Protein 2FUL (pdb70)

InterPro domains:
  IPR002735 Translation initiation factor IF2/IF5 domain [PF01873] (8-127)
  IPR002735 Translation initiation factor IF2/IF5 domain [SM00653] (13-127)
  IPR003307 W2 domain [PF02020] (321-402)
  IPR003307 W2 domain [PS51363] (241-402)
  IPR003307 W2 domain [SM00515] (308-398)
  IPR016024 Armadillo-type fold [SSF48371] (263-396)
  IPR016189 Translation initiation factor IF2/IF5, N-terminal [SSF100966] (3-99)
  IPR016190 Translation initiation factor IF2/IF5, zinc-binding [SSF75689] (96-131)
  IPR045196 Translation initiation factor IF2/IF5 [PTHR23001] (3-390)

Sequence (970 aa):
SPEFVNSSELTQLDEEYGEWILEQAGEDKENLPSDVELYKKAAELDVLNNDPKKIGCVLAQCLFDEDIVNEIAEHNAFFTKIILVTPEEYEKNFMGGIERFLGLEHKDDLIPLLPKILVQLYNNDIISEEEEIMRFGTKSSKKFVPKEVSKKVRRAAKPFITWLETAELGSPEFVNSELTQLDEYGEWILEQAGEDKENLPSDVELYKKAAELDVLNDPKIGCVLAQCLFDEDIVNEIAEEHNAFFTTKIILVTPEYEEKNFMGGIERFLGLEHKDLIPLLPKILVQLYNNDIISEEEIMRRFGTKSSKKFVPKEVSKKVRRAAKPFITWLETPEEFVNSELLTQLDEYGEEWILEQAGEDKENLPSDVELYKKAAELDVLNNDPKKIGCVLAQCLFDE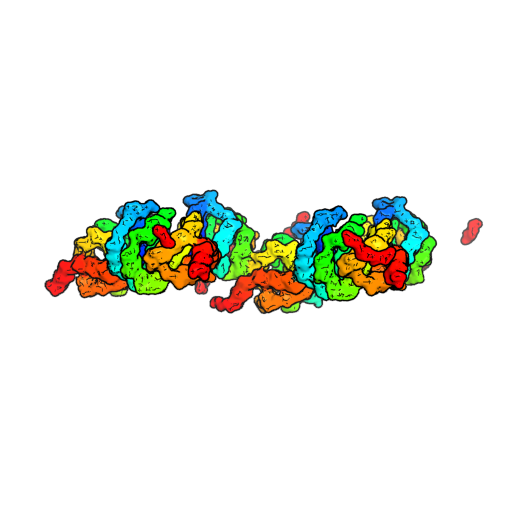EDIVNEIAEHNAFFTTKKILVTPEYEKNFMGGIERFLGLEHKDLIPLLPKILVQLYNNDIISEEEIMRFGTKSSKKFVPKEVSKKVRRAAKPFITWLETADDELPEFVNSELTQLDEYGEWILEQAGEDKENLPSDVELYKKAAELDVLNNDPKIGCVLAQCLFDEDIVNEIAEEHNAFFTTKILVTPEYEEKNNFMGGIERFLGLEHKDLIPLLPKILVQLYNNDIIISEEEIMRRRFGTKSSKKFVPKEVSKKVRRAAKPFITWLETEDDELEPEFVNNSELTQLDEYGEWILEQAGEEDKENLPSDVELYKKAAEELLDVLNNDPKIGCVLAQCLFDEEDIVNEIAEHNAFFTKILVTPEEYEKNNFMGGIIERFLGLEEHKDLIPLLPKILVQLYNNDIIISEEEIMMRRFGTKSSKKKFVPKEVSKKVRRRAAKKPFITWLETAEDDELEPEFVNSELTQQLDEYGEEWILEQAGEDKENLPSDVEELYKKAAELDVLNNDPKIGCVLAQCLFDEDIVNEIAEHNAFFTKILVTPEYEEKNFMGGIERFLGLEHKDLIPLLPKILVQLYNNDIISEEEIMRRFGTKSSKKFVPKEEVSKKVRRRAAKPFITWLETADEL

Solvent-accessible surface area: 45433 Å² total; per-residue (Å²): 128,32,91,6,40,24,50,137,71,8,18,1,20,34,0,0,93,50,0,52,151,88,0,24,158,86,30,112,101,47,9,55,46,94,88,0,76,137,27,0,44,47,6,51,2,48,112,23,44,71,0,0,1,0,0,0,20,0,0,3,8,104,70,0,24,104,34,0,24,125,17,57,65,6,5,106,126,3,15,90,60,90,75,12,27,63,5,0,4,0,0,0,0,0,5,0,2,26,88,60,75,120,15,12,103,53,0,28,116,0,0,45,42,0,67,101,49,123,11,2,47,87,123,10,0,47,89,5,18,63,125,50,32,127,96,12,0,1,80,82,4,0,52,118,0,19,160,26,0,130,85,13,9,67,125,13,106,113,99,163,238,48,10,100,58,12,34,31,49,127,95,14,23,1,27,14,0,0,20,45,0,42,123,88,0,29,166,100,35,109,95,42,9,58,45,102,89,0,59,140,27,0,46,32,0,48,2,46,112,15,41,55,0,0,2,0,0,0,17,0,1,4,11,107,72,0,26,103,22,0,30,116,10,53,75,6,2,84,115,3,15,91,59,87,74,12,27,87,3,0,4,0,0,0,0,6,5,0,2,33,102,58,82,121,19,12,100,57,0,30,111,0,0,46,39,0,65,96,41,117,4,2,38,70,101,13,0,44,118,7,12,68,147,48,30,131,105,10,0,1,83,81,2,0,55,91,0,24,173,26,0,114,86,13,0,62,143,23,103,141,109,64,0,33,20,52,130,84,11,14,3,42,33,0,0,86,48,0,73,137,93,3,28,179,85,43,141,103,44,9,57,44,94,90,0,89,138,31,0,43,48,7,46,1,44,109,12,41,67,0,0,3,2,0,0,25,0,0,4,28,114,71,0,35,74,18,0,29,101,13,55,61,7,1,11,88,3,0,14,4,12,52,10,2,76,5,0,1,0,0,0,0,4,7,0,1,29,85,41,72,119,15,12,101,60,0,31,117,0,0,36,38,0,72,94,32,32,1,4,20,67,50,12,0,44,116,2,1,40,84,2,7,131,109,12,0,4,69,86,3,0,47,100,0,13,104,24,0,112,89,15,0,67,140,22,105,94,146,206,144,178,223,133,91,14,49,15,52,132,84,9,8,2,27,37,0,0,87,50,0,66,130,80,15,24,163,92,36,114,90,34,9,54,44,96,85,0,62,142,30,0,42,46,5,42,0,45,102,18,44,87,0,0,4,0,0,0,31,0,0,5,8,96,73,0,30,94,18,0,29,112,16,54,79,4,1,80,111,3,14,89,58,84,81,13,26,80,11,0,4,0,0,0,0,11,6,0,1,18,112,55,78,121,21,14,101,61,0,31,122,0,0,45,41,0,67,97,42,116,4,2,38,73,100,13,0,43,98,9,14,74,123,38,27,124,102,12,0,4,72,83,4,0,60,106,0,22,173,25,0,116,89,15,0,59,141,21,106,140,137,113,121,103,180,146,119,84,6,11,21,65,117,56,82,51,10,34,14,0,0,94,55,0,55,121,74,0,21,157,103,36,107,97,47,10,57,44,95,92,0,57,138,32,0,52,97,29,104,5,46,108,42,49,73,0,0,0,5,0,0,29,0,1,4,9,100,82,0,8,70,34,0,23,116,17,51,73,5,1,80,108,2,17,88,57,80,82,12,20,67,4,0,2,0,0,0,0,11,10,0,0,36,134,29,69,120,24,10,70,17,0,5,3,0,0,1,15,0,59,17,33,118,8,1,38,80,116,10,0,58,89,9,20,81,95,38,28,114,86,3,0,0,62,84,4,0,63,115,0,18,168,25,0,147,46,0,13,66,57,31,115,72,103,220,123,78,77,37,106,122,65,4,32,31,49,138,38,12,24,4,6,45,0,0,84,38,0,68,130,79,0,25,158,97,36,99,97,43,13,58,45,92,95,0,58,140,28,0,47,49,4,48,1,44,112,19,41,68,0,0,0,0,0,0,27,0,0,4,12,107,82,0,25,102,34,0,23,129,18,52,73,5,1,85,112,2,18,91,58,84,78,12,21,62,6,0,3,1,0,0,0,20,3,0,2,81,120,26,117,119,26,10,99,60,0,31,110,0,0,46,38,0,66,98,42,120,9,2,39,74,128,10,0,44,90,6,18,77,108,40,32,95,99,10,1,47,80,76,41,0,70,114,0,21,163,24,0,141,87,14,8,73,122,13,118,112,99,158,111,232

Foldseek 3Di:
DQDDDDDLVSLLVVLLVVQQVQQDPQRPRGDDLVVSVVSCVVSVNLPPLLNLLSCLQRNDDLCLLVRVLVNLVSLCSRNPDLSSLLNNVLNVLCNCLPDNVVSLLCVQSNVVSCDVSVSHDPVSLLVLQPDFDCPRHHRVSSCSSSPSNVVNNVDSVVDPD/DAPDPDDDLVVLLVVLLVVQQVQQDDQNPRGDDLVVSVVSCVVSVNLPPLLNLLSCLQRRDDLCCLVRVLVNLVSLPVRCPDLSSLLNNVLSVLCCCLPPNVVCLLCVLSNVVSCDVSVSHDPVSLLVLQPDFDCPRHHRVSSCSSSPSNVVNNVVSVD/DDPDDDLVNLLVVLLVVQQVQCPPHNVGGPDLVVSVVSCVVSVNLPPLLNLLSCLQRQDDPCLLVRVLVNLVSLPSRCPDLSSLLNNVLSVLCNCLPPNVVCLLCVQSSVVSCDVSVNHDPVSLLVLQPDFDPPRHHRVSSCSNSPSNVVNNVVSVDDDDDD/DDPDDDLVNLLVVLLVVQQVQADPQLPRGDDLVVSVVSCVVSVNLPPLLNLLSCLQRRDDLVCLVRVLVNLVSLPSRCPDLSSLLNNVLSVLCCCLPPNVVCLLCVQSNVVSCDVSVSHDPVSLLVQQPDFDCPRHHRVSSCSSSPSNVVVNVVSVDVPDDDD/DPPDCVVDDLLNVLLVVQQVQQDPQRPRGDDLVVSVVVCVVSVVLPPLLNLLSCLQRRDDPVCLVCVLVNLVSLPSRNPDLSSLLNNLLSVLLNCLPPNVVCLLCVCSSVVSCDVSVNHDPVSLLVQLPDFDPPRHHRVSRVSSSPSNVVVNVVVVDDDDDDDD/DDDDDDLVVLLVVLLVVQQVQLDPQNPGGDPLVVSVVVCVVSVNLPPLLNLLSCLQRRDDPCCLVRVLVNLVSLPSRNPDLSSLLNNVLNVLCCCLPPNVVCLLCVLSNVVSCDVSVNHDPVSLLVLQPDFDPPRHHRVSRCSSSPSNVVVNVVVVVPDDD

B-factor: mean 18.32, std 8.64, range [8.24, 60.96]

Secondary structure (DSSP, 8-state):
---SS--HHHHHHHHHHHHHHHH-TTSTTPPPHHHHHHHHHHTT-TT-TTHHHHHHHHS-STTHHHHTTS-HHHHHHH--SHHHHHHHHHHHHHIIIII-GGGGGGHHHHHHHHHHTTSS-HHHHHHHHH---SSSS-HHHHHHHHHTTHHHHHHHHH---/----SS--HHHHHHHHHHHHHHHH-TTSTTPPPHHHHHHHHHHTT-TT-TTHHHHHHHHS--TTHHHHTTS-HHHHHHH--SHHHHHHHHHHHHHIIIII-GGGGGGHHHHHHHHHHTTSS-HHHHHHHHH---SSSS-HHHHHHHHHTTHHHHHHHH-/--SS--HHHHHHHHHHHHHHHH-SSGGGPPPHHHHHHHHHHTT-TT-TTHHHHHHHHS-STTHHHHTTS-HHHHHHH--SHHHHHHHHHHHHHIIIII-GGGGGGHHHHHHHHHHTTSS-HHHHHHHHHEE-SSSS-HHHHHHHHHTTHHHHHHHH------/--SS--HHHHHHHHHHHHHHHS-TTSTTPPPHHHHHHHHHHTT-TT-TTHHHHHHHHS-STTHHHHTTS-HHHHHHH--SHHHHHHHHHHHHHIIIII-GGGGGGHHHHHHHHHHTTSS-HHHHHHHHH---SSSS-HHHHHHHHHTTHHHHHHHH-------/--S--TT--HHHHHHHHHHHHH-TTSTTPPPHHHHHHHHHHTT-TT-TTHHHHHHHHS--TTGGGTTTS-HHHHHHH--SHHHHHHHHHHHHHIIIII-GGGGGGHHHHHHHHHHTTSS-HHHHHHHHH---SSSS-HHHHHHHHHTTHHHHHHHHS---EE--/---S--HHHHHHHHHHHHHHHH-TTSTTPPPHHHHHHHHHHTT-TT-TTHHHHHHHHS--TTHHHHTTS-HHHHHHH--SHHHHHHHHHHHHHIIIII-GGGGGGHHHHHHHHHHTTSS-HHHHHHHHH---SSSS-HHHHHHHHHTTHHHHHHHHH----

CATH classification: 1.25.40.180

Radius of gyration: 41.65 Å; Cα contacts (8 Å, |Δi|>4): 1428; chains: 6; bounding box: 44×136×135 Å

GO terms:
  GO:0001732 formation of cytoplasmic translation initiation complex (P, IDA)
  GO:0005092 GDP-dissociation inhibitor activity (F, IDA)
  GO:0005096 GTPase activator activity (F, IDA)
  GO:0003743 translation initiation factor activity (F, IDA)
  GO:0031369 translation initiation factor binding (F, IDA)
  GO:0033290 eukaryotic 48S preinitiation complex (C, IDA)
  GO:0043614 multi-eIF complex (C, IDA)
  GO:0006446 regulation of translational initiation (P, IDA)
  GO:0045947 negative regulation of translational initiation (P, IGI)
  GO:0005092 GDP-dissociation inhibitor activity (F, IMP)
  GO:0005096 GTPase activator activity (F, IMP)
  GO:0042256 cytosolic ribosome assembly (P, IMP)
  GO:0045947 negative regulation of translational initiation (P, IMP)
  GO:0006446 regulation of translational initiation (P, IMP)
  GO:0005515 protein binding (F, IPI)
  GO:0031369 translation initiation factor binding (F, IPI)

Nearest PDB structures (foldseek):
  2ful-assembly2_B  TM=9.949E-01  e=2.254E-22  Saccharomyces cerevisiae
  6knd-assembly1_A  TM=9.426E-01  e=3.515E-13  Candida albicans
  2iu1-assembly1_A  TM=7.962E-01  e=1.316E-07  Homo sapiens
  8rv2-assembly1_F  TM=1.465E-01  e=7.820E+00  Homo sapiens
  2ful-assembly2_B  TM=9.662E-01  e=6.815E-21  Saccharomyces cerevisiae

Structure (mmCIF, N/CA/C/O backbone):
data_2FUL
#
_entry.id   2FUL
#
_cell.length_a   44.849
_cell.length_b   64.536
_cell.length_c   108.916
_cell.angle_alpha   88.60
_cell.angle_beta   86.57
_cell.angle_gamma   74.93
#
_symmetry.space_group_name_H-M   'P 1'
#
loop_
_entity.id
_entity.type
_entity.pdbx_description
1 polymer 'Eukaryotic translation initiation factor 5'
2 non-polymer 'SULFATE ION'
3 water water
#
loop_
_atom_site.group_PDB
_atom_site.id
_atom_site.type_symbol
_atom_site.label_atom_id
_atom_site.label_alt_id
_atom_site.label_comp_id
_atom_site.label_asym_id
_atom_site.label_entity_id
_atom_site.label_seq_id
_atom_site.pdbx_PDB_ins_code
_atom_site.Cartn_x
_atom_site.Cartn_y
_atom_site.Cartn_z
_atom_site.occupancy
_atom_site.B_iso_or_equiv
_atom_site.auth_seq_id
_atom_site.auth_comp_id
_atom_site.auth_asym_id
_atom_site.auth_atom_id
_atom_site.pdbx_PDB_model_num
ATOM 1 N N . SER A 1 2 ? 4.025 52.470 11.353 1.00 26.72 237 SER A N 1
ATOM 2 C CA . SER A 1 2 ? 3.893 53.806 10.697 1.00 26.63 237 SER A CA 1
ATOM 3 C C . SER A 1 2 ? 5.173 54.656 10.776 1.00 26.23 237 SER A C 1
ATOM 4 O O . SER A 1 2 ? 5.718 55.022 9.735 1.00 26.73 237 SER A O 1
ATOM 7 N N . PRO A 1 3 ? 5.664 54.963 12.001 1.00 25.75 238 PRO A N 1
ATOM 8 C CA . PRO A 1 3 ? 6.834 55.841 12.084 1.00 24.70 238 PRO A CA 1
ATOM 9 C C . PRO A 1 3 ? 8.159 55.115 11.838 1.00 23.50 238 PRO A C 1
ATOM 10 O O . PRO A 1 3 ? 8.264 53.904 12.077 1.00 23.32 238 PRO A O 1
ATOM 14 N N . GLU A 1 4 ? 9.156 55.863 11.368 1.00 21.99 239 GLU A N 1
ATOM 15 C CA . GLU A 1 4 ? 10.528 55.379 11.309 1.00 20.49 239 GLU A CA 1
ATOM 16 C C . GLU A 1 4 ? 11.034 55.280 12.733 1.00 18.59 239 GLU A C 1
ATOM 17 O O . GLU A 1 4 ? 10.749 56.166 13.542 1.00 18.39 239 GLU A O 1
ATOM 23 N N . PHE A 1 5 ? 11.782 54.218 13.036 1.00 16.14 240 PHE A N 1
ATOM 24 C CA . PHE A 1 5 ? 12.239 53.983 14.406 1.00 14.61 240 PHE A CA 1
ATOM 25 C C . PHE A 1 5 ? 13.636 54.516 14.709 1.00 14.21 240 PHE A C 1
ATOM 26 O O . PHE A 1 5 ? 13.968 54.749 15.870 1.00 13.74 240 PHE A O 1
ATOM 34 N N . VAL A 1 6 ? 14.455 54.678 13.676 1.00 13.75 241 VAL A N 1
ATOM 35 C CA . VAL A 1 6 ? 15.869 55.042 13.842 1.00 13.98 241 VAL A CA 1
ATOM 36 C C . VAL A 1 6 ? 16.171 56.293 13.004 1.00 13.82 241 VAL A C 1
ATOM 37 O O . VAL A 1 6 ? 15.879 56.316 11.804 1.00 15.10 241 VAL A O 1
ATOM 41 N N . ASN A 1 7 ? 16.754 57.319 13.632 1.00 12.90 242 ASN A N 1
ATOM 42 C CA . ASN A 1 7 ? 16.991 58.617 12.989 1.00 12.46 242 ASN A CA 1
ATOM 43 C C . ASN A 1 7 ? 18.195 58.658 12.044 1.00 11.70 242 ASN A C 1
ATOM 44 O O . ASN A 1 7 ? 19.203 57.990 12.288 1.00 11.25 242 ASN A O 1
ATOM 49 N N . SER A 1 8 ? 18.061 59.464 10.981 1.00 11.44 243 SER A N 1
ATOM 50 C CA A SER A 1 8 ? 19.138 59.706 10.015 0.80 11.40 243 SER A CA 1
ATOM 51 C CA B SER A 1 8 ? 19.126 59.696 10.000 0.20 11.51 243 SER A CA 1
ATOM 52 C C . SER A 1 8 ? 18.867 61.019 9.288 1.00 11.56 243 SER A C 1
ATOM 53 O O . SER A 1 8 ? 17.792 61.604 9.437 1.00 10.78 243 SER A O 1
ATOM 58 N N . GLU A 1 9 ? 19.838 61.501 8.507 1.00 11.82 244 GLU A N 1
ATOM 59 C CA . GLU A 1 9 ? 19.616 62.722 7.714 1.00 12.94 244 GLU A CA 1
ATOM 60 C C . GLU A 1 9 ? 18.438 62.537 6.757 1.00 12.48 244 GLU A C 1
ATOM 61 O O . GLU A 1 9 ? 17.605 63.438 6.606 1.00 13.05 244 GLU A O 1
ATOM 67 N N . LEU A 1 10 ? 18.356 61.343 6.167 1.00 12.60 245 LEU A N 1
ATOM 68 C CA . LEU A 1 10 ? 17.232 60.972 5.308 1.00 12.19 245 LEU A CA 1
ATOM 69 C C . LEU A 1 10 ? 15.906 60.895 6.058 1.00 10.73 245 LEU A C 1
ATOM 70 O O . LEU A 1 10 ? 14.887 61.351 5.534 1.00 10.50 245 LEU A O 1
ATOM 75 N N . THR A 1 11 ? 15.892 60.316 7.274 1.00 9.54 246 THR A N 1
ATOM 76 C CA . THR A 1 11 ? 14.620 60.315 8.012 1.00 9.41 246 THR A CA 1
ATOM 77 C C . THR A 1 11 ? 14.150 61.725 8.385 1.00 9.01 246 THR A C 1
ATOM 78 O O . THR A 1 11 ? 12.959 61.971 8.416 1.00 9.26 246 THR A O 1
ATOM 82 N N . GLN A 1 12 ? 15.081 62.631 8.662 1.00 8.50 247 GLN A N 1
ATOM 83 C CA . GLN A 1 12 ? 14.699 64.026 8.921 1.00 9.40 247 GLN A CA 1
ATOM 84 C C . GLN A 1 12 ? 14.057 64.687 7.697 1.00 9.63 247 GLN A C 1
ATOM 85 O O . GLN A 1 12 ? 13.046 65.395 7.810 1.00 10.29 247 GLN A O 1
ATOM 91 N N . LEU A 1 13 ? 14.635 64.434 6.522 1.00 9.10 248 LEU A N 1
ATOM 92 C CA . LEU A 1 13 ? 14.027 64.898 5.272 1.00 9.50 248 LEU A CA 1
ATOM 93 C C . LEU A 1 13 ? 12.650 64.282 5.082 1.00 9.37 248 LEU A C 1
ATOM 94 O O . LEU A 1 13 ? 11.695 64.976 4.731 1.00 9.49 248 LEU A O 1
ATOM 99 N N . ASP A 1 14 ? 12.547 62.972 5.334 1.00 9.02 249 ASP A N 1
ATOM 100 C CA . ASP A 1 14 ? 11.254 62.304 5.239 1.00 10.84 249 ASP A CA 1
ATOM 101 C C . ASP A 1 14 ? 10.227 62.897 6.188 1.00 10.81 249 ASP A C 1
ATOM 102 O O . ASP A 1 14 ? 9.070 63.081 5.812 1.00 12.25 249 ASP A O 1
ATOM 107 N N . GLU A 1 15 ? 10.647 63.182 7.420 1.00 10.11 250 GLU A N 1
ATOM 108 C CA A GLU A 1 15 ? 9.721 63.736 8.382 0.50 10.69 250 GLU A CA 1
ATOM 109 C CA B GLU A 1 15 ? 9.796 63.791 8.454 0.50 10.58 250 GLU A CA 1
ATOM 110 C C . GLU A 1 15 ? 9.241 65.125 7.976 1.00 10.87 250 GLU A C 1
ATOM 111 O O . GLU A 1 15 ? 8.058 65.431 8.142 1.00 11.77 250 GLU A O 1
ATOM 122 N N . TYR A 1 16 ? 10.130 65.926 7.399 1.00 9.86 251 TYR A N 1
ATOM 123 C CA . TYR A 1 16 ? 9.749 67.243 6.882 1.00 10.60 251 TYR A CA 1
ATOM 124 C C . TYR A 1 16 ? 8.722 67.121 5.764 1.00 10.84 251 TYR A C 1
ATOM 125 O O . TYR A 1 16 ? 7.676 67.782 5.804 1.00 11.38 251 TYR A O 1
ATOM 134 N N . GLY A 1 17 ? 9.009 66.273 4.777 1.00 10.78 252 GLY A N 1
ATOM 135 C CA . GLY A 1 17 ? 8.101 66.067 3.644 1.00 11.71 252 GLY A CA 1
ATOM 136 C C . GLY A 1 17 ? 6.762 65.498 4.079 1.00 11.95 252 GLY A C 1
ATOM 137 O O . GLY A 1 17 ? 5.714 65.972 3.652 1.00 12.79 252 GLY A O 1
ATOM 138 N N . GLU A 1 18 ? 6.780 64.487 4.946 1.00 11.82 253 GLU A N 1
ATOM 139 C CA . GLU A 1 18 ? 5.536 63.885 5.412 1.00 12.83 253 GLU A CA 1
ATOM 140 C C . GLU A 1 18 ? 4.668 64.876 6.199 1.00 12.73 253 GLU A C 1
ATOM 141 O O . GLU A 1 18 ? 3.432 64.846 6.099 1.00 12.97 253 GLU A O 1
ATOM 147 N N . TRP A 1 19 ? 5.319 65.772 6.941 1.00 12.65 254 TRP A N 1
ATOM 148 C CA . TRP A 1 19 ? 4.606 66.823 7.678 1.00 13.02 254 TRP A CA 1
ATOM 149 C C . TRP A 1 19 ? 3.929 67.779 6.701 1.00 13.51 254 TRP A C 1
ATOM 150 O O . TRP A 1 19 ? 2.770 68.144 6.885 1.00 13.67 254 TRP A O 1
ATOM 161 N N . ILE A 1 20 ? 4.646 68.175 5.653 1.00 12.72 255 ILE A N 1
ATOM 162 C CA . ILE A 1 20 ? 4.033 69.029 4.632 1.00 13.16 255 ILE A CA 1
ATOM 163 C C . ILE A 1 20 ? 2.810 68.333 4.028 1.00 14.04 255 ILE A C 1
ATOM 164 O O . ILE A 1 20 ? 1.741 68.921 3.958 1.00 15.02 255 ILE A O 1
ATOM 169 N N . LEU A 1 21 ? 2.974 67.076 3.615 1.00 14.10 256 LEU A N 1
ATOM 170 C CA . LEU A 1 21 ? 1.893 66.343 2.944 1.00 14.06 256 LEU A CA 1
ATOM 171 C C . LEU A 1 21 ? 0.640 66.214 3.802 1.00 14.51 256 LEU A C 1
ATOM 172 O O . LEU A 1 21 ? -0.486 66.428 3.314 1.00 14.79 256 LEU A O 1
ATOM 177 N N . GLU A 1 22 ? 0.841 65.858 5.072 1.00 14.77 257 GLU A N 1
ATOM 178 C CA . GLU A 1 22 ? -0.256 65.670 6.017 1.00 15.96 257 GLU A CA 1
ATOM 179 C C . GLU A 1 22 ? -0.953 66.987 6.323 1.00 15.87 257 GLU A C 1
ATOM 180 O O . GLU A 1 22 ? -2.186 67.035 6.401 1.00 16.66 257 GLU A O 1
ATOM 186 N N . GLN A 1 23 ? -0.173 68.048 6.507 1.00 15.54 258 GLN A N 1
ATOM 187 C CA . GLN A 1 23 ? -0.753 69.356 6.799 1.00 16.04 258 GLN A CA 1
ATOM 188 C C . GLN A 1 23 ? -1.567 69.865 5.606 1.00 15.81 258 GLN A C 1
ATOM 189 O O . GLN A 1 23 ? -2.676 70.380 5.779 1.00 15.27 258 GLN A O 1
ATOM 195 N N . ALA A 1 24 ? -1.033 69.669 4.404 1.00 16.11 259 ALA A N 1
ATOM 196 C CA . ALA A 1 24 ? -1.516 70.378 3.209 1.00 16.52 259 ALA A CA 1
ATOM 197 C C . ALA A 1 24 ? -2.885 69.953 2.677 1.00 16.75 259 ALA A C 1
ATOM 198 O O . ALA A 1 24 ? -3.625 70.778 2.112 1.00 16.99 259 ALA A O 1
ATOM 200 N N . GLY A 1 25 ? -3.211 68.673 2.825 1.00 17.37 260 GLY A N 1
ATOM 201 C CA . GLY A 1 25 ? -4.428 68.118 2.249 1.00 17.80 260 GLY A CA 1
ATOM 202 C C . GLY A 1 25 ? -4.231 67.710 0.801 1.00 18.12 260 GLY A C 1
ATOM 203 O O . GLY A 1 25 ? -3.235 68.077 0.171 1.00 18.44 260 GLY A O 1
ATOM 204 N N . GLU A 1 26 ? -5.204 66.964 0.277 1.00 18.52 261 GLU A N 1
ATOM 205 C CA . GLU A 1 26 ? -5.146 66.413 -1.082 1.00 18.92 261 GLU A CA 1
ATOM 206 C C . GLU A 1 26 ? -5.046 67.493 -2.167 1.00 18.87 261 GLU A C 1
ATOM 207 O O . GLU A 1 26 ? -4.362 67.302 -3.174 1.00 19.32 261 GLU A O 1
ATOM 213 N N . ASP A 1 27 ? -5.707 68.633 -1.951 1.00 17.91 262 ASP A N 1
ATOM 214 C CA . ASP A 1 27 ? -5.694 69.718 -2.935 1.00 17.38 262 ASP A CA 1
ATOM 215 C C . ASP A 1 27 ? -4.772 70.869 -2.536 1.00 16.97 262 ASP A C 1
ATOM 216 O O . ASP A 1 27 ? -4.866 71.975 -3.080 1.00 16.85 262 ASP A O 1
ATOM 221 N N . LYS A 1 28 ? -3.862 70.579 -1.608 1.00 16.54 263 LYS A N 1
ATOM 222 C CA . LYS A 1 28 ? -2.940 71.564 -1.043 1.00 16.43 263 LYS A CA 1
ATOM 223 C C . LYS A 1 28 ? -3.677 72.784 -0.488 1.00 16.31 263 LYS A C 1
ATOM 224 O O . LYS A 1 28 ? -3.148 73.891 -0.518 1.00 16.76 263 LYS A O 1
ATOM 230 N N . GLU A 1 29 ? -4.881 72.556 0.030 1.00 16.25 264 GLU A N 1
ATOM 231 C CA . GLU A 1 29 ? -5.753 73.644 0.477 1.00 16.77 264 GLU A CA 1
ATOM 232 C C . GLU A 1 29 ? -5.330 74.205 1.831 1.00 16.59 264 GLU A C 1
ATOM 233 O O . GLU A 1 29 ? -5.713 75.317 2.194 1.00 16.72 264 GLU A O 1
ATOM 239 N N . ASN A 1 30 ? -4.530 73.431 2.560 1.00 16.41 265 ASN A N 1
ATOM 240 C CA . ASN A 1 30 ? -4.087 73.807 3.898 1.00 15.99 265 ASN A CA 1
ATOM 241 C C . ASN A 1 30 ? -2.563 73.797 4.024 1.00 15.81 265 ASN A C 1
ATOM 242 O O . ASN A 1 30 ? -2.027 73.483 5.082 1.00 14.67 265 ASN A O 1
ATOM 247 N N . LEU A 1 31 ? -1.873 74.138 2.935 1.00 15.72 266 LEU A N 1
ATOM 248 C CA . LEU A 1 31 ? -0.420 74.267 2.966 1.00 16.55 266 LEU A CA 1
ATOM 249 C C . LEU A 1 31 ? 0.007 75.185 4.101 1.00 16.41 266 LEU A C 1
ATOM 250 O O . LEU A 1 31 ? -0.542 76.286 4.235 1.00 16.77 266 LEU A O 1
ATOM 255 N N . PRO A 1 32 ? 0.991 74.753 4.914 1.00 15.76 267 PRO A N 1
ATOM 256 C CA . PRO A 1 32 ? 1.566 75.676 5.887 1.00 15.49 267 PRO A CA 1
ATOM 257 C C . PRO A 1 32 ? 2.099 76.927 5.177 1.00 14.97 267 PRO A C 1
ATOM 258 O O . PRO A 1 32 ? 2.524 76.853 4.016 1.00 15.78 267 PRO A O 1
ATOM 262 N N . SER A 1 33 ? 2.065 78.056 5.881 1.00 14.38 268 SER A N 1
ATOM 263 C CA . SER A 1 33 ? 2.537 79.322 5.314 1.00 13.46 268 SER A CA 1
ATOM 264 C C . SER A 1 33 ? 4.024 79.190 5.044 1.00 12.91 268 SER A C 1
ATOM 265 O O . SER A 1 33 ? 4.694 78.348 5.644 1.00 12.22 268 SER A O 1
ATOM 268 N N . ASP A 1 34 ? 4.557 80.025 4.161 1.00 12.78 269 ASP A N 1
ATOM 269 C CA . ASP A 1 34 ? 6.005 80.035 3.924 1.00 12.18 269 ASP A CA 1
ATOM 270 C C . ASP A 1 34 ? 6.821 80.281 5.201 1.00 13.16 269 ASP A C 1
ATOM 271 O O . ASP A 1 34 ? 7.903 79.720 5.376 1.00 12.73 269 ASP A O 1
ATOM 276 N N . VAL A 1 35 ? 6.296 81.098 6.112 1.00 12.50 270 VAL A N 1
ATOM 277 C CA . VAL A 1 35 ? 6.951 81.290 7.398 1.00 13.70 270 VAL A CA 1
ATOM 278 C C . VAL A 1 35 ? 6.997 79.965 8.178 1.00 13.27 270 VAL A C 1
ATOM 279 O O . VAL A 1 35 ? 8.049 79.589 8.695 1.00 14.55 270 VAL A O 1
ATOM 283 N N . GLU A 1 36 ? 5.867 79.262 8.228 1.00 13.68 271 GLU A N 1
ATOM 284 C CA . GLU A 1 36 ? 5.794 77.959 8.911 1.00 15.19 271 GLU A CA 1
ATOM 285 C C . GLU A 1 36 ? 6.683 76.904 8.243 1.00 13.84 271 GLU A C 1
ATOM 286 O O . GLU A 1 36 ? 7.284 76.075 8.934 1.00 14.01 271 GLU A O 1
ATOM 292 N N . LEU A 1 37 ? 6.746 76.909 6.909 1.00 12.94 272 LEU A N 1
ATOM 293 C CA . LEU A 1 37 ? 7.602 75.955 6.192 1.00 12.49 272 LEU A CA 1
ATOM 294 C C . LEU A 1 37 ? 9.069 76.155 6.551 1.00 13.01 272 LEU A C 1
ATOM 295 O O . LEU A 1 37 ? 9.821 75.170 6.731 1.00 12.68 272 LEU A O 1
ATOM 300 N N . TYR A 1 38 ? 9.487 77.416 6.653 1.00 12.92 273 TYR A N 1
ATOM 301 C CA . TYR A 1 38 ? 10.884 77.729 6.960 1.00 13.82 273 TYR A CA 1
ATOM 302 C C . TYR A 1 38 ? 11.208 77.358 8.410 1.00 14.06 273 TYR A C 1
ATOM 303 O O . TYR A 1 38 ? 12.229 76.718 8.685 1.00 14.68 273 TYR A O 1
ATOM 312 N N . LYS A 1 39 ? 10.329 77.737 9.331 1.00 13.87 274 LYS A N 1
ATOM 313 C CA . LYS A 1 39 ? 10.558 77.437 10.743 1.00 14.28 274 LYS A CA 1
ATOM 314 C C . LYS A 1 39 ? 10.604 75.945 11.005 1.00 13.53 274 LYS A C 1
ATOM 315 O O . LYS A 1 39 ? 11.402 75.480 11.828 1.00 14.10 274 LYS A O 1
ATOM 321 N N . LYS A 1 40 ? 9.755 75.182 10.317 1.00 12.83 275 LYS A N 1
ATOM 322 C CA . LYS A 1 40 ? 9.770 73.715 10.498 1.00 13.10 275 LYS A CA 1
ATOM 323 C C . LYS A 1 40 ? 11.057 73.110 9.944 1.00 12.64 275 LYS A C 1
ATOM 324 O O . LYS A 1 40 ? 11.620 72.177 10.543 1.00 12.62 275 LYS A O 1
ATOM 330 N N . ALA A 1 41 ? 11.530 73.640 8.810 1.00 12.32 276 ALA A N 1
ATOM 331 C CA . ALA A 1 41 ? 12.814 73.198 8.252 1.00 11.88 276 ALA A CA 1
ATOM 332 C C . ALA A 1 41 ? 13.958 73.425 9.230 1.00 12.39 276 ALA A C 1
ATOM 333 O O . ALA A 1 41 ? 14.836 72.576 9.390 1.00 12.78 276 ALA A O 1
ATOM 335 N N . ALA A 1 42 ? 13.916 74.558 9.935 1.00 12.23 277 ALA A N 1
ATOM 336 C CA . ALA A 1 42 ? 14.910 74.867 10.957 1.00 13.33 277 ALA A CA 1
ATOM 337 C C . ALA A 1 42 ? 14.784 73.886 12.125 1.00 12.93 277 ALA A C 1
ATOM 338 O O . ALA A 1 42 ? 15.793 73.346 12.606 1.00 12.79 277 ALA A O 1
ATOM 340 N N . GLU A 1 43 ? 13.544 73.661 12.575 1.00 13.05 278 GLU A N 1
ATOM 341 C CA . GLU A 1 43 ? 13.262 72.741 13.699 1.00 13.68 278 GLU A CA 1
ATOM 342 C C . GLU A 1 43 ? 13.787 71.333 13.431 1.00 13.25 278 GLU A C 1
ATOM 343 O O . GLU A 1 43 ? 14.385 70.703 14.321 1.00 12.57 278 GLU A O 1
ATOM 349 N N . LEU A 1 44 ? 13.562 70.861 12.205 1.00 12.70 279 LEU A N 1
ATOM 350 C CA . LEU A 1 44 ? 13.941 69.499 11.825 1.00 12.80 279 LEU A CA 1
ATOM 351 C C . LEU A 1 44 ? 15.373 69.404 11.294 1.00 12.15 279 LEU A C 1
ATOM 352 O O . LEU A 1 44 ? 15.824 68.328 10.877 1.00 11.34 279 LEU A O 1
ATOM 357 N N . ASP A 1 45 ? 16.075 70.535 11.311 1.00 11.83 280 ASP A N 1
ATOM 358 C CA . ASP A 1 45 ? 17.487 70.603 10.917 1.00 12.82 280 ASP A CA 1
ATOM 359 C C . ASP A 1 45 ? 17.724 70.124 9.480 1.00 12.37 280 ASP A C 1
ATOM 360 O O . ASP A 1 45 ? 18.647 69.335 9.228 1.00 12.68 280 ASP A O 1
ATOM 365 N N . VAL A 1 46 ? 16.887 70.585 8.552 1.00 11.20 281 VAL A N 1
ATOM 366 C CA . VAL A 1 46 ? 17.038 70.192 7.147 1.00 11.15 281 VAL A CA 1
ATOM 367 C C . VAL A 1 46 ? 17.428 71.380 6.249 1.00 11.78 281 VAL A C 1
ATOM 368 O O . VAL A 1 46 ? 17.630 71.195 5.057 1.00 11.51 281 VAL A O 1
ATOM 372 N N . LEU A 1 47 ? 17.570 72.581 6.821 1.00 11.95 282 LEU A N 1
ATOM 373 C CA . LEU A 1 47 ? 17.955 73.749 6.007 1.00 12.03 282 LEU A CA 1
ATOM 374 C C . LEU A 1 47 ? 19.331 73.564 5.371 1.00 11.37 282 LEU A C 1
ATOM 375 O O . LEU A 1 47 ? 19.583 74.041 4.241 1.00 11.50 282 LEU A O 1
ATOM 380 N N . ASN A 1 48 ? 20.214 72.869 6.090 1.00 12.46 283 ASN A N 1
ATOM 381 C CA A ASN A 1 48 ? 21.591 72.668 5.650 0.60 12.52 283 ASN A CA 1
ATOM 382 C CA B ASN A 1 48 ? 21.588 72.684 5.635 0.40 12.45 283 ASN A CA 1
ATOM 383 C C . ASN A 1 48 ? 21.789 71.505 4.688 1.00 12.58 283 ASN A C 1
ATOM 384 O O . ASN A 1 48 ? 22.922 71.170 4.347 1.00 13.46 283 ASN A O 1
ATOM 393 N N . ASP A 1 49 ? 20.684 70.890 4.252 1.00 11.82 284 ASP A N 1
ATOM 394 C CA . ASP A 1 49 ? 20.750 69.737 3.363 1.00 12.01 284 ASP A CA 1
ATOM 395 C C . ASP A 1 49 ? 20.197 70.135 1.992 1.00 11.83 284 ASP A C 1
ATOM 396 O O . ASP A 1 49 ? 19.003 70.405 1.871 1.00 11.64 284 ASP A O 1
ATOM 401 N N . PRO A 1 50 ? 21.053 70.177 0.955 1.00 11.94 285 PRO A N 1
ATOM 402 C CA . PRO A 1 50 ? 20.581 70.553 -0.383 1.00 12.20 285 PRO A CA 1
ATOM 403 C C . PRO A 1 50 ? 19.397 69.712 -0.863 1.00 11.76 285 PRO A C 1
ATOM 404 O O . PRO A 1 50 ? 18.617 70.170 -1.732 1.00 11.83 285 PRO A O 1
ATOM 408 N N . LYS A 1 51 ? 19.239 68.507 -0.309 1.00 11.14 286 LYS A N 1
ATOM 409 C CA A LYS A 1 51 ? 18.130 67.626 -0.688 0.40 11.08 286 LYS A CA 1
ATOM 410 C CA B LYS A 1 51 ? 18.134 67.651 -0.735 0.60 11.12 286 LYS A CA 1
ATOM 411 C C . LYS A 1 51 ? 16.783 68.186 -0.274 1.00 11.37 286 LYS A C 1
ATOM 412 O O . LYS A 1 51 ? 15.740 67.704 -0.719 1.00 11.44 286 LYS A O 1
ATOM 423 N N . ILE A 1 52 ? 16.795 69.206 0.592 1.00 11.03 287 ILE A N 1
ATOM 424 C CA . ILE A 1 52 ? 15.536 69.848 0.973 1.00 11.34 287 ILE A CA 1
ATOM 425 C C . ILE A 1 52 ? 14.813 70.350 -0.286 1.00 11.18 287 ILE A C 1
ATOM 426 O O . ILE A 1 52 ? 13.588 70.368 -0.325 1.00 11.40 287 ILE A O 1
ATOM 431 N N . GLY A 1 53 ? 15.582 70.755 -1.308 1.00 11.32 288 GLY A N 1
ATOM 432 C CA . GLY A 1 53 ? 14.962 71.232 -2.550 1.00 11.98 288 GLY A CA 1
ATOM 433 C C . GLY A 1 53 ? 14.140 70.140 -3.209 1.00 12.00 288 GLY A C 1
ATOM 434 O O . GLY A 1 53 ? 13.047 70.373 -3.740 1.00 12.71 288 GLY A O 1
ATOM 435 N N . CYS A 1 54 ? 14.680 68.931 -3.166 1.00 12.51 289 CYS A N 1
ATOM 436 C CA . CYS A 1 54 ? 14.018 67.772 -3.729 1.00 12.73 289 CYS A CA 1
ATOM 437 C C . CYS A 1 54 ? 12.703 67.444 -3.006 1.00 12.47 289 CYS A C 1
ATOM 438 O O . CYS A 1 54 ? 11.676 67.211 -3.644 1.00 11.75 289 CYS A O 1
ATOM 441 N N . VAL A 1 55 ? 12.733 67.461 -1.669 1.00 11.60 290 VAL A N 1
ATOM 442 C CA . VAL A 1 55 ? 11.527 67.230 -0.879 1.00 11.58 290 VAL A CA 1
ATOM 443 C C . VAL A 1 55 ? 10.445 68.280 -1.179 1.00 11.95 290 VAL A C 1
ATOM 444 O O . VAL A 1 55 ? 9.265 67.937 -1.412 1.00 12.52 290 VAL A O 1
ATOM 448 N N . LEU A 1 56 ? 10.822 69.552 -1.146 1.00 11.61 291 LEU A N 1
ATOM 449 C CA . LEU A 1 56 ? 9.837 70.618 -1.387 1.00 11.31 291 LEU A CA 1
ATOM 450 C C . LEU A 1 56 ? 9.139 70.460 -2.734 1.00 11.58 291 LEU A C 1
ATOM 451 O O . LEU A 1 56 ? 7.915 70.613 -2.815 1.00 12.26 291 LEU A O 1
ATOM 456 N N . ALA A 1 57 ? 9.906 70.170 -3.788 1.00 11.50 292 ALA A N 1
ATOM 457 C CA . ALA A 1 57 ? 9.334 70.035 -5.138 1.00 12.41 292 ALA A CA 1
ATOM 458 C C . ALA A 1 57 ? 8.319 68.899 -5.255 1.00 12.36 292 ALA A C 1
ATOM 459 O O . ALA A 1 57 ? 7.431 68.938 -6.129 1.00 12.96 292 ALA A O 1
ATOM 461 N N . GLN A 1 58 ? 8.456 67.895 -4.385 1.00 12.26 293 GLN A N 1
ATOM 462 C CA . GLN A 1 58 ? 7.554 66.729 -4.355 1.00 11.82 293 GLN A CA 1
ATOM 463 C C . GLN A 1 58 ? 6.345 66.876 -3.427 1.00 12.73 293 GLN A C 1
ATOM 464 O O . GLN A 1 58 ? 5.414 66.080 -3.515 1.00 13.62 293 GLN A O 1
ATOM 470 N N . CYS A 1 59 ? 6.350 67.893 -2.562 1.00 11.44 294 CYS A N 1
ATOM 471 C CA . CYS A 1 59 ? 5.337 68.018 -1.523 1.00 12.38 294 CYS A CA 1
ATOM 472 C C . CYS A 1 59 ? 4.439 69.245 -1.627 1.00 11.60 294 CYS A C 1
ATOM 473 O O . CYS A 1 59 ? 3.316 69.218 -1.119 1.00 12.33 294 CYS A O 1
ATOM 476 N N . LEU A 1 60 ? 4.925 70.315 -2.252 1.00 11.27 295 LEU A N 1
ATOM 477 C CA . LEU A 1 60 ? 4.164 71.572 -2.239 1.00 11.97 295 LEU A CA 1
ATOM 478 C C . LEU A 1 60 ? 3.046 71.607 -3.267 1.00 12.05 295 LEU A C 1
ATOM 479 O O . LEU A 1 60 ? 2.100 72.379 -3.110 1.00 13.15 295 LEU A O 1
ATOM 484 N N . PHE A 1 61 ? 3.179 70.810 -4.330 1.00 11.20 296 PHE A N 1
ATOM 485 C CA . PHE A 1 61 ? 2.367 71.016 -5.547 1.00 11.42 296 PHE A CA 1
ATOM 486 C C . PHE A 1 61 ? 1.444 69.867 -5.937 1.00 11.24 296 PHE A C 1
ATOM 487 O O . PHE A 1 61 ? 1.667 68.716 -5.559 1.00 11.66 296 PHE A O 1
ATOM 495 N N . ASP A 1 62 ? 0.410 70.204 -6.704 1.00 11.12 297 ASP A N 1
ATOM 496 C CA . ASP A 1 62 ? -0.472 69.216 -7.308 1.00 11.03 297 ASP A CA 1
ATOM 497 C C . ASP A 1 62 ? -0.701 69.580 -8.774 1.00 10.89 297 ASP A C 1
ATOM 498 O O . ASP A 1 62 ? 0.176 70.195 -9.392 1.00 10.78 297 ASP A O 1
ATOM 503 N N . GLU A 1 63 ? -1.858 69.223 -9.330 1.00 11.18 298 GLU A N 1
ATOM 504 C CA . GLU A 1 63 ? -2.116 69.514 -10.748 1.00 11.44 298 GLU A CA 1
ATOM 505 C C . GLU A 1 63 ? -2.101 71.007 -11.076 1.00 10.86 298 GLU A C 1
ATOM 506 O O . GLU A 1 63 ? -1.976 71.370 -12.251 1.00 12.27 298 GLU A O 1
ATOM 512 N N . ASP A 1 64 ? -2.229 71.855 -10.046 1.00 10.57 299 ASP A N 1
ATOM 513 C CA . ASP A 1 64 ? -2.199 73.311 -10.218 1.00 10.94 299 ASP A CA 1
ATOM 514 C C . ASP A 1 64 ? -0.789 73.871 -10.071 1.00 10.47 299 ASP A C 1
ATOM 515 O O . ASP A 1 64 ? -0.604 75.064 -9.824 1.00 10.19 299 ASP A O 1
ATOM 520 N N . ILE A 1 65 ? 0.201 73.001 -10.244 1.00 9.56 300 ILE A N 1
ATOM 521 C CA . ILE A 1 65 ? 1.603 73.393 -10.121 1.00 9.72 300 ILE A CA 1
ATOM 522 C C . ILE A 1 65 ? 1.985 74.684 -10.875 1.00 9.49 300 ILE A C 1
ATOM 523 O O . ILE A 1 65 ? 2.744 75.497 -10.338 1.00 10.22 300 ILE A O 1
ATOM 528 N N . VAL A 1 66 ? 1.495 74.874 -12.098 1.00 9.25 301 VAL A N 1
ATOM 529 C CA . VAL A 1 66 ? 1.877 76.089 -12.837 1.00 9.98 301 VAL A CA 1
ATOM 530 C C . VAL A 1 66 ? 1.499 77.348 -12.063 1.00 11.37 301 VAL A C 1
ATOM 531 O O . VAL A 1 66 ? 2.279 78.312 -12.012 1.00 12.75 301 VAL A O 1
ATOM 535 N N . ASN A 1 67 ? 0.328 77.310 -11.431 1.00 11.35 302 ASN A N 1
ATOM 536 C CA . ASN A 1 67 ? -0.189 78.448 -10.666 1.00 13.78 302 ASN A CA 1
ATOM 537 C C . ASN A 1 67 ? 0.408 78.578 -9.280 1.00 14.25 302 ASN A C 1
ATOM 538 O O . ASN A 1 67 ? 0.251 79.633 -8.652 1.00 17.20 302 ASN A O 1
ATOM 543 N N . GLU A 1 68 ? 1.046 77.511 -8.795 1.00 13.07 303 GLU A N 1
ATOM 544 C CA . GLU A 1 68 ? 1.530 77.445 -7.423 1.00 13.75 303 GLU A CA 1
ATOM 545 C C . GLU A 1 68 ? 3.029 77.720 -7.338 1.00 13.14 303 GLU A C 1
ATOM 546 O O . GLU A 1 68 ? 3.546 78.198 -6.314 1.00 12.77 303 GLU A O 1
ATOM 552 N N . ILE A 1 69 ? 3.753 77.334 -8.377 1.00 12.07 304 ILE A N 1
ATOM 553 C CA . ILE A 1 69 ? 5.208 77.307 -8.275 1.00 12.59 304 ILE A CA 1
ATOM 554 C C . ILE A 1 69 ? 5.849 78.699 -8.161 1.00 12.51 304 ILE A C 1
ATOM 555 O O . ILE A 1 69 ? 6.961 78.806 -7.647 1.00 12.73 304 ILE A O 1
ATOM 560 N N . ALA A 1 70 ? 5.124 79.746 -8.571 1.00 12.55 305 ALA A N 1
ATOM 561 C CA . ALA A 1 70 ? 5.618 81.128 -8.461 1.00 13.23 305 ALA A CA 1
ATOM 562 C C . ALA A 1 70 ? 5.025 81.879 -7.240 1.00 13.63 305 ALA A C 1
ATOM 563 O O . ALA A 1 70 ? 5.142 83.121 -7.138 1.00 14.24 305 ALA A O 1
ATOM 565 N N . GLU A 1 71 ? 4.427 81.124 -6.323 1.00 13.17 306 GLU A N 1
ATOM 566 C CA . GLU A 1 71 ? 3.761 81.709 -5.157 1.00 14.36 306 GLU A CA 1
ATOM 567 C C . GLU A 1 71 ? 4.591 81.628 -3.881 1.00 14.26 306 GLU A C 1
ATOM 568 O O . GLU A 1 71 ? 4.078 81.875 -2.791 1.00 15.70 306 GLU A O 1
ATOM 574 N N . HIS A 1 72 ? 5.873 81.273 -4.009 1.00 12.66 307 HIS A N 1
ATOM 575 C CA . HIS A 1 72 ? 6.743 81.098 -2.848 1.00 11.90 307 HIS A CA 1
ATOM 576 C C . HIS A 1 72 ? 8.123 81.728 -3.074 1.00 10.53 307 HIS A C 1
ATOM 577 O O . HIS A 1 72 ? 9.129 81.198 -2.595 1.00 10.41 307 HIS A O 1
ATOM 584 N N . ASN A 1 73 ? 8.171 82.837 -3.800 1.00 10.91 308 ASN A N 1
ATOM 585 C CA . ASN A 1 73 ? 9.451 83.394 -4.217 1.00 10.95 308 ASN A CA 1
ATOM 586 C C . ASN A 1 73 ? 10.389 83.733 -3.076 1.00 10.64 308 ASN A C 1
ATOM 587 O O . ASN A 1 73 ? 11.537 83.300 -3.093 1.00 11.62 308 ASN A O 1
ATOM 592 N N . ALA A 1 74 ? 9.914 84.495 -2.088 1.00 10.59 309 ALA A N 1
ATOM 593 C CA . ALA A 1 74 ? 10.818 84.870 -0.994 1.00 11.00 309 ALA A CA 1
ATOM 594 C C . ALA A 1 74 ? 11.334 83.645 -0.243 1.00 10.88 309 ALA A C 1
ATOM 595 O O . ALA A 1 74 ? 12.513 83.553 0.110 1.00 12.11 309 ALA A O 1
ATOM 597 N N . PHE A 1 75 ? 10.442 82.687 -0.033 1.00 10.45 310 PHE A N 1
ATOM 598 C CA . PHE A 1 75 ? 10.786 81.439 0.635 1.00 10.93 310 PHE A CA 1
ATOM 599 C C . PHE A 1 75 ? 11.882 80.715 -0.141 1.00 10.79 310 PHE A C 1
ATOM 600 O O . PHE A 1 75 ? 12.891 80.307 0.449 1.00 10.50 310 PHE A O 1
ATOM 608 N N . PHE A 1 76 ? 11.724 80.575 -1.457 1.00 10.86 311 PHE A N 1
ATOM 609 C CA . PHE A 1 76 ? 12.778 79.895 -2.216 1.00 11.19 311 PHE A CA 1
ATOM 610 C C . PHE A 1 76 ? 14.109 80.671 -2.202 1.00 11.25 311 PHE A C 1
ATOM 611 O O . PHE A 1 76 ? 15.186 80.048 -2.165 1.00 11.04 311 PHE A O 1
ATOM 619 N N . THR A 1 77 ? 14.072 82.011 -2.181 1.00 11.25 312 THR A N 1
ATOM 620 C CA . THR A 1 77 ? 15.341 82.751 -2.052 1.00 12.28 312 THR A CA 1
ATOM 621 C C . THR A 1 77 ? 16.060 82.460 -0.739 1.00 12.15 312 THR A C 1
ATOM 622 O O . THR A 1 77 ? 17.305 82.547 -0.659 1.00 12.71 312 THR A O 1
ATOM 626 N N . LYS A 1 78 ? 15.283 82.182 0.314 1.00 11.66 313 LYS A N 1
ATOM 627 C CA . LYS A 1 78 ? 15.854 81.926 1.638 1.00 12.31 313 LYS A CA 1
ATOM 628 C C . LYS A 1 78 ? 16.330 80.487 1.823 1.00 12.10 313 LYS A C 1
ATOM 629 O O . LYS A 1 78 ? 17.195 80.226 2.680 1.00 13.59 313 LYS A O 1
ATOM 635 N N . ILE A 1 79 ? 15.733 79.569 1.051 1.00 10.80 314 ILE A N 1
ATOM 636 C CA A ILE A 1 79 ? 15.923 78.097 1.164 0.50 11.28 314 ILE A CA 1
ATOM 637 C CA B ILE A 1 79 ? 16.046 78.166 1.252 0.50 11.55 314 ILE A CA 1
ATOM 638 C C . ILE A 1 79 ? 16.929 77.546 0.162 1.00 10.94 314 ILE A C 1
ATOM 639 O O . ILE A 1 79 ? 17.814 76.742 0.492 1.00 11.80 314 ILE A O 1
ATOM 648 N N . LEU A 1 80 ? 16.746 77.924 -1.103 1.00 10.32 315 LEU A N 1
ATOM 649 C CA . LEU A 1 80 ? 17.542 77.327 -2.174 1.00 9.69 315 LEU A CA 1
ATOM 650 C C . LEU A 1 80 ? 18.832 78.141 -2.300 1.00 9.71 315 LEU A C 1
ATOM 651 O O . LEU A 1 80 ? 19.018 78.953 -3.239 1.00 10.37 315 LEU A O 1
ATOM 656 N N . VAL A 1 81 ? 19.719 77.928 -1.325 1.00 9.72 316 VAL A N 1
ATOM 657 C CA . VAL A 1 81 ? 20.822 78.870 -1.106 1.00 10.12 316 VAL A CA 1
ATOM 658 C C . VAL A 1 81 ? 22.072 78.645 -1.952 1.00 10.20 316 VAL A C 1
ATOM 659 O O . VAL A 1 81 ? 22.992 79.459 -1.915 1.00 10.33 316 VAL A O 1
ATOM 663 N N . THR A 1 82 ? 22.127 77.529 -2.681 1.00 9.82 317 THR A N 1
ATOM 664 C CA . THR A 1 82 ? 23.187 77.300 -3.653 1.00 9.39 317 THR A CA 1
ATOM 665 C C . THR A 1 82 ? 22.632 76.624 -4.896 1.00 9.35 317 THR A C 1
ATOM 666 O O . THR A 1 82 ? 21.500 76.104 -4.891 1.00 9.41 317 THR A O 1
ATOM 670 N N . PRO A 1 83 ? 23.426 76.597 -5.978 1.00 9.19 318 PRO A N 1
ATOM 671 C CA . PRO A 1 83 ? 22.993 75.854 -7.170 1.00 9.19 318 PRO A CA 1
ATOM 672 C C . PRO A 1 83 ? 22.717 74.365 -6.927 1.00 9.12 318 PRO A C 1
ATOM 673 O O . PRO A 1 83 ? 21.928 73.777 -7.658 1.00 9.81 318 PRO A O 1
ATOM 677 N N . GLU A 1 84 ? 23.329 73.753 -5.914 1.00 9.24 319 GLU A N 1
ATOM 678 C CA A GLU A 1 84 ? 23.031 72.348 -5.615 0.60 9.05 319 GLU A CA 1
ATOM 679 C CA B GLU A 1 84 ? 23.041 72.359 -5.579 0.40 9.05 319 GLU A CA 1
ATOM 680 C C . GLU A 1 84 ? 21.604 72.200 -5.067 1.00 9.01 319 GLU A C 1
ATOM 681 O O . GLU A 1 84 ? 20.930 71.205 -5.333 1.00 8.33 319 GLU A O 1
ATOM 692 N N . TYR A 1 85 ? 21.127 73.197 -4.321 1.00 8.44 320 TYR A N 1
ATOM 693 C CA . TYR A 1 85 ? 19.739 73.163 -3.859 1.00 8.55 320 TYR A CA 1
ATOM 694 C C . TYR A 1 85 ? 18.805 73.264 -5.068 1.00 8.84 320 TYR A C 1
ATOM 695 O O . TYR A 1 85 ? 17.766 72.610 -5.096 1.00 9.50 320 TYR A O 1
ATOM 704 N N . GLU A 1 86 ? 19.172 74.097 -6.049 1.00 8.67 321 GLU A N 1
ATOM 705 C CA . GLU A 1 86 ? 18.363 74.243 -7.270 1.00 8.69 321 GLU A CA 1
ATOM 706 C C . GLU A 1 86 ? 18.365 72.942 -8.084 1.00 8.55 321 GLU A C 1
ATOM 707 O O . GLU A 1 86 ? 17.314 72.513 -8.587 1.00 9.29 321 GLU A O 1
ATOM 713 N N . LYS A 1 87 ? 19.532 72.314 -8.200 1.00 8.92 322 LYS A N 1
ATOM 714 C CA . LYS A 1 87 ? 19.627 71.038 -8.914 1.00 9.45 322 LYS A CA 1
ATOM 715 C C . LYS A 1 87 ? 18.704 69.991 -8.265 1.00 9.19 322 LYS A C 1
ATOM 716 O O . LYS A 1 87 ? 18.010 69.232 -8.952 1.00 9.79 322 LYS A O 1
ATOM 722 N N . ASN A 1 88 ? 18.696 69.969 -6.932 1.00 8.32 323 ASN A N 1
ATOM 723 C CA . ASN A 1 88 ? 17.852 69.018 -6.204 1.00 8.66 323 ASN A CA 1
ATOM 724 C C . ASN A 1 88 ? 16.382 69.381 -6.372 1.00 8.31 323 ASN A C 1
ATOM 725 O O . ASN A 1 88 ? 15.547 68.478 -6.489 1.00 9.43 323 ASN A O 1
ATOM 730 N N . PHE A 1 89 ? 16.046 70.680 -6.380 1.00 8.79 324 PHE A N 1
ATOM 731 C CA . PHE A 1 89 ? 14.653 71.088 -6.649 1.00 8.31 324 PHE A CA 1
ATOM 732 C C . PHE A 1 89 ? 14.205 70.548 -8.029 1.00 8.51 324 PHE A C 1
ATOM 733 O O . PHE A 1 89 ? 13.130 69.939 -8.158 1.00 9.19 324 PHE A O 1
ATOM 741 N N . MET A 1 90 ? 15.049 70.709 -9.050 1.00 8.87 325 MET A N 1
ATOM 742 C CA . MET A 1 90 ? 14.703 70.155 -10.351 1.00 8.97 325 MET A CA 1
ATOM 743 C C . MET A 1 90 ? 14.544 68.629 -10.306 1.00 9.23 325 MET A C 1
ATOM 744 O O . MET A 1 90 ? 13.652 68.076 -10.972 1.00 9.48 325 MET A O 1
ATOM 749 N N . GLY A 1 91 ? 15.392 67.949 -9.528 1.00 8.56 326 GLY A N 1
ATOM 750 C CA . GLY A 1 91 ? 15.240 66.496 -9.328 1.00 8.95 326 GLY A CA 1
ATOM 751 C C . GLY A 1 91 ? 13.911 66.139 -8.698 1.00 8.55 326 GLY A C 1
ATOM 752 O O . GLY A 1 91 ? 13.311 65.091 -9.008 1.00 9.65 326 GLY A O 1
ATOM 753 N N . GLY A 1 92 ? 13.456 66.969 -7.760 1.00 8.53 327 GLY A N 1
ATOM 754 C CA . GLY A 1 92 ? 12.153 66.730 -7.142 1.00 9.28 327 GLY A CA 1
ATOM 755 C C . GLY A 1 92 ? 11.027 66.911 -8.136 1.00 8.71 327 GLY A C 1
ATOM 756 O O . GLY A 1 92 ? 10.051 66.147 -8.106 1.00 9.21 327 GLY A O 1
ATOM 757 N N . ILE A 1 93 ? 11.129 67.934 -9.000 1.00 8.61 328 ILE A N 1
ATOM 758 C CA . ILE A 1 93 ? 10.161 68.084 -10.096 1.00 8.92 328 ILE A CA 1
ATOM 759 C C . ILE A 1 93 ? 10.145 66.852 -10.993 1.00 9.96 328 ILE A C 1
ATOM 760 O O . ILE A 1 93 ? 9.093 66.367 -11.391 1.00 10.23 328 ILE A O 1
ATOM 765 N N . GLU A 1 94 ? 11.331 66.310 -11.244 1.00 9.57 329 GLU A N 1
ATOM 766 C CA . GLU A 1 94 ? 11.457 65.106 -12.070 1.00 10.06 329 GLU A CA 1
ATOM 767 C C . GLU A 1 94 ? 10.754 63.902 -11.431 1.00 10.01 329 GLU A C 1
ATOM 768 O O . GLU A 1 94 ? 10.070 63.112 -12.114 1.00 10.46 329 GLU A O 1
ATOM 774 N N . ARG A 1 95 ? 10.917 63.752 -10.123 1.00 9.05 330 ARG A N 1
ATOM 775 C CA . ARG A 1 95 ? 10.259 62.648 -9.417 1.00 9.43 330 ARG A CA 1
ATOM 776 C C . ARG A 1 95 ? 8.745 62.884 -9.386 1.00 9.75 330 ARG A C 1
ATOM 777 O O . ARG A 1 95 ? 7.969 61.968 -9.635 1.00 10.52 330 ARG A O 1
ATOM 785 N N . PHE A 1 96 ? 8.340 64.122 -9.103 1.00 9.37 331 PHE A N 1
ATOM 786 C CA . PHE A 1 96 ? 6.932 64.510 -9.080 1.00 9.51 331 PHE A CA 1
ATOM 787 C C . PHE A 1 96 ? 6.250 64.195 -10.422 1.00 9.91 331 PHE A C 1
ATOM 788 O O . PHE A 1 96 ? 5.193 63.548 -10.452 1.00 10.53 331 PHE A O 1
ATOM 796 N N . LEU A 1 97 ? 6.836 64.648 -11.527 1.00 10.12 332 LEU A N 1
ATOM 797 C CA . LEU A 1 97 ? 6.237 64.417 -12.841 1.00 9.88 332 LEU A CA 1
ATOM 798 C C . LEU A 1 97 ? 6.391 62.986 -13.338 1.00 10.73 332 LEU A C 1
ATOM 799 O O . LEU A 1 97 ? 5.465 62.418 -13.924 1.00 10.57 332 LEU A O 1
ATOM 804 N N . GLY A 1 98 ? 7.559 62.401 -13.097 1.00 11.02 333 GLY A N 1
ATOM 805 C CA . GLY A 1 98 ? 7.919 61.138 -13.751 1.00 10.90 333 GLY A CA 1
ATOM 806 C C . GLY A 1 98 ? 7.357 59.904 -13.091 1.00 11.82 333 GLY A C 1
ATOM 807 O O . GLY A 1 98 ? 7.078 58.908 -13.775 1.00 12.75 333 GLY A O 1
ATOM 808 N N . LEU A 1 99 ? 7.199 59.958 -11.773 1.00 11.83 334 LEU A N 1
ATOM 809 C CA . LEU A 1 99 ? 6.780 58.762 -11.058 1.00 14.11 334 LEU A CA 1
ATOM 810 C C . LEU A 1 99 ? 5.285 58.723 -10.796 1.00 15.89 334 LEU A C 1
ATOM 811 O O . LEU A 1 99 ? 4.633 57.742 -11.171 1.00 18.78 334 LEU A O 1
ATOM 816 N N . GLU A 1 100 ? 4.739 59.769 -10.175 1.00 17.58 335 GLU A N 1
ATOM 817 C CA . GLU A 1 100 ? 3.343 59.694 -9.716 1.00 18.45 335 GLU A CA 1
ATOM 818 C C . GLU A 1 100 ? 2.361 60.619 -10.430 1.00 17.29 335 GLU A C 1
ATOM 819 O O . GLU A 1 100 ? 1.151 60.513 -10.216 1.00 17.16 335 GLU A O 1
ATOM 825 N N . HIS A 1 101 ? 2.867 61.534 -11.259 1.00 15.70 336 HIS A N 1
ATOM 826 C CA . HIS A 1 101 ? 1.973 62.433 -11.983 1.00 15.10 336 HIS A CA 1
ATOM 827 C C . HIS A 1 101 ? 2.329 62.543 -13.457 1.00 14.14 336 HIS A C 1
ATOM 828 O O . HIS A 1 101 ? 2.512 63.650 -13.970 1.00 12.67 336 HIS A O 1
ATOM 835 N N . LYS A 1 102 ? 2.424 61.401 -14.138 1.00 13.35 337 LYS A N 1
ATOM 836 C CA . LYS A 1 102 ? 2.849 61.378 -15.535 1.00 13.97 337 LYS A CA 1
ATOM 837 C C . LYS A 1 102 ? 1.953 62.201 -16.450 1.00 13.58 337 LYS A C 1
ATOM 838 O O . LYS A 1 102 ? 2.428 62.743 -17.454 1.00 13.55 337 LYS A O 1
ATOM 844 N N . ASP A 1 103 ? 0.670 62.312 -16.096 1.00 13.76 338 ASP A N 1
ATOM 845 C CA A ASP A 1 103 ? -0.255 63.133 -16.887 0.50 13.53 338 ASP A CA 1
ATOM 846 C CA B ASP A 1 103 ? -0.269 63.144 -16.863 0.50 13.78 338 ASP A CA 1
ATOM 847 C C . ASP A 1 103 ? 0.122 64.617 -16.899 1.00 12.93 338 ASP A C 1
ATOM 848 O O . ASP A 1 103 ? -0.342 65.362 -17.762 1.00 13.56 338 ASP A O 1
ATOM 857 N N . LEU A 1 104 ? 0.983 65.037 -15.962 1.00 11.86 339 LEU A N 1
ATOM 858 C CA . LEU A 1 104 ? 1.387 66.438 -15.866 1.00 11.06 339 LEU A CA 1
ATOM 859 C C . LEU A 1 104 ? 2.693 66.728 -16.613 1.00 10.79 339 LEU A C 1
ATOM 860 O O . LEU A 1 104 ? 3.123 67.866 -16.664 1.00 10.62 339 LEU A O 1
ATOM 865 N N . ILE A 1 105 ? 3.320 65.700 -17.180 1.00 10.08 340 ILE A N 1
ATOM 866 C CA . ILE A 1 105 ? 4.585 65.909 -17.889 1.00 10.36 340 ILE A CA 1
ATOM 867 C C . ILE A 1 105 ? 4.507 67.017 -18.976 1.00 9.75 340 ILE A C 1
ATOM 868 O O . ILE A 1 105 ? 5.445 67.811 -19.090 1.00 9.76 340 ILE A O 1
ATOM 873 N N . PRO A 1 106 ? 3.403 67.086 -19.770 1.00 9.50 341 PRO A N 1
ATOM 874 C CA . PRO A 1 106 ? 3.250 68.204 -20.720 1.00 9.88 341 PRO A CA 1
ATOM 875 C C . PRO A 1 106 ? 3.296 69.607 -20.133 1.00 9.93 341 PRO A C 1
ATOM 876 O O . PRO A 1 106 ? 3.457 70.574 -20.895 1.00 10.53 341 PRO A O 1
ATOM 880 N N . LEU A 1 107 ? 3.134 69.731 -18.813 1.00 8.98 342 LEU A N 1
ATOM 881 C CA . LEU A 1 107 ? 3.267 71.046 -18.174 1.00 9.22 342 LEU A CA 1
ATOM 882 C C . LEU A 1 107 ? 4.733 71.462 -17.964 1.00 9.15 342 LEU A C 1
ATOM 883 O O . LEU A 1 107 ? 4.998 72.601 -17.546 1.00 9.48 342 LEU A O 1
ATOM 888 N N . LEU A 1 108 ? 5.685 70.562 -18.208 1.00 9.21 343 LEU A N 1
ATOM 889 C CA . LEU A 1 108 ? 7.076 70.909 -17.888 1.00 9.53 343 LEU A CA 1
ATOM 890 C C . LEU A 1 108 ? 7.585 72.220 -18.521 1.00 8.98 343 LEU A C 1
ATOM 891 O O . LEU A 1 108 ? 8.157 73.039 -17.828 1.00 9.40 343 LEU A O 1
ATOM 896 N N . PRO A 1 109 ? 7.394 72.442 -19.835 1.00 8.87 344 PRO A N 1
ATOM 897 C CA . PRO A 1 109 ? 7.916 73.727 -20.339 1.00 8.90 344 PRO A CA 1
ATOM 898 C C . PRO A 1 109 ? 7.316 74.960 -19.642 1.00 8.50 344 PRO A C 1
ATOM 899 O O . PRO A 1 109 ? 8.061 75.888 -19.325 1.00 9.22 344 PRO A O 1
ATOM 903 N N . LYS A 1 110 ? 6.003 74.965 -19.380 1.00 8.70 345 LYS A N 1
ATOM 904 C CA . LYS A 1 110 ? 5.382 76.088 -18.679 1.00 9.38 345 LYS A CA 1
ATOM 905 C C . LYS A 1 110 ? 5.914 76.211 -17.242 1.00 9.44 345 LYS A C 1
ATOM 906 O O . LYS A 1 110 ? 6.132 77.325 -16.754 1.00 9.47 345 LYS A O 1
ATOM 912 N N . ILE A 1 111 ? 6.158 75.069 -16.587 1.00 8.67 346 ILE A N 1
ATOM 913 C CA . ILE A 1 111 ? 6.778 75.079 -15.262 1.00 8.89 346 ILE A CA 1
ATOM 914 C C . ILE A 1 111 ? 8.151 75.766 -15.366 1.00 9.21 346 ILE A C 1
ATOM 915 O O . ILE A 1 111 ? 8.478 76.633 -14.536 1.00 9.59 346 ILE A O 1
ATOM 920 N N . LEU A 1 112 ? 8.927 75.412 -16.394 1.00 8.77 347 LEU A N 1
ATOM 921 C CA . LEU A 1 112 ? 10.247 76.014 -16.577 1.00 8.72 347 LEU A CA 1
ATOM 922 C C . LEU A 1 112 ? 10.140 77.521 -16.852 1.00 9.55 347 LEU A C 1
ATOM 923 O O . LEU A 1 112 ? 10.958 78.297 -16.357 1.00 10.78 347 LEU A O 1
ATOM 928 N N . VAL A 1 113 ? 9.160 77.926 -17.665 1.00 8.66 348 VAL A N 1
ATOM 929 C CA . VAL A 1 113 ? 8.941 79.360 -17.897 1.00 9.23 348 VAL A CA 1
ATOM 930 C C . VAL A 1 113 ? 8.717 80.089 -16.546 1.00 8.76 348 VAL A C 1
ATOM 931 O O . VAL A 1 113 ? 9.290 81.153 -16.294 1.00 9.33 348 VAL A O 1
ATOM 935 N N . GLN A 1 114 ? 7.929 79.492 -15.654 1.00 8.65 349 GLN A N 1
ATOM 936 C CA . GLN A 1 114 ? 7.660 80.107 -14.345 1.00 9.09 349 GLN A CA 1
ATOM 937 C C . GLN A 1 114 ? 8.934 80.188 -13.519 1.00 9.18 349 GLN A C 1
ATOM 938 O O . GLN A 1 114 ? 9.220 81.214 -12.887 1.00 9.29 349 GLN A O 1
ATOM 944 N N . LEU A 1 115 ? 9.713 79.107 -13.521 1.00 9.17 350 LEU A N 1
ATOM 945 C CA . LEU A 1 115 ? 10.947 79.095 -12.722 1.00 10.21 350 LEU A CA 1
ATOM 946 C C . LEU A 1 115 ? 11.953 80.082 -13.275 1.00 10.40 350 LEU A C 1
ATOM 947 O O . LEU A 1 115 ? 12.635 80.787 -12.520 1.00 12.29 350 LEU A O 1
ATOM 952 N N . TYR A 1 116 ? 12.033 80.159 -14.604 1.00 11.10 351 TYR A N 1
ATOM 953 C CA . TYR A 1 116 ? 12.931 81.094 -15.270 1.00 11.22 351 TYR A CA 1
ATOM 954 C C . TYR A 1 116 ? 12.561 82.558 -15.014 1.00 11.18 351 TYR A C 1
ATOM 955 O O . TYR A 1 116 ? 13.426 83.366 -14.634 1.00 12.38 351 TYR A O 1
ATOM 964 N N . ASN A 1 117 ? 11.293 82.904 -15.222 1.00 10.56 352 ASN A N 1
ATOM 965 C CA . ASN A 1 117 ? 10.846 84.303 -15.078 1.00 10.22 352 ASN A CA 1
ATOM 966 C C . ASN A 1 117 ? 10.960 84.827 -13.650 1.00 9.80 352 ASN A C 1
ATOM 967 O O . ASN A 1 117 ? 11.070 86.030 -13.418 1.00 10.98 352 ASN A O 1
ATOM 972 N N . ASN A 1 118 ? 10.899 83.909 -12.688 1.00 9.99 353 ASN A N 1
ATOM 973 C CA . ASN A 1 118 ? 10.989 84.280 -11.288 1.00 10.62 353 ASN A CA 1
ATOM 974 C C . ASN A 1 118 ? 12.383 84.069 -10.680 1.00 10.78 353 ASN A C 1
ATOM 975 O O . ASN A 1 118 ? 12.556 84.290 -9.473 1.00 11.80 353 ASN A O 1
ATOM 980 N N . ASP A 1 119 ? 13.352 83.684 -11.527 1.00 10.66 354 ASP A N 1
ATOM 981 C CA . ASP A 1 119 ? 14.754 83.424 -11.114 1.00 10.84 354 ASP A CA 1
ATOM 982 C C . ASP A 1 119 ? 14.831 82.387 -9.996 1.00 10.35 354 ASP A C 1
ATOM 983 O O . ASP A 1 119 ? 15.758 82.407 -9.169 1.00 11.18 354 ASP A O 1
ATOM 988 N N . ILE A 1 120 ? 13.863 81.472 -9.975 1.00 10.06 355 ILE A N 1
ATOM 989 C CA . ILE A 1 120 ? 13.840 80.432 -8.935 1.00 10.03 355 ILE A CA 1
ATOM 990 C C . ILE A 1 120 ? 14.936 79.398 -9.184 1.00 10.08 355 ILE A C 1
ATOM 991 O O . ILE A 1 120 ? 15.614 78.936 -8.262 1.00 11.12 355 ILE A O 1
ATOM 996 N N . ILE A 1 121 ? 15.093 79.039 -10.450 1.00 10.37 356 ILE A N 1
ATOM 997 C CA . ILE A 1 121 ? 16.148 78.127 -10.899 1.00 10.46 356 ILE A CA 1
ATOM 998 C C . ILE A 1 121 ? 16.928 78.836 -12.015 1.00 10.21 356 ILE A C 1
ATOM 999 O O . ILE A 1 121 ? 16.337 79.490 -12.871 1.00 11.18 356 ILE A O 1
ATOM 1004 N N . SER A 1 122 ? 18.253 78.710 -11.989 1.00 10.32 357 SER A N 1
ATOM 1005 C CA . SER A 1 122 ? 19.105 79.388 -12.965 1.00 10.02 357 SER A CA 1
ATOM 1006 C C . SER A 1 122 ? 18.983 78.817 -14.352 1.00 10.73 357 SER A C 1
ATOM 1007 O O . SER A 1 122 ? 18.638 77.668 -14.523 1.00 10.17 357 SER A O 1
ATOM 1010 N N . GLU A 1 123 ? 19.342 79.621 -15.347 1.00 11.44 358 GLU A N 1
ATOM 1011 C CA A GLU A 1 123 ? 19.392 79.141 -16.713 0.60 11.38 358 GLU A CA 1
ATOM 1012 C CA B GLU A 1 123 ? 19.419 79.145 -16.723 0.40 11.64 358 GLU A CA 1
ATOM 1013 C C . GLU A 1 123 ? 20.316 77.929 -16.842 1.00 11.64 358 GLU A C 1
ATOM 1014 O O . GLU A 1 123 ? 19.974 76.964 -17.533 1.00 11.56 358 GLU A O 1
ATOM 1025 N N . GLU A 1 124 ? 21.485 77.976 -16.176 1.00 11.72 359 GLU A N 1
ATOM 1026 C CA . GLU A 1 124 ? 22.451 76.878 -16.221 1.00 13.41 359 GLU A CA 1
ATOM 1027 C C . GLU A 1 124 ? 21.809 75.581 -15.711 1.00 12.17 359 GLU A C 1
ATOM 1028 O O . GLU A 1 124 ? 21.997 74.502 -16.308 1.00 13.82 359 GLU A O 1
ATOM 1034 N N . GLU A 1 125 ? 21.071 75.666 -14.604 1.00 11.73 360 GLU A N 1
ATOM 1035 C CA . GLU A 1 125 ? 20.475 74.457 -14.040 1.00 11.70 360 GLU A CA 1
ATOM 1036 C C . GLU A 1 125 ? 19.312 73.961 -14.909 1.00 11.51 360 GLU A C 1
ATOM 1037 O O . GLU A 1 125 ? 19.132 72.766 -15.055 1.00 12.61 360 GLU A O 1
ATOM 1043 N N . ILE A 1 126 ? 18.537 74.871 -15.498 1.00 11.11 361 ILE A N 1
ATOM 1044 C CA . ILE A 1 126 ? 17.481 74.470 -16.431 1.00 10.78 361 ILE A CA 1
ATOM 1045 C C . ILE A 1 126 ? 18.093 73.811 -17.679 1.00 10.93 361 ILE A C 1
ATOM 1046 O O . ILE A 1 126 ? 17.601 72.776 -18.158 1.00 11.39 361 ILE A O 1
ATOM 1051 N N . MET A 1 127 ? 19.173 74.393 -18.190 1.00 11.37 362 MET A N 1
ATOM 1052 C CA . MET A 1 127 ? 19.853 73.801 -19.354 1.00 12.35 362 MET A CA 1
ATOM 1053 C C . MET A 1 127 ? 20.369 72.416 -19.018 1.00 13.17 362 MET A C 1
ATOM 1054 O O . MET A 1 127 ? 20.186 71.499 -19.818 1.00 13.62 362 MET A O 1
ATOM 1059 N N . ARG A 1 128 ? 20.989 72.253 -17.845 1.00 13.60 363 ARG A N 1
ATOM 1060 C CA . ARG A 1 128 ? 21.504 70.930 -17.428 1.00 14.92 363 ARG A CA 1
ATOM 1061 C C . ARG A 1 128 ? 20.378 69.908 -17.425 1.00 14.54 363 ARG A C 1
ATOM 1062 O O . ARG A 1 128 ? 20.525 68.778 -17.934 1.00 15.78 363 ARG A O 1
ATOM 1070 N N . PHE A 1 129 ? 19.244 70.304 -16.855 1.00 14.07 364 PHE A N 1
ATOM 1071 C CA . PHE A 1 129 ? 18.092 69.427 -16.723 1.00 13.71 364 PHE A CA 1
ATOM 1072 C C . PHE A 1 129 ? 17.539 69.028 -18.088 1.00 13.79 364 PHE A C 1
ATOM 1073 O O . PHE A 1 129 ? 17.153 67.874 -18.292 1.00 14.22 364 PHE A O 1
ATOM 1081 N N . GLY A 1 130 ? 17.513 69.973 -19.026 1.00 13.16 365 GLY A N 1
ATOM 1082 C CA . GLY A 1 130 ? 16.911 69.737 -20.336 1.00 13.73 365 GLY A CA 1
ATOM 1083 C C . GLY A 1 130 ? 17.832 69.203 -21.416 1.00 14.24 365 GLY A C 1
ATOM 1084 O O . GLY A 1 130 ? 17.382 68.953 -22.522 1.00 15.22 365 GLY A O 1
ATOM 1085 N N . THR A 1 131 ? 19.117 69.039 -21.114 1.00 14.03 366 THR A N 1
ATOM 1086 C CA . THR A 1 131 ? 20.060 68.551 -22.133 1.00 14.65 366 THR A CA 1
ATOM 1087 C C . THR A 1 131 ? 20.723 67.214 -21.812 1.00 15.09 366 THR A C 1
ATOM 1088 O O . THR A 1 131 ? 21.364 66.620 -22.682 1.00 14.81 366 THR A O 1
ATOM 1092 N N . LYS A 1 132 ? 20.572 66.756 -20.571 1.00 15.24 367 LYS A N 1
ATOM 1093 C CA . LYS A 1 132 ? 21.191 65.521 -20.090 1.00 16.31 367 LYS A CA 1
ATOM 1094 C C . LYS A 1 132 ? 20.116 64.660 -19.449 1.00 16.40 367 LYS A C 1
ATOM 1095 O O . LYS A 1 132 ? 19.201 65.183 -18.831 1.00 16.76 367 LYS A O 1
ATOM 1101 N N . SER A 1 133 ? 20.210 63.343 -19.583 1.00 17.16 368 SER A N 1
ATOM 1102 C CA . SER A 1 133 ? 19.412 62.480 -18.715 1.00 17.03 368 SER A CA 1
ATOM 1103 C C . SER A 1 133 ? 20.243 62.183 -17.472 1.00 16.63 368 SER A C 1
ATOM 1104 O O . SER A 1 133 ? 21.468 62.366 -17.483 1.00 17.43 368 SER A O 1
ATOM 1107 N N . SER A 1 134 ? 19.586 61.712 -16.416 1.00 16.00 369 SER A N 1
ATOM 1108 C CA . SER A 1 134 ? 20.264 61.385 -15.173 1.00 15.67 369 SER A CA 1
ATOM 1109 C C . SER A 1 134 ? 19.589 60.225 -14.457 1.00 15.64 369 SER A C 1
ATOM 1110 O O . SER A 1 134 ? 18.359 60.092 -14.485 1.00 15.43 369 SER A O 1
ATOM 1113 N N . LYS A 1 135 ? 20.402 59.390 -13.813 1.00 15.04 370 LYS A N 1
ATOM 1114 C CA . LYS A 1 135 ? 19.875 58.303 -12.970 1.00 15.12 370 LYS A CA 1
ATOM 1115 C C . LYS A 1 135 ? 19.772 58.730 -11.509 1.00 14.71 370 LYS A C 1
ATOM 1116 O O . LYS A 1 135 ? 19.416 57.934 -10.643 1.00 15.15 370 LYS A O 1
ATOM 1122 N N . LYS A 1 136 ? 20.120 59.977 -11.219 1.00 14.81 371 LYS A N 1
ATOM 1123 C CA . LYS A 1 136 ? 20.241 60.389 -9.827 1.00 15.27 371 LYS A CA 1
ATOM 1124 C C . LYS A 1 136 ? 18.911 60.523 -9.077 1.00 14.71 371 LYS A C 1
ATOM 1125 O O . LYS A 1 136 ? 18.849 60.218 -7.882 1.00 16.23 371 LYS A O 1
ATOM 1131 N N . PHE A 1 137 ? 17.868 60.988 -9.755 1.00 13.70 372 PHE A N 1
ATOM 1132 C CA . PHE A 1 137 ? 16.582 61.237 -9.107 1.00 12.31 372 PHE A CA 1
ATOM 1133 C C . PHE A 1 137 ? 15.468 60.264 -9.479 1.00 12.65 372 PHE A C 1
ATOM 1134 O O . PHE A 1 137 ? 14.554 60.038 -8.698 1.00 12.51 372 PHE A O 1
ATOM 1142 N N . VAL A 1 138 ? 15.547 59.713 -10.684 1.00 12.64 373 VAL A N 1
ATOM 1143 C CA . VAL A 1 138 ? 14.588 58.715 -11.166 1.00 13.09 373 VAL A CA 1
ATOM 1144 C C . VAL A 1 138 ? 15.344 57.727 -12.035 1.00 12.99 373 VAL A C 1
ATOM 1145 O O . VAL A 1 138 ? 16.475 57.989 -12.451 1.00 13.60 373 VAL A O 1
ATOM 1149 N N . PRO A 1 139 ? 14.725 56.565 -12.320 1.00 13.61 374 PRO A N 1
ATOM 1150 C CA . PRO A 1 139 ? 15.338 55.644 -13.272 1.00 13.60 374 PRO A CA 1
ATOM 1151 C C . PRO A 1 139 ? 15.567 56.285 -14.639 1.00 13.47 374 PRO A C 1
ATOM 1152 O O . PRO A 1 139 ? 14.821 57.188 -15.047 1.00 13.22 374 PRO A O 1
ATOM 1156 N N . LYS A 1 140 ? 16.606 55.820 -15.329 1.00 13.45 375 LYS A N 1
ATOM 1157 C CA . LYS A 1 140 ? 17.041 56.405 -16.600 1.00 14.38 375 LYS A CA 1
ATOM 1158 C C . LYS A 1 140 ? 15.913 56.623 -17.612 1.00 13.48 375 LYS A C 1
ATOM 1159 O O . LYS A 1 140 ? 15.835 57.675 -18.239 1.00 13.38 375 LYS A O 1
ATOM 1165 N N . GLU A 1 141 ? 15.057 55.619 -17.791 1.00 12.97 376 GLU A N 1
ATOM 1166 C CA . GLU A 1 141 ? 13.983 55.717 -18.776 1.00 12.65 376 GLU A CA 1
ATOM 1167 C C . GLU A 1 141 ? 12.957 56.780 -18.386 1.00 12.16 376 GLU A C 1
ATOM 1168 O O . GLU A 1 141 ? 12.443 57.493 -19.246 1.00 13.11 376 GLU A O 1
ATOM 1174 N N . VAL A 1 142 ? 12.674 56.889 -17.089 1.00 11.52 377 VAL A N 1
ATOM 1175 C CA . VAL A 1 142 ? 11.792 57.934 -16.576 1.00 11.85 377 VAL A CA 1
ATOM 1176 C C . VAL A 1 142 ? 12.429 59.316 -16.806 1.00 11.97 377 VAL A C 1
ATOM 1177 O O . VAL A 1 142 ? 11.759 60.248 -17.245 1.00 12.29 377 VAL A O 1
ATOM 1181 N N . SER A 1 14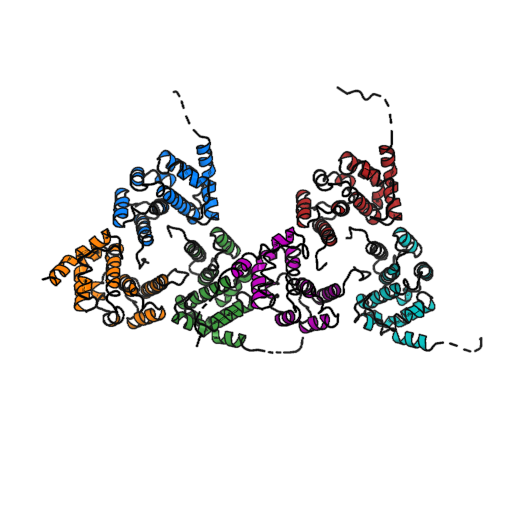3 ? 13.726 59.440 -16.530 1.00 12.10 378 SER A N 1
ATOM 1182 C CA . SER A 1 143 ? 14.456 60.689 -16.777 1.00 12.40 378 SER A CA 1
ATOM 1183 C C . SER A 1 143 ? 14.354 61.140 -18.224 1.00 12.62 378 SER A C 1
ATOM 1184 O O . SER A 1 143 ? 14.117 62.317 -18.484 1.00 12.72 378 SER A O 1
ATOM 1187 N N . LYS A 1 144 ? 14.562 60.218 -19.156 1.00 12.47 379 LYS A N 1
ATOM 1188 C CA . LYS A 1 144 ? 14.468 60.579 -20.567 1.00 13.39 379 LYS A CA 1
ATOM 1189 C C . LYS A 1 144 ? 13.070 61.071 -20.924 1.00 13.47 379 LYS A C 1
ATOM 1190 O O . LYS A 1 144 ? 12.922 62.064 -21.643 1.00 14.18 379 LYS A O 1
ATOM 1196 N N . LYS A 1 145 ? 12.043 60.394 -20.416 1.00 13.19 380 LYS A N 1
ATOM 1197 C CA . LYS A 1 145 ? 10.669 60.788 -20.716 1.00 13.78 380 LYS A CA 1
ATOM 1198 C C . LYS A 1 145 ? 10.378 62.203 -20.206 1.00 13.19 380 LYS A C 1
ATOM 1199 O O . LYS A 1 145 ? 9.869 63.057 -20.934 1.00 14.16 380 LYS A O 1
ATOM 1205 N N . VAL A 1 146 ? 10.718 62.461 -18.951 1.00 12.38 381 VAL A N 1
ATOM 1206 C CA . VAL A 1 146 ? 10.417 63.767 -18.373 1.00 11.84 381 VAL A CA 1
ATOM 1207 C C . VAL A 1 146 ? 11.211 64.860 -19.064 1.00 12.60 381 VAL A C 1
ATOM 1208 O O . VAL A 1 146 ? 10.652 65.890 -19.454 1.00 13.80 381 VAL A O 1
ATOM 1212 N N . ARG A 1 147 ? 12.516 64.648 -19.194 1.00 12.96 382 ARG A N 1
ATOM 1213 C CA . ARG A 1 147 ? 13.376 65.741 -19.648 1.00 12.37 382 ARG A CA 1
ATOM 1214 C C . ARG A 1 147 ? 13.174 66.056 -21.123 1.00 13.24 382 ARG A C 1
ATOM 1215 O O . ARG A 1 147 ? 13.351 67.210 -21.537 1.00 13.57 382 ARG A O 1
ATOM 1223 N N . ARG A 1 148 ? 12.780 65.055 -21.905 1.00 13.03 383 ARG A N 1
ATOM 1224 C CA . ARG A 1 148 ? 12.456 65.302 -23.315 1.00 13.73 383 ARG A CA 1
ATOM 1225 C C . ARG A 1 148 ? 11.321 66.332 -23.460 1.00 14.00 383 ARG A C 1
ATOM 1226 O O . ARG A 1 148 ? 11.298 67.119 -24.425 1.00 14.08 383 ARG A O 1
ATOM 1234 N N . ALA A 1 149 ? 10.413 66.360 -22.485 1.00 13.84 384 ALA A N 1
ATOM 1235 C CA . ALA A 1 149 ? 9.293 67.301 -22.497 1.00 13.97 384 ALA A CA 1
ATOM 1236 C C . ALA A 1 149 ? 9.735 68.759 -22.344 1.00 13.45 384 ALA A C 1
ATOM 1237 O O . ALA A 1 149 ? 8.985 69.664 -22.696 1.00 14.28 384 ALA A O 1
ATOM 1239 N N . ALA A 1 150 ? 10.950 68.991 -21.835 1.00 12.78 385 ALA A N 1
ATOM 1240 C CA . ALA A 1 150 ? 11.477 70.356 -21.698 1.00 12.71 385 ALA A CA 1
ATOM 1241 C C . ALA A 1 150 ? 11.892 70.979 -23.031 1.00 13.02 385 ALA A C 1
ATOM 1242 O O . ALA A 1 150 ? 12.115 72.188 -23.101 1.00 13.05 385 ALA A O 1
ATOM 1244 N N . LYS A 1 151 ? 12.042 70.154 -24.069 1.00 12.94 386 LYS A N 1
ATOM 1245 C CA . LYS A 1 151 ? 12.703 70.603 -25.302 1.00 12.86 386 LYS A CA 1
ATOM 1246 C C . LYS A 1 151 ? 12.269 71.971 -25.868 1.00 12.36 386 LYS A C 1
ATOM 1247 O O . LYS A 1 151 ? 13.133 72.754 -26.215 1.00 12.33 386 LYS A O 1
ATOM 1253 N N . PRO A 1 152 ? 10.950 72.253 -25.982 1.00 12.88 387 PRO A N 1
ATOM 1254 C CA . PRO A 1 152 ? 10.671 73.577 -26.581 1.00 12.75 387 PRO A CA 1
ATOM 1255 C C . PRO A 1 152 ? 11.226 74.754 -25.791 1.00 12.64 387 PRO A C 1
ATOM 1256 O O . PRO A 1 152 ? 11.635 75.728 -26.407 1.00 12.25 387 PRO A O 1
ATOM 1260 N N . PHE A 1 153 ? 11.248 74.655 -24.464 1.00 12.22 388 PHE A N 1
ATOM 1261 C CA . PHE A 1 153 ? 11.789 75.758 -23.679 1.00 12.70 388 PHE A CA 1
ATOM 1262 C C . PHE A 1 153 ? 13.321 75.802 -23.808 1.00 12.21 388 PHE A C 1
ATOM 1263 O O . PHE A 1 153 ? 13.931 76.881 -23.857 1.00 12.24 388 PHE A O 1
ATOM 1271 N N . ILE A 1 154 ? 13.950 74.628 -23.863 1.00 12.38 389 ILE A N 1
ATOM 1272 C CA . ILE A 1 154 ? 15.400 74.581 -24.034 1.00 12.51 389 ILE A CA 1
ATOM 1273 C C . ILE A 1 154 ? 15.805 75.230 -25.368 1.00 11.95 389 ILE A C 1
ATOM 1274 O O . ILE A 1 154 ? 16.739 76.032 -25.423 1.00 12.52 389 ILE A O 1
ATOM 1279 N N . THR A 1 155 ? 15.095 74.891 -26.439 1.00 12.11 390 THR A N 1
ATOM 1280 C CA . THR A 1 155 ? 15.343 75.507 -27.745 1.00 12.64 390 THR A CA 1
ATOM 1281 C C . THR A 1 155 ? 15.163 77.023 -27.686 1.00 12.48 390 THR A C 1
ATOM 1282 O O . THR A 1 155 ? 15.939 77.772 -28.275 1.00 12.81 390 THR A O 1
ATOM 1286 N N . TRP A 1 156 ? 14.137 77.472 -26.969 1.00 12.21 391 TRP A N 1
ATOM 1287 C CA . TRP A 1 156 ? 13.897 78.905 -26.806 1.00 12.45 391 TRP A CA 1
ATOM 1288 C C . TRP A 1 156 ? 15.089 79.564 -26.107 1.00 13.33 391 TRP A C 1
ATOM 1289 O O . TRP A 1 156 ? 15.581 80.599 -26.555 1.00 13.27 391 TRP A O 1
ATOM 1300 N N . LEU A 1 157 ? 15.573 78.947 -25.030 1.00 13.34 392 LEU A N 1
ATOM 1301 C CA . LEU A 1 157 ? 16.705 79.501 -24.288 1.00 14.55 392 LEU A CA 1
ATOM 1302 C C . LEU A 1 157 ? 17.934 79.607 -25.163 1.00 15.22 392 LEU A C 1
ATOM 1303 O O . LEU A 1 157 ? 18.683 80.585 -25.084 1.00 16.07 392 LEU A O 1
ATOM 1308 N N . GLU A 1 158 ? 18.134 78.588 -25.997 1.00 16.35 393 GLU A N 1
ATOM 1309 C CA . GLU A 1 158 ? 19.330 78.483 -26.837 1.00 18.23 393 GLU A CA 1
ATOM 1310 C C . GLU A 1 158 ? 19.374 79.492 -27.960 1.00 19.83 393 GLU A C 1
ATOM 1311 O O . GLU A 1 158 ? 20.450 79.864 -28.428 1.00 20.21 393 GLU A O 1
ATOM 1317 N N . THR A 1 159 ? 18.210 79.921 -28.423 1.00 21.26 394 THR A N 1
ATOM 1318 C CA . THR A 1 159 ? 18.164 80.784 -29.595 1.00 23.44 394 THR A CA 1
ATOM 1319 C C . THR A 1 159 ? 17.737 82.211 -29.233 1.00 24.53 394 THR A C 1
ATOM 1320 O O . THR A 1 159 ? 17.630 83.072 -30.112 1.00 25.01 394 THR A O 1
ATOM 1324 N N . ALA A 1 160 ? 17.525 82.448 -27.938 1.00 26.05 395 ALA A N 1
ATOM 1325 C CA . ALA A 1 160 ? 17.113 83.752 -27.415 1.00 27.15 395 ALA A CA 1
ATOM 1326 C C . ALA A 1 160 ? 18.250 84.763 -27.497 1.00 27.83 395 ALA A C 1
ATOM 1327 O O . ALA A 1 160 ? 19.383 84.466 -27.109 1.00 28.80 395 ALA A O 1
ATOM 1329 N N . GLU A 1 170 ? 8.676 100.992 -30.537 1.00 49.12 405 GLU A N 1
ATOM 1330 C CA . GLU A 1 170 ? 8.174 101.519 -29.272 1.00 49.14 405 GLU A CA 1
ATOM 1331 C C . GLU A 1 170 ? 6.817 102.198 -29.458 1.00 49.12 405 GLU A C 1
ATOM 1332 O O . GLU A 1 170 ? 6.659 103.055 -30.331 1.00 49.27 405 GLU A O 1
ATOM 1334 N N . LEU A 1 171 ? 5.843 101.810 -28.636 1.00 48.98 406 LEU A N 1
ATOM 1335 C CA . LEU A 1 171 ? 4.492 102.365 -28.714 1.00 48.67 406 LEU A CA 1
ATOM 1336 C C . LEU A 1 171 ? 4.457 103.793 -28.176 1.00 48.92 406 LEU A C 1
ATOM 1337 O O . LEU A 1 171 ? 3.923 104.691 -28.821 1.00 49.16 406 LEU A O 1
ATOM 1342 N N . GLY B 1 1 ? 2.344 45.059 9.292 1.00 28.71 236 GLY B N 1
ATOM 1343 C CA . GLY B 1 1 ? 3.721 44.518 9.090 1.00 28.89 236 GLY B CA 1
ATOM 1344 C C . GLY B 1 1 ? 4.665 45.549 8.498 1.00 28.90 236 GLY B C 1
ATOM 1345 O O . GLY B 1 1 ? 4.283 46.715 8.310 1.00 29.59 236 GLY B O 1
ATOM 1346 N N . SER B 1 2 ? 5.902 45.125 8.233 1.00 28.15 237 SER B N 1
ATOM 1347 C CA . SER B 1 2 ? 6.923 45.984 7.622 1.00 27.42 237 SER B CA 1
ATOM 1348 C C . SER B 1 2 ? 6.910 45.851 6.103 1.00 26.66 237 SER B C 1
ATOM 1349 O O . SER B 1 2 ? 6.838 44.731 5.573 1.00 26.87 237 SER B O 1
ATOM 1352 N N . PRO B 1 3 ? 6.989 46.990 5.392 1.00 25.39 238 PRO B N 1
ATOM 1353 C CA . PRO B 1 3 ? 6.965 46.968 3.927 1.00 24.55 238 PRO B CA 1
ATOM 1354 C C . PRO B 1 3 ? 8.259 46.480 3.259 1.00 23.74 238 PRO B C 1
ATOM 1355 O O . PRO B 1 3 ? 8.268 46.284 2.043 1.00 23.20 238 PRO B O 1
ATOM 1359 N N . GLU B 1 4 ? 9.330 46.301 4.035 1.00 22.32 239 GLU B N 1
ATOM 1360 C CA . GLU B 1 4 ? 10.659 45.992 3.485 1.00 21.56 239 GLU B CA 1
ATOM 1361 C C . GLU B 1 4 ? 10.736 44.668 2.710 1.00 20.69 239 GLU B C 1
ATOM 1362 O O . GLU B 1 4 ? 10.132 43.664 3.099 1.00 20.77 239 GLU B O 1
ATOM 1368 N N . PHE B 1 5 ? 11.476 44.694 1.605 1.00 19.90 240 PHE B N 1
ATOM 1369 C CA . PHE B 1 5 ? 11.663 43.536 0.739 1.00 19.47 240 PHE B CA 1
ATOM 1370 C C . PHE B 1 5 ? 13.018 42.866 0.972 1.00 20.20 240 PHE B C 1
ATOM 1371 O O . PHE B 1 5 ? 13.267 41.767 0.456 1.00 19.33 240 PHE B O 1
ATOM 1379 N N . VAL B 1 6 ? 13.879 43.522 1.753 1.00 21.30 241 VAL B N 1
ATOM 1380 C CA . VAL B 1 6 ? 15.206 42.985 2.122 1.00 22.24 241 VAL B CA 1
ATOM 1381 C C . VAL B 1 6 ? 15.449 42.790 3.620 1.00 22.27 241 VAL B C 1
ATOM 1382 O O . VAL B 1 6 ? 14.750 43.371 4.477 1.00 22.57 241 VAL B O 1
ATOM 1386 N N . ASN B 1 7 ? 16.464 41.990 3.930 1.00 21.70 242 ASN B N 1
ATOM 1387 C CA . ASN B 1 7 ? 16.923 41.812 5.298 1.00 21.46 242 ASN B CA 1
ATOM 1388 C C . ASN B 1 7 ? 18.160 42.674 5.543 1.00 21.06 242 ASN B C 1
ATOM 1389 O O . ASN B 1 7 ? 19.083 42.700 4.723 1.00 21.55 242 ASN B O 1
ATOM 1394 N N . SER B 1 8 ? 18.135 43.404 6.652 1.00 19.84 243 SER B N 1
ATOM 1395 C CA . SER B 1 8 ? 19.313 44.090 7.196 1.00 19.17 243 SER B CA 1
ATOM 1396 C C . SER B 1 8 ? 19.070 44.263 8.687 1.00 18.94 243 SER B C 1
ATOM 1397 O O . SER B 1 8 ? 17.946 44.060 9.149 1.00 18.29 243 SER B O 1
ATOM 1400 N N . GLU B 1 9 ? 20.103 44.637 9.443 1.00 18.89 244 GLU B N 1
ATOM 1401 C CA . GLU B 1 9 ? 19.908 44.882 10.878 1.00 19.11 244 GLU B CA 1
ATOM 1402 C C . GLU B 1 9 ? 18.750 45.850 11.108 1.00 18.75 244 GLU B C 1
ATOM 1403 O O . GLU B 1 9 ? 17.931 45.650 12.010 1.00 18.90 244 GLU B O 1
ATOM 1409 N N . LEU B 1 10 ? 18.670 46.877 10.268 1.00 18.36 245 LEU B N 1
ATOM 1410 C CA . LEU B 1 10 ? 17.612 47.878 10.376 1.00 18.24 245 LEU B CA 1
ATOM 1411 C C . LEU B 1 10 ? 16.233 47.369 9.963 1.00 17.46 245 LEU B C 1
ATOM 1412 O O . LEU B 1 10 ? 15.239 47.695 10.628 1.00 17.80 245 LEU B O 1
ATOM 1417 N N . THR B 1 11 ? 16.145 46.568 8.896 1.00 16.78 246 THR B N 1
ATOM 1418 C CA . THR B 1 11 ? 14.836 46.017 8.573 1.00 16.62 246 THR B CA 1
ATOM 1419 C C . THR B 1 11 ? 14.384 44.959 9.586 1.00 16.18 246 THR B C 1
ATOM 1420 O O . THR B 1 11 ? 13.195 44.733 9.720 1.00 17.21 246 THR B O 1
ATOM 1424 N N . GLN B 1 12 ? 15.319 44.318 10.290 1.00 15.72 247 GLN B N 1
ATOM 1425 C CA . GLN B 1 12 ? 14.936 43.378 11.353 1.00 16.61 247 GLN B CA 1
ATOM 1426 C C . GLN B 1 12 ? 14.269 44.136 12.494 1.00 16.26 247 GLN B C 1
ATOM 1427 O O . GLN B 1 12 ? 13.263 43.686 13.039 1.00 16.80 247 GLN B O 1
ATOM 1433 N N . LEU B 1 13 ? 14.830 45.288 12.847 1.00 16.01 248 LEU B N 1
ATOM 1434 C CA . LEU B 1 13 ? 14.203 46.159 13.848 1.00 15.66 248 LEU B CA 1
ATOM 1435 C C . LEU B 1 13 ? 12.842 46.667 13.378 1.00 16.39 248 LEU B C 1
ATOM 1436 O O . LEU B 1 13 ? 11.883 46.730 14.143 1.00 16.28 248 LEU B O 1
ATOM 1441 N N . ASP B 1 14 ? 12.763 47.055 12.102 1.00 16.29 249 ASP B N 1
ATOM 1442 C CA . ASP B 1 14 ? 11.500 47.519 11.545 1.00 17.30 249 ASP B CA 1
ATOM 1443 C C . ASP B 1 14 ? 10.456 46.423 11.566 1.00 17.46 249 ASP B C 1
ATOM 1444 O O . ASP B 1 14 ? 9.297 46.685 11.855 1.00 18.50 249 ASP B O 1
ATOM 1449 N N . GLU B 1 15 ? 10.875 45.198 11.260 1.00 17.08 250 GLU B N 1
ATOM 1450 C CA . GLU B 1 15 ? 9.988 44.041 11.288 1.00 17.53 250 GLU B CA 1
ATOM 1451 C C . GLU B 1 15 ? 9.428 43.832 12.696 1.00 16.82 250 GLU B C 1
ATOM 1452 O O . GLU B 1 15 ? 8.239 43.591 12.870 1.00 17.12 250 GLU B O 1
ATOM 1458 N N . TYR B 1 16 ? 10.289 43.946 13.699 1.00 16.20 251 TYR B N 1
ATOM 1459 C CA . TYR B 1 16 ? 9.877 43.731 15.071 1.00 15.80 251 TYR B CA 1
ATOM 1460 C C . TYR B 1 16 ? 8.868 44.799 15.478 1.00 16.05 251 TYR B C 1
ATOM 1461 O O . TYR B 1 16 ? 7.792 44.478 15.999 1.00 16.30 251 TYR B O 1
ATOM 1470 N N . GLY B 1 17 ? 9.215 46.060 15.224 1.00 15.82 252 GLY B N 1
ATOM 1471 C CA . GLY B 1 17 ? 8.335 47.184 15.529 1.00 17.32 252 GLY B CA 1
ATOM 1472 C C . GLY B 1 17 ? 6.997 47.153 14.827 1.00 17.61 252 GLY B C 1
ATOM 1473 O O . GLY B 1 17 ? 5.956 47.351 15.451 1.00 17.74 252 GLY B O 1
ATOM 1474 N N . GLU B 1 18 ? 7.017 46.887 13.525 1.00 18.07 253 GLU B N 1
ATOM 1475 C CA . GLU B 1 18 ? 5.777 46.789 12.764 1.00 19.52 253 GLU B CA 1
ATOM 1476 C C . GLU B 1 18 ? 4.929 45.593 13.188 1.00 19.47 253 GLU B C 1
ATOM 1477 O O . GLU B 1 18 ? 3.703 45.675 13.184 1.00 19.75 253 GLU B O 1
ATOM 1483 N N . TRP B 1 19 ? 5.572 44.497 13.587 1.00 19.57 254 TRP B N 1
ATOM 1484 C CA . TRP B 1 19 ? 4.831 43.364 14.148 1.00 19.51 254 TRP B CA 1
ATOM 1485 C C . TRP B 1 19 ? 4.086 43.782 15.418 1.00 19.41 254 TRP B C 1
ATOM 1486 O O . TRP B 1 19 ? 2.894 43.498 15.562 1.00 20.00 254 TRP B O 1
ATOM 1497 N N . ILE B 1 20 ? 4.774 44.475 16.328 1.00 18.82 255 ILE B N 1
ATOM 1498 C CA . ILE B 1 20 ? 4.122 44.941 17.551 1.00 18.36 255 ILE B CA 1
ATOM 1499 C C . ILE B 1 20 ? 2.914 45.808 17.201 1.00 18.69 255 ILE B C 1
ATOM 1500 O O . ILE B 1 20 ? 1.823 45.610 17.747 1.00 18.43 255 ILE B O 1
ATOM 1505 N N . LEU B 1 21 ? 3.120 46.748 16.279 1.00 18.76 256 LEU B N 1
ATOM 1506 C CA . LEU B 1 21 ? 2.098 47.733 15.919 1.00 19.51 256 LEU B CA 1
ATOM 1507 C C . LEU B 1 21 ? 0.878 47.079 15.281 1.00 20.21 256 LEU B C 1
ATOM 1508 O O . LEU B 1 21 ? -0.255 47.450 15.586 1.00 20.68 256 LEU B O 1
ATOM 1513 N N . GLU B 1 22 ? 1.117 46.096 14.419 1.00 20.96 257 GLU B N 1
ATOM 1514 C CA . GLU B 1 22 ? 0.024 45.371 13.765 1.00 21.83 257 GLU B CA 1
ATOM 1515 C C . GLU B 1 22 ? -0.754 44.512 14.766 1.00 22.53 257 GLU B C 1
ATOM 1516 O O . GLU B 1 22 ? -1.983 44.436 14.700 1.00 22.95 257 GLU B O 1
ATOM 1522 N N . GLN B 1 23 ? -0.037 43.879 15.693 1.00 23.03 258 GLN B N 1
ATOM 1523 C CA . GLN B 1 23 ? -0.665 43.008 16.686 1.00 24.02 258 GLN B CA 1
ATOM 1524 C C . GLN B 1 23 ? -1.491 43.785 17.709 1.00 24.35 258 GLN B C 1
ATOM 1525 O O . GLN B 1 23 ? -2.536 43.309 18.158 1.00 24.35 258 GLN B O 1
ATOM 1531 N N . ALA B 1 24 ? -1.027 44.987 18.051 1.00 24.92 259 ALA B N 1
ATOM 1532 C CA . ALA B 1 24 ? -1.521 45.724 19.221 1.00 25.50 259 ALA B CA 1
ATOM 1533 C C . ALA B 1 24 ? -2.890 46.387 19.085 1.00 26.12 259 ALA B C 1
ATOM 1534 O O . ALA B 1 24 ? -3.680 46.386 20.039 1.00 26.35 259 ALA B O 1
ATOM 1536 N N . GLY B 1 25 ? -3.163 46.974 17.923 1.00 26.51 260 GLY B N 1
ATOM 1537 C CA . GLY B 1 25 ? -4.351 47.812 17.758 1.00 27.05 260 GLY B CA 1
ATOM 1538 C C . GLY B 1 25 ? -4.134 49.227 18.280 1.00 27.51 260 GLY B C 1
ATOM 1539 O O . GLY B 1 25 ? -3.158 49.497 18.995 1.00 27.71 260 GLY B O 1
ATOM 1540 N N . GLU B 1 26 ? -5.059 50.124 17.936 1.00 27.86 261 GLU B N 1
ATOM 1541 C CA . GLU B 1 26 ? -4.938 51.557 18.242 1.00 28.15 261 GLU B CA 1
ATOM 1542 C C . GLU B 1 26 ? -4.865 51.904 19.734 1.00 28.13 261 GLU B C 1
ATOM 1543 O O . GLU B 1 26 ? -4.134 52.818 20.128 1.00 28.57 261 GLU B O 1
ATOM 1549 N N . ASP B 1 27 ? -5.615 51.177 20.557 1.00 27.87 262 ASP B N 1
ATOM 1550 C CA . ASP B 1 27 ? -5.631 51.419 22.002 1.00 27.51 262 ASP B CA 1
ATOM 1551 C C . ASP B 1 27 ? -4.637 50.532 22.759 1.00 27.27 262 ASP B C 1
ATOM 1552 O O . ASP B 1 27 ? -4.666 50.474 23.993 1.00 27.17 262 ASP B O 1
ATOM 1557 N N . LYS B 1 28 ? -3.760 49.852 22.012 1.00 26.91 263 LYS B N 1
ATOM 1558 C CA . LYS B 1 28 ? -2.808 48.871 22.562 1.00 26.79 263 LYS B CA 1
ATOM 1559 C C . LYS B 1 28 ? -3.522 47.754 23.347 1.00 26.61 263 LYS B C 1
ATOM 1560 O O . LYS B 1 28 ? -2.940 47.130 24.240 1.00 26.95 263 LYS B O 1
ATOM 1566 N N . GLU B 1 29 ? -4.780 47.504 22.989 1.00 26.26 264 GLU B N 1
ATOM 1567 C CA . GLU B 1 29 ? -5.643 46.566 23.704 1.00 25.81 264 GLU B CA 1
ATOM 1568 C C . GLU B 1 29 ? -5.322 45.110 23.371 1.00 25.26 264 GLU B C 1
ATOM 1569 O O . GLU B 1 29 ? -5.654 44.203 24.139 1.00 25.36 264 GLU B O 1
ATOM 1575 N N . ASN B 1 30 ? -4.691 44.897 22.219 1.00 24.31 265 ASN B N 1
ATOM 1576 C CA . ASN B 1 30 ? -4.283 43.565 21.795 1.00 23.42 265 ASN B CA 1
ATOM 1577 C C . ASN B 1 30 ? -2.759 43.455 21.739 1.00 22.76 265 ASN B C 1
ATOM 1578 O O . ASN B 1 30 ? -2.206 42.650 20.991 1.00 22.33 265 ASN B O 1
ATOM 1583 N N . LEU B 1 31 ? -2.083 44.277 22.537 1.00 22.00 266 LEU B N 1
ATOM 1584 C CA . LEU B 1 31 ? -0.632 44.218 22.632 1.00 21.52 266 LEU B CA 1
ATOM 1585 C C . LEU B 1 31 ? -0.216 42.789 23.010 1.00 20.67 266 LEU B C 1
ATOM 1586 O O . LEU B 1 31 ? -0.790 42.206 23.938 1.00 21.20 266 LEU B O 1
ATOM 1591 N N . PRO B 1 32 ? 0.774 42.217 22.291 1.00 20.05 267 PRO B N 1
ATOM 1592 C CA . PRO B 1 32 ? 1.280 40.887 22.637 1.00 19.61 267 PRO B CA 1
ATOM 1593 C C . PRO B 1 32 ? 1.762 40.853 24.081 1.00 19.36 267 PRO B C 1
ATOM 1594 O O . PRO B 1 32 ? 2.226 41.879 24.595 1.00 19.09 267 PRO B O 1
ATOM 1598 N N . SER B 1 33 ? 1.657 39.688 24.716 1.00 19.04 268 SER B N 1
ATOM 1599 C CA . SER B 1 33 ? 2.129 39.513 26.086 1.00 18.38 268 SER B CA 1
ATOM 1600 C C . SER B 1 33 ? 3.637 39.742 26.120 1.00 17.68 268 SER B C 1
ATOM 1601 O O . SER B 1 33 ? 4.309 39.631 25.088 1.00 16.45 268 SER B O 1
ATOM 1604 N N . ASP B 1 34 ? 4.162 40.041 27.306 1.00 16.88 269 ASP B N 1
ATOM 1605 C CA . ASP B 1 34 ? 5.602 40.218 27.466 1.00 16.73 269 ASP B CA 1
ATOM 1606 C C . ASP B 1 34 ? 6.403 38.975 27.091 1.00 16.24 269 ASP B C 1
ATOM 1607 O O . ASP B 1 34 ? 7.496 39.085 26.535 1.00 16.17 269 ASP B O 1
ATOM 1612 N N . VAL B 1 35 ? 5.853 37.796 27.373 1.00 16.05 270 VAL B N 1
ATOM 1613 C CA . VAL B 1 35 ? 6.463 36.556 26.908 1.00 16.54 270 VAL B CA 1
ATOM 1614 C C . VAL B 1 35 ? 6.538 36.531 25.381 1.00 16.56 270 VAL B C 1
ATOM 1615 O O . VAL B 1 35 ? 7.593 36.213 24.827 1.00 16.86 270 VAL B O 1
ATOM 1619 N N . GLU B 1 36 ? 5.434 36.876 24.712 1.00 16.25 271 GLU B N 1
ATOM 1620 C CA . GLU B 1 36 ? 5.399 36.931 23.238 1.00 17.24 271 GLU B CA 1
ATOM 1621 C C . GLU B 1 36 ? 6.359 37.983 22.673 1.00 16.35 271 GLU B C 1
ATOM 1622 O O . GLU B 1 36 ? 7.012 37.748 21.656 1.00 16.08 271 GLU B O 1
ATOM 1628 N N . LEU B 1 37 ? 6.434 39.149 23.317 1.00 15.64 272 LEU B N 1
ATOM 1629 C CA . LEU B 1 37 ? 7.365 40.200 22.883 1.00 15.40 272 LEU B CA 1
ATOM 1630 C C . LEU B 1 37 ? 8.811 39.718 22.935 1.00 15.68 272 LEU B C 1
ATOM 1631 O O . LEU B 1 37 ? 9.605 40.011 22.027 1.00 15.88 272 LEU B O 1
ATOM 1636 N N . TYR B 1 38 ? 9.156 38.990 24.001 1.00 15.41 273 TYR B N 1
ATOM 1637 C CA . TYR B 1 38 ? 10.528 38.507 24.157 1.00 15.99 273 TYR B CA 1
ATOM 1638 C C . TYR B 1 38 ? 10.821 37.407 23.139 1.00 15.61 273 TYR B C 1
ATOM 1639 O O . TYR B 1 38 ? 11.862 37.420 22.481 1.00 15.11 273 TYR B O 1
ATOM 1648 N N . LYS B 1 39 ? 9.900 36.455 22.996 1.00 14.84 274 LYS B N 1
ATOM 1649 C CA . LYS B 1 39 ? 10.106 35.358 22.051 1.00 15.52 274 LYS B CA 1
ATOM 1650 C C . LYS B 1 39 ? 10.236 35.849 20.605 1.00 15.13 274 LYS B C 1
ATOM 1651 O O . LYS B 1 39 ? 11.038 35.314 19.837 1.00 15.61 274 LYS B O 1
ATOM 1657 N N . LYS B 1 40 ? 9.474 36.876 20.243 1.00 14.33 275 LYS B N 1
ATOM 1658 C CA . LYS B 1 40 ? 9.544 37.426 18.884 1.00 14.30 275 LYS B CA 1
ATOM 1659 C C . LYS B 1 40 ? 10.878 38.151 18.662 1.00 13.68 275 LYS B C 1
ATOM 1660 O O . LYS B 1 40 ? 11.468 38.061 17.582 1.00 13.39 275 LYS B O 1
ATOM 1666 N N . ALA B 1 41 ? 11.356 38.855 19.691 1.00 13.19 276 ALA B N 1
ATOM 1667 C CA . ALA B 1 41 ? 12.667 39.492 19.612 1.00 12.72 276 ALA B CA 1
ATOM 1668 C C . ALA B 1 41 ? 13.785 38.453 19.393 1.00 12.91 276 ALA B C 1
ATOM 1669 O O . ALA B 1 41 ? 14.706 38.675 18.605 1.00 13.24 276 ALA B O 1
ATOM 1671 N N . ALA B 1 42 ? 13.691 37.303 20.061 1.00 12.81 277 ALA B N 1
ATOM 1672 C CA . ALA B 1 42 ? 14.678 36.251 19.835 1.00 13.55 277 ALA B CA 1
ATOM 1673 C C . ALA B 1 42 ? 14.557 35.703 18.414 1.00 13.57 277 ALA B C 1
ATOM 1674 O O . ALA B 1 42 ? 15.564 35.489 17.723 1.00 14.35 277 ALA B O 1
ATOM 1676 N N . GLU B 1 43 ? 13.314 35.485 17.976 1.00 13.73 278 GLU B N 1
ATOM 1677 C CA . GLU B 1 43 ? 13.022 34.913 16.652 1.00 14.16 278 GLU B CA 1
ATOM 1678 C C . GLU B 1 43 ? 13.599 35.799 15.550 1.00 13.62 278 GLU B C 1
ATOM 1679 O O . GLU B 1 43 ? 14.203 35.313 14.580 1.00 13.68 278 GLU B O 1
ATOM 1685 N N . LEU B 1 44 ? 13.419 37.110 15.721 1.00 13.12 279 LEU B N 1
ATOM 1686 C CA . LEU B 1 44 ? 13.849 38.076 14.714 1.00 13.24 279 LEU B CA 1
ATOM 1687 C C . LEU B 1 44 ? 15.301 38.538 14.912 1.00 13.50 279 LEU B C 1
ATOM 1688 O O . LEU B 1 44 ? 15.797 39.391 14.156 1.00 13.86 279 LEU B O 1
ATOM 1693 N N . ASP B 1 45 ? 15.968 37.975 15.926 1.00 13.69 280 ASP B N 1
ATOM 1694 C CA . ASP B 1 45 ? 17.396 38.212 16.192 1.00 14.13 280 ASP B CA 1
ATOM 1695 C C . ASP B 1 45 ? 17.699 39.691 16.449 1.00 13.99 280 ASP B C 1
ATOM 1696 O O . ASP B 1 45 ? 18.664 40.245 15.913 1.00 14.82 280 ASP B O 1
ATOM 1701 N N . VAL B 1 46 ? 16.857 40.314 17.267 1.00 13.30 281 VAL B N 1
ATOM 1702 C CA . VAL B 1 46 ? 17.047 41.732 17.615 1.00 12.78 281 VAL B CA 1
ATOM 1703 C C . VAL B 1 46 ? 17.384 41.937 19.094 1.00 13.45 281 VAL B C 1
ATOM 1704 O O . VAL B 1 46 ? 17.618 43.059 19.500 1.00 13.64 281 VAL B O 1
ATOM 1708 N N . LEU B 1 47 ? 17.456 40.860 19.878 1.00 13.18 282 LEU B N 1
ATOM 1709 C CA . LEU B 1 47 ? 17.843 41.005 21.298 1.00 13.34 282 LEU B CA 1
ATOM 1710 C C . LEU B 1 47 ? 19.248 41.574 21.445 1.00 13.79 282 LEU B C 1
ATOM 1711 O O . LEU B 1 47 ? 19.522 42.300 22.419 1.00 13.43 282 LEU B O 1
ATOM 1716 N N . ASN B 1 48 ? 20.128 41.235 20.498 1.00 14.31 283 ASN B N 1
ATOM 1717 C CA . ASN B 1 48 ? 21.532 41.626 20.568 1.00 15.26 283 ASN B CA 1
ATOM 1718 C C . ASN B 1 48 ? 21.811 43.026 20.020 1.00 14.98 283 ASN B C 1
ATOM 1719 O O . ASN B 1 48 ? 22.974 43.435 19.870 1.00 15.34 283 ASN B O 1
ATOM 1724 N N . ASP B 1 49 ? 20.749 43.763 19.701 1.00 14.64 284 ASP B N 1
ATOM 1725 C CA . ASP B 1 49 ? 20.885 45.103 19.141 1.00 13.95 284 ASP B CA 1
ATOM 1726 C C . ASP B 1 49 ? 20.363 46.112 20.161 1.00 13.72 284 ASP B C 1
ATOM 1727 O O . ASP B 1 49 ? 19.160 46.117 20.453 1.00 12.70 284 ASP B O 1
ATOM 1732 N N . PRO B 1 50 ? 21.259 46.958 20.714 1.00 13.59 285 PRO B N 1
ATOM 1733 C CA . PRO B 1 50 ? 20.846 47.997 21.667 1.00 14.15 285 PRO B CA 1
ATOM 1734 C C . PRO B 1 50 ? 19.714 48.874 21.167 1.00 14.06 285 PRO B C 1
ATOM 1735 O O . PRO B 1 50 ? 18.982 49.425 21.972 1.00 14.03 285 PRO B O 1
ATOM 1739 N N . LYS B 1 51 ? 19.556 49.010 19.853 1.00 14.17 286 LYS B N 1
ATOM 1740 C CA . LYS B 1 51 ? 18.474 49.839 19.322 1.00 14.40 286 LYS B CA 1
ATOM 1741 C C . LYS B 1 51 ? 17.094 49.220 19.541 1.00 13.97 286 LYS B C 1
ATOM 1742 O O . LYS B 1 51 ? 16.071 49.878 19.320 1.00 13.85 286 LYS B O 1
ATOM 1748 N N . ILE B 1 52 ? 17.036 47.964 19.988 1.00 12.81 287 ILE B N 1
ATOM 1749 C CA . ILE B 1 52 ? 15.730 47.376 20.298 1.00 13.10 287 ILE B CA 1
ATOM 1750 C C . ILE B 1 52 ? 14.963 48.240 21.323 1.00 12.65 287 ILE B C 1
ATOM 1751 O O . ILE B 1 52 ? 13.742 48.325 21.267 1.00 14.05 287 ILE B O 1
ATOM 1756 N N . GLY B 1 53 ? 15.700 48.865 22.246 1.00 13.22 288 GLY B N 1
ATOM 1757 C CA . GLY B 1 53 ? 15.092 49.738 23.230 1.00 13.48 288 GLY B CA 1
ATOM 1758 C C . GLY B 1 53 ? 14.403 50.912 22.575 1.00 14.03 288 GLY B C 1
ATOM 1759 O O . GLY B 1 53 ? 13.342 51.341 23.008 1.00 15.01 288 GLY B O 1
ATOM 1760 N N . CYS B 1 54 ? 15.024 51.426 21.521 1.00 14.07 289 CYS B N 1
ATOM 1761 C CA . CYS B 1 54 ? 14.477 52.574 20.802 1.00 14.30 289 CYS B CA 1
ATOM 1762 C C . CYS B 1 54 ? 13.167 52.182 20.109 1.00 13.61 289 CYS B C 1
ATOM 1763 O O . CYS B 1 54 ? 12.186 52.923 20.157 1.00 13.23 289 CYS B O 1
ATOM 1766 N N . VAL B 1 55 ? 13.140 51.000 19.481 1.00 13.12 290 VAL B N 1
ATOM 1767 C CA . VAL B 1 55 ? 11.930 50.495 18.846 1.00 13.96 290 VAL B CA 1
ATOM 1768 C C . VAL B 1 55 ? 10.810 50.295 19.871 1.00 13.68 290 VAL B C 1
ATOM 1769 O O . VAL B 1 55 ? 9.681 50.759 19.667 1.00 14.62 290 VAL B O 1
ATOM 1773 N N . LEU B 1 56 ? 11.124 49.604 20.969 1.00 14.29 291 LEU B N 1
ATOM 1774 C CA . LEU B 1 56 ? 10.111 49.302 21.985 1.00 14.24 291 LEU B CA 1
ATOM 1775 C C . LEU B 1 56 ? 9.447 50.576 22.514 1.00 14.74 291 LEU B C 1
ATOM 1776 O O . LEU B 1 56 ? 8.220 50.654 22.615 1.00 15.34 291 LEU B O 1
ATOM 1781 N N . ALA B 1 57 ? 10.255 51.594 22.799 1.00 14.24 292 ALA B N 1
ATOM 1782 C CA . ALA B 1 57 ? 9.702 52.837 23.348 1.00 14.65 292 ALA B CA 1
ATOM 1783 C C . ALA B 1 57 ? 8.771 53.574 22.366 1.00 14.66 292 ALA B C 1
ATOM 1784 O O . ALA B 1 57 ? 7.921 54.369 22.790 1.00 15.19 292 ALA B O 1
ATOM 1786 N N . GLN B 1 58 ? 8.906 53.298 21.062 1.00 14.21 293 GLN B N 1
ATOM 1787 C CA . GLN B 1 58 ? 8.051 53.909 20.032 1.00 14.39 293 GLN B CA 1
ATOM 1788 C C . GLN B 1 58 ? 6.824 53.070 19.664 1.00 14.73 293 GLN B C 1
ATOM 1789 O O . GLN B 1 58 ? 5.918 53.565 18.980 1.00 16.01 293 GLN B O 1
ATOM 1795 N N . CYS B 1 59 ? 6.789 51.818 20.128 1.00 14.63 294 CYS B N 1
ATOM 1796 C CA . CYS B 1 59 ? 5.723 50.888 19.736 1.00 14.65 294 CYS B CA 1
ATOM 1797 C C . CYS B 1 59 ? 4.777 50.455 20.846 1.00 14.70 294 CYS B C 1
ATOM 1798 O O . CYS B 1 59 ? 3.640 50.078 20.580 1.00 15.03 294 CYS B O 1
ATOM 1801 N N . LEU B 1 60 ? 5.245 50.476 22.085 1.00 14.60 295 LEU B N 1
ATOM 1802 C CA . LEU B 1 60 ? 4.439 49.918 23.169 1.00 14.99 295 LEU B CA 1
ATOM 1803 C C . LEU B 1 60 ? 3.386 50.868 23.714 1.00 15.11 295 LEU B C 1
ATOM 1804 O O . LEU B 1 60 ? 2.413 50.416 24.319 1.00 16.19 295 LEU B O 1
ATOM 1809 N N . PHE B 1 61 ? 3.566 52.171 23.494 1.00 14.52 296 PHE B N 1
ATOM 1810 C CA . PHE B 1 61 ? 2.829 53.177 24.258 1.00 14.51 296 PHE B CA 1
ATOM 1811 C C . PHE B 1 61 ? 1.957 54.088 23.431 1.00 14.43 296 PHE B C 1
ATOM 1812 O O . PHE B 1 61 ? 2.175 54.282 22.232 1.00 13.86 296 PHE B O 1
ATOM 1820 N N . ASP B 1 62 ? 0.951 54.638 24.104 1.00 14.06 297 ASP B N 1
ATOM 1821 C CA . ASP B 1 62 ? 0.043 55.621 23.523 1.00 14.37 297 ASP B CA 1
ATOM 1822 C C . ASP B 1 62 ? -0.187 56.741 24.554 1.00 13.96 297 ASP B C 1
ATOM 1823 O O . ASP B 1 62 ? 0.691 56.994 25.398 1.00 14.17 297 ASP B O 1
ATOM 1828 N N . GLU B 1 63 ? -1.337 57.413 24.510 1.00 14.08 298 GLU B N 1
ATOM 1829 C CA . GLU B 1 63 ? -1.593 58.515 25.449 1.00 14.02 298 GLU B CA 1
ATOM 1830 C C . GLU B 1 63 ? -1.582 58.091 26.924 1.00 13.83 298 GLU B C 1
ATOM 1831 O O . GLU B 1 63 ? -1.406 58.923 27.814 1.00 13.50 298 GLU B O 1
ATOM 1837 N N . ASP B 1 64 ? -1.782 56.799 27.164 1.00 13.44 299 ASP B N 1
ATOM 1838 C CA . ASP B 1 64 ? -1.773 56.242 28.524 1.00 14.06 299 ASP B CA 1
ATOM 1839 C C . ASP B 1 64 ? -0.384 55.748 28.938 1.00 13.61 299 ASP B C 1
ATOM 1840 O O . ASP B 1 64 ? -0.256 54.921 29.843 1.00 13.33 299 ASP B O 1
ATOM 1845 N N . ILE B 1 65 ? 0.651 56.280 28.294 1.00 12.99 300 ILE B N 1
ATOM 1846 C CA . ILE B 1 65 ? 2.035 55.930 28.596 1.00 13.65 300 ILE B CA 1
ATOM 1847 C C . ILE B 1 65 ? 2.407 55.880 30.096 1.00 12.94 300 ILE B C 1
ATOM 1848 O O . ILE B 1 65 ? 3.094 54.960 30.521 1.00 13.77 300 ILE B O 1
ATOM 1853 N N . VAL B 1 66 ? 1.971 56.853 30.897 1.00 13.67 301 VAL B N 1
ATOM 1854 C CA . VAL B 1 66 ? 2.324 56.818 32.321 1.00 14.36 301 VAL B CA 1
ATOM 1855 C C . VAL B 1 66 ? 1.866 55.522 32.997 1.00 15.42 301 VAL B C 1
ATOM 1856 O O . VAL B 1 66 ? 2.578 54.973 33.869 1.00 15.88 301 VAL B O 1
ATOM 1860 N N . ASN B 1 67 ? 0.687 55.047 32.597 1.00 15.32 302 ASN B N 1
ATOM 1861 C CA . ASN B 1 67 ? 0.066 53.849 33.169 1.00 17.48 302 ASN B CA 1
ATOM 1862 C C . ASN B 1 67 ? 0.497 52.557 32.522 1.00 18.02 302 ASN B C 1
ATOM 1863 O O . ASN B 1 67 ? 0.031 51.482 32.932 1.00 19.77 302 ASN B O 1
ATOM 1868 N N . GLU B 1 68 ? 1.317 52.665 31.480 1.00 16.45 303 GLU B N 1
ATOM 1869 C CA . GLU B 1 68 ? 1.769 51.522 30.665 1.00 16.07 303 GLU B CA 1
ATOM 1870 C C . GLU B 1 68 ? 3.252 51.266 30.871 1.00 15.98 303 GLU B C 1
ATOM 1871 O O . GLU B 1 68 ? 3.723 50.120 30.801 1.00 15.84 303 GLU B O 1
ATOM 1877 N N . ILE B 1 69 ? 3.996 52.340 31.101 1.00 15.78 304 ILE B N 1
ATOM 1878 C CA . ILE B 1 69 ? 5.440 52.242 31.110 1.00 15.48 304 ILE B CA 1
ATOM 1879 C C . ILE B 1 69 ? 5.986 51.362 32.235 1.00 15.23 304 ILE B C 1
ATOM 1880 O O . ILE B 1 69 ? 7.085 50.798 32.097 1.00 15.27 304 ILE B O 1
ATOM 1885 N N . ALA B 1 70 ? 5.205 51.195 33.309 1.00 15.18 305 ALA B N 1
ATOM 1886 C CA . ALA B 1 70 ? 5.642 50.369 34.431 1.00 15.53 305 ALA B CA 1
ATOM 1887 C C . ALA B 1 70 ? 4.930 49.017 34.466 1.00 16.30 305 ALA B C 1
ATOM 1888 O O . ALA B 1 70 ? 4.970 48.326 35.477 1.00 17.26 305 ALA B O 1
ATOM 1890 N N . GLU B 1 71 ? 4.333 48.641 33.334 1.00 16.47 306 GLU B N 1
ATOM 1891 C CA A GLU B 1 71 ? 3.558 47.408 33.164 0.50 16.90 306 GLU B CA 1
ATOM 1892 C CA B GLU B 1 71 ? 3.606 47.375 33.289 0.50 16.62 306 GLU B CA 1
ATOM 1893 C C . GLU B 1 71 ? 4.368 46.269 32.544 1.00 16.62 306 GLU B C 1
ATOM 1894 O O . GLU B 1 71 ? 3.809 45.229 32.228 1.00 17.37 306 GLU B O 1
ATOM 1905 N N . HIS B 1 72 ? 5.666 46.482 32.324 1.00 15.96 307 HIS B N 1
ATOM 1906 C CA . HIS B 1 72 ? 6.498 45.495 31.603 1.00 15.24 307 HIS B CA 1
ATOM 1907 C C . HIS B 1 72 ? 7.838 45.277 32.316 1.00 14.78 307 HIS B C 1
ATOM 1908 O O . HIS B 1 72 ? 8.867 45.094 31.658 1.00 14.28 307 HIS B O 1
ATOM 1915 N N . ASN B 1 73 ? 7.843 45.309 33.651 1.00 13.96 308 ASN B N 1
ATOM 1916 C CA . ASN B 1 73 ? 9.117 45.424 34.374 1.00 14.23 308 ASN B CA 1
ATOM 1917 C C . ASN B 1 73 ? 10.071 44.255 34.141 1.00 14.65 308 ASN B C 1
ATOM 1918 O O . ASN B 1 73 ? 11.241 44.459 33.817 1.00 15.27 308 ASN B O 1
ATOM 1923 N N . ALA B 1 74 ? 9.582 43.031 34.314 1.00 15.01 309 ALA B N 1
ATOM 1924 C CA . ALA B 1 74 ? 10.447 41.860 34.116 1.00 14.76 309 ALA B CA 1
ATOM 1925 C C . ALA B 1 74 ? 10.963 41.802 32.683 1.00 14.42 309 ALA B C 1
ATOM 1926 O O . ALA B 1 74 ? 12.128 41.507 32.455 1.00 15.25 309 ALA B O 1
ATOM 1928 N N . PHE B 1 75 ? 10.098 42.104 31.713 1.00 13.88 310 PHE B N 1
ATOM 1929 C CA . PHE B 1 75 ? 10.496 42.161 30.306 1.00 13.90 310 PHE B CA 1
ATOM 1930 C C . PHE B 1 75 ? 11.653 43.157 30.110 1.00 13.71 310 PHE B C 1
ATOM 1931 O O . PHE B 1 75 ? 12.691 42.801 29.523 1.00 14.33 310 PHE B O 1
ATOM 1939 N N . PHE B 1 76 ? 11.486 44.385 30.617 1.00 14.23 311 PHE B N 1
ATOM 1940 C CA . PHE B 1 76 ? 12.539 45.398 30.429 1.00 14.35 311 PHE B CA 1
ATOM 1941 C C . PHE B 1 76 ? 13.825 45.014 31.141 1.00 14.49 311 PHE B C 1
ATOM 1942 O O . PHE B 1 76 ? 14.919 45.262 30.627 1.00 14.97 311 PHE B O 1
ATOM 1950 N N . THR B 1 77 ? 13.722 44.367 32.298 1.00 13.43 312 THR B N 1
ATOM 1951 C CA A THR B 1 77 ? 14.949 43.970 32.973 0.50 13.91 312 THR B CA 1
ATOM 1952 C CA B THR B 1 77 ? 14.897 43.886 33.027 0.50 14.11 312 THR B CA 1
ATOM 1953 C C . THR B 1 77 ? 15.667 42.871 32.196 1.00 13.58 312 THR B C 1
ATOM 1954 O O . THR B 1 77 ? 16.889 42.799 32.252 1.00 14.12 312 THR B O 1
ATOM 1961 N N . LYS B 1 78 ? 14.925 42.059 31.434 1.00 13.00 313 LYS B N 1
ATOM 1962 C CA . LYS B 1 78 ? 15.551 41.030 30.609 1.00 13.22 313 LYS B CA 1
ATOM 1963 C C . LYS B 1 78 ? 16.095 41.543 29.279 1.00 12.99 313 LYS B C 1
ATOM 1964 O O . LYS B 1 78 ? 17.022 40.942 28.705 1.00 13.47 313 LYS B O 1
ATOM 1970 N N . ILE B 1 79 ? 15.515 42.637 28.778 1.00 11.56 314 ILE B N 1
ATOM 1971 C CA A ILE B 1 79 ? 15.814 43.234 27.455 0.50 11.77 314 ILE B CA 1
ATOM 1972 C CA B ILE B 1 79 ? 15.941 43.116 27.476 0.50 12.21 314 ILE B CA 1
ATOM 1973 C C . ILE B 1 79 ? 16.886 44.318 27.499 1.00 11.82 314 ILE B C 1
ATOM 1974 O O . ILE B 1 79 ? 17.754 44.399 26.634 1.00 11.70 314 ILE B O 1
ATOM 1983 N N . LEU B 1 80 ? 16.763 45.219 28.480 1.00 11.22 315 LEU B N 1
ATOM 1984 C CA . LEU B 1 80 ? 17.613 46.411 28.496 1.00 12.18 315 LEU B CA 1
ATOM 1985 C C . LEU B 1 80 ? 18.871 46.074 29.264 1.00 11.45 315 LEU B C 1
ATOM 1986 O O . LEU B 1 80 ? 19.061 46.484 30.420 1.00 12.99 315 LEU B O 1
ATOM 1991 N N . VAL B 1 81 ? 19.727 45.289 28.608 1.00 11.25 316 VAL B N 1
ATOM 1992 C CA . VAL B 1 81 ? 20.820 44.590 29.306 1.00 11.98 316 VAL B CA 1
ATOM 1993 C C . VAL B 1 81 ? 22.109 45.375 29.494 1.00 11.33 316 VAL B C 1
ATOM 1994 O O . VAL B 1 81 ? 23.016 44.910 30.173 1.00 11.72 316 VAL B O 1
ATOM 1998 N N . THR B 1 82 ? 22.216 46.553 28.887 1.00 10.10 317 THR B N 1
ATOM 1999 C CA . THR B 1 82 ? 23.363 47.425 29.151 1.00 10.23 317 THR B CA 1
ATOM 2000 C C . THR B 1 82 ? 22.905 48.881 29.161 1.00 10.22 317 THR B C 1
ATOM 2001 O O . THR B 1 82 ? 21.797 49.188 28.699 1.00 10.36 317 THR B O 1
ATOM 2005 N N . PRO B 1 83 ? 23.767 49.801 29.640 1.00 9.93 318 PRO B N 1
ATOM 2006 C CA . PRO B 1 83 ? 23.380 51.220 29.579 1.00 10.55 318 PRO B CA 1
ATOM 2007 C C . PRO B 1 83 ? 23.122 51.759 28.162 1.00 11.01 318 PRO B C 1
ATOM 2008 O O . PRO B 1 83 ? 22.371 52.723 27.991 1.00 11.45 318 PRO B O 1
ATOM 2012 N N . GLU B 1 84 ? 23.717 51.138 27.141 1.00 10.30 319 GLU B N 1
ATOM 2013 C CA . GLU B 1 84 ? 23.426 51.560 25.764 1.00 10.27 319 GLU B CA 1
ATOM 2014 C C . GLU B 1 84 ? 21.977 51.208 25.372 1.00 10.11 319 GLU B C 1
ATOM 2015 O O . GLU B 1 84 ? 21.317 51.942 24.635 1.00 10.50 319 GLU B O 1
ATOM 2021 N N . TYR B 1 85 ? 21.473 50.076 25.868 1.00 9.36 320 TYR B N 1
ATOM 2022 C CA . TYR B 1 85 ? 20.062 49.763 25.668 1.00 9.49 320 TYR B CA 1
ATOM 2023 C C . TYR B 1 85 ? 19.163 50.782 26.353 1.00 9.78 320 TYR B C 1
ATOM 2024 O O . TYR B 1 85 ? 18.150 51.192 25.793 1.00 11.26 320 TYR B O 1
ATOM 2033 N N . GLU B 1 86 ? 19.539 51.189 27.569 1.00 10.11 321 GLU B N 1
ATOM 2034 C CA A GLU B 1 86 ? 18.789 52.215 28.278 0.50 10.44 321 GLU B CA 1
ATOM 2035 C CA B GLU B 1 86 ? 18.803 52.236 28.277 0.50 10.21 321 GLU B CA 1
ATOM 2036 C C . GLU B 1 86 ? 18.824 53.560 27.541 1.00 10.76 321 GLU B C 1
ATOM 2037 O O . GLU B 1 86 ? 17.798 54.227 27.405 1.00 11.30 321 GLU B O 1
ATOM 2048 N N . LYS B 1 87 ? 20.011 53.959 27.071 1.00 10.16 322 LYS B N 1
ATOM 2049 C CA . LYS B 1 87 ? 20.144 55.199 26.280 1.00 11.34 322 LYS B CA 1
ATOM 2050 C C . LYS B 1 87 ? 19.239 55.165 25.049 1.00 10.89 322 LYS B C 1
ATOM 2051 O O . LYS B 1 87 ? 18.563 56.166 24.722 1.00 11.93 322 LYS B O 1
ATOM 2057 N N . ASN B 1 88 ? 19.204 54.021 24.362 1.00 10.70 323 ASN B N 1
ATOM 2058 C CA . ASN B 1 88 ? 18.317 53.879 23.201 1.00 10.68 323 ASN B CA 1
ATOM 2059 C C . ASN B 1 88 ? 16.830 53.905 23.564 1.00 10.00 323 ASN B C 1
ATOM 2060 O O . ASN B 1 88 ? 16.011 54.464 22.817 1.00 10.10 323 ASN B O 1
ATOM 2065 N N . PHE B 1 89 ? 16.471 53.312 24.716 1.00 10.26 324 PHE B N 1
ATOM 2066 C CA . PHE B 1 89 ? 15.086 53.384 25.186 1.00 10.16 324 PHE B CA 1
ATOM 2067 C C . PHE B 1 89 ? 14.700 54.853 25.382 1.00 10.38 324 PHE B C 1
ATOM 2068 O O . PHE B 1 89 ? 13.654 55.276 24.929 1.00 10.93 324 PHE B O 1
ATOM 2076 N N . MET B 1 90 ? 15.561 55.625 26.046 1.00 10.31 325 MET B N 1
ATOM 2077 C CA . MET B 1 90 ? 15.273 57.053 26.249 1.00 10.10 325 MET B CA 1
ATOM 2078 C C . MET B 1 90 ? 15.172 57.799 24.921 1.00 10.30 325 MET B C 1
ATOM 2079 O O . MET B 1 90 ? 14.341 58.707 24.758 1.00 10.34 325 MET B O 1
ATOM 2084 N N . GLY B 1 91 ? 16.026 57.421 23.975 1.00 10.57 326 GLY B N 1
ATOM 2085 C CA . GLY B 1 91 ? 15.978 58.030 22.627 1.00 10.11 326 GLY B CA 1
ATOM 2086 C C . GLY B 1 91 ? 14.652 57.733 21.946 1.00 10.25 326 GLY B C 1
ATOM 2087 O O . GLY B 1 91 ? 14.109 58.554 21.197 1.00 11.39 326 GLY B O 1
ATOM 2088 N N . GLY B 1 92 ? 14.137 56.535 22.186 1.00 10.70 327 GLY B N 1
ATOM 2089 C CA . GLY B 1 92 ? 12.817 56.138 21.677 1.00 10.90 327 GLY B CA 1
ATOM 2090 C C . GLY B 1 92 ? 11.705 56.962 22.294 1.00 10.24 327 GLY B C 1
ATOM 2091 O O . GLY B 1 92 ? 10.767 57.377 21.608 1.00 10.91 327 GLY B O 1
ATOM 2092 N N . ILE B 1 93 ? 11.804 57.189 23.600 1.00 9.65 328 ILE B N 1
ATOM 2093 C CA . ILE B 1 93 ? 10.867 58.089 24.273 1.00 10.04 328 ILE B CA 1
ATOM 2094 C C . ILE B 1 93 ? 10.947 59.482 23.671 1.00 10.11 328 ILE B C 1
ATOM 2095 O O . ILE B 1 93 ? 9.929 60.130 23.448 1.00 11.53 328 ILE B O 1
ATOM 2100 N N . GLU B 1 94 ? 12.172 59.930 23.378 1.00 10.10 329 GLU B N 1
ATOM 2101 C CA . GLU B 1 94 ? 12.375 61.252 22.776 1.00 10.54 329 GLU B CA 1
ATOM 2102 C C . GLU B 1 94 ? 11.700 61.366 21.396 1.00 10.56 329 GLU B C 1
ATOM 2103 O O . GLU B 1 94 ? 11.132 62.414 21.050 1.00 11.41 329 GLU B O 1
ATOM 2109 N N . ARG B 1 95 ? 11.790 60.308 20.587 1.00 10.98 330 ARG B N 1
ATOM 2110 C CA . ARG B 1 95 ? 11.101 60.296 19.287 1.00 10.77 330 ARG B CA 1
ATOM 2111 C C . ARG B 1 95 ? 9.574 60.277 19.460 1.00 10.88 330 ARG B C 1
ATOM 2112 O O . ARG B 1 95 ? 8.838 61.015 18.787 1.00 11.28 330 ARG B O 1
ATOM 2120 N N . PHE B 1 96 ? 9.103 59.426 20.360 1.00 10.99 331 PHE B N 1
ATOM 2121 C CA . PHE B 1 96 ? 7.682 59.298 20.647 1.00 11.02 331 PHE B CA 1
ATOM 2122 C C . PHE B 1 96 ? 7.103 60.665 21.060 1.00 11.06 331 PHE B C 1
ATOM 2123 O O . PHE B 1 96 ? 6.095 61.117 20.520 1.00 11.65 331 PHE B O 1
ATOM 2131 N N . LEU B 1 97 ? 7.745 61.326 22.022 1.00 10.84 332 LEU B N 1
ATOM 2132 C CA . LEU B 1 97 ? 7.243 62.622 22.506 1.00 11.52 332 LEU B CA 1
ATOM 2133 C C . LEU B 1 97 ? 7.521 63.769 21.530 1.00 12.23 332 LEU B C 1
ATOM 2134 O O . LEU B 1 97 ? 6.651 64.629 21.313 1.00 12.65 332 LEU B O 1
ATOM 2139 N N . GLY B 1 98 ? 8.732 63.815 20.978 1.00 12.30 333 GLY B N 1
ATOM 2140 C CA . GLY B 1 98 ? 9.167 64.975 20.202 1.00 12.57 333 GLY B CA 1
ATOM 2141 C C . GLY B 1 98 ? 8.633 65.053 18.793 1.00 13.23 333 GLY B C 1
ATOM 2142 O O . GLY B 1 98 ? 8.407 66.152 18.275 1.00 13.82 333 GLY B O 1
ATOM 2143 N N . LEU B 1 99 ? 8.409 63.889 18.184 1.00 13.35 334 LEU B N 1
ATOM 2144 C CA . LEU B 1 99 ? 7.973 63.839 16.784 1.00 14.86 334 LEU B CA 1
ATOM 2145 C C . LEU B 1 99 ? 6.500 63.473 16.673 1.00 16.09 334 LEU B C 1
ATOM 2146 O O . LEU B 1 99 ? 5.760 64.102 15.908 1.00 17.68 334 LEU B O 1
ATOM 2151 N N . GLU B 1 100 ? 6.083 62.460 17.432 1.00 17.25 335 GLU B N 1
ATOM 2152 C CA . GLU B 1 100 ? 4.743 61.880 17.287 1.00 17.89 335 GLU B CA 1
ATOM 2153 C C . GLU B 1 100 ? 3.669 62.460 18.221 1.00 17.70 335 GLU B C 1
ATOM 2154 O O . GLU B 1 100 ? 2.489 62.521 17.856 1.00 17.82 335 GLU B O 1
ATOM 2160 N N . HIS B 1 101 ? 4.078 62.894 19.410 1.00 16.32 336 HIS B N 1
ATOM 2161 C CA . HIS B 1 101 ? 3.125 63.212 20.480 1.00 16.21 336 HIS B CA 1
ATOM 2162 C C . HIS B 1 101 ? 3.558 64.396 21.325 1.00 15.85 336 HIS B C 1
ATOM 2163 O O . HIS B 1 101 ? 3.715 64.272 22.545 1.00 15.49 336 HIS B O 1
ATOM 2170 N N . LYS B 1 102 ? 3.731 65.552 20.688 1.00 15.67 337 LYS B N 1
ATOM 2171 C CA . LYS B 1 102 ? 4.258 66.722 21.391 1.00 15.95 337 LYS B CA 1
ATOM 2172 C C . LYS B 1 102 ? 3.343 67.162 22.533 1.00 15.52 337 LYS B C 1
ATOM 2173 O O . LYS B 1 102 ? 3.811 67.728 23.519 1.00 15.10 337 LYS B O 1
ATOM 2179 N N . ASP B 1 103 ? 2.050 66.858 22.412 1.00 15.84 338 ASP B N 1
ATOM 2180 C CA . ASP B 1 103 ? 1.091 67.199 23.468 1.00 15.91 338 ASP B CA 1
ATOM 2181 C C . ASP B 1 103 ? 1.312 66.418 24.766 1.00 15.41 338 ASP B C 1
ATOM 2182 O O . ASP B 1 103 ? 0.782 66.791 25.816 1.00 15.91 338 ASP B O 1
ATOM 2187 N N . LEU B 1 104 ? 2.121 65.362 24.687 1.00 14.07 339 LEU B N 1
ATOM 2188 C CA . LEU B 1 104 ? 2.439 64.530 25.852 1.00 13.70 339 LEU B CA 1
ATOM 2189 C C . LEU B 1 104 ? 3.766 64.895 26.510 1.00 13.24 339 LEU B C 1
ATOM 2190 O O . LEU B 1 104 ? 4.137 64.293 27.512 1.00 13.04 339 LEU B O 1
ATOM 2195 N N . ILE B 1 105 ? 4.475 65.876 25.947 1.00 12.83 340 ILE B N 1
ATOM 2196 C CA . ILE B 1 105 ? 5.768 66.298 26.507 1.00 13.04 340 ILE B CA 1
ATOM 2197 C C . ILE B 1 105 ? 5.679 66.660 27.998 1.00 12.74 340 ILE B C 1
ATOM 2198 O O . ILE B 1 105 ? 6.576 66.294 28.758 1.00 12.65 340 ILE B O 1
ATOM 2203 N N . PRO B 1 106 ? 4.593 67.355 28.427 1.00 12.91 341 PRO B N 1
ATOM 2204 C CA . PRO B 1 106 ? 4.405 67.621 29.866 1.00 12.71 341 PRO B CA 1
ATOM 2205 C C . PRO B 1 106 ? 4.363 66.384 30.790 1.00 12.04 341 PRO B C 1
ATOM 2206 O O . PRO B 1 106 ? 4.500 66.527 32.006 1.00 12.64 341 PRO B O 1
ATOM 2210 N N . LEU B 1 107 ? 4.157 65.194 30.222 1.00 10.97 342 LEU B N 1
ATOM 2211 C CA . LEU B 1 107 ? 4.185 63.951 30.995 1.00 11.13 342 LEU B CA 1
ATOM 2212 C C . LEU B 1 107 ? 5.594 63.448 31.270 1.00 10.94 342 LEU B C 1
ATOM 2213 O O . LEU B 1 107 ? 5.770 62.475 32.017 1.00 10.63 342 LEU B O 1
ATOM 2218 N N . LEU B 1 108 ? 6.600 64.105 30.697 1.00 10.71 343 LEU B N 1
ATOM 2219 C CA . LEU B 1 108 ? 7.965 63.602 30.808 1.00 11.51 343 LEU B CA 1
ATOM 2220 C C . LEU B 1 108 ? 8.461 63.415 32.252 1.00 10.47 343 LEU B C 1
ATOM 2221 O O . LEU B 1 108 ? 8.973 62.348 32.581 1.00 11.02 343 LEU B O 1
ATOM 2226 N N . PRO B 1 109 ? 8.286 64.413 33.141 1.00 10.07 344 PRO B N 1
ATOM 2227 C CA . PRO B 1 109 ? 8.763 64.161 34.513 1.00 10.63 344 PRO B CA 1
ATOM 2228 C C . PRO B 1 109 ? 8.129 62.914 35.135 1.00 10.26 344 PRO B C 1
ATOM 2229 O O . PRO B 1 109 ? 8.851 62.120 35.751 1.00 10.97 344 PRO B O 1
ATOM 2233 N N . LYS B 1 110 ? 6.810 62.735 34.977 1.00 10.33 345 LYS B N 1
ATOM 2234 C CA . LYS B 1 110 ? 6.126 61.553 35.542 1.00 10.42 345 LYS B CA 1
ATOM 2235 C C . LYS B 1 110 ? 6.619 60.246 34.902 1.00 10.29 345 LYS B C 1
ATOM 2236 O O . LYS B 1 110 ? 6.770 59.224 35.594 1.00 10.76 345 LYS B O 1
ATOM 2242 N N . ILE B 1 111 ? 6.859 60.289 33.594 1.00 10.03 346 ILE B N 1
ATOM 2243 C CA . ILE B 1 111 ? 7.449 59.143 32.905 1.00 10.13 346 ILE B CA 1
ATOM 2244 C C . ILE B 1 111 ? 8.797 58.806 33.549 1.00 9.85 346 ILE B C 1
ATOM 2245 O O . ILE B 1 111 ? 9.091 57.630 33.828 1.00 10.49 346 ILE B O 1
ATOM 2250 N N . LEU B 1 112 ? 9.630 59.822 33.780 1.00 10.51 347 LEU B N 1
ATOM 2251 C CA . LEU B 1 112 ? 10.916 59.604 34.441 1.00 10.58 347 LEU B CA 1
ATOM 2252 C C . LEU B 1 112 ? 10.774 59.041 35.862 1.00 10.69 347 LEU B C 1
ATOM 2253 O O . LEU B 1 112 ? 11.539 58.163 36.249 1.00 11.55 347 LEU B O 1
ATOM 2258 N N . VAL B 1 113 ? 9.801 59.533 36.629 1.00 10.33 348 VAL B N 1
ATOM 2259 C CA . VAL B 1 113 ? 9.544 58.993 37.966 1.00 11.01 348 VAL B CA 1
ATOM 2260 C C . VAL B 1 113 ? 9.258 57.486 37.866 1.00 10.61 348 VAL B C 1
ATOM 2261 O O . VAL B 1 113 ? 9.836 56.670 38.603 1.00 10.14 348 VAL B O 1
ATOM 2265 N N . GLN B 1 114 ? 8.395 57.107 36.922 1.00 10.35 349 GLN B N 1
ATOM 2266 C CA . GLN B 1 114 ? 8.066 55.693 36.718 1.00 10.60 349 GLN B CA 1
ATOM 2267 C C . GLN B 1 114 ? 9.301 54.871 36.342 1.00 10.52 349 GLN B C 1
ATOM 2268 O O . GLN B 1 114 ? 9.529 53.786 36.879 1.00 10.75 349 GLN B O 1
ATOM 2274 N N . LEU B 1 115 ? 10.096 55.381 35.410 1.00 11.14 350 LEU B N 1
ATOM 2275 C CA . LEU B 1 115 ? 11.298 54.648 34.985 1.00 11.48 350 LEU B CA 1
ATOM 2276 C C . LEU B 1 115 ? 12.328 54.501 36.103 1.00 11.57 350 LEU B C 1
ATOM 2277 O O . LEU B 1 115 ? 12.966 53.446 36.242 1.00 12.51 350 LEU B O 1
ATOM 2282 N N . TYR B 1 116 ? 12.500 55.568 36.878 1.00 11.51 351 TYR B N 1
ATOM 2283 C CA . TYR B 1 116 ? 13.403 55.578 38.020 1.00 12.24 351 TYR B CA 1
ATOM 2284 C C . TYR B 1 116 ? 12.980 54.581 39.101 1.00 12.44 351 TYR B C 1
ATOM 2285 O O . TYR B 1 116 ? 13.760 53.708 39.508 1.00 12.97 351 TYR B O 1
ATOM 2294 N N . ASN B 1 117 ? 11.733 54.698 39.539 1.00 11.70 352 ASN B N 1
ATOM 2295 C CA . ASN B 1 117 ? 11.246 53.882 40.658 1.00 11.61 352 ASN B CA 1
ATOM 2296 C C . ASN B 1 117 ? 11.264 52.395 40.337 1.00 11.77 352 ASN B C 1
ATOM 2297 O O . ASN B 1 117 ? 11.483 51.563 41.217 1.00 13.52 352 ASN B O 1
ATOM 2302 N N . ASN B 1 118 ? 11.017 52.070 39.071 1.00 11.95 353 ASN B N 1
ATOM 2303 C CA . ASN B 1 118 ? 10.940 50.671 38.648 1.00 11.76 353 ASN B CA 1
ATOM 2304 C C . ASN B 1 118 ? 12.256 50.068 38.153 1.00 12.48 353 ASN B C 1
ATOM 2305 O O . ASN B 1 118 ? 12.289 48.922 37.693 1.00 13.09 353 ASN B O 1
ATOM 2310 N N . ASP B 1 119 ? 13.332 50.845 38.281 1.00 13.07 354 ASP B N 1
ATOM 2311 C CA . ASP B 1 119 ? 14.675 50.398 37.893 1.00 13.90 354 ASP B CA 1
ATOM 2312 C C . ASP B 1 119 ? 14.743 50.034 36.424 1.00 13.33 354 ASP B C 1
ATOM 2313 O O . ASP B 1 119 ? 15.510 49.136 36.022 1.00 15.09 354 ASP B O 1
ATOM 2318 N N . ILE B 1 120 ? 13.923 50.702 35.623 1.00 12.71 355 ILE B N 1
ATOM 2319 C CA . ILE B 1 120 ? 13.931 50.471 34.186 1.00 12.13 355 ILE B CA 1
ATOM 2320 C C . ILE B 1 120 ? 15.107 51.204 33.526 1.00 12.03 355 ILE B C 1
ATOM 2321 O O . ILE B 1 120 ? 15.845 50.617 32.703 1.00 12.51 355 ILE B O 1
ATOM 2326 N N . ILE B 1 121 ? 15.274 52.474 33.907 1.00 11.42 356 ILE B N 1
ATOM 2327 C CA . ILE B 1 121 ? 16.376 53.306 33.416 1.00 11.27 356 ILE B CA 1
ATOM 2328 C C . ILE B 1 121 ? 17.131 53.842 34.633 1.00 10.94 356 ILE B C 1
ATOM 2329 O O . ILE B 1 121 ? 16.513 54.292 35.614 1.00 12.80 356 ILE B O 1
ATOM 2334 N N . SER B 1 122 ? 18.463 53.764 34.577 1.00 10.95 357 SER B N 1
ATOM 2335 C CA . SER B 1 122 ? 19.305 54.190 35.698 1.00 10.71 357 SER B CA 1
ATOM 2336 C C . SER B 1 122 ? 19.204 55.694 35.936 1.00 11.05 357 SER B C 1
ATOM 2337 O O . SER B 1 122 ? 18.870 56.478 35.028 1.00 11.32 357 SER B O 1
ATOM 2340 N N . GLU B 1 123 ? 19.506 56.099 37.162 1.00 12.34 358 GLU B N 1
ATOM 2341 C CA . GLU B 1 123 ? 19.584 57.509 37.470 1.00 12.41 358 GLU B CA 1
ATOM 2342 C C . GLU B 1 123 ? 20.605 58.186 36.555 1.00 12.99 358 GLU B C 1
ATOM 2343 O O . GLU B 1 123 ? 20.388 59.289 36.083 1.00 12.73 358 GLU B O 1
ATOM 2349 N N . GLU B 1 124 ? 21.702 57.493 36.293 1.00 13.42 359 GLU B N 1
ATOM 2350 C CA . GLU B 1 124 ? 22.765 58.000 35.451 1.00 14.16 359 GLU B CA 1
ATOM 2351 C C . GLU B 1 124 ? 22.290 58.326 34.025 1.00 13.89 359 GLU B C 1
ATOM 2352 O O . GLU B 1 124 ? 22.619 59.379 33.472 1.00 14.54 359 GLU B O 1
ATOM 2358 N N . GLU B 1 125 ? 21.514 57.423 33.425 1.00 13.07 360 GLU B N 1
ATOM 2359 C CA . GLU B 1 125 ? 20.986 57.646 32.080 1.00 13.62 360 GLU B CA 1
ATOM 2360 C C . GLU B 1 125 ? 19.893 58.724 32.072 1.00 13.48 360 GLU B C 1
ATOM 2361 O O . GLU B 1 125 ? 19.806 59.519 31.128 1.00 14.25 360 GLU B O 1
ATOM 2367 N N . ILE B 1 126 ? 19.086 58.785 33.130 1.00 12.10 361 ILE B N 1
ATOM 2368 C CA . ILE B 1 126 ? 18.087 59.853 33.232 1.00 12.11 361 ILE B CA 1
ATOM 2369 C C . ILE B 1 126 ? 18.793 61.211 33.341 1.00 11.92 361 ILE B C 1
ATOM 2370 O O . ILE B 1 126 ? 18.394 62.177 32.675 1.00 12.05 361 ILE B O 1
ATOM 2375 N N . MET B 1 127 ? 19.847 61.286 34.160 1.00 12.16 362 MET B N 1
ATOM 2376 C CA . MET B 1 127 ? 20.619 62.523 34.291 1.00 12.90 362 MET B CA 1
ATOM 2377 C C . MET B 1 127 ? 21.211 62.955 32.963 1.00 13.82 362 MET B C 1
ATOM 2378 O O . MET B 1 127 ? 21.130 64.128 32.610 1.00 13.93 362 MET B O 1
ATOM 2383 N N . ARG B 1 128 ? 21.790 62.022 32.211 1.00 14.33 363 ARG B N 1
ATOM 2384 C CA A ARG B 1 128 ? 22.343 62.356 30.903 0.60 15.19 363 ARG B CA 1
ATOM 2385 C CA B ARG B 1 128 ? 22.333 62.362 30.896 0.40 15.06 363 ARG B CA 1
ATOM 2386 C C . ARG B 1 128 ? 21.242 62.919 29.985 1.00 14.80 363 ARG B C 1
ATOM 2387 O O . ARG B 1 128 ? 21.415 63.973 29.349 1.00 15.78 363 ARG B O 1
ATOM 2402 N N . PHE B 1 129 ? 20.101 62.237 29.947 1.00 14.52 364 PHE B N 1
ATOM 2403 C CA . PHE B 1 129 ? 18.965 62.651 29.140 1.00 13.80 364 PHE B CA 1
ATOM 2404 C C . PHE B 1 129 ? 18.489 64.063 29.469 1.00 13.69 364 PHE B C 1
ATOM 2405 O O . PHE B 1 129 ? 18.152 64.844 28.569 1.00 15.35 364 PHE B O 1
ATOM 2413 N N . GLY B 1 130 ? 18.476 64.394 30.758 1.00 12.79 365 GLY B N 1
ATOM 2414 C CA . GLY B 1 130 ? 17.925 65.663 31.211 1.00 13.55 365 GLY B CA 1
ATOM 2415 C C . GLY B 1 130 ? 18.923 66.798 31.355 1.00 13.10 365 GLY B C 1
ATOM 2416 O O . GLY B 1 130 ? 18.560 67.895 31.819 1.00 14.39 365 GLY B O 1
ATOM 2417 N N . THR B 1 131 ? 20.183 66.550 31.007 1.00 13.10 366 THR B N 1
ATOM 2418 C CA . THR B 1 131 ? 21.212 67.584 31.136 1.00 14.09 366 THR B CA 1
ATOM 2419 C C . THR B 1 131 ? 21.927 67.951 29.829 1.00 14.68 366 THR B C 1
ATOM 2420 O O . THR B 1 131 ? 22.673 68.925 29.792 1.00 15.06 366 THR B O 1
ATOM 2424 N N . LYS B 1 132 ? 21.706 67.169 28.777 1.00 14.82 367 LYS B N 1
ATOM 2425 C CA . LYS B 1 132 ? 22.333 67.426 27.479 1.00 16.47 367 LYS B CA 1
ATOM 2426 C C . LYS B 1 132 ? 21.304 67.270 26.378 1.00 16.15 367 LYS B C 1
ATOM 2427 O O . LYS B 1 132 ? 20.365 66.503 26.523 1.00 16.75 367 LYS B O 1
ATOM 2433 N N . SER B 1 133 ? 21.489 67.979 25.267 1.00 16.01 368 SER B N 1
ATOM 2434 C CA . SER B 1 133 ? 20.719 67.684 24.055 1.00 16.60 368 SER B CA 1
ATOM 2435 C C . SER B 1 133 ? 21.509 66.718 23.167 1.00 16.43 368 SER B C 1
ATOM 2436 O O . SER B 1 133 ? 22.722 66.557 23.332 1.00 17.26 368 SER B O 1
ATOM 2439 N N . SER B 1 134 ? 20.823 66.072 22.233 1.00 15.70 369 SER B N 1
ATOM 2440 C CA . SER B 1 134 ? 21.495 65.143 21.318 1.00 15.75 369 SER B CA 1
ATOM 2441 C C . SER B 1 134 ? 20.856 65.208 19.953 1.00 15.68 369 SER B C 1
ATOM 2442 O O . SER B 1 134 ? 19.671 65.495 19.844 1.00 15.73 369 SER B O 1
ATOM 2445 N N . LYS B 1 135 ? 21.654 64.939 18.916 1.00 15.40 370 LYS B N 1
ATOM 2446 C CA . LYS B 1 135 ? 21.160 64.823 17.542 1.00 15.90 370 LYS B CA 1
ATOM 2447 C C . LYS B 1 135 ? 20.895 63.365 17.160 1.00 15.38 370 LYS B C 1
ATOM 2448 O O . LYS B 1 135 ? 20.464 63.068 16.040 1.00 15.56 370 LYS B O 1
ATOM 2454 N N . LYS B 1 136 ? 21.153 62.444 18.089 1.00 15.89 371 LYS B N 1
ATOM 2455 C CA . LYS B 1 136 ? 21.150 61.029 17.736 1.00 16.44 371 LYS B CA 1
ATOM 2456 C C . LYS B 1 136 ? 19.775 60.449 17.448 1.00 15.74 371 LYS B C 1
ATOM 2457 O O . LYS B 1 136 ? 19.646 59.546 16.612 1.00 17.50 371 LYS B O 1
ATOM 2463 N N . PHE B 1 137 ? 18.751 60.955 18.127 1.00 13.76 372 PHE B N 1
ATOM 2464 C CA . PHE B 1 137 ? 17.420 60.372 18.003 1.00 12.93 372 PHE B CA 1
ATOM 2465 C C . PHE B 1 137 ? 16.407 61.277 17.329 1.00 13.09 372 PHE B C 1
ATOM 2466 O O . PHE B 1 137 ? 15.496 60.796 16.666 1.00 13.14 372 PHE B O 1
ATOM 2474 N N . VAL B 1 138 ? 16.564 62.581 17.548 1.00 12.70 373 VAL B N 1
ATOM 2475 C CA . VAL B 1 138 ? 15.718 63.608 16.949 1.00 13.27 373 VAL B CA 1
ATOM 2476 C C . VAL B 1 138 ? 16.609 64.802 16.577 1.00 12.74 373 VAL B C 1
ATOM 2477 O O . VAL B 1 138 ? 17.729 64.919 17.076 1.00 12.85 373 VAL B O 1
ATOM 2481 N N . PRO B 1 139 ? 16.112 65.688 15.697 1.00 12.89 374 PRO B N 1
ATOM 2482 C CA . PRO B 1 139 ? 16.828 66.930 15.425 1.00 12.92 374 PRO B CA 1
ATOM 2483 C C . PRO B 1 139 ? 17.101 67.712 16.696 1.00 13.01 374 PRO B C 1
ATOM 2484 O O . PRO B 1 139 ? 16.303 67.654 17.639 1.00 13.00 374 PRO B O 1
ATOM 2488 N N . LYS B 1 140 ? 18.224 68.425 16.719 1.00 13.13 375 LYS B N 1
ATOM 2489 C CA . LYS B 1 140 ? 18.679 69.131 17.928 1.00 13.68 375 LYS B CA 1
ATOM 2490 C C . LYS B 1 140 ? 17.599 69.998 18.586 1.00 13.02 375 LYS B C 1
ATOM 2491 O O . LYS B 1 140 ? 17.444 69.976 19.814 1.00 13.03 375 LYS B O 1
ATOM 2497 N N . GLU B 1 141 ? 16.845 70.753 17.792 1.00 12.87 376 GLU B N 1
ATOM 2498 C CA . GLU B 1 141 ? 15.836 71.642 18.368 1.00 12.47 376 GLU B CA 1
ATOM 2499 C C . GLU B 1 141 ? 14.674 70.879 19.004 1.00 12.83 376 GLU B C 1
ATOM 2500 O O . GLU B 1 141 ? 14.121 71.310 20.022 1.00 13.41 376 GLU B O 1
ATOM 2506 N N . VAL B 1 142 ? 14.323 69.734 18.421 1.00 12.11 377 VAL B N 1
ATOM 2507 C CA . VAL B 1 142 ? 13.326 68.847 19.016 1.00 12.02 377 VAL B CA 1
ATOM 2508 C C . VAL B 1 142 ? 13.877 68.284 20.335 1.00 12.33 377 VAL B C 1
ATOM 2509 O O . VAL B 1 142 ? 13.143 68.194 21.338 1.00 12.34 377 VAL B O 1
ATOM 2513 N N . SER B 1 143 ? 15.157 67.900 20.325 1.00 12.06 378 SER B N 1
ATOM 2514 C CA . SER B 1 143 ? 15.812 67.348 21.519 1.00 12.64 378 SER B CA 1
ATOM 2515 C C . SER B 1 143 ? 15.752 68.341 22.665 1.00 12.71 378 SER B C 1
ATOM 2516 O O . SER B 1 143 ? 15.473 67.962 23.813 1.00 13.08 378 SER B O 1
ATOM 2519 N N . LYS B 1 144 ? 16.010 69.609 22.365 1.00 12.89 379 LYS B N 1
ATOM 2520 C CA . LYS B 1 144 ? 15.980 70.617 23.415 1.00 13.14 379 LYS B CA 1
ATOM 2521 C C . LYS B 1 144 ? 14.582 70.756 24.008 1.00 13.39 379 LYS B C 1
ATOM 2522 O O . LYS B 1 144 ? 14.417 70.874 25.237 1.00 12.98 379 LYS B O 1
ATOM 2528 N N . LYS B 1 145 ? 13.572 70.740 23.146 1.00 13.73 380 LYS B N 1
ATOM 2529 C CA . LYS B 1 145 ? 12.190 70.890 23.585 1.00 14.37 380 LYS B CA 1
ATOM 2530 C C . LYS B 1 145 ? 11.740 69.736 24.478 1.00 13.61 380 LYS B C 1
ATOM 2531 O O . LYS B 1 145 ? 11.105 69.949 25.514 1.00 14.77 380 LYS B O 1
ATOM 2537 N N . VAL B 1 146 ? 12.079 68.513 24.090 1.00 12.68 381 VAL B N 1
ATOM 2538 C CA . VAL B 1 146 ? 11.680 67.370 24.893 1.00 12.40 381 VAL B CA 1
ATOM 2539 C C . VAL B 1 146 ? 12.426 67.379 26.204 1.00 12.79 381 VAL B C 1
ATOM 2540 O O . VAL B 1 146 ? 11.822 67.271 27.277 1.00 13.37 381 VAL B O 1
ATOM 2544 N N . ARG B 1 147 ? 13.749 67.505 26.126 1.00 12.13 382 ARG B N 1
ATOM 2545 C CA . ARG B 1 147 ? 14.581 67.285 27.316 1.00 12.56 382 ARG B CA 1
ATOM 2546 C C . ARG B 1 147 ? 14.448 68.411 28.336 1.00 12.70 382 ARG B C 1
ATOM 2547 O O . ARG B 1 147 ? 14.601 68.162 29.542 1.00 13.71 382 ARG B O 1
ATOM 2555 N N . ARG B 1 148 ? 14.138 69.628 27.889 1.00 12.86 383 ARG B N 1
ATOM 2556 C CA . ARG B 1 148 ? 13.899 70.708 28.861 1.00 12.98 383 ARG B CA 1
ATOM 2557 C C . ARG B 1 148 ? 12.744 70.366 29.810 1.00 13.16 383 ARG B C 1
ATOM 2558 O O . ARG B 1 148 ? 12.742 70.783 30.971 1.00 13.18 383 ARG B O 1
ATOM 2566 N N . ALA B 1 149 ? 11.784 69.573 29.333 1.00 13.09 384 ALA B N 1
ATOM 2567 C CA . ALA B 1 149 ? 10.610 69.206 30.140 1.00 13.00 384 ALA B CA 1
ATOM 2568 C C . ALA B 1 149 ? 10.951 68.279 31.317 1.00 13.11 384 ALA B C 1
ATOM 2569 O O . ALA B 1 149 ? 10.153 68.122 32.247 1.00 13.39 384 ALA B O 1
ATOM 2571 N N . ALA B 1 150 ? 12.142 67.680 31.286 1.00 13.05 385 ALA B N 1
ATOM 2572 C CA . ALA B 1 150 ? 12.581 66.792 32.370 1.00 12.92 385 ALA B CA 1
ATOM 2573 C C . ALA B 1 150 ? 13.002 67.572 33.618 1.00 12.96 385 ALA B C 1
ATOM 2574 O O . ALA B 1 150 ? 13.188 67.000 34.686 1.00 12.91 385 ALA B O 1
ATOM 2576 N N . LYS B 1 151 ? 13.202 68.877 33.466 1.00 12.53 386 LYS B N 1
ATOM 2577 C CA . LYS B 1 151 ? 13.890 69.660 34.497 1.00 13.27 386 LYS B CA 1
ATOM 2578 C C . LYS B 1 151 ? 13.438 69.460 35.952 1.00 13.11 386 LYS B C 1
ATOM 2579 O O . LYS B 1 151 ? 14.297 69.314 36.827 1.00 13.40 386 LYS B O 1
ATOM 2585 N N . PRO B 1 152 ? 12.111 69.441 36.218 1.00 13.31 387 PRO B N 1
ATOM 2586 C CA . PRO B 1 152 ? 11.704 69.268 37.633 1.00 13.54 387 PRO B CA 1
ATOM 2587 C C . PRO B 1 152 ? 12.244 67.993 38.268 1.00 13.20 387 PRO B C 1
ATOM 2588 O O . PRO B 1 152 ? 12.656 68.002 39.429 1.00 13.70 387 PRO B O 1
ATOM 2592 N N . PHE B 1 153 ? 12.257 66.908 37.505 1.00 12.37 388 PHE B N 1
ATOM 2593 C CA . PHE B 1 153 ? 12.756 65.656 38.045 1.00 12.62 388 PHE B CA 1
ATOM 2594 C C . PHE B 1 153 ? 14.288 65.656 38.171 1.00 12.70 388 PHE B C 1
ATOM 2595 O O . PHE B 1 153 ? 14.840 65.116 39.134 1.00 13.41 388 PHE B O 1
ATOM 2603 N N . ILE B 1 154 ? 14.970 66.261 37.203 1.00 12.94 389 ILE B N 1
ATOM 2604 C CA . ILE B 1 154 ? 16.410 66.414 37.288 1.00 13.06 389 ILE B CA 1
ATOM 2605 C C . ILE B 1 154 ? 16.789 67.190 38.550 1.00 12.47 389 ILE B C 1
ATOM 2606 O O . ILE B 1 154 ? 17.694 66.793 39.298 1.00 12.94 389 ILE B O 1
ATOM 2611 N N . THR B 1 155 ? 16.093 68.298 38.802 1.00 13.08 390 THR B N 1
ATOM 2612 C CA . THR B 1 155 ? 16.376 69.090 39.996 1.00 13.42 390 THR B CA 1
ATOM 2613 C C . THR B 1 155 ? 16.170 68.250 41.253 1.00 13.45 390 THR B C 1
ATOM 2614 O O . THR B 1 155 ? 16.962 68.315 42.195 1.00 13.70 390 THR B O 1
ATOM 2618 N N . TRP B 1 156 ? 15.124 67.428 41.245 1.00 12.96 391 TRP B N 1
ATOM 2619 C CA . TRP B 1 156 ? 14.845 66.538 42.379 1.00 13.82 391 TRP B CA 1
ATOM 2620 C C . TRP B 1 156 ? 15.993 65.548 42.600 1.00 14.38 391 TRP B C 1
ATOM 2621 O O . TRP B 1 156 ? 16.424 65.327 43.741 1.00 14.30 391 TRP B O 1
ATOM 2632 N N . LEU B 1 157 ? 16.487 64.958 41.510 1.00 14.61 392 LEU B N 1
ATOM 2633 C CA . LEU B 1 157 ? 17.606 64.016 41.604 1.00 15.43 392 LEU B CA 1
ATOM 2634 C C . LEU B 1 157 ? 18.837 64.672 42.184 1.00 16.42 392 LEU B C 1
ATOM 2635 O O . LEU B 1 157 ? 19.563 64.060 42.964 1.00 17.11 392 LEU B O 1
ATOM 2640 N N . GLU B 1 158 ? 19.041 65.935 41.829 1.00 17.44 393 GLU B N 1
ATOM 2641 C CA . GLU B 1 158 ? 20.254 66.653 42.220 1.00 19.53 393 GLU B CA 1
ATOM 2642 C C . GLU B 1 158 ? 20.258 67.054 43.690 1.00 20.76 393 GLU B C 1
ATOM 2643 O O . GLU B 1 158 ? 21.321 67.198 44.298 1.00 21.68 393 GLU B O 1
ATOM 2649 N N . THR B 1 159 ? 19.078 67.245 44.268 1.00 22.15 394 THR B N 1
ATOM 2650 C CA . THR B 1 159 ? 18.997 67.832 45.605 1.00 24.02 394 THR B CA 1
ATOM 2651 C C . THR B 1 159 ? 18.453 66.866 46.652 1.00 24.94 394 THR B C 1
ATOM 2652 O O . THR B 1 159 ? 18.441 65.646 46.434 1.00 26.43 394 THR B O 1
ATOM 2656 N N . PRO C 1 3 ? 5.369 58.408 -0.270 1.00 20.80 238 PRO C N 1
ATOM 2657 C CA . PRO C 1 3 ? 6.392 58.218 -1.302 1.00 20.29 238 PRO C CA 1
ATOM 2658 C C . PRO C 1 3 ? 7.803 58.545 -0.816 1.00 19.50 238 PRO C C 1
ATOM 2659 O O . PRO C 1 3 ? 7.983 59.389 0.079 1.00 19.72 238 PRO C O 1
ATOM 2663 N N . GLU C 1 4 ? 8.788 57.879 -1.409 1.00 18.33 239 GLU C N 1
ATOM 2664 C CA A GLU C 1 4 ? 10.181 58.195 -1.155 0.50 17.93 239 GLU C CA 1
ATOM 2665 C CA B GLU C 1 4 ? 10.188 58.185 -1.164 0.50 17.79 239 GLU C CA 1
ATOM 2666 C C . GLU C 1 4 ? 10.506 59.509 -1.847 1.00 17.58 239 GLU C C 1
ATOM 2667 O O . GLU C 1 4 ? 9.969 59.797 -2.922 1.00 17.42 239 GLU C O 1
ATOM 2678 N N . PHE C 1 5 ? 11.376 60.297 -1.228 1.00 16.88 240 PHE C N 1
ATOM 2679 C CA . PHE C 1 5 ? 11.743 61.615 -1.775 1.00 16.47 240 PHE C CA 1
ATOM 2680 C C . PHE C 1 5 ? 13.082 61.609 -2.492 1.00 16.40 240 PHE C C 1
ATOM 2681 O O . PHE C 1 5 ? 13.412 62.547 -3.211 1.00 15.92 240 PHE C O 1
ATOM 2689 N N . VAL C 1 6 ? 13.853 60.550 -2.263 1.00 17.40 241 VAL C N 1
ATOM 2690 C CA . VAL C 1 6 ? 15.214 60.413 -2.767 1.00 18.42 241 VAL C CA 1
ATOM 2691 C C . VAL C 1 6 ? 15.305 59.025 -3.433 1.00 18.34 241 VAL C C 1
ATOM 2692 O O . VAL C 1 6 ? 14.703 58.056 -2.937 1.00 20.02 241 VAL C O 1
ATOM 2696 N N . ASN C 1 7 ? 16.023 58.940 -4.553 1.00 18.35 242 ASN C N 1
ATOM 2697 C CA . ASN C 1 7 ? 16.164 57.675 -5.292 1.00 18.78 242 ASN C CA 1
ATOM 2698 C C . ASN C 1 7 ? 17.384 56.864 -4.910 1.00 19.44 242 ASN C C 1
ATOM 2699 O O . ASN C 1 7 ? 18.410 57.414 -4.514 1.00 19.51 242 ASN C O 1
ATOM 2704 N N . SER C 1 8 ? 17.239 55.543 -5.053 1.00 18.65 243 SER C N 1
ATOM 2705 C CA . SER C 1 8 ? 18.329 54.573 -4.874 1.00 18.91 243 SER C CA 1
ATOM 2706 C C . SER C 1 8 ? 18.012 53.291 -5.630 1.00 19.05 243 SER C C 1
ATOM 2707 O O . SER C 1 8 ? 16.904 53.114 -6.151 1.00 17.85 243 SER C O 1
ATOM 2710 N N . GLU C 1 9 ? 18.985 52.387 -5.718 1.00 18.82 244 GLU C N 1
ATOM 2711 C CA . GLU C 1 9 ? 18.692 51.085 -6.299 1.00 18.95 244 GLU C CA 1
ATOM 2712 C C . GLU C 1 9 ? 17.616 50.366 -5.496 1.00 18.42 244 GLU C C 1
ATOM 2713 O O . GLU C 1 9 ? 16.721 49.745 -6.101 1.00 17.35 244 GLU C O 1
ATOM 2719 N N . LEU C 1 10 ? 17.686 50.482 -4.159 1.00 18.44 245 LEU C N 1
ATOM 2720 C CA A LEU C 1 10 ? 16.663 49.874 -3.304 0.70 18.11 245 LEU C CA 1
ATOM 2721 C CA B LEU C 1 10 ? 16.674 49.892 -3.282 0.30 17.85 245 LEU C CA 1
ATOM 2722 C C . LEU C 1 10 ? 15.320 50.569 -3.480 1.00 17.20 245 LEU C C 1
ATOM 2723 O O . LEU C 1 10 ? 14.287 49.907 -3.521 1.00 16.70 245 LEU C O 1
ATOM 2732 N N . THR C 1 11 ? 15.334 51.895 -3.627 1.00 16.47 246 THR C N 1
ATOM 2733 C CA . THR C 1 11 ? 14.095 52.640 -3.835 1.00 15.57 246 THR C CA 1
ATOM 2734 C C . THR C 1 11 ? 13.391 52.195 -5.115 1.00 15.20 246 THR C C 1
ATOM 2735 O O . THR C 1 11 ? 12.173 52.083 -5.131 1.00 14.50 246 THR C O 1
ATOM 2739 N N . GLN C 1 12 ? 14.153 51.942 -6.175 1.00 14.78 247 GLN C N 1
ATOM 2740 C CA . GLN C 1 12 ? 13.554 51.485 -7.433 1.00 15.73 247 GLN C CA 1
ATOM 2741 C C . GLN C 1 12 ? 12.879 50.121 -7.259 1.00 15.62 247 GLN C C 1
ATOM 2742 O O . GLN C 1 12 ? 11.758 49.900 -7.742 1.00 16.06 247 GLN C O 1
ATOM 2748 N N . LEU C 1 13 ? 13.556 49.213 -6.559 1.00 15.12 248 LEU C N 1
ATOM 2749 C CA . LEU C 1 13 ? 12.960 47.914 -6.184 1.00 15.50 248 LEU C CA 1
ATOM 2750 C C . LEU C 1 13 ? 11.700 48.072 -5.350 1.00 16.12 248 LEU C C 1
ATOM 2751 O O . LEU C 1 13 ? 10.673 47.439 -5.622 1.00 15.73 248 LEU C O 1
ATOM 2756 N N . ASP C 1 14 ? 11.777 48.934 -4.334 1.00 15.02 249 ASP C N 1
ATOM 2757 C CA . ASP C 1 14 ? 10.633 49.184 -3.458 1.00 15.55 249 ASP C CA 1
ATOM 2758 C C . ASP C 1 14 ? 9.462 49.723 -4.265 1.00 15.34 249 ASP C C 1
ATOM 2759 O O . ASP C 1 14 ? 8.324 49.298 -4.071 1.00 16.83 249 ASP C O 1
ATOM 2764 N N . GLU C 1 15 ? 9.748 50.650 -5.177 1.00 15.05 250 GLU C N 1
ATOM 2765 C CA . GLU C 1 15 ? 8.706 51.256 -6.004 1.00 15.55 250 GLU C CA 1
ATOM 2766 C C . GLU C 1 15 ? 8.074 50.250 -6.956 1.00 14.60 250 GLU C C 1
ATOM 2767 O O . GLU C 1 15 ? 6.852 50.266 -7.158 1.00 15.07 250 GLU C O 1
ATOM 2773 N N . TYR C 1 16 ? 8.901 49.374 -7.521 1.00 15.19 251 TYR C N 1
ATOM 2774 C CA . TYR C 1 16 ? 8.407 48.279 -8.345 1.00 15.33 251 TYR C CA 1
ATOM 2775 C C . TYR C 1 16 ? 7.422 47.397 -7.559 1.00 15.16 251 TYR C C 1
ATOM 2776 O O . TYR C 1 16 ? 6.286 47.177 -8.014 1.00 15.97 251 TYR C O 1
ATOM 2785 N N . GLY C 1 17 ? 7.851 46.918 -6.385 1.00 14.44 252 GLY C N 1
ATOM 2786 C CA . GLY C 1 17 ? 6.997 46.102 -5.532 1.00 14.44 252 GLY C CA 1
ATOM 2787 C C . GLY C 1 17 ? 5.728 46.815 -5.111 1.00 14.73 252 GLY C C 1
ATOM 2788 O O . GLY C 1 17 ? 4.644 46.241 -5.171 1.00 14.48 252 GLY C O 1
ATOM 2789 N N . GLU C 1 18 ? 5.865 48.069 -4.669 1.00 14.66 253 GLU C N 1
ATOM 2790 C CA A GLU C 1 18 ? 4.704 48.854 -4.260 0.50 15.69 253 GLU C CA 1
ATOM 2791 C CA B GLU C 1 18 ? 4.718 48.878 -4.264 0.50 15.42 253 GLU C CA 1
ATOM 2792 C C . GLU C 1 18 ? 3.697 49.001 -5.400 1.00 15.36 253 GLU C C 1
ATOM 2793 O O . GLU C 1 18 ? 2.485 48.922 -5.171 1.00 15.81 253 GLU C O 1
ATOM 2804 N N . TRP C 1 19 ? 4.199 49.200 -6.621 1.00 15.93 254 TRP C N 1
ATOM 2805 C CA . TRP C 1 19 ? 3.340 49.334 -7.800 1.00 16.69 254 TRP C CA 1
ATOM 2806 C C . TRP C 1 19 ? 2.556 48.045 -8.045 1.00 17.06 254 TRP C C 1
ATOM 2807 O O . TRP C 1 19 ? 1.344 48.091 -8.265 1.00 17.61 254 TRP C O 1
ATOM 2818 N N . ILE C 1 20 ? 3.238 46.902 -7.981 1.00 16.48 255 ILE C N 1
ATOM 2819 C CA . ILE C 1 20 ? 2.559 45.619 -8.150 1.00 16.78 255 ILE C CA 1
ATOM 2820 C C . ILE C 1 20 ? 1.435 45.529 -7.122 1.00 17.30 255 ILE C C 1
ATOM 2821 O O . ILE C 1 20 ? 0.296 45.219 -7.471 1.00 18.23 255 ILE C O 1
ATOM 2826 N N . LEU C 1 21 ? 1.767 45.806 -5.859 1.00 17.97 256 LEU C N 1
ATOM 2827 C CA . LEU C 1 21 ? 0.812 45.673 -4.759 1.00 18.20 256 LEU C CA 1
ATOM 2828 C C . LEU C 1 21 ? -0.370 46.631 -4.899 1.00 19.09 256 LEU C C 1
ATOM 2829 O O . LEU C 1 21 ? -1.512 46.251 -4.625 1.00 19.79 256 LEU C O 1
ATOM 2834 N N . GLU C 1 22 ? -0.089 47.859 -5.339 1.00 20.00 257 GLU C N 1
ATOM 2835 C CA . GLU C 1 22 ? -1.121 48.887 -5.546 1.00 21.34 257 GLU C CA 1
ATOM 2836 C C . GLU C 1 22 ? -2.070 48.471 -6.655 1.00 21.80 257 GLU C C 1
ATOM 2837 O O . GLU C 1 22 ? -3.283 48.592 -6.515 1.00 22.02 257 GLU C O 1
ATOM 2843 N N . GLN C 1 23 ? -1.502 47.984 -7.759 1.00 22.46 258 GLN C N 1
ATOM 2844 C CA . GLN C 1 23 ? -2.280 47.563 -8.922 1.00 23.61 258 GLN C CA 1
ATOM 2845 C C . GLN C 1 23 ? -3.165 46.364 -8.603 1.00 24.34 258 GLN C C 1
ATOM 2846 O O . GLN C 1 23 ? -4.331 46.328 -8.996 1.00 24.31 258 GLN C O 1
ATOM 2852 N N . ALA C 1 24 ? -2.607 45.390 -7.886 1.00 25.15 259 ALA C N 1
ATOM 2853 C CA . ALA C 1 24 ? -3.319 44.145 -7.595 1.00 26.10 259 ALA C CA 1
ATOM 2854 C C . ALA C 1 24 ? -4.521 44.355 -6.672 1.00 26.97 259 ALA C C 1
ATOM 2855 O O . ALA C 1 24 ? -5.565 43.727 -6.860 1.00 27.11 259 ALA C O 1
ATOM 2857 N N . GLY C 1 25 ? -4.363 45.235 -5.684 1.00 27.96 260 GLY C N 1
ATOM 2858 C CA . GLY C 1 25 ? -5.408 45.497 -4.690 1.00 29.35 260 GLY C CA 1
ATOM 2859 C C . GLY C 1 25 ? -5.493 44.429 -3.612 1.00 30.31 260 GLY C C 1
ATOM 2860 O O . GLY C 1 25 ? -4.780 43.426 -3.665 1.00 30.51 260 GLY C O 1
ATOM 2861 N N . GLU C 1 26 ? -6.375 44.659 -2.638 1.00 31.24 261 GLU C N 1
ATOM 2862 C CA . GLU C 1 26 ? -6.619 43.762 -1.492 1.00 32.10 261 GLU C CA 1
ATOM 2863 C C . GLU C 1 26 ? -6.364 42.286 -1.817 1.00 32.32 261 GLU C C 1
ATOM 2864 O O . GLU C 1 26 ? -5.409 41.685 -1.314 1.00 32.57 261 GLU C O 1
ATOM 2870 N N . ASP C 1 27 ? -7.226 41.715 -2.656 1.00 32.43 262 ASP C N 1
ATOM 2871 C CA . ASP C 1 27 ? -6.997 40.399 -3.251 1.00 32.44 262 ASP C CA 1
ATOM 2872 C C . ASP C 1 27 ? -6.302 40.589 -4.597 1.00 32.19 262 ASP C C 1
ATOM 2873 O O . ASP C 1 27 ? -6.518 41.608 -5.258 1.00 32.31 262 ASP C O 1
ATOM 2878 N N . LYS C 1 28 ? -5.476 39.620 -5.001 1.00 31.72 263 LYS C N 1
ATOM 2879 C CA . LYS C 1 28 ? -4.689 39.720 -6.248 1.00 31.01 263 LYS C CA 1
ATOM 2880 C C . LYS C 1 28 ? -5.574 39.707 -7.509 1.00 30.66 263 LYS C C 1
ATOM 2881 O O . LYS C 1 28 ? -5.184 39.162 -8.553 1.00 31.06 263 LYS C O 1
ATOM 2887 N N . GLU C 1 29 ? -6.747 40.334 -7.399 1.00 29.80 264 GLU C N 1
ATOM 2888 C CA . GLU C 1 29 ? -7.775 40.348 -8.442 1.00 28.80 264 GLU C CA 1
ATOM 2889 C C . GLU C 1 29 ? -7.355 41.103 -9.708 1.00 27.64 264 GLU C C 1
ATOM 2890 O O . GLU C 1 29 ? -7.857 40.813 -10.799 1.00 27.66 264 GLU C O 1
ATOM 2896 N N . ASN C 1 30 ? -6.440 42.064 -9.563 1.00 25.98 265 ASN C N 1
ATOM 2897 C CA . ASN C 1 30 ? -5.968 42.845 -10.705 1.00 24.36 265 ASN C CA 1
ATOM 2898 C C . ASN C 1 30 ? -4.449 42.948 -10.829 1.00 22.80 265 ASN C C 1
ATOM 2899 O O . ASN C 1 30 ? -3.928 44.023 -11.125 1.00 22.60 265 ASN C O 1
ATOM 2904 N N . LEU C 1 31 ? -3.737 41.838 -10.625 1.00 21.38 266 LEU C N 1
ATOM 2905 C CA . LEU C 1 31 ? -2.300 41.820 -10.904 1.00 20.07 266 LEU C CA 1
ATOM 2906 C C . LEU C 1 31 ? -2.061 42.307 -12.318 1.00 19.60 266 LEU C C 1
ATOM 2907 O O . LEU C 1 31 ? -2.773 41.894 -13.242 1.00 19.94 266 LEU C O 1
ATOM 2912 N N . PRO C 1 32 ? -1.053 43.178 -12.507 1.00 19.14 267 PRO C N 1
ATOM 2913 C CA . PRO C 1 32 ? -0.657 43.513 -13.870 1.00 18.86 267 PRO C CA 1
ATOM 2914 C C . PRO C 1 32 ? -0.325 42.237 -14.637 1.00 18.57 267 PRO C C 1
ATOM 2915 O O . PRO C 1 32 ? 0.109 41.245 -14.026 1.00 19.30 267 PRO C O 1
ATOM 2919 N N . SER C 1 33 ? -0.540 42.254 -15.952 1.00 18.24 268 SER C N 1
ATOM 2920 C CA . SER C 1 33 ? -0.152 41.119 -16.796 1.00 16.96 268 SER C CA 1
ATOM 2921 C C . SER C 1 33 ? 1.359 40.944 -16.765 1.00 16.41 268 SER C C 1
ATOM 2922 O O . SER C 1 33 ? 2.090 41.860 -16.398 1.00 16.35 268 SER C O 1
ATOM 2925 N N . ASP C 1 34 ? 1.827 39.763 -17.159 1.00 16.16 269 ASP C N 1
ATOM 2926 C CA . ASP C 1 34 ? 3.261 39.515 -17.216 1.00 15.61 269 ASP C CA 1
ATOM 2927 C C . ASP C 1 34 ? 3.972 40.479 -18.173 1.00 15.31 269 ASP C C 1
ATOM 2928 O O . ASP C 1 34 ? 5.085 40.906 -17.902 1.00 15.50 269 ASP C O 1
ATOM 2933 N N . VAL C 1 35 ? 3.331 40.832 -19.286 1.00 14.82 270 VAL C N 1
ATOM 2934 C CA . VAL C 1 35 ? 3.877 41.854 -20.177 1.00 14.94 270 VAL C CA 1
ATOM 2935 C C . VAL C 1 35 ? 4.028 43.194 -19.440 1.00 15.07 270 VAL C C 1
ATOM 2936 O O . VAL C 1 35 ? 5.074 43.844 -19.538 1.00 15.53 270 VAL C O 1
ATOM 2940 N N . GLU C 1 36 ? 2.991 43.599 -18.708 1.00 15.42 271 GLU C N 1
ATOM 2941 C CA . GLU C 1 36 ? 3.043 44.844 -17.933 1.00 16.92 271 GLU C CA 1
ATOM 2942 C C . GLU C 1 36 ? 4.089 44.772 -16.809 1.00 16.08 271 GLU C C 1
ATOM 2943 O O . GLU C 1 36 ? 4.783 45.755 -16.538 1.00 16.91 271 GLU C O 1
ATOM 2949 N N . LEU C 1 37 ? 4.218 43.615 -16.161 1.00 16.31 272 LEU C N 1
ATOM 2950 C CA . LEU C 1 37 ? 5.261 43.448 -15.146 1.00 15.66 272 LEU C CA 1
ATOM 2951 C C . LEU C 1 37 ? 6.659 43.611 -15.732 1.00 15.20 272 LEU C C 1
ATOM 2952 O O . LEU C 1 37 ? 7.528 44.226 -15.103 1.00 14.86 272 LEU C O 1
ATOM 2957 N N . TYR C 1 38 ? 6.884 43.079 -16.932 1.00 13.88 273 TYR C N 1
ATOM 2958 C CA . TYR C 1 38 ? 8.208 43.163 -17.558 1.00 13.78 273 TYR C CA 1
ATOM 2959 C C . TYR C 1 38 ? 8.498 44.600 -17.995 1.00 14.09 273 TYR C C 1
ATOM 2960 O O . TYR C 1 38 ? 9.583 45.134 -17.768 1.00 13.36 273 TYR C O 1
ATOM 2969 N N . LYS C 1 39 ? 7.514 45.217 -18.636 1.00 14.23 274 LYS C N 1
ATOM 2970 C CA . LYS C 1 39 ? 7.686 46.586 -19.133 1.00 14.25 274 LYS C CA 1
ATOM 2971 C C . LYS C 1 39 ? 7.998 47.561 -18.002 1.00 14.56 274 LYS C C 1
ATOM 2972 O O . LYS C 1 39 ? 8.857 48.453 -18.138 1.00 14.50 274 LYS C O 1
ATOM 2978 N N . LYS C 1 40 ? 7.306 47.388 -16.882 1.00 14.56 275 LYS C N 1
ATOM 2979 C CA . LYS C 1 40 ? 7.519 48.269 -15.739 1.00 14.29 275 LYS C CA 1
ATOM 2980 C C . LYS C 1 40 ? 8.883 48.025 -15.120 1.00 13.69 275 LYS C C 1
ATOM 2981 O O . LYS C 1 40 ? 9.553 48.969 -14.684 1.00 14.66 275 LYS C O 1
ATOM 2987 N N . ALA C 1 41 ? 9.306 46.759 -15.058 1.00 11.30 276 ALA C N 1
ATOM 2988 C CA . ALA C 1 41 ? 10.656 46.472 -14.589 1.00 11.12 276 ALA C CA 1
ATOM 2989 C C . ALA C 1 41 ? 11.730 47.156 -15.442 1.00 11.70 276 ALA C C 1
ATOM 2990 O O . ALA C 1 41 ? 12.727 47.677 -14.920 1.00 11.15 276 ALA C O 1
ATOM 2992 N N . ALA C 1 42 ? 11.518 47.182 -16.759 1.00 11.68 277 ALA C N 1
ATOM 2993 C CA . ALA C 1 42 ? 12.437 47.880 -17.647 1.00 11.78 277 ALA C CA 1
ATOM 2994 C C . ALA C 1 42 ? 12.409 49.385 -17.390 1.00 11.42 277 ALA C C 1
ATOM 2995 O O . ALA C 1 42 ? 13.467 50.017 -17.279 1.00 13.34 277 ALA C O 1
ATOM 2997 N N . GLU C 1 43 ? 11.203 49.929 -17.235 1.00 11.67 278 GLU C N 1
ATOM 2998 C CA . GLU C 1 43 ? 11.019 51.380 -16.990 1.00 12.10 278 GLU C CA 1
ATOM 2999 C C . GLU C 1 43 ? 11.740 51.802 -15.703 1.00 12.28 278 GLU C C 1
ATOM 3000 O O . GLU C 1 43 ? 12.385 52.866 -15.665 1.00 12.42 278 GLU C O 1
ATOM 3006 N N . LEU C 1 44 ? 11.630 50.968 -14.666 1.00 11.59 279 LEU C N 1
ATOM 3007 C CA . LEU C 1 44 ? 12.185 51.298 -13.345 1.00 11.76 279 LEU C CA 1
ATOM 3008 C C . LEU C 1 44 ? 13.643 50.859 -13.188 1.00 11.30 279 LEU C C 1
ATOM 3009 O O . LEU C 1 44 ? 14.239 51.049 -12.113 1.00 11.49 279 LEU C O 1
ATOM 3014 N N . ASP C 1 45 ? 14.204 50.277 -14.255 1.00 11.37 280 ASP C N 1
ATOM 3015 C CA . ASP C 1 45 ? 15.605 49.841 -14.273 1.00 11.81 280 ASP C CA 1
ATOM 3016 C C . ASP C 1 45 ? 15.912 48.817 -13.176 1.00 11.66 280 ASP C C 1
ATOM 3017 O O . ASP C 1 45 ? 16.961 48.880 -12.530 1.00 12.13 280 ASP C O 1
ATOM 3022 N N . VAL C 1 46 ? 15.002 47.855 -13.006 1.00 11.20 281 VAL C N 1
ATOM 3023 C CA . VAL C 1 46 ? 15.212 46.777 -12.032 1.00 11.22 281 VAL C CA 1
ATOM 3024 C C . VAL C 1 46 ? 15.430 45.406 -12.682 1.00 11.24 281 VAL C C 1
ATOM 3025 O O . VAL C 1 46 ? 15.692 44.443 -11.961 1.00 11.14 281 VAL C O 1
ATOM 3029 N N . LEU C 1 47 ? 15.371 45.310 -14.021 1.00 11.22 282 LEU C N 1
ATOM 3030 C CA . LEU C 1 47 ? 15.634 44.001 -14.669 1.00 11.22 282 LEU C CA 1
ATOM 3031 C C . LEU C 1 47 ? 17.047 43.522 -14.400 1.00 12.03 282 LEU C C 1
ATOM 3032 O O . LEU C 1 47 ? 17.283 42.308 -14.292 1.00 12.18 282 LEU C O 1
ATOM 3037 N N . ASN C 1 48 ? 17.978 44.468 -14.303 1.00 12.13 283 ASN C N 1
ATOM 3038 C CA A ASN C 1 48 ? 19.401 44.185 -14.123 0.50 12.70 283 ASN C CA 1
ATOM 3039 C CA B ASN C 1 48 ? 19.394 44.143 -14.133 0.50 12.58 283 ASN C CA 1
ATOM 3040 C C . ASN C 1 48 ? 19.803 43.962 -12.666 1.00 12.39 283 ASN C C 1
ATOM 3041 O O . ASN C 1 48 ? 20.985 43.821 -12.354 1.00 13.56 283 ASN C O 1
ATOM 3050 N N . ASP C 1 49 ? 18.820 43.948 -11.775 1.00 11.73 284 ASP C N 1
ATOM 3051 C CA . ASP C 1 49 ? 19.088 43.756 -10.352 1.00 11.39 284 ASP C CA 1
ATOM 3052 C C . ASP C 1 49 ? 18.619 42.372 -9.915 1.00 11.33 284 ASP C C 1
ATOM 3053 O O . ASP C 1 49 ? 17.423 42.109 -9.936 1.00 10.70 284 ASP C O 1
ATOM 3058 N N . PRO C 1 50 ? 19.555 41.467 -9.556 1.00 11.39 285 PRO C N 1
ATOM 3059 C CA . PRO C 1 50 ? 19.130 40.130 -9.121 1.00 12.25 285 PRO C CA 1
ATOM 3060 C C . PRO C 1 50 ? 18.100 40.119 -7.994 1.00 12.18 285 PRO C C 1
ATOM 3061 O O . PRO C 1 50 ? 17.364 39.132 -7.858 1.00 12.50 285 PRO C O 1
ATOM 3065 N N . LYS C 1 51 ? 17.997 41.206 -7.215 1.00 11.93 286 LYS C N 1
ATOM 3066 C CA A LYS C 1 51 ? 17.019 41.261 -6.125 0.50 11.68 286 LYS C CA 1
ATOM 3067 C CA B LYS C 1 51 ? 17.023 41.275 -6.124 0.50 11.74 286 LYS C CA 1
ATOM 3068 C C . LYS C 1 51 ? 15.587 41.402 -6.650 1.00 11.78 286 LYS C C 1
ATOM 3069 O O . LYS C 1 51 ? 14.605 41.279 -5.891 1.00 12.12 286 LYS C O 1
ATOM 3080 N N . ILE C 1 52 ? 15.447 41.631 -7.958 1.00 11.22 287 ILE C N 1
ATOM 3081 C CA . ILE C 1 52 ? 14.110 41.668 -8.515 1.00 10.90 287 ILE C CA 1
ATOM 3082 C C . ILE C 1 52 ? 13.339 40.385 -8.199 1.00 11.04 287 ILE C C 1
ATOM 3083 O O . ILE C 1 52 ? 12.141 40.428 -7.974 1.00 12.21 287 ILE C O 1
ATOM 3088 N N . GLY C 1 53 ? 14.039 39.247 -8.186 1.00 11.53 288 GLY C N 1
ATOM 3089 C CA . GLY C 1 53 ? 13.356 37.981 -7.890 1.00 11.65 288 GLY C CA 1
ATOM 3090 C C . GLY C 1 53 ? 12.808 37.954 -6.471 1.00 12.05 288 GLY C C 1
ATOM 3091 O O . GLY C 1 53 ? 11.749 37.392 -6.204 1.00 12.81 288 GLY C O 1
ATOM 3092 N N . CYS C 1 54 ? 13.535 38.597 -5.566 1.00 11.77 289 CYS C N 1
ATOM 3093 C CA . CYS C 1 54 ? 13.134 38.648 -4.165 1.00 12.26 289 CYS C CA 1
ATOM 3094 C C . CYS C 1 54 ? 11.871 39.500 -4.014 1.00 12.18 289 CYS C C 1
ATOM 3095 O O . CYS C 1 54 ? 10.926 39.114 -3.327 1.00 12.61 289 CYS C O 1
ATOM 3098 N N . VAL C 1 55 ? 11.832 40.638 -4.705 1.00 11.97 290 VAL C N 1
ATOM 3099 C CA . VAL C 1 55 ? 10.629 41.481 -4.697 1.00 12.31 290 VAL C CA 1
ATOM 3100 C C . VAL C 1 55 ? 9.423 40.755 -5.316 1.00 11.61 290 VAL C C 1
ATOM 3101 O O . VAL C 1 55 ? 8.333 40.745 -4.745 1.00 12.49 290 VAL C O 1
ATOM 3105 N N . LEU C 1 56 ? 9.616 40.120 -6.475 1.00 12.07 291 LEU C N 1
ATOM 3106 C CA . LEU C 1 56 ? 8.493 39.465 -7.140 1.00 12.33 291 LEU C CA 1
ATOM 3107 C C . LEU C 1 56 ? 7.864 38.384 -6.254 1.00 12.41 291 LEU C C 1
ATOM 3108 O O . LEU C 1 56 ? 6.638 38.271 -6.191 1.00 12.72 291 LEU C O 1
ATOM 3113 N N . ALA C 1 57 ? 8.703 37.575 -5.596 1.00 12.76 292 ALA C N 1
ATOM 3114 C CA . ALA C 1 57 ? 8.218 36.476 -4.771 1.00 13.59 292 ALA C CA 1
ATOM 3115 C C . ALA C 1 57 ? 7.430 36.961 -3.547 1.00 13.63 292 ALA C C 1
ATOM 3116 O O . ALA C 1 57 ? 6.617 36.214 -3.000 1.00 13.81 292 ALA C O 1
ATOM 3118 N N . GLN C 1 58 ? 7.634 38.218 -3.143 1.00 13.85 293 GLN C N 1
ATOM 3119 C CA . GLN C 1 58 ? 6.882 38.819 -2.039 1.00 13.66 293 GLN C CA 1
ATOM 3120 C C . GLN C 1 58 ? 5.643 39.607 -2.465 1.00 14.59 293 GLN C C 1
ATOM 3121 O O . GLN C 1 58 ? 4.844 40.014 -1.612 1.00 15.73 293 GLN C O 1
ATOM 3127 N N . CYS C 1 59 ? 5.474 39.822 -3.772 1.00 13.99 294 CYS C N 1
ATOM 3128 C CA . CYS C 1 59 ? 4.370 40.665 -4.260 1.00 14.48 294 CYS C CA 1
ATOM 3129 C C . CYS C 1 59 ? 3.336 39.940 -5.126 1.00 14.02 294 CYS C C 1
ATOM 3130 O O . CYS C 1 59 ? 2.177 40.355 -5.178 1.00 14.75 294 CYS C O 1
ATOM 3133 N N . LEU C 1 60 ? 3.748 38.874 -5.812 1.00 13.71 295 LEU C N 1
ATOM 3134 C CA . LEU C 1 60 ? 2.845 38.213 -6.753 1.00 13.79 295 LEU C CA 1
ATOM 3135 C C . LEU C 1 60 ? 1.828 37.276 -6.117 1.00 14.49 295 LEU C C 1
ATOM 3136 O O . LEU C 1 60 ? 0.827 36.951 -6.753 1.00 14.78 295 LEU C O 1
ATOM 3141 N N . PHE C 1 61 ? 2.065 36.848 -4.875 1.00 13.93 296 PHE C N 1
ATOM 3142 C CA . PHE C 1 61 ? 1.332 35.682 -4.350 1.00 14.55 296 PHE C CA 1
ATOM 3143 C C . PHE C 1 61 ? 0.528 35.955 -3.099 1.00 15.20 296 PHE C C 1
ATOM 3144 O O . PHE C 1 61 ? 0.830 36.877 -2.338 1.00 15.14 296 PHE C O 1
ATOM 3152 N N . ASP C 1 62 ? -0.499 35.132 -2.906 1.00 15.76 297 ASP C N 1
ATOM 3153 C CA . ASP C 1 62 ? -1.308 35.176 -1.696 1.00 16.37 297 ASP C CA 1
ATOM 3154 C C . ASP C 1 62 ? -1.582 33.756 -1.216 1.00 16.60 297 ASP C C 1
ATOM 3155 O O . ASP C 1 62 ? -0.749 32.867 -1.415 1.00 15.98 297 ASP C O 1
ATOM 3160 N N . GLU C 1 63 ? -2.736 33.538 -0.586 1.00 16.84 298 GLU C N 1
ATOM 3161 C CA A GLU C 1 63 ? -3.051 32.209 -0.069 0.50 16.93 298 GLU C CA 1
ATOM 3162 C CA B GLU C 1 63 ? -3.140 32.216 -0.087 0.50 17.16 298 GLU C CA 1
ATOM 3163 C C . GLU C 1 63 ? -3.124 31.161 -1.184 1.00 16.65 298 GLU C C 1
ATOM 3164 O O . GLU C 1 63 ? -2.981 29.972 -0.920 1.00 16.66 298 GLU C O 1
ATOM 3175 N N . ASP C 1 64 ? -3.310 31.611 -2.426 1.00 15.81 299 ASP C N 1
ATOM 3176 C CA . ASP C 1 64 ? -3.373 30.726 -3.590 1.00 15.01 299 ASP C CA 1
ATOM 3177 C C . ASP C 1 64 ? -1.982 30.527 -4.244 1.00 14.11 299 ASP C C 1
ATOM 3178 O O . ASP C 1 64 ? -1.874 30.172 -5.408 1.00 13.75 299 ASP C O 1
ATOM 3183 N N . ILE C 1 65 ? -0.926 30.710 -3.457 1.00 13.43 300 ILE C N 1
ATOM 3184 C CA . ILE C 1 65 ? 0.455 30.658 -3.966 1.00 13.16 300 ILE C CA 1
ATOM 3185 C C . ILE C 1 65 ? 0.803 29.384 -4.744 1.00 12.91 300 ILE C C 1
ATOM 3186 O O . ILE C 1 65 ? 1.479 29.444 -5.771 1.00 13.53 300 ILE C O 1
ATOM 3191 N N . VAL C 1 66 ? 0.361 28.224 -4.258 1.00 12.66 301 VAL C N 1
ATOM 3192 C CA . VAL C 1 66 ? 0.747 26.990 -4.931 1.00 12.88 301 VAL C CA 1
ATOM 3193 C C . VAL C 1 66 ? 0.356 26.995 -6.411 1.00 13.30 301 VAL C C 1
ATOM 3194 O O . VAL C 1 66 ? 1.181 26.714 -7.272 1.00 13.62 301 VAL C O 1
ATOM 3198 N N . ASN C 1 67 ? -0.899 27.336 -6.685 1.00 14.06 302 ASN C N 1
ATOM 3199 C CA . ASN C 1 67 ? -1.408 27.490 -8.029 1.00 14.57 302 ASN C CA 1
ATOM 3200 C C . ASN C 1 67 ? -0.741 28.680 -8.795 1.00 14.41 302 ASN C C 1
ATOM 3201 O O . ASN C 1 67 ? -0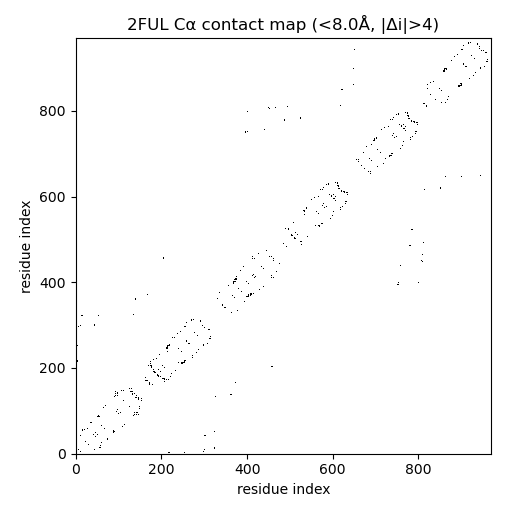.335 28.546 -9.956 1.00 14.64 302 ASN C O 1
ATOM 3206 N N . GLU C 1 68 ? -0.605 29.820 -8.129 1.00 13.25 303 GLU C N 1
ATOM 3207 C CA . GLU C 1 68 ? -0.113 31.043 -8.785 1.00 14.17 303 GLU C CA 1
ATOM 3208 C C . GLU C 1 68 ? 1.330 30.942 -9.230 1.00 14.20 303 GLU C C 1
ATOM 3209 O O . GLU C 1 68 ? 1.753 31.580 -10.203 1.00 14.06 303 GLU C O 1
ATOM 3215 N N . ILE C 1 69 ? 2.101 30.146 -8.518 1.00 13.84 304 ILE C N 1
ATOM 3216 C CA . ILE C 1 69 ? 3.521 30.138 -8.792 1.00 14.82 304 ILE C CA 1
ATOM 3217 C C . ILE C 1 69 ? 3.855 29.548 -10.176 1.00 13.83 304 ILE C C 1
ATOM 3218 O O . ILE C 1 69 ? 4.916 29.847 -10.733 1.00 13.66 304 ILE C O 1
ATOM 3223 N N . ALA C 1 70 ? 2.924 28.771 -10.736 1.00 14.05 305 ALA C N 1
ATOM 3224 C CA . ALA C 1 70 ? 3.084 28.191 -12.066 1.00 13.19 305 ALA C CA 1
ATOM 3225 C C . ALA C 1 70 ? 2.398 29.010 -13.173 1.00 13.54 305 ALA C C 1
ATOM 3226 O O . ALA C 1 70 ? 2.325 28.563 -14.316 1.00 14.14 305 ALA C O 1
ATOM 3228 N N . GLU C 1 71 ? 1.911 30.207 -12.836 1.00 13.42 306 GLU C N 1
ATOM 3229 C CA . GLU C 1 71 ? 1.142 31.029 -13.783 1.00 13.82 306 GLU C CA 1
ATOM 3230 C C . GLU C 1 71 ? 1.964 32.111 -14.491 1.00 13.55 306 GLU C C 1
ATOM 3231 O O . GLU C 1 71 ? 1.411 32.935 -15.234 1.00 15.08 306 GLU C O 1
ATOM 3237 N N . HIS C 1 72 ? 3.278 32.111 -14.273 1.00 12.78 307 HIS C N 1
ATOM 3238 C CA . HIS C 1 72 ? 4.142 33.159 -14.854 1.00 12.49 307 HIS C CA 1
ATOM 3239 C C . HIS C 1 72 ? 5.390 32.590 -15.552 1.00 12.35 307 HIS C C 1
ATOM 3240 O O . HIS C 1 72 ? 6.468 33.193 -15.504 1.00 12.58 307 HIS C O 1
ATOM 3247 N N . ASN C 1 73 ? 5.267 31.426 -16.192 1.00 12.01 308 ASN C N 1
ATOM 3248 C CA . ASN C 1 73 ? 6.474 30.712 -16.614 1.00 11.53 308 ASN C CA 1
ATOM 3249 C C . ASN C 1 73 ? 7.361 31.482 -17.578 1.00 11.72 308 ASN C C 1
ATOM 3250 O O . ASN C 1 73 ? 8.573 31.567 -17.366 1.00 12.15 308 ASN C O 1
ATOM 3255 N N . ALA C 1 74 ? 6.773 32.031 -18.636 1.00 11.29 309 ALA C N 1
ATOM 3256 C CA . ALA C 1 74 ? 7.563 32.732 -19.645 1.00 11.17 309 ALA C CA 1
ATOM 3257 C C . ALA C 1 74 ? 8.244 33.947 -19.026 1.00 11.25 309 ALA C C 1
ATOM 3258 O O . ALA C 1 74 ? 9.421 34.212 -19.264 1.00 11.72 309 ALA C O 1
ATOM 3260 N N . PHE C 1 75 ? 7.482 34.666 -18.209 1.00 11.23 310 PHE C N 1
ATOM 3261 C CA . PHE C 1 75 ? 7.990 35.816 -17.485 1.00 10.57 310 PHE C CA 1
ATOM 3262 C C . PHE C 1 75 ? 9.209 35.426 -16.625 1.00 10.37 310 PHE C C 1
ATOM 3263 O O . PHE C 1 75 ? 10.250 36.064 -16.709 1.00 10.07 310 PHE C O 1
ATOM 3271 N N . PHE C 1 76 ? 9.078 34.395 -15.790 1.00 10.33 311 PHE C N 1
ATOM 3272 C CA . PHE C 1 76 ? 10.196 33.996 -14.924 1.00 10.83 311 PHE C CA 1
ATOM 3273 C C . PHE C 1 76 ? 11.407 33.529 -15.717 1.00 11.78 311 PHE C C 1
ATOM 3274 O O . PHE C 1 76 ? 12.529 33.818 -15.320 1.00 12.14 311 PHE C O 1
ATOM 3282 N N . THR C 1 77 ? 11.194 32.853 -16.847 1.00 12.02 312 THR C N 1
ATOM 3283 C CA A THR C 1 77 ? 12.348 32.399 -17.623 0.50 13.29 312 THR C CA 1
ATOM 3284 C CA B THR C 1 77 ? 12.283 32.391 -17.706 0.50 13.55 312 THR C CA 1
ATOM 3285 C C . THR C 1 77 ? 13.093 33.562 -18.250 1.00 13.86 312 THR C C 1
ATOM 3286 O O . THR C 1 77 ? 14.303 33.488 -18.397 1.00 14.63 312 THR C O 1
ATOM 3293 N N . LYS C 1 78 ? 12.386 34.650 -18.565 1.00 13.88 313 LYS C N 1
ATOM 3294 C CA A LYS C 1 78 ? 12.998 35.844 -19.148 0.50 14.32 313 LYS C CA 1
ATOM 3295 C CA B LYS C 1 78 ? 13.059 35.802 -19.153 0.50 14.61 313 LYS C CA 1
ATOM 3296 C C . LYS C 1 78 ? 13.641 36.772 -18.120 1.00 14.34 313 LYS C C 1
ATOM 3297 O O . LYS C 1 78 ? 14.546 37.547 -18.459 1.00 14.88 313 LYS C O 1
ATOM 3308 N N . ILE C 1 79 ? 13.152 36.704 -16.869 1.00 14.55 314 ILE C N 1
ATOM 3309 C CA . ILE C 1 79 ? 13.581 37.569 -15.741 1.00 15.02 314 ILE C CA 1
ATOM 3310 C C . ILE C 1 79 ? 14.681 36.956 -14.889 1.00 13.33 314 ILE C C 1
ATOM 3311 O O . ILE C 1 79 ? 15.620 37.662 -14.467 1.00 12.84 314 ILE C O 1
ATOM 3316 N N . LEU C 1 80 ? 14.559 35.652 -14.594 1.00 11.82 315 LEU C N 1
ATOM 3317 C CA . LEU C 1 80 ? 15.468 35.015 -13.629 1.00 12.17 315 LEU C CA 1
ATOM 3318 C C . LEU C 1 80 ? 16.684 34.478 -14.360 1.00 11.03 315 LEU C C 1
ATOM 3319 O O . LEU C 1 80 ? 16.842 33.259 -14.587 1.00 11.99 315 LEU C O 1
ATOM 3324 N N . VAL C 1 81 ? 17.550 35.410 -14.731 1.00 11.47 316 VAL C N 1
ATOM 3325 C CA . VAL C 1 81 ? 18.532 35.149 -15.796 1.00 10.95 316 VAL C CA 1
ATOM 3326 C C . VAL C 1 81 ? 19.888 34.596 -15.337 1.00 10.80 316 VAL C C 1
ATOM 3327 O O . VAL C 1 81 ? 20.739 34.248 -16.158 1.00 11.36 316 VAL C O 1
ATOM 3331 N N . THR C 1 82 ? 20.094 34.533 -14.025 1.00 10.21 317 THR C N 1
ATOM 3332 C CA . THR C 1 82 ? 21.295 33.891 -13.479 1.00 9.96 317 THR C CA 1
ATOM 3333 C C . THR C 1 82 ? 20.942 33.157 -12.189 1.00 10.08 317 THR C C 1
ATOM 3334 O O . THR C 1 82 ? 19.867 33.357 -11.631 1.00 10.77 317 THR C O 1
ATOM 3338 N N . PRO C 1 83 ? 21.850 32.281 -11.725 1.00 10.38 318 PRO C N 1
ATOM 3339 C CA . PRO C 1 83 ? 21.602 31.617 -10.456 1.00 10.65 318 PRO C CA 1
ATOM 3340 C C . PRO C 1 83 ? 21.396 32.597 -9.292 1.00 10.58 318 PRO C C 1
ATOM 3341 O O . PRO C 1 83 ? 20.687 32.280 -8.334 1.00 11.54 318 PRO C O 1
ATOM 3345 N N . GLU C 1 84 ? 21.954 33.804 -9.384 1.00 10.38 319 GLU C N 1
ATOM 3346 C CA . GLU C 1 84 ? 21.747 34.758 -8.299 1.00 11.30 319 GLU C CA 1
ATOM 3347 C C . GLU C 1 84 ? 20.296 35.267 -8.283 1.00 10.96 319 GLU C C 1
ATOM 3348 O O . GLU C 1 84 ? 19.720 35.511 -7.216 1.00 11.26 319 GLU C O 1
ATOM 3354 N N . TYR C 1 85 ? 19.678 35.398 -9.454 1.00 10.15 320 TYR C N 1
ATOM 3355 C CA . TYR C 1 85 ? 18.271 35.750 -9.490 1.00 9.98 320 TYR C CA 1
ATOM 3356 C C . TYR C 1 85 ? 17.419 34.653 -8.861 1.00 10.26 320 TYR C C 1
ATOM 3357 O O . TYR C 1 85 ? 16.458 34.944 -8.168 1.00 11.17 320 TYR C O 1
ATOM 3366 N N . GLU C 1 86 ? 17.756 33.393 -9.156 1.00 10.36 321 GLU C N 1
ATOM 3367 C CA . GLU C 1 86 ? 17.018 32.272 -8.568 1.00 10.49 321 GLU C CA 1
ATOM 3368 C C . GLU C 1 86 ? 17.180 32.213 -7.059 1.00 10.84 321 GLU C C 1
ATOM 3369 O O . GLU C 1 86 ? 16.196 31.984 -6.336 1.00 11.37 321 GLU C O 1
ATOM 3375 N N . LYS C 1 87 ? 18.404 32.460 -6.587 1.00 10.59 322 LYS C N 1
ATOM 3376 C CA . LYS C 1 87 ? 18.652 32.494 -5.142 1.00 10.73 322 LYS C CA 1
ATOM 3377 C C . LYS C 1 87 ? 17.800 33.576 -4.469 1.00 11.02 322 LYS C C 1
ATOM 3378 O O . LYS C 1 87 ? 17.170 33.337 -3.426 1.00 11.38 322 LYS C O 1
ATOM 3384 N N . ASN C 1 88 ? 17.750 34.751 -5.086 1.00 10.39 323 ASN C N 1
ATOM 3385 C CA . ASN C 1 88 ? 16.905 35.835 -4.568 1.00 10.68 323 ASN C CA 1
ATOM 3386 C C . ASN C 1 88 ? 15.409 35.526 -4.606 1.00 10.58 323 ASN C C 1
ATOM 3387 O O . ASN C 1 88 ? 14.675 35.900 -3.697 1.00 11.08 323 ASN C O 1
ATOM 3392 N N . PHE C 1 89 ? 14.945 34.872 -5.678 1.00 10.68 324 PHE C N 1
ATOM 3393 C CA . PHE C 1 89 ? 13.546 34.446 -5.723 1.00 10.27 324 PHE C CA 1
ATOM 3394 C C . PHE C 1 89 ? 13.206 33.522 -4.543 1.00 11.11 324 PHE C C 1
ATOM 3395 O O . PHE C 1 89 ? 12.215 33.742 -3.847 1.00 10.64 324 PHE C O 1
ATOM 3403 N N . MET C 1 90 ? 14.039 32.524 -4.292 1.00 10.76 325 MET C N 1
ATOM 3404 C CA . MET C 1 90 ? 13.820 31.666 -3.133 1.00 10.61 325 MET C CA 1
ATOM 3405 C C . MET C 1 90 ? 13.858 32.450 -1.821 1.00 10.94 325 MET C C 1
ATOM 3406 O O . MET C 1 90 ? 13.106 32.141 -0.901 1.00 11.12 325 MET C O 1
ATOM 3411 N N . GLY C 1 91 ? 14.723 33.459 -1.739 1.00 10.46 326 GLY C N 1
ATOM 3412 C CA . GLY C 1 91 ? 14.780 34.317 -0.548 1.00 11.11 326 GLY C CA 1
ATOM 3413 C C . GLY C 1 91 ? 13.486 35.080 -0.343 1.00 10.58 326 GLY C C 1
ATOM 3414 O O . GLY C 1 91 ? 13.051 35.304 0.800 1.00 11.45 326 GLY C O 1
ATOM 3415 N N . GLY C 1 92 ? 12.856 35.474 -1.454 1.00 11.20 327 GLY C N 1
ATOM 3416 C CA . GLY C 1 92 ? 11.582 36.173 -1.392 1.00 11.16 327 GLY C CA 1
ATOM 3417 C C . GLY C 1 92 ? 10.479 35.240 -0.922 1.00 11.04 327 GLY C C 1
ATOM 3418 O O . GLY C 1 92 ? 9.621 35.640 -0.116 1.00 10.82 327 GLY C O 1
ATOM 3419 N N . ILE C 1 93 ? 10.506 33.993 -1.390 1.00 11.12 328 ILE C N 1
ATOM 3420 C CA . ILE C 1 93 ? 9.585 32.963 -0.884 1.00 11.22 328 ILE C CA 1
ATOM 3421 C C . ILE C 1 93 ? 9.781 32.749 0.621 1.00 11.28 328 ILE C C 1
ATOM 3422 O O . ILE C 1 93 ? 8.817 32.663 1.369 1.00 11.86 328 ILE C O 1
ATOM 3427 N N . GLU C 1 94 ? 11.035 32.757 1.056 1.00 10.58 329 GLU C N 1
ATOM 3428 C CA . GLU C 1 94 ? 11.349 32.607 2.475 1.00 11.21 329 GLU C CA 1
ATOM 3429 C C . GLU C 1 94 ? 10.799 33.768 3.310 1.00 11.86 329 GLU C C 1
ATOM 3430 O O . GLU C 1 94 ? 10.304 33.551 4.416 1.00 11.50 329 GLU C O 1
ATOM 3436 N N . ARG C 1 95 ? 10.898 34.990 2.794 1.00 11.31 330 ARG C N 1
ATOM 3437 C CA . ARG C 1 95 ? 10.332 36.140 3.500 1.00 11.06 330 ARG C CA 1
ATOM 3438 C C . ARG C 1 95 ? 8.800 36.090 3.527 1.00 11.30 330 ARG C C 1
ATOM 3439 O O . ARG C 1 95 ? 8.165 36.379 4.554 1.00 12.42 330 ARG C O 1
ATOM 3447 N N . PHE C 1 96 ? 8.207 35.714 2.397 1.00 11.75 331 PHE C N 1
ATOM 3448 C CA . PHE C 1 96 ? 6.764 35.617 2.287 1.00 11.51 331 PHE C CA 1
ATOM 3449 C C . PHE C 1 96 ? 6.212 34.621 3.318 1.00 11.59 331 PHE C C 1
ATOM 3450 O O . PHE C 1 96 ? 5.286 34.932 4.064 1.00 12.06 331 PHE C O 1
ATOM 3458 N N . LEU C 1 97 ? 6.825 33.439 3.382 1.00 11.58 332 LEU C N 1
ATOM 3459 C CA . LEU C 1 97 ? 6.340 32.384 4.277 1.00 11.88 332 LEU C CA 1
ATOM 3460 C C . LEU C 1 97 ? 6.732 32.661 5.710 1.00 11.66 332 LEU C C 1
ATOM 3461 O O . LEU C 1 97 ? 5.922 32.498 6.626 1.00 13.15 332 LEU C O 1
ATOM 3466 N N . GLY C 1 98 ? 7.977 33.083 5.904 1.00 11.64 333 GLY C N 1
ATOM 3467 C CA . GLY C 1 98 ? 8.542 33.225 7.246 1.00 12.13 333 GLY C CA 1
ATOM 3468 C C . GLY C 1 98 ? 8.052 34.409 8.052 1.00 11.90 333 GLY C C 1
ATOM 3469 O O . GLY C 1 98 ? 7.866 34.307 9.275 1.00 13.42 333 GLY C O 1
ATOM 3470 N N . LEU C 1 99 ? 7.847 35.534 7.367 1.00 12.43 334 LEU C N 1
ATOM 3471 C CA . LEU C 1 99 ? 7.518 36.794 8.025 1.00 13.37 334 LEU C CA 1
ATOM 3472 C C . LEU C 1 99 ? 6.041 37.137 7.905 1.00 14.27 334 LEU C C 1
ATOM 3473 O O . LEU C 1 99 ? 5.450 37.666 8.849 1.00 15.32 334 LEU C O 1
ATOM 3478 N N . GLU C 1 100 ? 5.453 36.839 6.750 1.00 15.37 335 GLU C N 1
ATOM 3479 C CA . GLU C 1 100 ? 4.101 37.296 6.451 1.00 16.67 335 GLU C CA 1
ATOM 3480 C C . GLU C 1 100 ? 3.020 36.217 6.559 1.00 16.18 335 GLU C C 1
ATOM 3481 O O . GLU C 1 100 ? 1.879 36.502 6.940 1.00 16.43 335 GLU C O 1
ATOM 3487 N N . HIS C 1 101 ? 3.377 34.977 6.232 1.00 15.28 336 HIS C N 1
ATOM 3488 C CA . HIS C 1 101 ? 2.382 33.913 6.102 1.00 15.49 336 HIS C CA 1
ATOM 3489 C C . HIS C 1 101 ? 2.865 32.591 6.692 1.00 15.00 336 HIS C C 1
ATOM 3490 O O . HIS C 1 101 ? 2.968 31.580 5.973 1.00 14.94 336 HIS C O 1
ATOM 3497 N N . LYS C 1 102 ? 3.146 32.585 7.993 1.00 15.45 337 LYS C N 1
ATOM 3498 C CA . LYS C 1 102 ? 3.658 31.380 8.644 1.00 16.00 337 LYS C CA 1
ATOM 3499 C C . LYS C 1 102 ? 2.692 30.214 8.515 1.00 15.81 337 LYS C C 1
ATOM 3500 O O . LYS C 1 102 ? 3.112 29.052 8.495 1.00 15.56 337 LYS C O 1
ATOM 3506 N N . ASP C 1 103 ? 1.401 30.529 8.417 1.00 15.98 338 ASP C N 1
ATOM 3507 C CA . ASP C 1 103 ? 0.370 29.503 8.290 1.00 16.28 338 ASP C CA 1
ATOM 3508 C C . ASP C 1 103 ? 0.412 28.786 6.936 1.00 15.56 338 ASP C C 1
ATOM 3509 O O . ASP C 1 103 ? -0.253 27.763 6.748 1.00 15.67 338 ASP C O 1
ATOM 3514 N N . LEU C 1 104 ? 1.212 29.311 6.003 1.00 14.28 339 LEU C N 1
ATOM 3515 C CA . LEU C 1 104 ? 1.343 28.717 4.677 1.00 13.71 339 LEU C CA 1
ATOM 3516 C C . LEU C 1 104 ? 2.622 27.887 4.556 1.00 12.79 339 LEU C C 1
ATOM 3517 O O . LEU C 1 104 ? 2.876 27.302 3.503 1.00 13.24 339 LEU C O 1
ATOM 3522 N N . ILE C 1 105 ? 3.422 27.835 5.626 1.00 12.33 340 ILE C N 1
ATOM 3523 C CA . ILE C 1 105 ? 4.674 27.049 5.608 1.00 12.46 340 ILE C CA 1
ATOM 3524 C C . ILE C 1 105 ? 4.466 25.572 5.186 1.00 12.48 340 ILE C C 1
ATOM 3525 O O . ILE C 1 105 ? 5.283 25.045 4.412 1.00 12.47 340 ILE C O 1
ATOM 3530 N N . PRO C 1 106 ? 3.385 24.906 5.660 1.00 12.65 341 PRO C N 1
ATOM 3531 C CA . PRO C 1 106 ? 3.066 23.545 5.178 1.00 12.73 341 PRO C CA 1
ATOM 3532 C C . PRO C 1 106 ? 2.919 23.383 3.648 1.00 12.44 341 PRO C C 1
ATOM 3533 O O . PRO C 1 106 ? 2.967 22.253 3.140 1.00 14.07 341 PRO C O 1
ATOM 3537 N N . LEU C 1 107 ? 2.729 24.483 2.931 1.00 11.95 342 LEU C N 1
ATOM 3538 C CA . LEU C 1 107 ? 2.622 24.415 1.470 1.00 11.00 342 LEU C CA 1
ATOM 3539 C C . LEU C 1 107 ? 3.989 24.417 0.789 1.00 11.02 342 LEU C C 1
ATOM 3540 O O . LEU C 1 107 ? 4.055 24.283 -0.429 1.00 11.17 342 LEU C O 1
ATOM 3545 N N . LEU C 1 108 ? 5.074 24.568 1.542 1.00 10.60 343 LEU C N 1
ATOM 3546 C CA . LEU C 1 108 ? 6.394 24.628 0.908 1.00 10.68 343 LEU C CA 1
ATOM 3547 C C . LEU C 1 108 ? 6.743 23.437 -0.016 1.00 10.51 343 LEU C C 1
ATOM 3548 O O . LEU C 1 108 ? 7.219 23.663 -1.120 1.00 10.82 343 LEU C O 1
ATOM 3553 N N . PRO C 1 109 ? 6.539 22.184 0.438 1.00 10.33 344 PRO C N 1
ATOM 3554 C CA . PRO C 1 109 ? 6.839 21.078 -0.482 1.00 10.38 344 PRO C CA 1
ATOM 3555 C C . PRO C 1 109 ? 6.128 21.239 -1.813 1.00 10.05 344 PRO C C 1
ATOM 3556 O O . PRO C 1 109 ? 6.769 21.070 -2.855 1.00 10.57 344 PRO C O 1
ATOM 3560 N N . LYS C 1 110 ? 4.835 21.575 -1.806 1.00 9.91 345 LYS C N 1
ATOM 3561 C CA . LYS C 1 110 ? 4.150 21.688 -3.100 1.00 9.80 345 LYS C CA 1
ATOM 3562 C C . LYS C 1 110 ? 4.623 22.919 -3.895 1.00 10.11 345 LYS C C 1
ATOM 3563 O O . LYS C 1 110 ? 4.667 22.876 -5.128 1.00 10.70 345 LYS C O 1
ATOM 3569 N N . ILE C 1 111 ? 4.963 24.008 -3.201 1.00 9.83 346 ILE C N 1
ATOM 3570 C CA . ILE C 1 111 ? 5.607 25.160 -3.863 1.00 10.58 346 ILE C CA 1
ATOM 3571 C C . ILE C 1 111 ? 6.877 24.687 -4.611 1.00 10.51 346 ILE C C 1
ATOM 3572 O O . ILE C 1 111 ? 7.078 25.010 -5.788 1.00 10.33 346 ILE C O 1
ATOM 3577 N N . LEU C 1 112 ? 7.712 23.901 -3.937 1.00 9.98 347 LEU C N 1
ATOM 3578 C CA . LEU C 1 112 ? 8.923 23.360 -4.576 1.00 10.69 347 LEU C CA 1
ATOM 3579 C C . LEU C 1 112 ? 8.614 22.412 -5.718 1.00 11.54 347 LEU C C 1
ATOM 3580 O O . LEU C 1 112 ? 9.277 22.458 -6.743 1.00 11.52 347 LEU C O 1
ATOM 3585 N N . VAL C 1 113 ? 7.605 21.555 -5.546 1.00 10.62 348 VAL C N 1
ATOM 3586 C CA . VAL C 1 113 ? 7.143 20.701 -6.646 1.00 11.25 348 VAL C CA 1
ATOM 3587 C C . VAL C 1 113 ? 6.810 21.548 -7.888 1.00 11.54 348 VAL C C 1
ATOM 3588 O O . VAL C 1 113 ? 7.268 21.252 -9.005 1.00 11.57 348 VAL C O 1
ATOM 3592 N N . GLN C 1 114 ? 6.057 22.626 -7.689 1.00 10.68 349 GLN C N 1
ATOM 3593 C CA . GLN C 1 114 ? 5.692 23.505 -8.796 1.00 12.04 349 GLN C CA 1
ATOM 3594 C C . GLN C 1 114 ? 6.910 24.166 -9.444 1.00 12.06 349 GLN C C 1
ATOM 3595 O O . GLN C 1 114 ? 7.003 24.236 -10.667 1.00 11.96 349 GLN C O 1
ATOM 3601 N N . LEU C 1 115 ? 7.837 24.676 -8.639 1.00 11.47 350 LEU C N 1
ATOM 3602 C CA . LEU C 1 115 ? 9.016 25.369 -9.164 1.00 11.72 350 LEU C CA 1
ATOM 3603 C C . LEU C 1 115 ? 9.897 24.398 -9.929 1.00 12.00 350 LEU C C 1
ATOM 3604 O O . LEU C 1 115 ? 10.451 24.734 -10.972 1.00 12.42 350 LEU C O 1
ATOM 3609 N N . TYR C 1 116 ? 10.031 23.194 -9.392 1.00 12.02 351 TYR C N 1
ATOM 3610 C CA . TYR C 1 116 ? 10.805 22.148 -10.032 1.00 12.51 351 TYR C CA 1
ATOM 3611 C C . TYR C 1 116 ? 10.173 21.711 -11.350 1.00 12.95 351 TYR C C 1
ATOM 3612 O O . TYR C 1 116 ? 10.857 21.649 -12.368 1.00 14.00 351 TYR C O 1
ATOM 3621 N N . ASN C 1 117 ? 8.877 21.404 -11.327 1.00 12.73 352 ASN C N 1
ATOM 3622 C CA . ASN C 1 117 ? 8.215 20.849 -12.521 1.00 13.37 352 ASN C CA 1
ATOM 3623 C C . ASN C 1 117 ? 8.146 21.834 -13.675 1.00 13.49 352 ASN C C 1
ATOM 3624 O O . ASN C 1 117 ? 8.101 21.428 -14.846 1.00 14.11 352 ASN C O 1
ATOM 3629 N N . ASN C 1 118 ? 8.136 23.120 -13.341 1.00 12.75 353 ASN C N 1
ATOM 3630 C CA . ASN C 1 118 ? 8.023 24.183 -14.354 1.00 12.49 353 ASN C CA 1
ATOM 3631 C C . ASN C 1 118 ? 9.386 24.779 -14.718 1.00 12.59 353 ASN C C 1
ATOM 3632 O O . ASN C 1 118 ? 9.485 25.772 -15.459 1.00 13.37 353 ASN C O 1
ATOM 3637 N N . ASP C 1 119 ? 10.445 24.166 -14.184 1.00 12.64 354 ASP C N 1
ATOM 3638 C CA . ASP C 1 119 ? 11.812 24.620 -14.448 1.00 13.23 354 ASP C CA 1
ATOM 3639 C C . ASP C 1 119 ? 12.036 26.079 -14.113 1.00 13.52 354 ASP C C 1
ATOM 3640 O O . ASP C 1 119 ? 12.715 26.805 -14.836 1.00 14.40 354 ASP C O 1
ATOM 3645 N N . ILE C 1 120 ? 11.459 26.520 -12.999 1.00 12.78 355 ILE C N 1
ATOM 3646 C CA . ILE C 1 120 ? 11.586 27.930 -12.599 1.00 13.47 355 ILE C CA 1
ATOM 3647 C C . ILE C 1 120 ? 12.841 28.156 -11.749 1.00 12.91 355 ILE C C 1
ATOM 3648 O O . ILE C 1 120 ? 13.539 29.175 -11.882 1.00 13.89 355 ILE C O 1
ATOM 3653 N N . ILE C 1 121 ? 13.094 27.209 -10.847 1.00 11.54 356 ILE C N 1
ATOM 3654 C CA . ILE C 1 121 ? 14.243 27.261 -9.955 1.00 11.95 356 ILE C CA 1
ATOM 3655 C C . ILE C 1 121 ? 14.979 25.935 -10.070 1.00 12.19 356 ILE C C 1
ATOM 3656 O O . ILE C 1 121 ? 14.356 24.876 -10.126 1.00 13.42 356 ILE C O 1
ATOM 3661 N N . SER C 1 122 ? 16.308 26.013 -10.170 1.00 11.73 357 SER C N 1
ATOM 3662 C CA . SER C 1 122 ? 17.139 24.811 -10.371 1.00 11.99 357 SER C CA 1
ATOM 3663 C C . SER C 1 122 ? 17.063 23.841 -9.194 1.00 12.33 357 SER C C 1
ATOM 3664 O O . SER C 1 122 ? 16.836 24.247 -8.057 1.00 12.67 357 SER C O 1
ATOM 3667 N N . GLU C 1 123 ? 17.253 22.550 -9.465 1.00 12.36 358 GLU C N 1
ATOM 3668 C CA . GLU C 1 123 ? 17.369 21.564 -8.383 1.00 13.63 358 GLU C CA 1
ATOM 3669 C C . GLU C 1 123 ? 18.492 21.958 -7.434 1.00 12.75 358 GLU C C 1
ATOM 3670 O O . GLU C 1 123 ? 18.395 21.773 -6.220 1.00 13.04 358 GLU C O 1
ATOM 3676 N N . GLU C 1 124 ? 19.574 22.483 -8.004 1.00 12.69 359 GLU C N 1
ATOM 3677 C CA . GLU C 1 124 ? 20.757 22.856 -7.242 1.00 13.51 359 GLU C CA 1
ATOM 3678 C C . GLU C 1 124 ? 20.380 23.918 -6.187 1.00 12.84 359 GLU C C 1
ATOM 3679 O O . GLU C 1 124 ? 20.747 23.793 -5.009 1.00 12.85 359 GLU C O 1
ATOM 3685 N N . GLU C 1 125 ? 19.612 24.938 -6.591 1.00 13.02 360 GLU C N 1
ATOM 3686 C CA . GLU C 1 125 ? 19.167 25.967 -5.650 1.00 12.76 360 GLU C CA 1
ATOM 3687 C C . GLU C 1 125 ? 18.133 25.449 -4.655 1.00 12.97 360 GLU C C 1
ATOM 3688 O O . GLU C 1 125 ? 18.188 25.774 -3.474 1.00 12.87 360 GLU C O 1
ATOM 3694 N N . ILE C 1 126 ? 17.211 24.600 -5.108 1.00 12.55 361 ILE C N 1
ATOM 3695 C CA . ILE C 1 126 ? 16.253 24.001 -4.186 1.00 13.07 361 ILE C CA 1
ATOM 3696 C C . ILE C 1 126 ? 16.977 23.168 -3.120 1.00 13.01 361 ILE C C 1
ATOM 3697 O O . ILE C 1 126 ? 16.645 23.249 -1.926 1.00 12.94 361 ILE C O 1
ATOM 3702 N N . MET C 1 127 ? 17.986 22.397 -3.538 1.00 13.40 362 MET C N 1
ATOM 3703 C CA . MET C 1 127 ? 18.784 21.609 -2.600 1.00 13.64 362 MET C CA 1
ATOM 3704 C C . MET C 1 127 ? 19.497 22.501 -1.592 1.00 14.49 362 MET C C 1
ATOM 3705 O O . MET C 1 127 ? 19.529 22.201 -0.401 1.00 14.84 362 MET C O 1
ATOM 3710 N N . ARG C 1 128 ? 20.085 23.595 -2.059 1.00 14.44 363 ARG C N 1
ATOM 3711 C CA . ARG C 1 128 ? 20.733 24.517 -1.109 1.00 15.46 363 ARG C CA 1
ATOM 3712 C C . ARG C 1 128 ? 19.734 25.085 -0.112 1.00 15.61 363 ARG C C 1
ATOM 3713 O O . ARG C 1 128 ? 19.977 25.101 1.100 1.00 16.14 363 ARG C O 1
ATOM 3721 N N . PHE C 1 129 ? 18.592 25.531 -0.620 1.00 14.95 364 PHE C N 1
ATOM 3722 C CA . PHE C 1 129 ? 17.530 26.087 0.215 1.00 14.87 364 PHE C CA 1
ATOM 3723 C C . PHE C 1 129 ? 17.061 25.104 1.286 1.00 15.29 364 PHE C C 1
ATOM 3724 O O . PHE C 1 129 ? 16.800 25.492 2.424 1.00 15.97 364 PHE C O 1
ATOM 3732 N N . GLY C 1 130 ? 16.957 23.831 0.923 1.00 15.11 365 GLY C N 1
ATOM 3733 C CA . GLY C 1 130 ? 16.404 22.828 1.838 1.00 15.45 365 GLY C CA 1
ATOM 3734 C C . GLY C 1 130 ? 17.410 22.089 2.709 1.00 15.83 365 GLY C C 1
ATOM 3735 O O . GLY C 1 130 ? 17.022 21.180 3.462 1.00 16.96 365 GLY C O 1
ATOM 3736 N N . THR C 1 131 ? 18.693 22.436 2.599 1.00 15.35 366 THR C N 1
ATOM 3737 C CA . THR C 1 131 ? 19.726 21.755 3.391 1.00 15.62 366 THR C CA 1
ATOM 3738 C C . THR C 1 131 ? 20.565 22.674 4.282 1.00 15.94 366 THR C C 1
ATOM 3739 O O . THR C 1 131 ? 21.326 22.181 5.120 1.00 17.06 366 THR C O 1
ATOM 3743 N N . LYS C 1 132 ? 20.449 23.990 4.095 1.00 16.57 367 LYS C N 1
ATOM 3744 C CA . LYS C 1 132 ? 21.199 24.954 4.914 1.00 17.13 367 LYS C CA 1
ATOM 3745 C C . LYS C 1 132 ? 20.253 26.057 5.330 1.00 16.72 367 LYS C C 1
ATOM 3746 O O . LYS C 1 132 ? 19.366 26.387 4.579 1.00 17.20 367 LYS C O 1
ATOM 3752 N N . SER C 1 133 ? 20.446 26.619 6.525 1.00 16.03 368 SER C N 1
ATOM 3753 C CA . SER C 1 133 ? 19.746 27.844 6.902 1.00 15.67 368 SER C CA 1
ATOM 3754 C C . SER C 1 133 ? 20.597 29.030 6.452 1.00 16.07 368 SER C C 1
ATOM 3755 O O . SER C 1 133 ? 21.791 28.881 6.170 1.00 16.36 368 SER C O 1
ATOM 3758 N N . SER C 1 134 ? 19.986 30.208 6.383 1.00 15.47 369 SER C N 1
ATOM 3759 C CA . SER C 1 134 ? 20.708 31.420 5.990 1.00 15.63 369 SER C CA 1
ATOM 3760 C C . SER C 1 134 ? 20.148 32.631 6.710 1.00 15.55 369 SER C C 1
ATOM 3761 O O . SER C 1 134 ? 18.958 32.668 7.023 1.00 15.88 369 SER C O 1
ATOM 3764 N N . LYS C 1 135 ? 21.020 33.604 6.993 1.00 15.45 370 LYS C N 1
ATOM 3765 C CA . LYS C 1 135 ? 20.607 34.891 7.559 1.00 16.24 370 LYS C CA 1
ATOM 3766 C C . LYS C 1 135 ? 20.410 35.955 6.480 1.00 15.63 370 LYS C C 1
ATOM 3767 O O . LYS C 1 135 ? 20.108 37.113 6.802 1.00 15.74 370 LYS C O 1
ATOM 3773 N N . LYS C 1 136 ? 20.557 35.565 5.208 1.00 15.76 371 LYS C N 1
ATOM 3774 C CA . LYS C 1 136 ? 20.558 36.532 4.107 1.00 15.79 371 LYS C CA 1
ATOM 3775 C C . LYS C 1 136 ? 19.218 37.236 3.896 1.00 15.10 371 LYS C C 1
ATOM 3776 O O . LYS C 1 136 ? 19.185 38.444 3.629 1.00 16.20 371 LYS C O 1
ATOM 3782 N N . PHE C 1 137 ? 18.130 36.483 4.008 1.00 13.78 372 PHE C N 1
ATOM 3783 C CA . PHE C 1 137 ? 16.798 36.975 3.669 1.00 13.10 372 PHE C CA 1
ATOM 3784 C C . PHE C 1 137 ? 15.863 37.119 4.860 1.00 13.36 372 PHE C C 1
ATOM 3785 O O . PHE C 1 137 ? 14.988 37.982 4.865 1.00 13.72 372 PHE C O 1
ATOM 3793 N N . VAL C 1 138 ? 16.031 36.255 5.858 1.00 12.83 373 VAL C N 1
ATOM 3794 C CA . VAL C 1 138 ? 15.278 36.359 7.113 1.00 13.88 373 VAL C CA 1
ATOM 3795 C C . VAL C 1 138 ? 16.242 36.033 8.253 1.00 13.57 373 VAL C C 1
ATOM 3796 O O . VAL C 1 138 ? 17.317 35.455 8.017 1.00 13.43 373 VAL C O 1
ATOM 3800 N N . PRO C 1 139 ? 15.886 36.409 9.499 1.00 14.23 374 PRO C N 1
ATOM 3801 C CA . PRO C 1 139 ? 16.691 35.960 10.636 1.00 14.09 374 PRO C CA 1
ATOM 3802 C C . PRO C 1 139 ? 16.816 34.440 10.722 1.00 14.32 374 PRO C C 1
ATOM 3803 O O . PRO C 1 139 ? 15.921 33.715 10.263 1.00 14.44 374 PRO C O 1
ATOM 3807 N N . LYS C 1 140 ? 17.918 33.980 11.312 1.00 14.88 375 LYS C N 1
ATOM 3808 C CA . LYS C 1 140 ? 18.277 32.554 11.359 1.00 15.39 375 LYS C CA 1
ATOM 3809 C C . LYS C 1 140 ? 17.165 31.633 11.881 1.00 15.07 375 LYS C C 1
ATOM 3810 O O . LYS C 1 140 ? 16.903 30.578 11.292 1.00 14.72 375 LYS C O 1
ATOM 3816 N N . GLU C 1 141 ? 16.492 32.024 12.959 1.00 14.82 376 GLU C N 1
ATOM 3817 C CA . GLU C 1 141 ? 15.394 31.199 13.470 1.00 14.67 376 GLU C CA 1
ATOM 3818 C C . GLU C 1 141 ? 14.212 31.087 12.511 1.00 14.30 376 GLU C C 1
ATOM 3819 O O . GLU C 1 141 ? 13.589 30.027 12.414 1.00 15.21 376 GLU C O 1
ATOM 3825 N N . VAL C 1 142 ? 13.934 32.158 11.777 1.00 13.43 377 VAL C N 1
ATOM 3826 C CA . VAL C 1 142 ? 12.872 32.143 10.774 1.00 13.02 377 VAL C CA 1
ATOM 3827 C C . VAL C 1 142 ? 13.298 31.231 9.619 1.00 13.61 377 VAL C C 1
ATOM 3828 O O . VAL C 1 142 ? 12.501 30.436 9.111 1.00 13.74 377 VAL C O 1
ATOM 3832 N N . SER C 1 143 ? 14.568 31.328 9.232 1.00 13.05 378 SER C N 1
ATOM 3833 C CA . SER C 1 143 ? 15.106 30.511 8.141 1.00 13.56 378 SER C CA 1
ATOM 3834 C C . SER C 1 143 ? 14.956 29.019 8.470 1.00 13.21 378 SER C C 1
ATOM 3835 O O . SER C 1 143 ? 14.530 28.215 7.617 1.00 13.92 378 SER C O 1
ATOM 3838 N N . LYS C 1 144 ? 15.296 28.641 9.704 1.00 13.68 379 LYS C N 1
ATOM 3839 C CA . LYS C 1 144 ? 15.209 27.227 10.083 1.00 14.04 379 LYS C CA 1
ATOM 3840 C C . LYS C 1 144 ? 13.775 26.727 10.004 1.00 13.58 379 LYS C C 1
ATOM 3841 O O . LYS C 1 144 ? 13.531 25.629 9.503 1.00 13.83 379 LYS C O 1
ATOM 3847 N N . LYS C 1 145 ? 12.830 27.541 10.471 1.00 13.43 380 LYS C N 1
ATOM 3848 C CA . LYS C 1 145 ? 11.432 27.142 10.505 1.00 14.24 380 LYS C CA 1
ATOM 3849 C C . LYS C 1 145 ? 10.893 26.941 9.095 1.00 13.83 380 LYS C C 1
ATOM 3850 O O . LYS C 1 145 ? 10.280 25.919 8.797 1.00 14.65 380 LYS C O 1
ATOM 3856 N N . VAL C 1 146 ? 11.155 27.901 8.214 1.00 13.48 381 VAL C N 1
ATOM 3857 C CA . VAL C 1 146 ? 10.719 27.776 6.823 1.00 13.23 381 VAL C CA 1
ATOM 3858 C C . VAL C 1 146 ? 11.364 26.592 6.125 1.00 13.42 381 VAL C C 1
ATOM 3859 O O . VAL C 1 146 ? 10.668 25.752 5.542 1.00 13.62 381 VAL C O 1
ATOM 3863 N N . ARG C 1 147 ? 12.691 26.520 6.181 1.00 13.18 382 ARG C N 1
ATOM 3864 C CA . ARG C 1 147 ? 13.411 25.557 5.329 1.00 13.03 382 ARG C CA 1
ATOM 3865 C C . ARG C 1 147 ? 13.236 24.123 5.805 1.00 13.26 382 ARG C C 1
ATOM 3866 O O . ARG C 1 147 ? 13.306 23.199 4.988 1.00 13.40 382 ARG C O 1
ATOM 3874 N N . ARG C 1 148 ? 12.978 23.926 7.099 1.00 13.20 383 ARG C N 1
ATOM 3875 C CA . ARG C 1 148 ? 12.723 22.557 7.588 1.00 13.42 383 ARG C CA 1
ATOM 3876 C C . ARG C 1 148 ? 11.486 21.953 6.921 1.00 13.63 383 ARG C C 1
ATOM 3877 O O . ARG C 1 148 ? 11.392 20.734 6.743 1.00 12.97 383 ARG C O 1
ATOM 3885 N N . ALA C 1 149 ? 10.549 22.809 6.515 1.00 13.79 384 ALA C N 1
ATOM 3886 C CA . ALA C 1 149 ? 9.319 22.325 5.899 1.00 13.30 384 ALA C CA 1
ATOM 3887 C C . ALA C 1 149 ? 9.544 21.765 4.490 1.00 13.67 384 ALA C C 1
ATOM 3888 O O . ALA C 1 149 ? 8.681 21.081 3.955 1.00 14.04 384 ALA C O 1
ATOM 3890 N N . ALA C 1 150 ? 10.712 22.038 3.909 1.00 12.94 385 ALA C N 1
ATOM 3891 C CA . ALA C 1 150 ? 11.047 21.517 2.580 1.00 12.43 385 ALA C CA 1
ATOM 3892 C C . ALA C 1 150 ? 11.407 20.030 2.597 1.00 12.53 385 ALA C C 1
ATOM 3893 O O . ALA C 1 150 ? 11.468 19.400 1.545 1.00 13.17 385 ALA C O 1
ATOM 3895 N N . LYS C 1 151 ? 11.662 19.485 3.785 1.00 12.10 386 LYS C N 1
ATOM 3896 C CA . LYS C 1 151 ? 12.285 18.165 3.904 1.00 12.27 386 LYS C CA 1
ATOM 3897 C C . LYS C 1 151 ? 11.724 17.059 3.000 1.00 12.73 386 LYS C C 1
ATOM 3898 O O . LYS C 1 151 ? 12.511 16.376 2.362 1.00 12.44 386 LYS C O 1
ATOM 3904 N N . PRO C 1 152 ? 10.382 16.874 2.947 1.00 12.67 387 PRO C N 1
ATOM 3905 C CA . PRO C 1 152 ? 9.918 15.743 2.121 1.00 12.94 387 PRO C CA 1
ATOM 3906 C C . PRO C 1 152 ? 10.377 15.837 0.665 1.00 12.27 387 PRO C C 1
ATOM 3907 O O . PRO C 1 152 ? 10.729 14.825 0.069 1.00 11.93 387 PRO C O 1
ATOM 3911 N N . PHE C 1 153 ? 10.396 17.046 0.106 1.00 12.00 388 PHE C N 1
ATOM 3912 C CA . PHE C 1 153 ? 10.828 17.206 -1.280 1.00 11.71 388 PHE C CA 1
ATOM 3913 C C . PHE C 1 153 ? 12.336 17.041 -1.430 1.00 10.95 388 PHE C C 1
ATOM 3914 O O . PHE C 1 153 ? 12.810 16.475 -2.398 1.00 11.53 388 PHE C O 1
ATOM 3922 N N . ILE C 1 154 ? 13.087 17.575 -0.467 1.00 11.33 389 ILE C N 1
ATOM 3923 C CA . ILE C 1 154 ? 14.533 17.363 -0.445 1.00 12.02 389 ILE C CA 1
ATOM 3924 C C . ILE C 1 154 ? 14.873 15.875 -0.440 1.00 11.90 389 ILE C C 1
ATOM 3925 O O . ILE C 1 154 ? 15.708 15.430 -1.216 1.00 12.28 389 ILE C O 1
ATOM 3930 N N . THR C 1 155 ? 14.207 15.097 0.414 1.00 12.35 390 THR C N 1
ATOM 3931 C CA . THR C 1 155 ? 14.436 13.649 0.462 1.00 12.40 390 THR C CA 1
ATOM 3932 C C . THR C 1 155 ? 14.129 13.008 -0.893 1.00 11.88 390 THR C C 1
ATOM 3933 O O . THR C 1 155 ? 14.892 12.161 -1.373 1.00 12.50 390 THR C O 1
ATOM 3937 N N . TRP C 1 156 ? 13.048 13.460 -1.529 1.00 12.59 391 TRP C N 1
ATOM 3938 C CA . TRP C 1 156 ? 12.693 12.969 -2.860 1.00 12.22 391 TRP C CA 1
ATOM 3939 C C . TRP C 1 156 ? 13.820 13.275 -3.858 1.00 12.88 391 TRP C C 1
ATOM 3940 O O . TRP C 1 156 ? 14.247 12.389 -4.596 1.00 13.45 391 TRP C O 1
ATOM 3951 N N . LEU C 1 157 ? 14.328 14.507 -3.854 1.00 13.39 392 LEU C N 1
ATOM 3952 C CA . LEU C 1 157 ? 15.413 14.861 -4.779 1.00 14.68 392 LEU C CA 1
ATOM 3953 C C . LEU C 1 157 ? 16.649 14.014 -4.559 1.00 15.52 392 LEU C C 1
ATOM 3954 O O . LEU C 1 157 ? 17.328 13.644 -5.514 1.00 16.63 392 LEU C O 1
ATOM 3959 N N . GLU C 1 158 ? 16.934 13.711 -3.296 1.00 15.67 393 GLU C N 1
ATOM 3960 C CA . GLU C 1 158 ? 18.127 12.947 -2.935 1.00 16.75 393 GLU C CA 1
ATOM 3961 C C . GLU C 1 158 ? 18.038 11.458 -3.292 1.00 17.12 393 GLU C C 1
ATOM 3962 O O . GLU C 1 158 ? 19.072 10.780 -3.363 1.00 17.40 393 GLU C O 1
ATOM 3968 N N . THR C 1 159 ? 16.817 10.952 -3.484 1.00 17.43 394 THR C N 1
ATOM 3969 C CA . THR C 1 159 ? 16.561 9.516 -3.754 1.00 18.85 394 THR C CA 1
ATOM 3970 C C . THR C 1 159 ? 16.690 9.182 -5.239 1.00 19.62 394 THR C C 1
ATOM 3971 O O . THR C 1 159 ? 16.197 9.925 -6.090 1.00 21.19 394 THR C O 1
ATOM 3975 N N . ALA C 1 160 ? 17.334 8.055 -5.541 1.00 20.85 395 ALA C N 1
ATOM 3976 C CA . ALA C 1 160 ? 17.536 7.603 -6.929 1.00 21.63 395 ALA C CA 1
ATOM 3977 C C . ALA C 1 160 ? 16.222 7.273 -7.636 1.00 22.48 395 ALA C C 1
ATOM 3978 O O . ALA C 1 160 ? 15.310 6.699 -7.039 1.00 23.37 395 ALA C O 1
ATOM 3980 N N . ASP C 1 168 ? 9.153 -0.502 -15.943 1.00 53.71 403 ASP C N 1
ATOM 3981 C CA . ASP C 1 168 ? 7.990 -0.119 -16.735 1.00 53.63 403 ASP C CA 1
ATOM 3982 C C . ASP C 1 168 ? 8.303 -0.142 -18.234 1.00 53.54 403 ASP C C 1
ATOM 3983 O O . ASP C 1 168 ? 9.272 0.473 -18.684 1.00 53.55 403 ASP C O 1
ATOM 3988 N N . ASP C 1 169 ? 7.476 -0.859 -18.994 1.00 53.48 404 ASP C N 1
ATOM 3989 C CA . ASP C 1 169 ? 7.653 -0.994 -20.444 1.00 53.33 404 ASP C CA 1
ATOM 3990 C C . ASP C 1 169 ? 6.893 0.087 -21.196 1.00 53.09 404 ASP C C 1
ATOM 3991 O O . ASP C 1 169 ? 5.863 0.564 -20.724 1.00 52.97 404 ASP C O 1
ATOM 3996 N N . GLU C 1 170 ? 7.401 0.453 -22.373 1.00 52.79 405 GLU C N 1
ATOM 3997 C CA . GLU C 1 170 ? 6.707 1.372 -23.278 1.00 52.48 405 GLU C CA 1
ATOM 3998 C C . GLU C 1 170 ? 5.346 0.799 -23.677 1.00 52.10 405 GLU C C 1
ATOM 3999 O O . GLU C 1 170 ? 5.238 -0.378 -24.037 1.00 52.04 405 GLU C O 1
ATOM 4005 N N . LEU C 1 171 ? 4.317 1.638 -23.604 1.00 51.58 406 LEU C N 1
ATOM 4006 C CA . LEU C 1 171 ? 2.934 1.220 -23.839 1.00 51.21 406 LEU C CA 1
ATOM 4007 C C . LEU C 1 171 ? 2.638 1.022 -25.326 1.00 51.37 406 LEU C C 1
ATOM 4008 O O . LEU C 1 171 ? 2.998 1.855 -26.161 1.00 51.51 406 LEU C O 1
ATOM 4013 N N . PRO D 1 3 ? 17.889 20.468 -43.415 1.00 25.63 238 PRO D N 1
ATOM 4014 C CA . PRO D 1 3 ? 18.677 21.432 -42.647 1.00 25.19 238 PRO D CA 1
ATOM 4015 C C . PRO D 1 3 ? 20.181 21.125 -42.643 1.00 24.18 238 PRO D C 1
ATOM 4016 O O . PRO D 1 3 ? 20.588 19.980 -42.432 1.00 25.25 238 PRO D O 1
ATOM 4020 N N . GLU D 1 4 ? 20.985 22.149 -42.915 1.00 22.66 239 GLU D N 1
ATOM 4021 C CA . GLU D 1 4 ? 22.425 22.082 -42.722 1.00 20.60 239 GLU D CA 1
ATOM 4022 C C . GLU D 1 4 ? 22.687 22.280 -41.235 1.00 18.64 239 GLU D C 1
ATOM 4023 O O . GLU D 1 4 ? 21.995 23.082 -40.597 1.00 18.19 239 GLU D O 1
ATOM 4029 N N . PHE D 1 5 ? 23.670 21.566 -40.679 1.00 17.16 240 PHE D N 1
ATOM 4030 C CA . PHE D 1 5 ? 23.978 21.674 -39.249 1.00 15.15 240 PHE D CA 1
ATOM 4031 C C . PHE D 1 5 ? 25.124 22.619 -38.862 1.00 14.72 240 PHE D C 1
ATOM 4032 O O . PHE D 1 5 ? 25.340 22.874 -37.672 1.00 14.97 240 PHE D O 1
ATOM 4040 N N . VAL D 1 6 ? 25.840 23.139 -39.856 1.00 15.39 241 VAL D N 1
ATOM 4041 C CA . VAL D 1 6 ? 26.824 24.204 -39.629 1.00 15.13 241 VAL D CA 1
ATOM 4042 C C . VAL D 1 6 ? 26.690 25.246 -40.735 1.00 14.92 241 VAL D C 1
ATOM 4043 O O . VAL D 1 6 ? 25.957 25.045 -41.720 1.00 15.23 241 VAL D O 1
ATOM 4047 N N . ASN D 1 7 ? 27.382 26.359 -40.550 1.00 15.39 242 ASN D N 1
ATOM 4048 C CA . ASN D 1 7 ? 27.339 27.444 -41.521 1.00 14.96 242 ASN D CA 1
ATOM 4049 C C . ASN D 1 7 ? 28.427 27.266 -42.577 1.00 15.21 242 ASN D C 1
ATOM 4050 O O . ASN D 1 7 ? 29.414 26.548 -42.379 1.00 15.38 242 ASN D O 1
ATOM 4055 N N . SER D 1 8 ? 28.209 27.912 -43.722 1.00 14.96 243 SER D N 1
ATOM 4056 C CA . SER D 1 8 ? 29.204 28.008 -44.781 1.00 15.19 243 SER D CA 1
ATOM 4057 C C . SER D 1 8 ? 28.780 29.125 -45.706 1.00 15.07 243 SER D C 1
ATOM 4058 O O . SER D 1 8 ? 27.646 29.614 -45.632 1.00 15.11 243 SER D O 1
ATOM 4061 N N . GLU D 1 9 ? 29.688 29.515 -46.590 1.00 15.32 244 GLU D N 1
ATOM 4062 C CA . GLU D 1 9 ? 29.368 30.556 -47.559 1.00 15.15 244 GLU D CA 1
ATOM 4063 C C . GLU D 1 9 ? 28.199 30.122 -48.446 1.00 15.10 244 GLU D C 1
ATOM 4064 O O . GLU D 1 9 ? 27.282 30.890 -48.669 1.00 15.48 244 GLU D O 1
ATOM 4070 N N . LEU D 1 10 ? 28.214 28.864 -48.878 1.00 15.36 245 LEU D N 1
ATOM 4071 C CA . LEU D 1 10 ? 27.100 28.329 -49.669 1.00 16.08 245 LEU D CA 1
ATOM 4072 C C . LEU D 1 10 ? 25.783 28.307 -48.895 1.00 14.80 245 LEU D C 1
ATOM 4073 O O . LEU D 1 10 ? 24.726 28.692 -49.417 1.00 15.09 245 LEU D O 1
ATOM 4078 N N . THR D 1 11 ? 25.839 27.856 -47.643 1.00 13.97 246 THR D N 1
ATOM 4079 C CA . THR D 1 11 ? 24.654 27.825 -46.820 1.00 14.25 246 THR D CA 1
ATOM 4080 C C . THR D 1 11 ? 24.047 29.235 -46.621 1.00 14.61 246 THR D C 1
ATOM 4081 O O . THR D 1 11 ? 22.835 29.394 -46.658 1.00 13.71 246 THR D O 1
ATOM 4085 N N . GLN D 1 12 ? 24.894 30.254 -46.461 1.00 14.24 247 GLN D N 1
ATOM 4086 C CA . GLN D 1 12 ? 24.397 31.633 -46.342 1.00 15.18 247 GLN D CA 1
ATOM 4087 C C . GLN D 1 12 ? 23.610 32.068 -47.583 1.00 15.06 247 GLN D C 1
ATOM 4088 O O . GLN D 1 12 ? 22.521 32.664 -47.481 1.00 15.28 247 GLN D O 1
ATOM 4094 N N . LEU D 1 13 ? 24.155 31.752 -48.755 1.00 14.71 248 LEU D N 1
ATOM 4095 C CA . LEU D 1 13 ? 23.473 32.056 -50.022 1.00 14.65 248 LEU D CA 1
ATOM 4096 C C . LEU D 1 13 ? 22.149 31.326 -50.161 1.00 14.87 248 LEU D C 1
ATOM 4097 O O . LEU D 1 13 ? 21.140 31.914 -50.553 1.00 14.57 248 LEU D O 1
ATOM 4102 N N . ASP D 1 14 ? 22.146 30.030 -49.847 1.00 14.47 249 ASP D N 1
ATOM 4103 C CA . ASP D 1 14 ? 20.934 29.241 -49.996 1.00 15.12 249 ASP D CA 1
ATOM 4104 C C . ASP D 1 14 ? 19.862 29.743 -49.037 1.00 14.91 249 ASP D C 1
ATOM 4105 O O . ASP D 1 14 ? 18.688 29.813 -49.387 1.00 15.73 249 ASP D O 1
ATOM 4110 N N . GLU D 1 15 ? 20.275 30.072 -47.815 1.00 14.61 250 GLU D N 1
ATOM 4111 C CA . GLU D 1 15 ? 19.352 30.584 -46.811 1.00 15.01 250 GLU D CA 1
ATOM 4112 C C . GLU D 1 15 ? 18.776 31.949 -47.201 1.00 14.34 250 GLU D C 1
ATOM 4113 O O . GLU D 1 15 ? 17.597 32.210 -46.997 1.00 14.44 250 GLU D O 1
ATOM 4119 N N . TYR D 1 16 ? 19.593 32.805 -47.802 1.00 13.85 251 TYR D N 1
ATOM 4120 C CA . TYR D 1 16 ? 19.083 34.077 -48.299 1.00 13.68 251 TYR D CA 1
ATOM 4121 C C . TYR D 1 16 ? 17.987 33.886 -49.342 1.00 13.60 251 TYR D C 1
ATOM 4122 O O . TYR D 1 16 ? 16.917 34.469 -49.218 1.00 13.75 251 TYR D O 1
ATOM 4131 N N . GLY D 1 17 ? 18.257 33.064 -50.360 1.00 13.69 252 GLY D N 1
ATOM 4132 C CA . GLY D 1 17 ? 17.274 32.792 -51.402 1.00 14.03 252 GLY D CA 1
ATOM 4133 C C . GLY D 1 17 ? 16.028 32.134 -50.843 1.00 14.04 252 GLY D C 1
ATOM 4134 O O . GLY D 1 17 ? 14.907 32.515 -51.185 1.00 14.00 252 GLY D O 1
ATOM 4135 N N . GLU D 1 18 ? 16.219 31.153 -49.964 1.00 14.20 253 GLU D N 1
ATOM 4136 C CA . GLU D 1 18 ? 15.083 30.467 -49.361 1.00 14.97 253 GLU D CA 1
ATOM 4137 C C . GLU D 1 18 ? 14.198 31.437 -48.572 1.00 14.44 253 GLU D C 1
ATOM 4138 O O . GLU D 1 18 ? 12.967 31.331 -48.617 1.00 14.44 253 GLU D O 1
ATOM 4144 N N . TRP D 1 19 ? 14.828 32.384 -47.873 1.00 14.24 254 TRP D N 1
ATOM 4145 C CA . TRP D 1 19 ? 14.110 33.428 -47.129 1.00 14.66 254 TRP D CA 1
ATOM 4146 C C . TRP D 1 19 ? 13.291 34.325 -48.059 1.00 14.41 254 TRP D C 1
ATOM 4147 O O . TRP D 1 19 ? 12.126 34.606 -47.782 1.00 14.56 254 TRP D O 1
ATOM 4158 N N . ILE D 1 20 ? 13.892 34.767 -49.165 1.00 13.69 255 ILE D N 1
ATOM 4159 C CA . ILE D 1 20 ? 13.144 35.565 -50.143 1.00 14.04 255 ILE D CA 1
ATOM 4160 C C . ILE D 1 20 ? 11.908 34.801 -50.623 1.00 14.36 255 ILE D C 1
ATOM 4161 O O . ILE D 1 20 ? 10.804 35.353 -50.676 1.00 14.55 255 ILE D O 1
ATOM 4166 N N . LEU D 1 21 ? 12.096 33.523 -50.948 1.00 15.00 256 LEU D N 1
ATOM 4167 C CA . LEU D 1 21 ? 11.023 32.710 -51.527 1.00 15.57 256 LEU D CA 1
ATOM 4168 C C . LEU D 1 21 ? 9.917 32.395 -50.525 1.00 16.37 256 LEU D C 1
ATOM 4169 O O . LEU D 1 21 ? 8.747 32.304 -50.895 1.00 16.77 256 LEU D O 1
ATOM 4174 N N . GLU D 1 22 ? 10.303 32.228 -49.263 1.00 17.54 257 GLU D N 1
ATOM 4175 C CA . GLU D 1 22 ? 9.342 31.985 -48.183 1.00 18.75 257 GLU D CA 1
ATOM 4176 C C . GLU D 1 22 ? 8.467 33.219 -47.953 1.00 19.46 257 GLU D C 1
ATOM 4177 O O . GLU D 1 22 ? 7.260 33.098 -47.748 1.00 19.59 257 GLU D O 1
ATOM 4183 N N . GLN D 1 23 ? 9.085 34.399 -48.014 1.00 20.58 258 GLN D N 1
ATOM 4184 C CA . GLN D 1 23 ? 8.401 35.676 -47.802 1.00 21.61 258 GLN D CA 1
ATOM 4185 C C . GLN D 1 23 ? 7.447 36.027 -48.940 1.00 22.36 258 GLN D C 1
ATOM 4186 O O . GLN D 1 23 ? 6.285 36.371 -48.703 1.00 22.53 258 GLN D O 1
ATOM 4192 N N . ALA D 1 24 ? 7.943 35.929 -50.172 1.00 22.96 259 ALA D N 1
ATOM 4193 C CA . ALA D 1 24 ? 7.187 36.295 -51.366 1.00 23.81 259 ALA D CA 1
ATOM 4194 C C . ALA D 1 24 ? 6.002 35.365 -51.641 1.00 24.43 259 ALA D C 1
ATOM 4195 O O . ALA D 1 24 ? 5.893 34.277 -51.060 1.00 24.92 259 ALA D O 1
ATOM 4197 N N . GLY D 1 25 ? 5.114 35.821 -52.519 1.00 24.93 260 GLY D N 1
ATOM 4198 C CA . GLY D 1 25 ? 4.022 35.009 -53.041 1.00 25.54 260 GLY D CA 1
ATOM 4199 C C . GLY D 1 25 ? 4.233 34.710 -54.515 1.00 25.94 260 GLY D C 1
ATOM 4200 O O . GLY D 1 25 ? 5.201 35.189 -55.125 1.00 26.08 260 GLY D O 1
ATOM 4201 N N . GLU D 1 26 ? 3.316 33.927 -55.084 1.00 26.17 261 GLU D N 1
ATOM 4202 C CA . GLU D 1 26 ? 3.407 33.460 -56.472 1.00 26.32 261 GLU D CA 1
ATOM 4203 C C . GLU D 1 26 ? 3.629 34.588 -57.484 1.00 26.29 261 GLU D C 1
ATOM 4204 O O . GLU D 1 26 ? 4.438 34.453 -58.406 1.00 26.76 261 GLU D O 1
ATOM 4210 N N . ASP D 1 27 ? 2.919 35.698 -57.300 1.00 26.11 262 ASP D N 1
ATOM 4211 C CA . ASP D 1 27 ? 3.009 36.836 -58.213 1.00 25.68 262 ASP D CA 1
ATOM 4212 C C . ASP D 1 27 ? 4.122 37.818 -57.827 1.00 25.38 262 ASP D C 1
ATOM 4213 O O . ASP D 1 27 ? 4.180 38.930 -58.361 1.00 25.28 262 ASP D O 1
ATOM 4218 N N . LYS D 1 28 ? 5.003 37.395 -56.910 1.00 24.71 263 LYS D N 1
ATOM 4219 C CA . LYS D 1 28 ? 6.096 38.231 -56.380 1.00 24.33 263 LYS D CA 1
ATOM 4220 C C . LYS D 1 28 ? 5.585 39.534 -55.752 1.00 24.29 263 LYS D C 1
ATOM 4221 O O . LYS D 1 28 ? 6.353 40.474 -55.521 1.00 24.65 263 LYS D O 1
ATOM 4227 N N . GLU D 1 29 ? 4.287 39.563 -55.470 1.00 23.89 264 GLU D N 1
ATOM 4228 C CA . GLU D 1 29 ? 3.601 40.732 -54.926 1.00 23.50 264 GLU D CA 1
ATOM 4229 C C . GLU D 1 29 ? 3.914 40.908 -53.442 1.00 22.99 264 GLU D C 1
ATOM 4230 O O . GLU D 1 29 ? 3.662 41.972 -52.866 1.00 23.13 264 GLU D O 1
ATOM 4236 N N . ASN D 1 30 ? 4.446 39.848 -52.834 1.00 22.08 265 ASN D N 1
ATOM 4237 C CA . ASN D 1 30 ? 4.778 39.838 -51.418 1.00 21.06 265 ASN D CA 1
ATOM 4238 C C . ASN D 1 30 ? 6.283 39.796 -51.173 1.00 20.04 265 ASN D C 1
ATOM 4239 O O . ASN D 1 30 ? 6.725 39.446 -50.078 1.00 19.82 265 ASN D O 1
ATOM 4244 N N . LEU D 1 31 ? 7.067 40.154 -52.189 1.00 19.03 266 LEU D N 1
ATOM 4245 C CA . LEU D 1 31 ? 8.516 40.263 -52.026 1.00 18.07 266 LEU D CA 1
ATOM 4246 C C . LEU D 1 31 ? 8.857 41.234 -50.905 1.00 17.47 266 LEU D C 1
ATOM 4247 O O . LEU D 1 31 ? 8.202 42.275 -50.774 1.00 17.35 266 LEU D O 1
ATOM 4252 N N . PRO D 1 32 ? 9.880 40.903 -50.092 1.00 17.04 267 PRO D N 1
ATOM 4253 C CA . PRO D 1 32 ? 10.410 41.893 -49.164 1.00 16.62 267 PRO D CA 1
ATOM 4254 C C . PRO D 1 32 ? 10.786 43.165 -49.923 1.00 16.28 267 PRO D C 1
ATOM 4255 O O . PRO D 1 32 ? 11.202 43.087 -51.089 1.00 16.64 267 PRO D O 1
ATOM 4259 N N . SER D 1 33 ? 10.633 44.315 -49.269 1.00 15.70 268 SER D N 1
ATOM 4260 C CA . SER D 1 33 ? 11.033 45.598 -49.841 1.00 15.55 268 SER D CA 1
ATOM 4261 C C . SER D 1 33 ? 12.517 45.546 -50.160 1.00 15.07 268 SER D C 1
ATOM 4262 O O . SER D 1 33 ? 13.245 44.729 -49.588 1.00 14.59 268 SER D O 1
ATOM 4265 N N . ASP D 1 34 ? 12.971 46.405 -51.069 1.00 14.83 269 ASP D N 1
ATOM 4266 C CA . ASP D 1 34 ? 14.400 46.454 -51.381 1.00 14.82 269 ASP D CA 1
ATOM 4267 C C . ASP D 1 34 ? 15.243 46.795 -50.162 1.00 15.13 269 ASP D C 1
ATOM 4268 O O . ASP D 1 34 ? 16.367 46.304 -50.024 1.00 14.98 269 ASP D O 1
ATOM 4273 N N . VAL D 1 35 ? 14.686 47.605 -49.260 1.00 15.73 270 VAL D N 1
ATOM 4274 C CA . VAL D 1 35 ? 15.354 47.902 -47.993 1.00 16.20 270 VAL D CA 1
ATOM 4275 C C . VAL D 1 35 ? 15.517 46.628 -47.158 1.00 16.26 270 VAL D C 1
ATOM 4276 O O . VAL D 1 35 ? 16.591 46.404 -46.592 1.00 16.58 270 VAL D O 1
ATOM 4280 N N . GLU D 1 36 ? 14.467 45.800 -47.105 1.00 16.17 271 GLU D N 1
ATOM 4281 C CA . GLU D 1 36 ? 14.506 44.531 -46.360 1.00 16.18 271 GLU D CA 1
ATOM 4282 C C . GLU D 1 36 ? 15.460 43.541 -47.006 1.00 15.77 271 GLU D C 1
ATOM 4283 O O . GLU D 1 36 ? 16.192 42.829 -46.318 1.00 15.85 271 GLU D O 1
ATOM 4289 N N . LEU D 1 37 ? 15.456 43.499 -48.338 1.00 15.46 272 LEU D N 1
ATOM 4290 C CA . LEU D 1 37 ? 16.369 42.615 -49.065 1.00 15.55 272 LEU D CA 1
ATOM 4291 C C . LEU D 1 37 ? 17.826 42.916 -48.750 1.00 15.53 272 LEU D C 1
ATOM 4292 O O . LEU D 1 37 ? 18.632 41.985 -48.577 1.00 15.39 272 LEU D O 1
ATOM 4297 N N . TYR D 1 38 ? 18.158 44.207 -48.665 1.00 15.38 273 TYR D N 1
ATOM 4298 C CA . TYR D 1 38 ? 19.526 44.639 -48.385 1.00 16.10 273 TYR D CA 1
ATOM 4299 C C . TYR D 1 38 ? 19.909 44.348 -46.944 1.00 15.83 273 TYR D C 1
ATOM 4300 O O . TYR D 1 38 ? 20.989 43.812 -46.678 1.00 15.72 273 TYR D O 1
ATOM 4309 N N . LYS D 1 39 ? 19.030 44.708 -46.016 1.00 15.67 274 LYS D N 1
ATOM 4310 C CA . LYS D 1 39 ? 19.295 44.438 -44.605 1.00 15.83 274 LYS D CA 1
ATOM 4311 C C . LYS D 1 39 ? 19.513 42.954 -44.315 1.00 15.56 274 LYS D C 1
ATOM 4312 O O . LYS D 1 39 ? 20.394 42.586 -43.522 1.00 16.02 274 LYS D O 1
ATOM 4318 N N . LYS D 1 40 ? 18.706 42.095 -44.934 1.00 15.24 275 LYS D N 1
ATOM 4319 C CA . LYS D 1 40 ? 18.836 40.659 -44.702 1.00 15.19 275 LYS D CA 1
ATOM 4320 C C . LYS D 1 40 ? 20.136 40.127 -45.304 1.00 14.72 275 LYS D C 1
ATOM 4321 O O . LYS D 1 40 ? 20.783 39.252 -44.721 1.00 14.76 275 LYS D O 1
ATOM 4327 N N . ALA D 1 41 ? 20.522 40.662 -46.465 1.00 13.97 276 ALA D N 1
ATOM 4328 C CA . ALA D 1 41 ? 21.795 40.292 -47.084 1.00 13.19 276 ALA D CA 1
ATOM 4329 C C . ALA D 1 41 ? 22.965 40.616 -46.156 1.00 12.99 276 ALA D C 1
ATOM 4330 O O . ALA D 1 41 ? 23.925 39.844 -46.032 1.00 13.96 276 ALA D O 1
ATOM 4332 N N . ALA D 1 42 ? 22.873 41.756 -45.479 1.00 12.42 277 ALA D N 1
ATOM 4333 C CA . ALA D 1 42 ? 23.897 42.145 -44.511 1.00 12.42 277 ALA D CA 1
ATOM 4334 C C . ALA D 1 42 ? 23.925 41.168 -43.339 1.00 12.18 277 ALA D C 1
ATOM 4335 O O . ALA D 1 42 ? 24.994 40.743 -42.901 1.00 13.05 277 ALA D O 1
ATOM 4337 N N . GLU D 1 43 ? 22.735 40.811 -42.863 1.00 11.87 278 GLU D N 1
ATOM 4338 C CA . GLU D 1 43 ? 22.565 39.920 -41.698 1.00 12.63 278 GLU D CA 1
ATOM 4339 C C . GLU D 1 43 ? 23.192 38.560 -41.984 1.00 12.42 278 GLU D C 1
ATOM 4340 O O . GLU D 1 43 ? 23.888 38.000 -41.125 1.00 13.11 278 GLU D O 1
ATOM 4346 N N . LEU D 1 44 ? 22.959 38.055 -43.199 1.00 12.99 279 LEU D N 1
ATOM 4347 C CA . LEU D 1 44 ? 23.424 36.729 -43.591 1.00 12.95 279 LEU D CA 1
ATOM 4348 C C . LEU D 1 44 ? 24.828 36.738 -44.192 1.00 13.48 279 LEU D C 1
ATOM 4349 O O . LEU D 1 44 ? 25.337 35.688 -44.584 1.00 13.47 279 LEU D O 1
ATOM 4354 N N . ASP D 1 45 ? 25.443 37.923 -44.252 1.00 13.19 280 ASP D N 1
ATOM 4355 C CA . ASP D 1 45 ? 26.833 38.086 -44.708 1.00 12.78 280 ASP D CA 1
ATOM 4356 C C . ASP D 1 45 ? 27.019 37.654 -46.159 1.00 12.75 280 ASP D C 1
ATOM 4357 O O . ASP D 1 45 ? 28.053 37.059 -46.507 1.00 13.34 280 ASP D O 1
ATOM 4362 N N . VAL D 1 46 ? 26.026 37.970 -46.991 1.00 12.34 281 VAL D N 1
ATOM 4363 C CA . VAL D 1 46 ? 26.101 37.632 -48.415 1.00 12.75 281 VAL D CA 1
ATOM 4364 C C . VAL D 1 46 ? 26.387 38.870 -49.298 1.00 13.32 281 VAL D C 1
ATOM 4365 O O . VAL D 1 46 ? 26.649 38.733 -50.488 1.00 13.27 281 VAL D O 1
ATOM 4369 N N . LEU D 1 47 ? 26.362 40.069 -48.723 1.00 13.92 282 LEU D N 1
ATOM 4370 C CA . LEU D 1 47 ? 26.737 41.251 -49.519 1.00 13.78 282 LEU D CA 1
ATOM 4371 C C . LEU D 1 47 ? 28.133 41.113 -50.115 1.00 13.58 282 LEU D C 1
ATOM 4372 O O . LEU D 1 47 ? 28.369 41.538 -51.263 1.00 13.60 282 LEU D O 1
ATOM 4377 N N . ASN D 1 48 ? 29.044 40.497 -49.363 1.00 14.03 283 ASN D N 1
ATOM 4378 C CA A ASN D 1 48 ? 30.437 40.320 -49.767 0.50 14.48 283 ASN D CA 1
ATOM 4379 C CA B ASN D 1 48 ? 30.421 40.378 -49.845 0.50 14.03 283 ASN D CA 1
ATOM 4380 C C . ASN D 1 48 ? 30.684 39.114 -50.656 1.00 14.44 283 ASN D C 1
ATOM 4381 O O . ASN D 1 48 ? 31.830 38.756 -50.920 1.00 15.18 283 ASN D O 1
ATOM 4390 N N . ASP D 1 49 ? 29.601 38.478 -51.099 1.00 13.99 284 ASP D N 1
ATOM 4391 C CA . ASP D 1 49 ? 29.698 37.299 -51.935 1.00 13.68 284 ASP D CA 1
ATOM 4392 C C . ASP D 1 49 ? 29.187 37.626 -53.334 1.00 13.23 284 ASP D C 1
ATOM 4393 O O . ASP D 1 49 ? 27.999 37.873 -53.512 1.00 12.98 284 ASP D O 1
ATOM 4398 N N . PRO D 1 50 ? 30.079 37.624 -54.342 1.00 13.43 285 PRO D N 1
ATOM 4399 C CA . PRO D 1 50 ? 29.612 37.926 -55.709 1.00 13.39 285 PRO D CA 1
ATOM 4400 C C . PRO D 1 50 ? 28.440 37.063 -56.178 1.00 13.29 285 PRO D C 1
ATOM 4401 O O . PRO D 1 50 ? 27.669 37.491 -57.061 1.00 13.96 285 PRO D O 1
ATOM 4405 N N . LYS D 1 51 ? 28.265 35.879 -55.599 1.00 12.75 286 LYS D N 1
ATOM 4406 C CA . LYS D 1 51 ? 27.171 35.025 -56.038 1.00 13.06 286 LYS D CA 1
ATOM 4407 C C . LYS D 1 51 ? 25.815 35.535 -55.591 1.00 13.32 286 LYS D C 1
ATOM 4408 O O . LYS D 1 51 ? 24.788 34.987 -56.001 1.00 12.97 286 LYS D O 1
ATOM 4414 N N . ILE D 1 52 ? 25.779 36.573 -54.749 1.00 12.97 287 ILE D N 1
ATOM 4415 C CA . ILE D 1 52 ? 24.497 37.096 -54.313 1.00 13.93 287 ILE D CA 1
ATOM 4416 C C . ILE D 1 52 ? 23.635 37.492 -55.521 1.00 13.61 287 ILE D C 1
ATOM 4417 O O . ILE D 1 52 ? 22.421 37.288 -55.501 1.00 14.32 287 ILE D O 1
ATOM 4422 N N . GLY D 1 53 ? 24.271 38.014 -56.579 1.00 13.84 288 GLY D N 1
ATOM 4423 C CA . GLY D 1 53 ? 23.537 38.367 -57.800 1.00 14.18 288 GLY D CA 1
ATOM 4424 C C . GLY D 1 53 ? 22.819 37.190 -58.427 1.00 14.53 288 GLY D C 1
ATOM 4425 O O . GLY D 1 53 ? 21.693 37.306 -58.936 1.00 15.07 288 GLY D O 1
ATOM 4426 N N . CYS D 1 54 ? 23.475 36.042 -58.363 1.00 13.91 289 CYS D N 1
ATOM 4427 C CA . CYS D 1 54 ? 22.947 34.829 -58.959 1.00 13.78 289 CYS D CA 1
ATOM 4428 C C . CYS D 1 54 ? 21.688 34.406 -58.204 1.00 13.81 289 CYS D C 1
ATOM 4429 O O . CYS D 1 54 ? 20.673 34.039 -58.811 1.00 12.82 289 CYS D O 1
ATOM 4432 N N . VAL D 1 55 ? 21.739 34.486 -56.879 1.00 12.88 290 VAL D N 1
ATOM 4433 C CA . VAL D 1 55 ? 20.576 34.152 -56.061 1.00 13.43 290 VAL D CA 1
ATOM 4434 C C . VAL D 1 55 ? 19.414 35.099 -56.343 1.00 13.32 290 VAL D C 1
ATOM 4435 O O . VAL D 1 55 ? 18.294 34.647 -56.624 1.00 14.03 290 VAL D O 1
ATOM 4439 N N . LEU D 1 56 ? 19.685 36.406 -56.310 1.00 14.30 291 LEU D N 1
ATOM 4440 C CA . LEU D 1 56 ? 18.651 37.419 -56.540 1.00 14.28 291 LEU D CA 1
ATOM 4441 C C . LEU D 1 56 ? 17.939 37.231 -57.878 1.00 14.59 291 LEU D C 1
ATOM 4442 O O . LEU D 1 56 ? 16.712 37.307 -57.928 1.00 15.05 291 LEU D O 1
ATOM 4447 N N . ALA D 1 57 ? 18.696 36.973 -58.942 1.00 14.00 292 ALA D N 1
ATOM 4448 C CA . ALA D 1 57 ? 18.098 36.809 -60.282 1.00 14.41 292 ALA D CA 1
ATOM 4449 C C . ALA D 1 57 ? 17.153 35.611 -60.376 1.00 14.53 292 ALA D C 1
ATOM 4450 O O . ALA D 1 57 ? 16.285 35.566 -61.268 1.00 14.67 292 ALA D O 1
ATOM 4452 N N . GLN D 1 58 ? 17.323 34.642 -59.473 1.00 14.57 293 GLN D N 1
ATOM 4453 C CA . GLN D 1 58 ? 16.473 33.447 -59.443 1.00 14.93 293 GLN D CA 1
ATOM 4454 C C . GLN D 1 58 ? 15.318 33.533 -58.452 1.00 15.06 293 GLN D C 1
ATOM 4455 O O . GLN D 1 58 ? 14.485 32.614 -58.392 1.00 16.45 293 GLN D O 1
ATOM 4461 N N . CYS D 1 59 ? 15.269 34.606 -57.663 1.00 14.72 294 CYS D N 1
ATOM 4462 C CA . CYS D 1 59 ? 14.222 34.749 -56.644 1.00 15.70 294 CYS D CA 1
ATOM 4463 C C . CYS D 1 59 ? 13.247 35.901 -56.851 1.00 15.51 294 CYS D C 1
ATOM 4464 O O . CYS D 1 59 ? 12.110 35.830 -56.384 1.00 16.03 294 CYS D O 1
ATOM 4467 N N . LEU D 1 60 ? 13.673 36.961 -57.527 1.00 15.32 295 LEU D N 1
ATOM 4468 C CA . LEU D 1 60 ? 12.862 38.185 -57.564 1.00 16.06 295 LEU D CA 1
ATOM 4469 C C . LEU D 1 60 ? 11.814 38.208 -58.660 1.00 16.06 295 LEU D C 1
ATOM 4470 O O . LEU D 1 60 ? 10.886 39.024 -58.614 1.00 16.86 295 LEU D O 1
ATOM 4475 N N . PHE D 1 61 ? 11.953 37.329 -59.648 1.00 16.04 296 PHE D N 1
ATOM 4476 C CA . PHE D 1 61 ? 11.206 37.509 -60.897 1.00 16.14 296 PHE D CA 1
ATOM 4477 C C . PHE D 1 61 ? 10.253 36.373 -61.241 1.00 16.11 296 PHE D C 1
ATOM 4478 O O . PHE D 1 61 ? 10.453 35.230 -60.841 1.00 16.61 296 PHE D O 1
ATOM 4486 N N . ASP D 1 62 ? 9.217 36.705 -62.003 1.00 16.01 297 ASP D N 1
ATOM 4487 C CA . ASP D 1 62 ? 8.318 35.701 -62.544 1.00 16.33 297 ASP D CA 1
ATOM 4488 C C . ASP D 1 62 ? 8.051 36.066 -64.003 1.00 16.35 297 ASP D C 1
ATOM 4489 O O . ASP D 1 62 ? 8.889 36.712 -64.634 1.00 16.23 297 ASP D O 1
ATOM 4494 N N . GLU D 1 63 ? 6.896 35.678 -64.536 1.00 16.38 298 GLU D N 1
ATOM 4495 C CA . GLU D 1 63 ? 6.575 35.955 -65.935 1.00 16.54 298 GLU D CA 1
ATOM 4496 C C . GLU D 1 63 ? 6.580 37.448 -66.304 1.00 16.11 298 GLU D C 1
ATOM 4497 O O . GLU D 1 63 ? 6.669 37.798 -67.485 1.00 16.40 298 GLU D O 1
ATOM 4503 N N . ASP D 1 64 ? 6.485 38.318 -65.298 1.00 15.47 299 ASP D N 1
ATOM 4504 C CA . ASP D 1 64 ? 6.478 39.767 -65.522 1.00 15.86 299 ASP D CA 1
ATOM 4505 C C . ASP D 1 64 ? 7.876 40.367 -65.420 1.00 15.30 299 ASP D C 1
ATOM 4506 O O . ASP D 1 64 ? 8.033 41.568 -65.175 1.00 15.24 299 ASP D O 1
ATOM 4511 N N . ILE D 1 65 ? 8.881 39.532 -65.669 1.00 14.46 300 ILE D N 1
ATOM 4512 C CA . ILE D 1 65 ? 10.279 39.928 -65.518 1.00 15.18 300 ILE D CA 1
ATOM 4513 C C . ILE D 1 65 ? 10.663 41.228 -66.254 1.00 15.51 300 ILE D C 1
ATOM 4514 O O . ILE D 1 65 ? 11.398 42.044 -65.707 1.00 15.81 300 ILE D O 1
ATOM 4519 N N . VAL D 1 66 ? 10.168 41.425 -67.478 1.00 15.89 301 VAL D N 1
ATOM 4520 C CA . VAL D 1 66 ? 10.585 42.608 -68.235 1.00 16.83 301 VAL D CA 1
ATOM 4521 C C . VAL D 1 66 ? 10.307 43.891 -67.453 1.00 17.61 301 VAL D C 1
ATOM 4522 O O . VAL D 1 66 ? 11.165 44.772 -67.361 1.00 19.34 301 VAL D O 1
ATOM 4526 N N . ASN D 1 67 ? 9.122 43.971 -66.865 1.00 17.58 302 ASN D N 1
ATOM 4527 C CA . ASN D 1 67 ? 8.764 45.094 -66.016 1.00 18.08 302 ASN D CA 1
ATOM 4528 C C . ASN D 1 67 ? 9.521 45.039 -64.689 1.00 18.28 302 ASN D C 1
ATOM 4529 O O . ASN D 1 67 ? 10.118 46.023 -64.259 1.00 19.80 302 ASN D O 1
ATOM 4534 N N . GLU D 1 68 ? 9.551 43.870 -64.070 1.00 18.07 303 GLU D N 1
ATOM 4535 C CA . GLU D 1 68 ? 10.163 43.754 -62.753 1.00 17.59 303 GLU D CA 1
ATOM 4536 C C . GLU D 1 68 ? 11.649 44.089 -62.706 1.00 17.75 303 GLU D C 1
ATOM 4537 O O . GLU D 1 68 ? 12.156 44.606 -61.692 1.00 17.86 303 GLU D O 1
ATOM 4543 N N . ILE D 1 69 ? 12.354 43.768 -63.782 1.00 17.64 304 ILE D N 1
ATOM 4544 C CA . ILE D 1 69 ? 13.808 43.822 -63.741 1.00 18.44 304 ILE D CA 1
ATOM 4545 C C . ILE D 1 69 ? 14.340 45.258 -63.595 1.00 17.66 304 ILE D C 1
ATOM 4546 O O . ILE D 1 69 ? 15.466 45.454 -63.151 1.00 17.16 304 ILE D O 1
ATOM 4551 N N . ALA D 1 70 ? 13.502 46.250 -63.916 1.00 17.16 305 ALA D N 1
ATOM 4552 C CA . ALA D 1 70 ? 13.879 47.647 -63.751 1.00 17.59 305 ALA D CA 1
ATOM 4553 C C . ALA D 1 70 ? 13.201 48.316 -62.542 1.00 17.32 305 ALA D C 1
ATOM 4554 O O . ALA D 1 70 ? 13.219 49.547 -62.417 1.00 17.62 305 ALA D O 1
ATOM 4556 N N . GLU D 1 71 ? 12.637 47.496 -61.655 1.00 17.72 306 GLU D N 1
ATOM 4557 C CA A GLU D 1 71 ? 11.891 47.938 -60.473 0.50 17.68 306 GLU D CA 1
ATOM 4558 C CA B GLU D 1 71 ? 11.932 48.033 -60.496 0.50 17.68 306 GLU D CA 1
ATOM 4559 C C . GLU D 1 71 ? 12.738 47.938 -59.200 1.00 17.38 306 GLU D C 1
ATOM 4560 O O . GLU D 1 71 ? 12.222 48.229 -58.114 1.00 17.84 306 GLU D O 1
ATOM 4571 N N . HIS D 1 72 ? 14.014 47.567 -59.321 1.00 16.53 307 HIS D N 1
ATOM 4572 C CA . HIS D 1 72 ? 14.905 47.466 -58.147 1.00 16.15 307 HIS D CA 1
ATOM 4573 C C . HIS D 1 72 ? 16.218 48.228 -58.367 1.00 15.61 307 HIS D C 1
ATOM 4574 O O . HIS D 1 72 ? 17.274 47.789 -57.908 1.00 15.78 307 HIS D O 1
ATOM 4581 N N . ASN D 1 73 ? 16.168 49.360 -59.058 1.00 15.97 308 ASN D N 1
ATOM 4582 C CA . ASN D 1 73 ? 17.406 49.982 -59.541 1.00 15.43 308 ASN D CA 1
ATOM 4583 C C . ASN D 1 73 ? 18.394 50.396 -58.461 1.00 15.09 308 ASN D C 1
ATOM 4584 O O . ASN D 1 73 ? 19.561 50.040 -58.532 1.00 16.41 308 ASN D O 1
ATOM 4589 N N . ALA D 1 74 ? 17.936 51.150 -57.461 1.00 15.22 309 ALA D N 1
ATOM 4590 C CA . ALA D 1 74 ? 18.835 51.592 -56.391 1.00 15.28 309 ALA D CA 1
ATOM 4591 C C . ALA D 1 74 ? 19.436 50.385 -55.669 1.00 15.79 309 ALA D C 1
ATOM 4592 O O . ALA D 1 74 ? 20.625 50.363 -55.339 1.00 16.89 309 ALA D O 1
ATOM 4594 N N . PHE D 1 75 ? 18.606 49.377 -55.437 1.00 15.38 310 PHE D N 1
ATOM 4595 C CA . PHE D 1 75 ? 19.056 48.140 -54.799 1.00 15.12 310 PHE D CA 1
ATOM 4596 C C . PHE D 1 75 ? 20.156 47.449 -55.613 1.00 14.65 310 PHE D C 1
ATOM 4597 O O . PHE D 1 75 ? 21.230 47.147 -55.077 1.00 14.52 310 PHE D O 1
ATOM 4605 N N . PHE D 1 76 ? 19.906 47.209 -56.899 1.00 15.14 311 PHE D N 1
ATOM 4606 C CA . PHE D 1 76 ? 20.919 46.544 -57.726 1.00 15.48 311 PHE D CA 1
ATOM 4607 C C . PHE D 1 76 ? 22.191 47.374 -57.843 1.00 16.08 311 PHE D C 1
ATOM 4608 O O . PHE D 1 76 ? 23.291 46.822 -57.866 1.00 16.61 311 PHE D O 1
ATOM 4616 N N . THR D 1 77 ? 22.072 48.700 -57.895 1.00 16.20 312 THR D N 1
ATOM 4617 C CA A THR D 1 77 ? 23.297 49.488 -58.021 0.50 16.48 312 THR D CA 1
ATOM 4618 C CA B THR D 1 77 ? 23.226 49.590 -57.974 0.50 16.73 312 THR D CA 1
ATOM 4619 C C . THR D 1 77 ? 24.124 49.469 -56.737 1.00 16.69 312 THR D C 1
ATOM 4620 O O . THR D 1 77 ? 25.344 49.641 -56.805 1.00 17.39 312 THR D O 1
ATOM 4627 N N . LYS D 1 78 ? 23.497 49.210 -55.583 1.00 15.81 313 LYS D N 1
ATOM 4628 C CA . LYS D 1 78 ? 24.263 49.102 -54.339 1.00 16.47 313 LYS D CA 1
ATOM 4629 C C . LYS D 1 78 ? 24.717 47.662 -54.016 1.00 14.95 313 LYS D C 1
ATOM 4630 O O . LYS D 1 78 ? 25.561 47.468 -53.144 1.00 16.42 313 LYS D O 1
ATOM 4636 N N . ILE D 1 79 ? 24.161 46.678 -54.732 1.00 13.72 314 ILE D N 1
ATOM 4637 C CA . ILE D 1 79 ? 24.456 45.235 -54.573 1.00 13.64 314 ILE D CA 1
ATOM 4638 C C . ILE D 1 79 ? 25.490 44.725 -55.578 1.00 12.46 314 ILE D C 1
ATOM 4639 O O . ILE D 1 79 ? 26.417 43.969 -55.226 1.00 12.02 314 ILE D O 1
ATOM 4644 N N . LEU D 1 80 ? 25.308 45.102 -56.840 1.00 11.92 315 LEU D N 1
ATOM 4645 C CA . LEU D 1 80 ? 26.132 44.555 -57.920 1.00 11.27 315 LEU D CA 1
ATOM 4646 C C . LEU D 1 80 ? 27.413 45.390 -58.047 1.00 11.47 315 LEU D C 1
ATOM 4647 O O . LEU D 1 80 ? 27.600 46.195 -58.990 1.00 12.34 315 LEU D O 1
ATOM 4652 N N . VAL D 1 81 ? 28.306 45.167 -57.088 1.00 11.05 316 VAL D N 1
ATOM 4653 C CA . VAL D 1 81 ? 29.396 46.128 -56.814 1.00 11.87 316 VAL D CA 1
ATOM 4654 C C . VAL D 1 81 ? 30.690 45.940 -57.613 1.00 11.62 316 VAL D C 1
ATOM 4655 O O . VAL D 1 81 ? 31.567 46.803 -57.585 1.00 12.02 316 VAL D O 1
ATOM 4659 N N . THR D 1 82 ? 30.793 44.825 -58.338 1.00 11.05 317 THR D N 1
ATOM 4660 C CA . THR D 1 82 ? 31.922 44.595 -59.241 1.00 10.33 317 THR D CA 1
ATOM 4661 C C . THR D 1 82 ? 31.419 43.849 -60.467 1.00 10.42 317 THR D C 1
ATOM 4662 O O . THR D 1 82 ? 30.303 43.303 -60.443 1.00 10.64 317 THR D O 1
ATOM 4666 N N . PRO D 1 83 ? 32.234 43.802 -61.534 1.00 10.07 318 PRO D N 1
ATOM 4667 C CA . PRO D 1 83 ? 31.863 43.002 -62.715 1.00 10.07 318 PRO D CA 1
ATOM 4668 C C . PRO D 1 83 ? 31.595 41.522 -62.412 1.00 10.21 318 PRO D C 1
ATOM 4669 O O . PRO D 1 83 ? 30.849 40.891 -63.149 1.00 10.92 318 PRO D O 1
ATOM 4673 N N . GLU D 1 84 ? 32.176 40.975 -61.340 1.00 10.51 319 GLU D N 1
ATOM 4674 C CA . GLU D 1 84 ? 31.939 39.567 -61.001 1.00 9.90 319 GLU D CA 1
ATOM 4675 C C . GLU D 1 84 ? 30.503 39.390 -60.469 1.00 9.86 319 GLU D C 1
ATOM 4676 O O . GLU D 1 84 ? 29.866 38.359 -60.690 1.00 9.84 319 GLU D O 1
ATOM 4682 N N . TYR D 1 85 ? 30.009 40.403 -59.751 1.00 9.17 320 TYR D N 1
ATOM 4683 C CA . TYR D 1 85 ? 28.622 40.381 -59.291 1.00 9.50 320 TYR D CA 1
ATOM 4684 C C . TYR D 1 85 ? 27.696 40.445 -60.494 1.00 9.04 320 TYR D C 1
ATOM 4685 O O . TYR D 1 85 ? 26.664 39.766 -60.529 1.00 10.29 320 TYR D O 1
ATOM 4694 N N . GLU D 1 86 ? 28.039 41.278 -61.493 1.00 9.38 321 GLU D N 1
ATOM 4695 C CA A GLU D 1 86 ? 27.236 41.365 -62.713 0.30 9.62 321 GLU D CA 1
ATOM 4696 C CA B GLU D 1 86 ? 27.228 41.343 -62.717 0.70 9.56 321 GLU D CA 1
ATOM 4697 C C . GLU D 1 86 ? 27.226 40.026 -63.474 1.00 9.45 321 GLU D C 1
ATOM 4698 O O . GLU D 1 86 ? 26.173 39.578 -63.962 1.00 9.92 321 GLU D O 1
ATOM 4709 N N . LYS D 1 87 ? 28.397 39.402 -63.604 1.00 9.35 322 LYS D N 1
ATOM 4710 C CA . LYS D 1 87 ? 28.503 38.111 -64.267 1.00 10.26 322 LYS D CA 1
ATOM 4711 C C . LYS D 1 87 ? 27.595 37.091 -63.572 1.00 9.08 322 LYS D C 1
ATOM 4712 O O . LYS D 1 87 ? 26.857 36.309 -64.223 1.00 10.47 322 LYS D O 1
ATOM 4718 N N . ASN D 1 88 ? 27.620 37.081 -62.237 1.00 9.52 323 ASN D N 1
ATOM 4719 C CA A ASN D 1 88 ? 26.776 36.150 -61.482 0.60 9.60 323 ASN D CA 1
ATOM 4720 C CA B ASN D 1 88 ? 26.784 36.130 -61.519 0.40 9.51 323 ASN D CA 1
ATOM 4721 C C . ASN D 1 88 ? 25.290 36.449 -61.640 1.00 9.46 323 ASN D C 1
ATOM 4722 O O . ASN D 1 88 ? 24.479 35.532 -61.702 1.00 9.77 323 ASN D O 1
ATOM 4731 N N . PHE D 1 89 ? 24.923 37.739 -61.689 1.00 9.62 324 PHE D N 1
ATOM 4732 C CA . PHE D 1 89 ? 23.528 38.090 -61.929 1.00 9.59 324 PHE D CA 1
ATOM 4733 C C . PHE D 1 89 ? 23.061 37.528 -63.279 1.00 9.98 324 PHE D C 1
ATOM 4734 O O . PHE D 1 89 ? 21.998 36.900 -63.364 1.00 9.89 324 PHE D O 1
ATOM 4742 N N . MET D 1 90 ? 23.879 37.707 -64.314 1.00 10.70 325 MET D N 1
ATOM 4743 C CA . MET D 1 90 ? 23.540 37.170 -65.633 1.00 10.32 325 MET D CA 1
ATOM 4744 C C . MET D 1 90 ? 23.423 35.650 -65.596 1.00 10.25 325 MET D C 1
ATOM 4745 O O . MET D 1 90 ? 22.577 35.077 -66.280 1.00 10.72 325 MET D O 1
ATOM 4750 N N . GLY D 1 91 ? 24.274 35.007 -64.800 1.00 10.10 326 GLY D N 1
ATOM 4751 C CA . GLY D 1 91 ? 24.201 33.551 -64.632 1.00 10.75 326 GLY D CA 1
ATOM 4752 C C . GLY D 1 91 ? 22.906 33.132 -63.967 1.00 10.85 326 GLY D C 1
ATOM 4753 O O . GLY D 1 91 ? 22.339 32.067 -64.279 1.00 11.67 326 GLY D O 1
ATOM 4754 N N . GLY D 1 92 ? 22.433 33.945 -63.029 1.00 9.89 327 GLY D N 1
ATOM 4755 C CA . GLY D 1 92 ? 21.112 33.690 -62.415 1.00 10.43 327 GLY D CA 1
ATOM 4756 C C . GLY D 1 92 ? 19.966 33.849 -63.393 1.00 9.82 327 GLY D C 1
ATOM 4757 O O . GLY D 1 92 ? 19.031 33.050 -63.406 1.00 10.47 327 GLY D O 1
ATOM 4758 N N . ILE D 1 93 ? 20.020 34.888 -64.235 1.00 9.47 328 ILE D N 1
ATOM 4759 C CA . ILE D 1 93 ? 19.067 35.024 -65.327 1.00 10.07 328 ILE D CA 1
ATOM 4760 C C . ILE D 1 93 ? 19.125 33.828 -66.261 1.00 10.81 328 ILE D C 1
ATOM 4761 O O . ILE D 1 93 ? 18.082 33.332 -66.700 1.00 11.73 328 ILE D O 1
ATOM 4766 N N . GLU D 1 94 ? 20.333 33.336 -66.527 1.00 10.76 329 GLU D N 1
ATOM 4767 C CA . GLU D 1 94 ? 20.470 32.142 -67.362 1.00 11.81 329 GLU D CA 1
ATOM 4768 C C . GLU D 1 94 ? 19.791 30.900 -66.752 1.00 12.09 329 GLU D C 1
ATOM 4769 O O . GLU D 1 94 ? 19.161 30.121 -67.471 1.00 12.42 329 GLU D O 1
ATOM 4775 N N . ARG D 1 95 ? 19.915 30.714 -65.444 1.00 11.56 330 ARG D N 1
ATOM 4776 C CA . ARG D 1 95 ? 19.229 29.605 -64.752 1.00 11.39 330 ARG D CA 1
ATOM 4777 C C . ARG D 1 95 ? 17.710 29.808 -64.759 1.00 12.07 330 ARG D C 1
ATOM 4778 O O . ARG D 1 95 ? 16.933 28.866 -65.007 1.00 12.34 330 ARG D O 1
ATOM 4786 N N . PHE D 1 96 ? 17.292 31.048 -64.505 1.00 12.06 331 PHE D N 1
ATOM 4787 C CA . PHE D 1 96 ? 15.880 31.402 -64.494 1.00 12.62 331 PHE D CA 1
ATOM 4788 C C . PHE D 1 96 ? 15.236 31.064 -65.850 1.00 12.24 331 PHE D C 1
ATOM 4789 O O . PHE D 1 96 ? 14.197 30.383 -65.905 1.00 12.17 331 PHE D O 1
ATOM 4797 N N . LEU D 1 97 ? 15.854 31.521 -66.941 1.00 12.17 332 LEU D N 1
ATOM 4798 C CA . LEU D 1 97 ? 15.277 31.291 -68.275 1.00 12.57 332 LEU D CA 1
ATOM 4799 C C . LEU D 1 97 ? 15.492 29.871 -68.766 1.00 12.78 332 LEU D C 1
ATOM 4800 O O . LEU D 1 97 ? 14.571 29.264 -69.303 1.00 12.98 332 LEU D O 1
ATOM 4805 N N . GLY D 1 98 ? 16.695 29.337 -68.559 1.00 13.34 333 GLY D N 1
ATOM 4806 C CA . GLY D 1 98 ? 17.085 28.077 -69.166 1.00 13.26 333 GLY D CA 1
ATOM 4807 C C . GLY D 1 98 ? 16.545 26.846 -68.477 1.00 14.20 333 GLY D C 1
ATOM 4808 O O . GLY D 1 98 ? 16.283 25.829 -69.132 1.00 14.65 333 GLY D O 1
ATOM 4809 N N . LEU D 1 99 ? 16.390 26.938 -67.160 1.00 14.12 334 LEU D N 1
ATOM 4810 C CA . LEU D 1 99 ? 15.940 25.805 -66.364 1.00 14.79 334 LEU D CA 1
ATOM 4811 C C . LEU D 1 99 ? 14.478 25.921 -65.962 1.00 15.78 334 LEU D C 1
ATOM 4812 O O . LEU D 1 99 ? 13.749 24.936 -66.015 1.00 16.87 334 LEU D O 1
ATOM 4817 N N . GLU D 1 100 ? 14.045 27.123 -65.592 1.00 16.57 335 GLU D N 1
ATOM 4818 C CA . GLU D 1 100 ? 12.733 27.301 -64.972 1.00 17.54 335 GLU D CA 1
ATOM 4819 C C . GLU D 1 100 ? 11.638 27.850 -65.896 1.00 17.57 335 GLU D C 1
ATOM 4820 O O . GLU D 1 100 ? 10.454 27.517 -65.725 1.00 18.34 335 GLU D O 1
ATOM 4826 N N . HIS D 1 101 ? 12.036 28.682 -66.858 1.00 17.23 336 HIS D N 1
ATOM 4827 C CA . HIS D 1 101 ? 11.085 29.408 -67.704 1.00 17.48 336 HIS D CA 1
ATOM 4828 C C . HIS D 1 101 ? 11.535 29.487 -69.156 1.00 17.10 336 HIS D C 1
ATOM 4829 O O . HIS D 1 101 ? 11.709 30.587 -69.704 1.00 16.34 336 HIS D O 1
ATOM 4836 N N . LYS D 1 102 ? 11.695 28.327 -69.792 1.00 17.08 337 LYS D N 1
ATOM 4837 C CA . LYS D 1 102 ? 12.178 28.287 -71.178 1.00 17.51 337 LYS D CA 1
ATOM 4838 C C . LYS D 1 102 ? 11.278 29.061 -72.141 1.00 17.51 337 LYS D C 1
ATOM 4839 O O . LYS D 1 102 ? 11.755 29.597 -73.146 1.00 16.85 337 LYS D O 1
ATOM 4845 N N . ASP D 1 103 ? 9.984 29.122 -71.826 1.00 17.22 338 ASP D N 1
ATOM 4846 C CA . ASP D 1 103 ? 9.034 29.882 -72.646 1.00 17.61 338 ASP D CA 1
ATOM 4847 C C . ASP D 1 103 ? 9.269 31.397 -72.604 1.00 17.07 338 ASP D C 1
ATOM 4848 O O . ASP D 1 103 ? 8.737 32.130 -73.447 1.00 17.58 338 ASP D O 1
ATOM 4853 N N . LEU D 1 104 ? 10.068 31.855 -71.637 1.00 16.22 339 LEU D N 1
ATOM 4854 C CA . LEU D 1 104 ? 10.412 33.279 -71.533 1.00 15.69 339 LEU D CA 1
ATOM 4855 C C . LEU D 1 104 ? 11.731 33.627 -72.228 1.00 14.93 339 LEU D C 1
ATOM 4856 O O . LEU D 1 104 ? 12.134 34.784 -72.229 1.00 14.81 339 LEU D O 1
ATOM 4861 N N . ILE D 1 105 ? 12.391 32.638 -72.834 1.00 14.08 340 ILE D N 1
ATOM 4862 C CA . ILE D 1 105 ? 13.664 32.888 -73.524 1.00 13.84 340 ILE D CA 1
ATOM 4863 C C . ILE D 1 105 ? 13.556 33.992 -74.613 1.00 13.18 340 ILE D C 1
ATOM 4864 O O . ILE D 1 105 ? 14.454 34.818 -74.730 1.00 13.60 340 ILE D O 1
ATOM 4869 N N . PRO D 1 106 ? 12.456 34.014 -75.404 1.00 12.64 341 PRO D N 1
ATOM 4870 C CA . PRO D 1 106 ? 12.311 35.124 -76.368 1.00 12.41 341 PRO D CA 1
ATOM 4871 C C . PRO D 1 106 ? 12.303 36.530 -75.761 1.00 12.42 341 PRO D C 1
ATOM 4872 O O . PRO D 1 106 ? 12.407 37.519 -76.507 1.00 12.90 341 PRO D O 1
ATOM 4876 N N . LEU D 1 107 ? 12.179 36.629 -74.436 1.00 12.66 342 LEU D N 1
ATOM 4877 C CA . LEU D 1 107 ? 12.191 37.943 -73.779 1.00 13.25 342 LEU D CA 1
ATOM 4878 C C . LEU D 1 107 ? 13.607 38.425 -73.450 1.00 13.07 342 LEU D C 1
ATOM 4879 O O . LEU D 1 107 ? 13.792 39.549 -72.962 1.00 13.37 342 LEU D O 1
ATOM 4884 N N . LEU D 1 108 ? 14.609 37.591 -73.727 1.00 12.33 343 LEU D N 1
ATOM 4885 C CA . LEU D 1 108 ? 15.974 37.933 -73.344 1.00 12.41 343 LEU D CA 1
ATOM 4886 C C . LEU D 1 108 ? 16.463 39.253 -73.937 1.00 12.40 343 LEU D C 1
ATOM 4887 O O . LEU D 1 108 ? 17.018 40.058 -73.193 1.00 12.54 343 LEU D O 1
ATOM 4892 N N . PRO D 1 109 ? 16.262 39.498 -75.254 1.00 11.70 344 PRO D N 1
ATOM 4893 C CA . PRO D 1 109 ? 16.702 40.818 -75.746 1.00 11.53 344 PRO D CA 1
ATOM 4894 C C . PRO D 1 109 ? 16.107 41.985 -74.969 1.00 11.65 344 PRO D C 1
ATOM 4895 O O . PRO D 1 109 ? 16.843 42.894 -74.587 1.00 12.20 344 PRO D O 1
ATOM 4899 N N . LYS D 1 110 ? 14.811 41.948 -74.678 1.00 12.04 345 LYS D N 1
ATOM 4900 C CA . LYS D 1 110 ? 14.195 43.059 -73.925 1.00 12.45 345 LYS D CA 1
ATOM 4901 C C . LYS D 1 110 ? 14.729 43.149 -72.492 1.00 12.47 345 LYS D C 1
ATOM 4902 O O . LYS D 1 110 ? 14.929 44.240 -71.955 1.00 12.64 345 LYS D O 1
ATOM 4908 N N . ILE D 1 111 ? 14.957 41.994 -71.877 1.00 11.79 346 ILE D N 1
ATOM 4909 C CA . ILE D 1 111 ? 15.591 41.961 -70.561 1.00 11.77 346 ILE D CA 1
ATOM 4910 C C . ILE D 1 111 ? 16.961 42.657 -70.607 1.00 11.99 346 ILE D C 1
ATOM 4911 O O . ILE D 1 111 ? 17.265 43.496 -69.748 1.00 12.12 346 ILE D O 1
ATOM 4916 N N . LEU D 1 112 ? 17.758 42.343 -71.635 1.00 11.59 347 LEU D N 1
ATOM 4917 C CA . LEU D 1 112 ? 19.062 42.992 -71.804 1.00 12.01 347 LEU D CA 1
ATOM 4918 C C . LEU D 1 112 ? 18.937 44.506 -72.030 1.00 12.46 347 LEU D C 1
ATOM 4919 O O . LEU D 1 112 ? 19.702 45.273 -71.452 1.00 13.84 347 LEU D O 1
ATOM 4924 N N . VAL D 1 113 ? 17.984 44.923 -72.863 1.00 11.56 348 VAL D N 1
ATOM 4925 C CA . VAL D 1 113 ? 17.706 46.363 -73.054 1.00 11.49 348 VAL D CA 1
ATOM 4926 C C . VAL D 1 113 ? 17.474 47.032 -71.679 1.00 11.45 348 VAL D C 1
ATOM 4927 O O . VAL D 1 113 ? 18.038 48.086 -71.374 1.00 12.00 348 VAL D O 1
ATOM 4931 N N . GLN D 1 114 ? 16.652 46.400 -70.846 1.00 11.27 349 GLN D N 1
ATOM 4932 C CA . GLN D 1 114 ? 16.356 46.964 -69.527 1.00 11.50 349 GLN D CA 1
ATOM 4933 C C . GLN D 1 114 ? 17.615 47.037 -68.655 1.00 11.72 349 GLN D C 1
ATOM 4934 O O . GLN D 1 114 ? 17.877 48.045 -67.995 1.00 11.49 349 GLN D O 1
ATOM 4940 N N . LEU D 1 115 ? 18.392 45.960 -68.643 1.00 11.83 350 LEU D N 1
ATOM 4941 C CA . LEU D 1 115 ? 19.589 45.920 -67.788 1.00 11.74 350 LEU D CA 1
ATOM 4942 C C . LEU D 1 115 ? 20.624 46.946 -68.235 1.00 12.15 350 LEU D C 1
ATOM 4943 O O . LEU D 1 115 ? 21.306 47.594 -67.421 1.00 12.66 350 LEU D O 1
ATOM 4948 N N . TYR D 1 116 ? 20.716 47.108 -69.552 1.00 11.57 351 TYR D N 1
ATOM 4949 C CA . TYR D 1 116 ? 21.647 48.047 -70.170 1.00 12.26 351 TYR D CA 1
ATOM 4950 C C . TYR D 1 116 ? 21.262 49.506 -69.873 1.00 12.16 351 TYR D C 1
ATOM 4951 O O . TYR D 1 116 ? 22.070 50.303 -69.379 1.00 13.15 351 TYR D O 1
ATOM 4960 N N . ASN D 1 117 ? 20.014 49.850 -70.160 1.00 11.97 352 ASN D N 1
ATOM 4961 C CA . ASN D 1 117 ? 19.565 51.241 -69.993 1.00 12.41 352 ASN D CA 1
ATOM 4962 C C . ASN D 1 117 ? 19.581 51.720 -68.551 1.00 12.07 352 ASN D C 1
ATOM 4963 O O . ASN D 1 117 ? 19.785 52.909 -68.278 1.00 13.89 352 ASN D O 1
ATOM 4968 N N . ASN D 1 118 ? 19.331 50.796 -67.627 1.00 11.96 353 ASN D N 1
ATOM 4969 C CA . ASN D 1 118 ? 19.265 51.141 -66.218 1.00 11.60 353 ASN D CA 1
ATOM 4970 C C . ASN D 1 118 ? 20.604 50.967 -65.506 1.00 12.02 353 ASN D C 1
ATOM 4971 O O . ASN D 1 118 ? 20.669 51.069 -64.272 1.00 12.15 353 ASN D O 1
ATOM 4976 N N . ASP D 1 119 ? 21.664 50.714 -66.278 1.00 12.10 354 ASP D N 1
ATOM 4977 C CA . ASP D 1 119 ? 23.026 50.589 -65.758 1.00 13.38 354 ASP D CA 1
ATOM 4978 C C . ASP D 1 119 ? 23.147 49.506 -64.698 1.00 13.11 354 ASP D C 1
ATOM 4979 O O . ASP D 1 119 ? 23.942 49.620 -63.766 1.00 14.99 354 ASP D O 1
ATOM 4984 N N . ILE D 1 120 ? 22.339 48.462 -64.838 1.00 12.27 355 ILE D N 1
ATOM 4985 C CA A ILE D 1 120 ? 22.381 47.330 -63.912 0.60 12.34 355 ILE D CA 1
ATOM 4986 C CA B ILE D 1 120 ? 22.381 47.330 -63.914 0.40 12.51 355 ILE D CA 1
ATOM 4987 C C . ILE D 1 120 ? 23.545 46.408 -64.283 1.00 12.63 355 ILE D C 1
ATOM 4988 O O . ILE D 1 120 ? 24.336 46.009 -63.417 1.00 12.77 355 ILE D O 1
ATOM 4997 N N . ILE D 1 121 ? 23.633 46.079 -65.575 1.00 12.50 356 ILE D N 1
ATOM 4998 C CA . ILE D 1 121 ? 24.705 45.247 -66.115 1.00 12.78 356 ILE D CA 1
ATOM 4999 C C . ILE D 1 121 ? 25.403 46.040 -67.218 1.00 12.27 356 ILE D C 1
ATOM 5000 O O . ILE D 1 121 ? 24.740 46.638 -68.075 1.00 14.09 356 ILE D O 1
ATOM 5005 N N . SER D 1 122 ? 26.731 46.075 -67.156 1.00 11.83 357 SER D N 1
ATOM 5006 C CA . SER D 1 122 ? 27.555 46.801 -68.120 1.00 11.72 357 SER D CA 1
ATOM 5007 C C . SER D 1 122 ? 27.471 46.195 -69.511 1.00 11.86 357 SER D C 1
ATOM 5008 O O . SER D 1 122 ? 27.238 44.999 -69.681 1.00 11.57 357 SER D O 1
ATOM 5011 N N . GLU D 1 123 ? 27.693 47.036 -70.512 1.00 13.09 358 GLU D N 1
ATOM 5012 C CA . GLU D 1 123 ? 27.837 46.568 -71.875 1.00 14.30 358 GLU D CA 1
ATOM 5013 C C . GLU D 1 123 ? 28.846 45.444 -71.958 1.00 13.75 358 GLU D C 1
ATOM 5014 O O . GLU D 1 123 ? 28.632 44.462 -72.678 1.00 13.85 358 GLU D O 1
ATOM 5020 N N . GLU D 1 124 ? 29.951 45.595 -71.232 1.00 13.32 359 GLU D N 1
ATOM 5021 C CA . GLU D 1 124 ? 31.042 44.625 -71.256 1.00 13.34 359 GLU D CA 1
ATOM 5022 C C . GLU D 1 124 ? 30.567 43.232 -70.803 1.00 13.55 359 GLU D C 1
ATOM 5023 O O . GLU D 1 124 ? 30.912 42.208 -71.411 1.00 12.76 359 GLU D O 1
ATOM 5029 N N . GLU D 1 125 ? 29.790 43.180 -69.717 1.00 12.29 360 GLU D N 1
ATOM 5030 C CA . GLU D 1 125 ? 29.306 41.906 -69.199 1.00 12.78 360 GLU D CA 1
ATOM 5031 C C . GLU D 1 125 ? 28.201 41.336 -70.083 1.00 12.99 360 GLU D C 1
ATOM 5032 O O . GLU D 1 125 ? 28.122 40.127 -70.286 1.00 13.94 360 GLU D O 1
ATOM 5038 N N . ILE D 1 126 ? 27.387 42.206 -70.668 1.00 11.77 361 ILE D N 1
ATOM 5039 C CA . ILE D 1 126 ? 26.359 41.725 -71.601 1.00 12.04 361 ILE D CA 1
ATOM 5040 C C . ILE D 1 126 ? 27.022 41.102 -72.828 1.00 12.38 361 ILE D C 1
ATOM 5041 O O . ILE D 1 126 ? 26.600 40.040 -73.302 1.00 12.45 361 ILE D O 1
ATOM 5046 N N . MET D 1 127 ? 28.064 41.755 -73.332 1.00 12.21 362 MET D N 1
ATOM 5047 C CA . MET D 1 127 ? 28.808 41.221 -74.470 1.00 12.92 362 MET D CA 1
ATOM 5048 C C . MET D 1 127 ? 29.389 39.857 -74.158 1.00 13.57 362 MET D C 1
ATOM 5049 O O . MET D 1 127 ? 29.309 38.928 -74.996 1.00 13.43 362 MET D O 1
ATOM 5054 N N . ARG D 1 128 ? 29.992 39.713 -72.977 1.00 13.22 363 ARG D N 1
ATOM 5055 C CA A ARG D 1 128 ? 30.574 38.430 -72.598 0.40 13.42 363 ARG D CA 1
ATOM 5056 C CA B ARG D 1 128 ? 30.572 38.427 -72.596 0.30 13.86 363 ARG D CA 1
ATOM 5057 C CA C ARG D 1 128 ? 30.573 38.430 -72.567 0.30 13.81 363 ARG D CA 1
ATOM 5058 C C . ARG D 1 128 ? 29.496 37.348 -72.558 1.00 13.93 363 ARG D C 1
ATOM 5059 O O . ARG D 1 128 ? 29.701 36.243 -73.062 1.00 14.64 363 ARG D O 1
ATOM 5081 N N . PHE D 1 129 ? 28.347 37.683 -71.985 1.00 13.64 364 PHE D N 1
ATOM 5082 C CA . PHE D 1 129 ? 27.212 36.770 -71.902 1.00 13.54 364 PHE D CA 1
ATOM 5083 C C . PHE D 1 129 ? 26.730 36.275 -73.269 1.00 13.89 364 PHE D C 1
ATOM 5084 O O . PHE D 1 129 ? 26.491 35.078 -73.458 1.00 13.81 364 PHE D O 1
ATOM 5092 N N . GLY D 1 130 ? 26.629 37.190 -74.226 1.00 13.38 365 GLY D N 1
ATOM 5093 C CA . GLY D 1 130 ? 26.037 36.883 -75.512 1.00 13.71 365 GLY D CA 1
ATOM 5094 C C . GLY D 1 130 ? 27.023 36.421 -76.564 1.00 14.13 365 GLY D C 1
ATOM 5095 O O . GLY D 1 130 ? 26.618 36.138 -77.689 1.00 15.36 365 GLY D O 1
ATOM 5096 N N . THR D 1 131 ? 28.309 36.345 -76.228 1.00 14.05 366 THR D N 1
ATOM 5097 C CA . THR D 1 131 ? 29.307 35.893 -77.220 1.00 14.48 366 THR D CA 1
ATOM 5098 C C . THR D 1 131 ? 29.966 34.543 -76.902 1.00 15.48 366 THR D C 1
ATOM 5099 O O . THR D 1 131 ? 30.723 34.014 -77.713 1.00 15.86 366 THR D O 1
ATOM 5103 N N . LYS D 1 132 ? 29.665 33.996 -75.727 1.00 16.11 367 LYS D N 1
ATOM 5104 C CA . LYS D 1 132 ? 30.283 32.750 -75.257 1.00 17.90 367 LYS D CA 1
ATOM 5105 C C . LYS D 1 132 ? 29.216 31.907 -74.590 1.00 18.12 367 LYS D C 1
ATOM 5106 O O . LYS D 1 132 ? 28.329 32.445 -73.934 1.00 18.53 367 LYS D O 1
ATOM 5112 N N . SER D 1 133 ? 29.312 30.588 -74.727 1.00 18.23 368 SER D N 1
ATOM 5113 C CA . SER D 1 133 ? 28.499 29.705 -73.905 1.00 18.16 368 SER D CA 1
ATOM 5114 C C . SER D 1 133 ? 29.313 29.352 -72.660 1.00 17.85 368 SER D C 1
ATOM 5115 O O . SER D 1 133 ? 30.540 29.515 -72.639 1.00 18.01 368 SER D O 1
ATOM 5118 N N . SER D 1 134 ? 28.637 28.888 -71.615 1.00 17.41 369 SER D N 1
ATOM 5119 C CA . SER D 1 134 ? 29.322 28.531 -70.378 1.00 17.41 369 SER D CA 1
ATOM 5120 C C . SER D 1 134 ? 28.640 27.346 -69.716 1.00 16.89 369 SER D C 1
ATOM 5121 O O . SER D 1 134 ? 27.429 27.190 -69.825 1.00 16.83 369 SER D O 1
ATOM 5124 N N . LYS D 1 135 ? 29.434 26.521 -69.035 1.00 16.96 370 LYS D N 1
ATOM 5125 C CA . LYS D 1 135 ? 28.910 25.461 -68.170 1.00 16.58 370 LYS D CA 1
ATOM 5126 C C . LYS D 1 135 ? 28.792 25.902 -66.714 1.00 16.27 370 LYS D C 1
ATOM 5127 O O . LYS D 1 135 ? 28.379 25.108 -65.866 1.00 16.43 370 LYS D O 1
ATOM 5133 N N . LYS D 1 136 ? 29.143 27.155 -66.411 1.00 16.73 371 LYS D N 1
ATOM 5134 C CA . LYS D 1 136 ? 29.212 27.584 -65.013 1.00 16.86 371 LYS D CA 1
ATOM 5135 C C . LYS D 1 136 ? 27.854 27.643 -64.302 1.00 16.29 371 LYS D C 1
ATOM 5136 O O . LYS D 1 136 ? 27.763 27.307 -63.123 1.00 17.39 371 LYS D O 1
ATOM 5142 N N . PHE D 1 137 ? 26.804 28.051 -65.011 1.00 14.65 372 PHE D N 1
ATOM 5143 C CA . PHE D 1 137 ? 25.501 28.241 -64.374 1.00 13.76 372 PHE D CA 1
ATOM 5144 C C . PHE D 1 137 ? 24.443 27.230 -64.775 1.00 13.93 372 PHE D C 1
ATOM 5145 O O . PHE D 1 137 ? 23.557 26.925 -63.990 1.00 14.18 372 PHE D O 1
ATOM 5153 N N . VAL D 1 138 ? 24.507 26.781 -66.021 1.00 13.72 373 VAL D N 1
ATOM 5154 C CA . VAL D 1 138 ? 23.568 25.793 -66.548 1.00 14.64 373 VAL D CA 1
ATOM 5155 C C . VAL D 1 138 ? 24.360 24.838 -67.425 1.00 14.81 373 VAL D C 1
ATOM 5156 O O . VAL D 1 138 ? 25.506 25.132 -67.787 1.00 14.82 373 VAL D O 1
ATOM 5160 N N . PRO D 1 139 ? 23.768 23.671 -67.764 1.00 14.99 374 PRO D N 1
ATOM 5161 C CA . PRO D 1 139 ? 24.473 22.787 -68.693 1.00 15.13 374 PRO D CA 1
ATOM 5162 C C . PRO D 1 139 ? 24.766 23.484 -70.020 1.00 14.79 374 PRO D C 1
ATOM 5163 O O . PRO D 1 139 ? 24.015 24.376 -70.426 1.00 15.35 374 PRO D O 1
ATOM 5167 N N . LYS D 1 140 ? 25.851 23.071 -70.672 1.00 15.25 375 LYS D N 1
ATOM 5168 C CA . LYS D 1 140 ? 26.336 23.703 -71.904 1.00 15.73 375 LYS D CA 1
ATOM 5169 C C . LYS D 1 140 ? 25.260 23.888 -72.976 1.00 15.33 375 LYS D C 1
ATOM 5170 O O . LYS D 1 140 ? 25.166 24.948 -73.590 1.00 14.92 375 LYS D O 1
ATOM 5176 N N . GLU D 1 141 ? 24.465 22.850 -73.213 1.00 15.18 376 GLU D N 1
ATOM 5177 C CA . GLU D 1 141 ? 23.431 22.925 -74.243 1.00 15.19 376 GLU D CA 1
ATOM 5178 C C . GLU D 1 141 ? 22.307 23.906 -73.872 1.00 15.08 376 GLU D C 1
ATOM 5179 O O . GLU D 1 141 ? 21.736 24.571 -74.745 1.00 15.69 376 GLU D O 1
ATOM 5185 N N . VAL D 1 142 ? 22.004 24.006 -72.579 1.00 14.55 377 VAL D N 1
ATOM 5186 C CA . VAL D 1 142 ? 21.025 24.981 -72.098 1.00 14.49 377 VAL D CA 1
ATOM 5187 C C . VAL D 1 142 ? 21.607 26.388 -72.269 1.00 14.79 377 VAL D C 1
ATOM 5188 O O . VAL D 1 142 ? 20.895 27.317 -72.660 1.00 15.75 377 VAL D O 1
ATOM 5192 N N . SER D 1 143 ? 22.905 26.530 -72.001 1.00 14.33 378 SER D N 1
ATOM 5193 C CA . SER D 1 143 ? 23.592 27.820 -72.136 1.00 14.51 378 SER D CA 1
ATOM 5194 C C . SER D 1 143 ? 23.519 28.322 -73.571 1.00 14.63 378 SER D C 1
ATOM 5195 O O . SER D 1 143 ? 23.215 29.501 -73.821 1.00 14.27 378 SER D O 1
ATOM 5198 N N . LYS D 1 144 ? 23.784 27.429 -74.520 1.00 14.75 379 LYS D N 1
ATOM 5199 C CA . LYS D 1 144 ? 23.711 27.801 -75.931 1.00 15.74 379 LYS D CA 1
ATOM 5200 C C . LYS D 1 144 ? 22.317 28.289 -76.319 1.00 15.63 379 LYS D C 1
ATOM 5201 O O . LYS D 1 144 ? 22.196 29.294 -77.023 1.00 15.99 379 LYS D O 1
ATOM 5207 N N . LYS D 1 145 ? 21.283 27.594 -75.843 1.00 15.73 380 LYS D N 1
ATOM 5208 C CA . LYS D 1 145 ? 19.887 27.937 -76.136 1.00 16.84 380 LYS D CA 1
ATOM 5209 C C . LYS D 1 145 ? 19.517 29.318 -75.602 1.00 16.53 380 LYS D C 1
ATOM 5210 O O . LYS D 1 145 ? 18.962 30.154 -76.317 1.00 17.09 380 LYS D O 1
ATOM 5216 N N . VAL D 1 146 ? 19.838 29.565 -74.341 1.00 15.90 381 VAL D N 1
ATOM 5217 C CA . VAL D 1 146 ? 19.540 30.850 -73.740 1.00 15.60 381 VAL D CA 1
ATOM 5218 C C . VAL D 1 146 ? 20.327 31.957 -74.425 1.00 15.65 381 VAL D C 1
ATOM 5219 O O . VAL D 1 146 ? 19.754 32.969 -74.824 1.00 15.89 381 VAL D O 1
ATOM 5223 N N . ARG D 1 147 ? 21.636 31.765 -74.574 1.00 14.94 382 ARG D N 1
ATOM 5224 C CA . ARG D 1 147 ? 22.492 32.890 -74.976 1.00 15.43 382 ARG D CA 1
ATOM 5225 C C . ARG D 1 147 ? 22.341 33.241 -76.453 1.00 15.35 382 ARG D C 1
ATOM 5226 O O . ARG D 1 147 ? 22.537 34.399 -76.836 1.00 15.67 382 ARG D O 1
ATOM 5234 N N . ARG D 1 148 ? 21.964 32.261 -77.275 1.00 15.77 383 ARG D N 1
ATOM 5235 C CA . ARG D 1 148 ? 21.707 32.532 -78.686 1.00 16.37 383 ARG D CA 1
ATOM 5236 C C . ARG D 1 148 ? 20.560 33.532 -78.857 1.00 16.50 383 ARG D C 1
ATOM 5237 O O . ARG D 1 148 ? 20.535 34.304 -79.820 1.00 16.76 383 ARG D O 1
ATOM 5245 N N . ALA D 1 149 ? 19.632 33.530 -77.904 1.00 16.02 384 ALA D N 1
ATOM 5246 C CA . ALA D 1 149 ? 18.490 34.450 -77.935 1.00 16.43 384 ALA D CA 1
ATOM 5247 C C . ALA D 1 149 ? 18.894 35.912 -77.751 1.00 16.63 384 ALA D C 1
ATOM 5248 O O . ALA D 1 149 ? 18.125 36.814 -78.092 1.00 17.12 384 ALA D O 1
ATOM 5250 N N . ALA D 1 150 ? 20.095 36.154 -77.222 1.00 15.46 385 ALA D N 1
ATOM 5251 C CA . ALA D 1 150 ? 20.583 37.523 -77.021 1.00 15.94 385 ALA D CA 1
ATOM 5252 C C . ALA D 1 150 ? 21.067 38.176 -78.315 1.00 15.71 385 ALA D C 1
ATOM 5253 O O . ALA D 1 150 ? 21.298 39.387 -78.346 1.00 16.52 385 ALA D O 1
ATOM 5255 N N . LYS D 1 151 ? 21.230 37.384 -79.373 1.00 16.15 386 LYS D N 1
ATOM 5256 C CA . LYS D 1 151 ? 21.917 37.861 -80.578 1.00 15.85 386 LYS D CA 1
ATOM 5257 C C . LYS D 1 151 ? 21.486 39.240 -81.125 1.00 16.31 386 LYS D C 1
ATOM 5258 O O . LYS D 1 151 ? 22.353 40.062 -81.424 1.00 16.09 386 LYS D O 1
ATOM 5264 N N . PRO D 1 152 ? 20.164 39.495 -81.254 1.00 16.17 387 PRO D N 1
ATOM 5265 C CA . PRO D 1 152 ? 19.800 40.813 -81.809 1.00 16.49 387 PRO D CA 1
ATOM 5266 C C . PRO D 1 152 ? 20.387 41.984 -81.020 1.00 16.11 387 PRO D C 1
ATOM 5267 O O . PRO D 1 152 ? 20.824 42.961 -81.620 1.00 15.33 387 PRO D O 1
ATOM 5271 N N . PHE D 1 153 ? 20.406 41.871 -79.694 1.00 16.27 388 PHE D N 1
ATOM 5272 C CA . PHE D 1 153 ? 20.972 42.927 -78.862 1.00 15.75 388 PHE D CA 1
ATOM 5273 C C . PHE D 1 153 ? 22.497 42.989 -78.949 1.00 15.53 388 PHE D C 1
ATOM 5274 O O . PHE D 1 153 ? 23.083 44.071 -78.949 1.00 15.93 388 PHE D O 1
ATOM 5282 N N . ILE D 1 154 ? 23.139 41.826 -79.010 1.00 15.88 389 ILE D N 1
ATOM 5283 C CA . ILE D 1 154 ? 24.593 41.780 -79.162 1.00 16.70 389 ILE D CA 1
ATOM 5284 C C . ILE D 1 154 ? 25.038 42.488 -80.450 1.00 17.13 389 ILE D C 1
ATOM 5285 O O . ILE D 1 154 ? 25.957 43.315 -80.443 1.00 17.99 389 ILE D O 1
ATOM 5290 N N . THR D 1 155 ? 24.362 42.171 -81.550 1.00 17.10 390 THR D N 1
ATOM 5291 C CA . THR D 1 155 ? 24.626 42.812 -82.833 1.00 17.69 390 THR D CA 1
ATOM 5292 C C . THR D 1 155 ? 24.448 44.326 -82.735 1.00 17.13 390 THR D C 1
ATOM 5293 O O . THR D 1 155 ? 25.275 45.086 -83.258 1.00 17.97 390 THR D O 1
ATOM 5297 N N . TRP D 1 156 ? 23.384 44.756 -82.052 1.00 16.69 391 TRP D N 1
ATOM 5298 C CA . TRP D 1 156 ? 23.127 46.175 -81.855 1.00 17.06 391 TRP D CA 1
ATOM 5299 C C . TRP D 1 156 ? 24.281 46.858 -81.108 1.00 17.32 391 TRP D C 1
ATOM 5300 O O . TRP D 1 156 ? 24.716 47.944 -81.499 1.00 17.55 391 TRP D O 1
ATOM 5311 N N . LEU D 1 157 ? 24.766 46.217 -80.036 1.00 18.21 392 LEU D N 1
ATOM 5312 C CA . LEU D 1 157 ? 25.885 46.752 -79.255 1.00 19.72 392 LEU D CA 1
ATOM 5313 C C . LEU D 1 157 ? 27.147 46.926 -80.089 1.00 21.16 392 LEU D C 1
ATOM 5314 O O . LEU D 1 157 ? 27.904 47.885 -79.895 1.00 22.00 392 LEU D O 1
ATOM 5319 N N . GLU D 1 158 ? 27.367 45.989 -81.004 1.00 22.19 393 GLU D N 1
ATOM 5320 C CA . GLU D 1 158 ? 28.549 46.007 -81.853 1.00 24.21 393 GLU D CA 1
ATOM 5321 C C . GLU D 1 158 ? 28.518 47.121 -82.891 1.00 25.14 393 GLU D C 1
ATOM 5322 O O . GLU D 1 158 ? 29.546 47.753 -83.159 1.00 26.25 393 GLU D O 1
ATOM 5328 N N . THR D 1 159 ? 27.341 47.370 -83.461 1.00 26.32 394 THR D N 1
ATOM 5329 C CA . THR D 1 159 ? 27.205 48.302 -84.585 1.00 27.38 394 THR D CA 1
ATOM 5330 C C . THR D 1 159 ? 26.709 49.672 -84.136 1.00 27.78 394 THR D C 1
ATOM 5331 O O . THR D 1 159 ? 27.003 50.107 -83.019 1.00 28.75 394 THR D O 1
ATOM 5335 N N . GLU D 1 167 ? 18.282 63.840 -89.054 1.00 55.59 402 GLU D N 1
ATOM 5336 C CA . GLU D 1 167 ? 19.189 64.987 -89.038 1.00 55.89 402 GLU D CA 1
ATOM 5337 C C . GLU D 1 167 ? 19.898 65.168 -87.694 1.00 55.97 402 GLU D C 1
ATOM 5338 O O . GLU D 1 167 ? 21.033 65.653 -87.650 1.00 56.10 402 GLU D O 1
ATOM 5340 N N . ASP D 1 168 ? 19.211 64.790 -86.613 1.00 55.97 403 ASP D N 1
ATOM 5341 C CA . ASP D 1 168 ? 19.735 64.852 -85.236 1.00 55.82 403 ASP D CA 1
ATOM 5342 C C . ASP D 1 168 ? 20.018 66.265 -84.708 1.00 55.58 403 ASP D C 1
ATOM 5343 O O . ASP D 1 168 ? 20.942 66.467 -83.913 1.00 55.62 403 ASP D O 1
ATOM 5345 N N . ASP D 1 169 ? 19.211 67.233 -85.142 1.00 55.26 404 ASP D N 1
ATOM 5346 C CA . ASP D 1 169 ? 19.309 68.616 -84.659 1.00 54.89 404 ASP D CA 1
ATOM 5347 C C . ASP D 1 169 ? 18.544 68.798 -83.351 1.00 54.49 404 ASP D C 1
ATOM 5348 O O . ASP D 1 169 ? 17.484 68.200 -83.167 1.00 54.22 404 ASP D O 1
ATOM 5353 N N . GLU D 1 170 ? 19.076 69.633 -82.457 1.00 53.95 405 GLU D N 1
ATOM 5354 C CA . GLU D 1 170 ? 18.378 70.005 -81.221 1.00 53.49 405 GLU D CA 1
ATOM 5355 C C . GLU D 1 170 ? 17.026 70.633 -81.558 1.00 53.25 405 GLU D C 1
ATOM 5356 O O . GLU D 1 170 ? 16.937 71.483 -82.448 1.00 53.15 405 GLU D O 1
ATOM 5358 N N . LEU D 1 171 ? 15.980 70.208 -80.850 1.00 52.75 406 LEU D N 1
ATOM 5359 C CA . LEU D 1 171 ? 14.600 70.501 -81.253 1.00 52.73 406 LEU D CA 1
ATOM 5360 C C . LEU D 1 171 ? 14.193 71.975 -81.147 1.00 52.95 406 LEU D C 1
ATOM 5361 O O . LEU D 1 171 ? 13.860 72.598 -82.164 1.00 53.16 406 LEU D O 1
ATOM 5366 N N . GLU D 1 172 ? 14.224 72.517 -79.928 1.00 53.15 407 GLU D N 1
ATOM 5367 C CA . GLU D 1 172 ? 13.758 73.881 -79.635 1.00 53.32 407 GLU D CA 1
ATOM 5368 C C . GLU D 1 172 ? 12.337 74.140 -80.145 1.00 53.47 407 GLU D C 1
ATOM 5369 O O . GLU D 1 172 ? 11.561 74.867 -79.521 1.00 53.59 407 GLU D O 1
ATOM 5371 N N . PRO E 1 3 ? 18.881 16.487 -52.370 1.00 34.21 238 PRO E N 1
ATOM 5372 C CA . PRO E 1 3 ? 19.152 15.582 -51.256 1.00 33.81 238 PRO E CA 1
ATOM 5373 C C . PRO E 1 3 ? 18.247 14.346 -51.273 1.00 33.25 238 PRO E C 1
ATOM 5374 O O . PRO E 1 3 ? 18.201 13.601 -50.288 1.00 33.88 238 PRO E O 1
ATOM 5378 N N . GLU E 1 4 ? 17.555 14.131 -52.392 1.00 32.07 239 GLU E N 1
ATOM 5379 C CA . GLU E 1 4 ? 16.532 13.089 -52.493 1.00 30.75 239 GLU E CA 1
ATOM 5380 C C . GLU E 1 4 ? 16.933 11.873 -53.338 1.00 29.68 239 GLU E C 1
ATOM 5381 O O . GLU E 1 4 ? 16.340 10.801 -53.190 1.00 29.48 239 GLU E O 1
ATOM 5387 N N . PHE E 1 5 ? 17.926 12.034 -54.213 1.00 28.35 240 PHE E N 1
ATOM 5388 C CA . PHE E 1 5 ? 18.354 10.935 -55.091 1.00 27.12 240 PHE E CA 1
ATOM 5389 C C . PHE E 1 5 ? 19.648 10.255 -54.644 1.00 26.92 240 PHE E C 1
ATOM 5390 O O . PHE E 1 5 ? 19.785 9.035 -54.765 1.00 26.43 240 PHE E O 1
ATOM 5398 N N . VAL E 1 6 ? 20.599 11.046 -54.153 1.00 26.68 241 VAL E N 1
ATOM 5399 C CA . VAL E 1 6 ? 21.845 10.509 -53.603 1.00 27.09 241 VAL E CA 1
ATOM 5400 C C . VAL E 1 6 ? 22.114 11.095 -52.218 1.00 27.51 241 VAL E C 1
ATOM 5401 O O . VAL E 1 6 ? 21.576 12.156 -51.882 1.00 27.61 241 VAL E O 1
ATOM 5405 N N . ASN E 1 7 ? 22.922 10.395 -51.418 1.00 27.89 242 ASN E N 1
ATOM 5406 C CA A ASN E 1 7 ? 23.331 10.948 -50.122 0.50 28.10 242 ASN E CA 1
ATOM 5407 C CA B ASN E 1 7 ? 23.353 10.862 -50.100 0.50 28.15 242 ASN E CA 1
ATOM 5408 C C . ASN E 1 7 ? 24.796 11.393 -50.092 1.00 28.44 242 ASN E C 1
ATOM 5409 O O . ASN E 1 7 ? 25.405 11.538 -49.020 1.00 28.56 242 ASN E O 1
ATOM 5418 N N . SER E 1 8 ? 25.338 11.661 -51.283 1.00 28.92 243 SER E N 1
ATOM 5419 C CA . SER E 1 8 ? 26.722 12.124 -51.470 1.00 29.69 243 SER E CA 1
ATOM 5420 C C . SER E 1 8 ? 27.131 13.300 -50.578 1.00 29.95 243 SER E C 1
ATOM 5421 O O . SER E 1 8 ? 28.223 13.295 -50.003 1.00 30.27 243 SER E O 1
ATOM 5424 N N . GLU E 1 9 ? 26.257 14.299 -50.474 1.00 30.23 244 GLU E N 1
ATOM 5425 C CA . GLU E 1 9 ? 26.545 15.527 -49.716 1.00 30.47 244 GLU E CA 1
ATOM 5426 C C . GLU E 1 9 ? 26.545 15.371 -48.190 1.00 30.10 244 GLU E C 1
ATOM 5427 O O . GLU E 1 9 ? 27.066 16.238 -47.481 1.00 30.73 244 GLU E O 1
ATOM 5433 N N . LEU E 1 10 ? 25.966 14.277 -47.691 1.00 29.48 245 LEU E N 1
ATOM 5434 C CA . LEU E 1 10 ? 25.831 14.059 -46.246 1.00 28.73 245 LEU E CA 1
ATOM 5435 C C . LEU E 1 10 ? 27.006 13.297 -45.640 1.00 27.61 245 LEU E C 1
ATOM 5436 O O . LEU E 1 10 ? 27.468 12.295 -46.190 1.00 27.96 245 LEU E O 1
ATOM 5441 N N . THR E 1 11 ? 27.482 13.779 -44.497 1.00 26.09 246 THR E N 1
ATOM 5442 C CA . THR E 1 11 ? 28.447 13.036 -43.695 1.00 24.59 246 THR E CA 1
ATOM 5443 C C . THR E 1 11 ? 27.683 12.037 -42.826 1.00 23.91 246 THR E C 1
ATOM 5444 O O . THR E 1 11 ? 26.454 12.083 -42.756 1.00 23.37 246 THR E O 1
ATOM 5448 N N . GLN E 1 12 ? 28.406 11.121 -42.189 1.00 23.07 247 GLN E N 1
ATOM 5449 C CA . GLN E 1 12 ? 27.781 10.139 -41.305 1.00 22.73 247 GLN E CA 1
ATOM 5450 C C . GLN E 1 12 ? 27.104 10.800 -40.117 1.00 21.60 247 GLN E C 1
ATOM 5451 O O . GLN E 1 12 ? 26.079 10.325 -39.622 1.00 20.79 247 GLN E O 1
ATOM 5457 N N . LEU E 1 13 ? 27.679 11.915 -39.680 1.00 21.87 248 LEU E N 1
ATOM 5458 C CA . LEU E 1 13 ? 27.061 12.716 -38.642 1.00 21.68 248 LEU E CA 1
ATOM 5459 C C . LEU E 1 13 ? 25.765 13.382 -39.137 1.00 21.53 248 LEU E C 1
ATOM 5460 O O . LEU E 1 13 ? 24.752 13.382 -38.431 1.00 21.59 248 LEU E O 1
ATOM 5465 N N . ASP E 1 14 ? 25.794 13.925 -40.355 1.00 21.85 249 ASP E N 1
ATOM 5466 C CA . ASP E 1 14 ? 24.582 14.438 -41.005 1.00 21.70 249 ASP E CA 1
ATOM 5467 C C . ASP E 1 14 ? 23.459 13.387 -41.003 1.00 21.13 249 ASP E C 1
ATOM 5468 O O . ASP E 1 14 ? 22.304 13.711 -40.728 1.00 21.40 249 ASP E O 1
ATOM 5473 N N . GLU E 1 15 ? 23.801 12.134 -41.309 1.00 19.45 250 GLU E N 1
ATOM 5474 C CA . GLU E 1 15 ? 22.809 11.042 -41.333 1.00 18.85 250 GLU E CA 1
ATOM 5475 C C . GLU E 1 15 ? 22.232 10.703 -39.944 1.00 18.30 250 GLU E C 1
ATOM 5476 O O . GLU E 1 15 ? 21.056 10.371 -39.819 1.00 18.58 250 GLU E O 1
ATOM 5482 N N . TYR E 1 16 ? 23.065 10.786 -38.915 1.00 17.39 251 TYR E N 1
ATOM 5483 C CA . TYR E 1 16 ? 22.599 10.637 -37.533 1.00 16.53 251 TYR E CA 1
ATOM 5484 C C . TYR E 1 16 ? 21.525 11.684 -37.234 1.00 16.56 251 TYR E C 1
ATOM 5485 O O . TYR E 1 16 ? 20.446 11.355 -36.734 1.00 16.74 251 TYR E O 1
ATOM 5494 N N . GLY E 1 17 ? 21.828 12.938 -37.569 1.00 17.14 252 GLY E N 1
ATOM 5495 C CA . GLY E 1 17 ? 20.875 14.034 -37.418 1.00 17.45 252 GLY E CA 1
ATOM 5496 C C . GLY E 1 17 ? 19.580 13.739 -38.146 1.00 17.48 252 GLY E C 1
ATOM 5497 O O . GLY E 1 17 ? 18.492 13.858 -37.596 1.00 17.77 252 GLY E O 1
ATOM 5498 N N . GLU E 1 18 ? 19.701 13.328 -39.401 1.00 17.61 253 GLU E N 1
ATOM 5499 C CA . GLU E 1 18 ? 18.529 12.998 -40.201 1.00 18.38 253 GLU E CA 1
ATOM 5500 C C . GLU E 1 18 ? 17.686 11.873 -39.586 1.00 17.70 253 GLU E C 1
ATOM 5501 O O . GLU E 1 18 ? 16.451 11.923 -39.610 1.00 18.27 253 GLU E O 1
ATOM 5507 N N . TRP E 1 19 ? 18.355 10.858 -39.048 1.00 17.56 254 TRP E N 1
ATOM 5508 C CA . TRP E 1 19 ? 17.664 9.750 -38.396 1.00 17.69 254 TRP E CA 1
ATOM 5509 C C . TRP E 1 19 ? 16.877 10.261 -37.171 1.00 17.99 254 TRP E C 1
ATOM 5510 O O . TRP E 1 19 ? 15.723 9.882 -36.975 1.00 17.95 254 TRP E O 1
ATOM 5521 N N . ILE E 1 20 ? 17.478 11.140 -36.375 1.00 17.49 255 ILE E N 1
ATOM 5522 C CA . ILE E 1 20 ? 16.741 11.715 -35.248 1.00 17.98 255 ILE E CA 1
ATOM 5523 C C . ILE E 1 20 ? 15.510 12.472 -35.732 1.00 18.76 255 ILE E C 1
ATOM 5524 O O . ILE E 1 20 ? 14.394 12.247 -35.237 1.00 19.91 255 ILE E O 1
ATOM 5529 N N . LEU E 1 21 ? 15.708 13.355 -36.711 1.00 19.60 256 LEU E N 1
ATOM 5530 C CA . LEU E 1 21 ? 14.635 14.225 -37.202 1.00 20.25 256 LEU E CA 1
ATOM 5531 C C . LEU E 1 21 ? 13.467 13.430 -37.776 1.00 21.36 256 LEU E C 1
ATOM 5532 O O . LEU E 1 21 ? 12.310 13.762 -37.514 1.00 21.82 256 LEU E O 1
ATOM 5537 N N . GLU E 1 22 ? 13.775 12.379 -38.535 1.00 21.79 257 GLU E N 1
ATOM 5538 C CA . GLU E 1 22 ? 12.744 11.488 -39.075 1.00 23.25 257 GLU E CA 1
ATOM 5539 C C . GLU E 1 22 ? 11.946 10.847 -37.935 1.00 23.62 257 GLU E C 1
ATOM 5540 O O . GLU E 1 22 ? 10.715 10.901 -37.930 1.00 24.96 257 GLU E O 1
ATOM 5546 N N . GLN E 1 23 ? 12.642 10.261 -36.963 1.00 23.73 258 GLN E N 1
ATOM 5547 C CA . GLN E 1 23 ? 11.974 9.541 -35.871 1.00 23.67 258 GLN E CA 1
ATOM 5548 C C . GLN E 1 23 ? 11.091 10.469 -35.018 1.00 23.38 258 GLN E C 1
ATOM 5549 O O . GLN E 1 23 ? 9.999 10.082 -34.596 1.00 23.28 258 GLN E O 1
ATOM 5555 N N . ALA E 1 24 ? 11.552 11.704 -34.811 1.00 23.01 259 ALA E N 1
ATOM 5556 C CA . ALA E 1 24 ? 11.062 12.559 -33.712 1.00 23.04 259 ALA E CA 1
ATOM 5557 C C . ALA E 1 24 ? 9.669 13.194 -33.834 1.00 23.46 259 ALA E C 1
ATOM 5558 O O . ALA E 1 24 ? 8.991 13.386 -32.820 1.00 23.18 259 ALA E O 1
ATOM 5560 N N . GLY E 1 25 ? 9.257 13.555 -35.046 1.00 24.22 260 GLY E N 1
ATOM 5561 C CA . GLY E 1 25 ? 8.013 14.306 -35.228 1.00 24.75 260 GLY E CA 1
ATOM 5562 C C . GLY E 1 25 ? 8.209 15.805 -35.067 1.00 25.26 260 GLY E C 1
ATOM 5563 O O . GLY E 1 25 ? 9.237 16.250 -34.550 1.00 25.44 260 GLY E O 1
ATOM 5564 N N . GLU E 1 26 ? 7.205 16.578 -35.486 1.00 25.65 261 GLU E N 1
ATOM 5565 C CA A GLU E 1 26 ? 7.281 18.043 -35.501 0.50 25.60 261 GLU E CA 1
ATOM 5566 C CA B GLU E 1 26 ? 7.294 18.040 -35.501 0.50 25.69 261 GLU E CA 1
ATOM 5567 C C . GLU E 1 26 ? 7.354 18.656 -34.104 1.00 25.58 261 GLU E C 1
ATOM 5568 O O . GLU E 1 26 ? 8.002 19.695 -33.901 1.00 25.62 261 GLU E O 1
ATOM 5579 N N . ASP E 1 27 ? 6.684 18.019 -33.146 1.00 24.99 262 ASP E N 1
ATOM 5580 C CA . ASP E 1 27 ? 6.674 18.500 -31.768 1.00 24.51 262 ASP E CA 1
ATOM 5581 C C . ASP E 1 27 ? 7.643 17.714 -30.896 1.00 23.78 262 ASP E C 1
ATOM 5582 O O . ASP E 1 27 ? 7.627 17.832 -29.662 1.00 23.54 262 ASP E O 1
ATOM 5587 N N . LYS E 1 28 ? 8.491 16.921 -31.549 1.00 22.96 263 LYS E N 1
ATOM 5588 C CA . LYS E 1 28 ? 9.487 16.090 -30.872 1.00 22.22 263 LYS E CA 1
ATOM 5589 C C . LYS E 1 28 ? 8.812 15.088 -29.937 1.00 22.02 263 LYS E C 1
ATOM 5590 O O . LYS E 1 28 ? 9.353 14.766 -28.886 1.00 22.71 263 LYS E O 1
ATOM 5596 N N . GLU E 1 29 ? 7.629 14.613 -30.326 1.00 21.66 264 GLU E N 1
ATOM 5597 C CA . GLU E 1 29 ? 6.837 13.715 -29.480 1.00 21.29 264 GLU E CA 1
ATOM 5598 C C . GLU E 1 29 ? 7.301 12.255 -29.552 1.00 20.97 264 GLU E C 1
ATOM 5599 O O . GLU E 1 29 ? 6.973 11.448 -28.674 1.00 21.06 264 GLU E O 1
ATOM 5605 N N . ASN E 1 30 ? 8.057 11.920 -30.594 1.00 19.99 265 ASN E N 1
ATOM 5606 C CA . ASN E 1 30 ? 8.556 10.558 -30.752 1.00 19.52 265 ASN E CA 1
ATOM 5607 C C . ASN E 1 30 ? 10.087 10.483 -30.797 1.00 19.00 265 ASN E C 1
ATOM 5608 O O . ASN E 1 30 ? 10.651 9.658 -31.515 1.00 19.22 265 ASN E O 1
ATOM 5613 N N . LEU E 1 31 ? 10.759 11.325 -30.012 1.00 18.32 266 LEU E N 1
ATOM 5614 C CA . LEU E 1 31 ? 12.214 11.248 -29.922 1.00 18.34 266 LEU E CA 1
ATOM 5615 C C . LEU E 1 31 ? 12.626 9.853 -29.495 1.00 18.05 266 LEU E C 1
ATOM 5616 O O . LEU E 1 31 ? 12.015 9.284 -28.591 1.00 18.18 266 LEU E O 1
ATOM 5621 N N . PRO E 1 32 ? 13.687 9.308 -30.111 1.00 18.41 267 PRO E N 1
ATOM 5622 C CA . PRO E 1 32 ? 14.251 8.084 -29.547 1.00 18.41 267 PRO E CA 1
ATOM 5623 C C . PRO E 1 32 ? 14.691 8.327 -28.102 1.00 18.27 267 PRO E C 1
ATOM 5624 O O . PRO E 1 32 ? 15.066 9.452 -27.757 1.00 19.23 267 PRO E O 1
ATOM 5628 N N . SER E 1 33 ? 14.631 7.292 -27.270 1.00 17.44 268 SER E N 1
ATOM 5629 C CA . SER E 1 33 ? 15.083 7.396 -25.880 1.00 16.70 268 SER E CA 1
ATOM 5630 C C . SER E 1 33 ? 16.568 7.749 -25.864 1.00 16.00 268 SER E C 1
ATOM 5631 O O . SER E 1 33 ? 17.270 7.552 -26.869 1.00 15.61 268 SER E O 1
ATOM 5634 N N . ASP E 1 34 ? 17.045 8.227 -24.718 1.00 15.39 269 ASP E N 1
ATOM 5635 C CA . ASP E 1 34 ? 18.460 8.557 -24.588 1.00 15.26 269 ASP E CA 1
ATOM 5636 C C . ASP E 1 34 ? 19.347 7.321 -24.772 1.00 15.27 269 ASP E C 1
ATOM 5637 O O . ASP E 1 34 ? 20.435 7.425 -25.319 1.00 16.11 269 ASP E O 1
ATOM 5642 N N . VAL E 1 35 ? 18.869 6.154 -24.328 1.00 15.86 270 VAL E N 1
ATOM 5643 C CA . VAL E 1 35 ? 19.591 4.918 -24.580 1.00 16.69 270 VAL E CA 1
ATOM 5644 C C . VAL E 1 35 ? 19.691 4.666 -26.083 1.00 16.64 270 VAL E C 1
ATOM 5645 O O . VAL E 1 35 ? 20.781 4.348 -26.578 1.00 17.18 270 VAL E O 1
ATOM 5649 N N . GLU E 1 36 ? 18.566 4.804 -26.800 1.00 16.38 271 GLU E N 1
ATOM 5650 C CA . GLU E 1 36 ? 18.535 4.611 -28.256 1.00 17.34 271 GLU E CA 1
ATOM 5651 C C . GLU E 1 36 ? 19.431 5.621 -28.977 1.00 16.39 271 GLU E C 1
ATOM 5652 O O . GLU E 1 36 ? 20.120 5.263 -29.927 1.00 16.29 271 GLU E O 1
ATOM 5658 N N . LEU E 1 37 ? 19.417 6.879 -28.531 1.00 16.04 272 LEU E N 1
ATOM 5659 C CA . LEU E 1 37 ? 20.255 7.917 -29.155 1.00 15.78 272 LEU E CA 1
ATOM 5660 C C . LEU E 1 37 ? 21.735 7.567 -29.054 1.00 15.61 272 LEU E C 1
ATOM 5661 O O . LEU E 1 37 ? 22.500 7.787 -29.991 1.00 15.74 272 LEU E O 1
ATOM 5666 N N . TYR E 1 38 ? 22.145 7.060 -27.891 1.00 15.00 273 TYR E N 1
ATOM 5667 C CA . TYR E 1 38 ? 23.558 6.748 -27.674 1.00 14.69 273 TYR E CA 1
ATOM 5668 C C . TYR E 1 38 ? 23.956 5.506 -28.459 1.00 14.46 273 TYR E C 1
ATOM 5669 O O . TYR E 1 38 ? 25.021 5.468 -29.094 1.00 14.64 273 TYR E O 1
ATOM 5678 N N . LYS E 1 39 ? 23.102 4.488 -28.405 1.00 14.29 274 LYS E N 1
ATOM 5679 C CA . LYS E 1 39 ? 23.379 3.246 -29.110 1.00 14.58 274 LYS E CA 1
ATOM 5680 C C . LYS E 1 39 ? 23.517 3.479 -30.607 1.00 14.44 274 LYS E C 1
ATOM 5681 O O . LYS E 1 39 ? 24.378 2.884 -31.255 1.00 14.68 274 LYS E O 1
ATOM 5687 N N . LYS E 1 40 ? 22.663 4.345 -31.146 1.00 14.27 275 LYS E N 1
ATOM 5688 C CA . LYS E 1 40 ? 22.702 4.679 -32.560 1.00 14.25 275 LYS E CA 1
ATOM 5689 C C . LYS E 1 40 ? 23.981 5.440 -32.937 1.00 13.89 275 LYS E C 1
ATOM 5690 O O . LYS E 1 40 ? 24.601 5.158 -33.965 1.00 14.03 275 LYS E O 1
ATOM 5696 N N . ALA E 1 41 ? 24.385 6.394 -32.104 1.00 13.50 276 ALA E N 1
ATOM 5697 C CA . ALA E 1 41 ? 25.642 7.088 -32.349 1.00 13.82 276 ALA E CA 1
ATOM 5698 C C . ALA E 1 41 ? 26.831 6.122 -32.354 1.00 14.07 276 ALA E C 1
ATOM 5699 O O . ALA E 1 41 ? 27.735 6.240 -33.187 1.00 14.13 276 ALA E O 1
ATOM 5701 N N . ALA E 1 42 ? 26.823 5.166 -31.425 1.00 14.93 277 ALA E N 1
ATOM 5702 C CA . ALA E 1 42 ? 27.858 4.128 -31.374 1.00 15.60 277 ALA E CA 1
ATOM 5703 C C . ALA E 1 42 ? 27.848 3.250 -32.628 1.00 15.78 277 ALA E C 1
ATOM 5704 O O . ALA E 1 42 ? 28.906 2.971 -33.199 1.00 16.51 277 ALA E O 1
ATOM 5706 N N . GLU E 1 43 ? 26.648 2.867 -33.062 1.00 15.64 278 GLU E N 1
ATOM 5707 C CA A GLU E 1 43 ? 26.432 2.012 -34.237 0.50 15.73 278 GLU E CA 1
ATOM 5708 C CA B GLU E 1 43 ? 26.492 1.997 -34.232 0.50 15.76 278 GLU E CA 1
ATOM 5709 C C . GLU E 1 43 ? 26.897 2.708 -35.523 1.00 15.31 278 GLU E C 1
ATOM 5710 O O . GLU E 1 43 ? 27.457 2.077 -36.425 1.00 15.27 278 GLU E O 1
ATOM 5721 N N . LEU E 1 44 ? 26.644 4.018 -35.600 1.00 14.86 279 LEU E N 1
ATOM 5722 C CA A LEU E 1 44 ? 27.055 4.816 -36.759 0.50 14.27 279 LEU E CA 1
ATOM 5723 C CA B LEU E 1 44 ? 27.048 4.843 -36.743 0.50 14.76 279 LEU E CA 1
ATOM 5724 C C . LEU E 1 44 ? 28.494 5.312 -36.640 1.00 14.59 279 LEU E C 1
ATOM 5725 O O . LEU E 1 44 ? 29.020 5.944 -37.567 1.00 15.78 279 LEU E O 1
ATOM 5734 N N . ASP E 1 45 ? 29.130 5.011 -35.511 1.00 14.67 280 ASP E N 1
ATOM 5735 C CA . ASP E 1 45 ? 30.528 5.382 -35.259 1.00 14.58 280 ASP E CA 1
ATOM 5736 C C . ASP E 1 45 ? 30.727 6.896 -35.383 1.00 14.63 280 ASP E C 1
ATOM 5737 O O . ASP E 1 45 ? 31.708 7.353 -35.974 1.00 14.24 280 ASP E O 1
ATOM 5742 N N . VAL E 1 46 ? 29.793 7.669 -34.822 1.00 14.14 281 VAL E N 1
ATOM 5743 C CA . VAL E 1 46 ? 29.920 9.137 -34.796 1.00 14.43 281 VAL E CA 1
ATOM 5744 C C . VAL E 1 46 ? 30.203 9.700 -33.396 1.00 14.26 281 VAL E C 1
ATOM 5745 O O . VAL E 1 46 ? 30.282 10.922 -33.213 1.00 14.29 281 VAL E O 1
ATOM 5749 N N . LEU E 1 47 ? 30.386 8.816 -32.414 1.00 14.54 282 LEU E N 1
ATOM 5750 C CA . LEU E 1 47 ? 30.728 9.271 -31.052 1.00 14.36 282 LEU E CA 1
ATOM 5751 C C . LEU E 1 47 ? 32.071 10.016 -31.013 1.00 14.56 282 LEU E C 1
ATOM 5752 O O . LEU E 1 47 ? 32.261 10.931 -30.195 1.00 14.65 282 LEU E O 1
ATOM 5757 N N . ASN E 1 48 ? 32.974 9.641 -31.918 1.00 14.52 283 ASN E N 1
ATOM 5758 C CA A ASN E 1 48 ? 34.299 10.241 -32.028 0.50 14.61 283 ASN E CA 1
ATOM 5759 C CA B ASN E 1 48 ? 34.291 10.272 -31.985 0.50 14.86 283 ASN E CA 1
ATOM 5760 C C . ASN E 1 48 ? 34.341 11.536 -32.850 1.00 14.84 283 ASN E C 1
ATOM 5761 O O . ASN E 1 48 ? 35.420 12.037 -33.172 1.00 15.55 283 ASN E O 1
ATOM 5770 N N . ASP E 1 49 ? 33.173 12.068 -33.205 1.00 14.19 284 ASP E N 1
ATOM 5771 C CA . ASP E 1 49 ? 33.119 13.301 -33.979 1.00 14.63 284 ASP E CA 1
ATOM 5772 C C . ASP E 1 49 ? 32.710 14.454 -33.080 1.00 14.18 284 ASP E C 1
ATOM 5773 O O . ASP E 1 49 ? 31.575 14.485 -32.633 1.00 13.39 284 ASP E O 1
ATOM 5778 N N . PRO E 1 50 ? 33.623 15.408 -32.820 1.00 14.47 285 PRO E N 1
ATOM 5779 C CA . PRO E 1 50 ? 33.288 16.503 -31.904 1.00 14.85 285 PRO E CA 1
ATOM 5780 C C . PRO E 1 50 ? 32.105 17.364 -32.335 1.00 14.63 285 PRO E C 1
ATOM 5781 O O . PRO E 1 50 ? 31.593 18.114 -31.518 1.00 15.10 285 PRO E O 1
ATOM 5785 N N . LYS E 1 51 ? 31.674 17.268 -33.592 1.00 14.21 286 LYS E N 1
ATOM 5786 C CA . LYS E 1 51 ? 30.504 18.021 -34.024 1.00 14.83 286 LYS E CA 1
ATOM 5787 C C . LYS E 1 51 ? 29.193 17.362 -33.598 1.00 14.10 286 LYS E C 1
ATOM 5788 O O . LYS E 1 51 ? 28.126 17.932 -33.788 1.00 14.43 286 LYS E O 1
ATOM 5794 N N . ILE E 1 52 ? 29.258 16.174 -32.989 1.00 13.46 287 ILE E N 1
ATOM 5795 C CA . ILE E 1 52 ? 28.020 15.468 -32.614 1.00 13.40 287 ILE E CA 1
ATOM 5796 C C . ILE E 1 52 ? 27.083 16.321 -31.762 1.00 13.24 287 ILE E C 1
ATOM 5797 O O . ILE E 1 52 ? 25.880 16.301 -31.960 1.00 13.46 287 ILE E O 1
ATOM 5802 N N . GLY E 1 53 ? 27.649 17.080 -30.823 1.00 14.08 288 GLY E N 1
ATOM 5803 C CA . GLY E 1 53 ? 26.822 17.938 -29.951 1.00 14.20 288 GLY E CA 1
ATOM 5804 C C . GLY E 1 53 ? 26.113 19.058 -30.704 1.00 14.65 288 GLY E C 1
ATOM 5805 O O . GLY E 1 53 ? 24.994 19.444 -30.356 1.00 15.81 288 GLY E O 1
ATOM 5806 N N . CYS E 1 54 ? 26.767 19.569 -31.746 1.00 14.54 289 CYS E N 1
ATOM 5807 C CA . CYS E 1 54 ? 26.200 20.610 -32.592 1.00 13.94 289 CYS E CA 1
ATOM 5808 C C . CYS E 1 54 ? 24.941 20.079 -33.294 1.00 13.71 289 CYS E C 1
ATOM 5809 O O . CYS E 1 54 ? 23.892 20.737 -33.326 1.00 13.67 289 CYS E O 1
ATOM 5812 N N . VAL E 1 55 ? 25.035 18.855 -33.803 1.00 12.98 290 VAL E N 1
ATOM 5813 C CA . VAL E 1 55 ? 23.896 18.211 -34.442 1.00 12.85 290 VAL E CA 1
ATOM 5814 C C . VAL E 1 55 ? 22.780 17.937 -33.427 1.00 12.81 290 VAL E C 1
ATOM 5815 O O . VAL E 1 55 ? 21.626 18.262 -33.673 1.00 12.81 290 VAL E O 1
ATOM 5819 N N . LEU E 1 56 ? 23.126 17.356 -32.279 1.00 13.09 291 LEU E N 1
ATOM 5820 C CA . LEU E 1 56 ? 22.123 17.078 -31.249 1.00 13.05 291 LEU E CA 1
ATOM 5821 C C . LEU E 1 56 ? 21.358 18.339 -30.806 1.00 13.09 291 LEU E C 1
ATOM 5822 O O . LEU E 1 56 ? 20.139 18.303 -30.657 1.00 13.79 291 LEU E O 1
ATOM 5827 N N . ALA E 1 57 ? 22.075 19.444 -30.607 1.00 13.12 292 ALA E N 1
ATOM 5828 C CA . ALA E 1 57 ? 21.436 20.704 -30.169 1.00 13.64 292 ALA E CA 1
ATOM 5829 C C . ALA E 1 57 ? 20.411 21.221 -31.190 1.00 14.65 292 ALA E C 1
ATOM 5830 O O . ALA E 1 57 ? 19.518 22.009 -30.837 1.00 15.11 292 ALA E O 1
ATOM 5832 N N . GLN E 1 58 ? 20.544 20.776 -32.443 1.00 13.85 293 GLN E N 1
ATOM 5833 C CA . GLN E 1 58 ? 19.641 21.194 -33.517 1.00 14.05 293 GLN E CA 1
ATOM 5834 C C . GLN E 1 58 ? 18.539 20.194 -33.854 1.00 14.49 293 GLN E C 1
ATOM 5835 O O . GLN E 1 58 ? 17.640 20.505 -34.662 1.00 15.67 293 GLN E O 1
ATOM 5841 N N . CYS E 1 59 ? 18.606 19.006 -33.255 1.00 14.73 294 CYS E N 1
ATOM 5842 C CA . CYS E 1 59 ? 17.640 17.954 -33.557 1.00 14.82 294 CYS E CA 1
ATOM 5843 C C . CYS E 1 59 ? 16.722 17.595 -32.396 1.00 14.17 294 CYS E C 1
ATOM 5844 O O . CYS E 1 59 ? 15.605 17.134 -32.615 1.00 14.69 294 CYS E O 1
ATOM 5847 N N . LEU E 1 60 ? 17.182 17.797 -31.168 1.00 14.27 295 LEU E N 1
ATOM 5848 C CA . LEU E 1 60 ? 16.409 17.331 -30.014 1.00 14.51 295 LEU E CA 1
ATOM 5849 C C . LEU E 1 60 ? 15.318 18.281 -29.555 1.00 15.10 295 LEU E C 1
ATOM 5850 O O . LEU E 1 60 ? 14.381 17.849 -28.889 1.00 16.16 295 LEU E O 1
ATOM 5855 N N . PHE E 1 61 ? 15.448 19.563 -29.886 1.00 14.27 296 PHE E N 1
ATOM 5856 C CA . PHE E 1 61 ? 14.628 20.587 -29.245 1.00 15.06 296 PHE E CA 1
ATOM 5857 C C . PHE E 1 61 ? 13.723 21.361 -30.194 1.00 15.07 296 PHE E C 1
ATOM 5858 O O . PHE E 1 61 ? 13.971 21.432 -31.394 1.00 15.07 296 PHE E O 1
ATOM 5866 N N . ASP E 1 62 ? 12.666 21.929 -29.627 1.00 14.80 297 ASP E N 1
ATOM 5867 C CA . ASP E 1 62 ? 11.782 22.841 -30.340 1.00 15.14 297 ASP E CA 1
ATOM 5868 C C . ASP E 1 62 ? 11.550 24.074 -29.455 1.00 15.10 297 ASP E C 1
ATOM 5869 O O . ASP E 1 62 ? 12.396 24.400 -28.613 1.00 14.79 297 ASP E O 1
ATOM 5874 N N . GLU E 1 63 ? 10.405 24.734 -29.627 1.00 14.83 298 GLU E N 1
ATOM 5875 C CA A GLU E 1 63 ? 10.069 25.956 -28.893 0.50 14.99 298 GLU E CA 1
ATOM 5876 C CA B GLU E 1 63 ? 10.105 25.963 -28.888 0.50 14.84 298 GLU E CA 1
ATOM 5877 C C . GLU E 1 63 ? 10.105 25.779 -27.367 1.00 14.83 298 GLU E C 1
ATOM 5878 O O . GLU E 1 63 ? 10.288 26.742 -26.622 1.00 14.84 298 GLU E O 1
ATOM 5889 N N . ASP E 1 64 ? 9.930 24.544 -26.903 1.00 14.33 299 ASP E N 1
ATOM 5890 C CA . ASP E 1 64 ? 9.939 24.255 -25.469 1.00 14.66 299 ASP E CA 1
ATOM 5891 C C . ASP E 1 64 ? 11.326 23.884 -24.921 1.00 13.70 299 ASP E C 1
ATOM 5892 O O . ASP E 1 64 ? 11.429 23.223 -23.886 1.00 13.70 299 ASP E O 1
ATOM 5897 N N . ILE E 1 65 ? 12.383 24.334 -25.603 1.00 13.58 300 ILE E N 1
ATOM 5898 C CA . ILE E 1 65 ? 13.772 24.047 -25.207 1.00 14.19 300 ILE E CA 1
ATOM 5899 C C . ILE E 1 65 ? 14.112 24.228 -23.706 1.00 14.40 300 ILE E C 1
ATOM 5900 O O . ILE E 1 65 ? 14.824 23.402 -23.149 1.00 14.11 300 ILE E O 1
ATOM 5905 N N . VAL E 1 66 ? 13.584 25.267 -23.057 1.00 15.16 301 VAL E N 1
ATOM 5906 C CA . VAL E 1 66 ? 13.859 25.477 -21.624 1.00 15.59 301 VAL E CA 1
ATOM 5907 C C . VAL E 1 66 ? 13.398 24.293 -20.772 1.00 16.62 301 VAL E C 1
ATOM 5908 O O . VAL E 1 66 ? 14.032 23.938 -19.767 1.00 18.15 301 VAL E O 1
ATOM 5912 N N . ASN E 1 67 ? 12.305 23.673 -21.189 1.00 16.27 302 ASN E N 1
ATOM 5913 C CA . ASN E 1 67 ? 11.753 22.545 -20.461 1.00 16.86 302 ASN E CA 1
ATOM 5914 C C . ASN E 1 67 ? 12.310 21.207 -20.915 1.00 16.79 302 ASN E C 1
ATOM 5915 O O . ASN E 1 67 ? 11.944 20.176 -20.356 1.00 18.37 302 ASN E O 1
ATOM 5920 N N . GLU E 1 68 ? 13.193 21.237 -21.920 1.00 15.74 303 GLU E N 1
ATOM 5921 C CA . GLU E 1 68 ? 13.763 20.025 -22.518 1.00 14.82 303 GLU E CA 1
ATOM 5922 C C . GLU E 1 68 ? 15.264 19.898 -22.318 1.00 14.06 303 GLU E C 1
ATOM 5923 O O . GLU E 1 68 ? 15.796 18.784 -22.261 1.00 13.66 303 GLU E O 1
ATOM 5929 N N . ILE E 1 69 ? 15.943 21.038 -22.211 1.00 13.36 304 ILE E N 1
ATOM 5930 C CA . ILE E 1 69 ? 17.399 21.093 -22.267 1.00 14.47 304 ILE E CA 1
ATOM 5931 C C . ILE E 1 69 ? 18.052 20.313 -21.112 1.00 13.84 304 ILE E C 1
ATOM 5932 O O . ILE E 1 69 ? 19.163 19.808 -21.269 1.00 14.41 304 ILE E O 1
ATOM 5937 N N . ALA E 1 70 ? 17.349 20.209 -19.982 1.00 13.89 305 ALA E N 1
ATOM 5938 C CA . ALA E 1 70 ? 17.857 19.488 -18.817 1.00 14.02 305 ALA E CA 1
ATOM 5939 C C . ALA E 1 70 ? 17.229 18.087 -18.644 1.00 13.61 305 ALA E C 1
ATOM 5940 O O . ALA E 1 70 ? 17.288 17.506 -17.545 1.00 14.27 305 ALA E O 1
ATOM 5942 N N . GLU E 1 71 ? 16.663 17.554 -19.729 1.00 13.72 306 GLU E N 1
ATOM 5943 C CA . GLU E 1 71 ? 15.990 16.249 -19.678 1.00 12.89 306 GLU E CA 1
ATOM 5944 C C . GLU E 1 71 ? 16.790 15.124 -20.328 1.00 13.00 306 GLU E C 1
ATOM 5945 O O . GLU E 1 71 ? 16.275 14.020 -20.532 1.00 14.14 306 GLU E O 1
ATOM 5951 N N . HIS E 1 72 ? 18.065 15.396 -20.589 1.00 12.07 307 HIS E N 1
ATOM 5952 C CA . HIS E 1 72 ? 18.932 14.427 -21.260 1.00 12.04 307 HIS E CA 1
ATOM 5953 C C . HIS E 1 72 ? 20.294 14.400 -20.577 1.00 11.90 307 HIS E C 1
ATOM 5954 O O . HIS E 1 72 ? 21.314 14.210 -21.236 1.00 12.85 307 HIS E O 1
ATOM 5961 N N . ASN E 1 73 ? 20.319 14.591 -19.255 1.00 12.18 308 ASN E N 1
ATOM 5962 C CA . ASN E 1 73 ? 21.602 14.865 -18.597 1.00 11.90 308 ASN E CA 1
ATOM 5963 C C . ASN E 1 73 ? 22.643 13.752 -18.718 1.00 12.50 308 ASN E C 1
ATOM 5964 O O . ASN E 1 73 ? 23.794 14.017 -19.108 1.00 13.82 308 ASN E O 1
ATOM 5969 N N . ALA E 1 74 ? 22.268 12.520 -18.356 1.00 12.91 309 ALA E N 1
ATOM 5970 C CA . ALA E 1 74 ? 23.242 11.429 -18.396 1.00 11.99 309 ALA E CA 1
ATOM 5971 C C . ALA E 1 74 ? 23.746 11.236 -19.827 1.00 12.65 309 ALA E C 1
ATOM 5972 O O . ALA E 1 74 ? 24.951 11.107 -20.060 1.00 13.72 309 ALA E O 1
ATOM 5974 N N . PHE E 1 75 ? 22.816 11.263 -20.789 1.00 12.25 310 PHE E N 1
ATOM 5975 C CA . PHE E 1 75 ? 23.159 11.178 -22.204 1.00 12.41 310 PHE E CA 1
ATOM 5976 C C . PHE E 1 75 ? 24.197 12.257 -22.582 1.00 11.41 310 PHE E C 1
ATOM 5977 O O . PHE E 1 75 ? 25.254 11.931 -23.140 1.00 12.61 310 PHE E O 1
ATOM 5985 N N . PHE E 1 76 ? 23.945 13.518 -22.212 1.00 12.15 311 PHE E N 1
ATOM 5986 C CA . PHE E 1 76 ? 24.914 14.556 -22.583 1.00 12.49 311 PHE E CA 1
ATOM 5987 C C . PHE E 1 76 ? 26.250 14.361 -21.890 1.00 12.55 311 PHE E C 1
ATOM 5988 O O . PHE E 1 76 ? 27.289 14.670 -22.462 1.00 12.72 311 PHE E O 1
ATOM 5996 N N . THR E 1 77 ? 26.244 13.849 -20.663 1.00 12.42 312 THR E N 1
ATOM 5997 C CA . THR E 1 77 ? 27.531 13.621 -19.994 1.00 12.34 312 THR E CA 1
ATOM 5998 C C . THR E 1 77 ? 28.326 12.492 -20.648 1.00 12.49 312 THR E C 1
ATOM 5999 O O . THR E 1 77 ? 29.558 12.486 -20.578 1.00 13.25 312 THR E O 1
ATOM 6003 N N . LYS E 1 78 ? 27.637 11.558 -21.313 1.00 11.33 313 LYS E N 1
ATOM 6004 C CA . LYS E 1 78 ? 28.294 10.477 -22.059 1.00 12.65 313 LYS E CA 1
ATOM 6005 C C . LYS E 1 78 ? 28.746 10.907 -23.445 1.00 12.30 313 LYS E C 1
ATOM 6006 O O . LYS E 1 78 ? 29.619 10.261 -24.036 1.00 14.65 313 LYS E O 1
ATOM 6012 N N . ILE E 1 79 ? 28.103 11.953 -23.983 1.00 11.11 314 ILE E N 1
ATOM 6013 C CA . ILE E 1 79 ? 28.323 12.404 -25.374 1.00 11.64 314 ILE E CA 1
ATOM 6014 C C . ILE E 1 79 ? 29.361 13.535 -25.463 1.00 10.73 314 ILE E C 1
ATOM 6015 O O . ILE E 1 79 ? 30.193 13.556 -26.377 1.00 10.57 314 ILE E O 1
ATOM 6020 N N . LEU E 1 80 ? 29.264 14.507 -24.553 1.00 10.87 315 LEU E N 1
ATOM 6021 C CA . LEU E 1 80 ? 30.103 15.710 -24.659 1.00 11.42 315 LEU E CA 1
ATOM 6022 C C . LEU E 1 80 ? 31.415 15.470 -23.931 1.00 11.44 315 LEU E C 1
ATOM 6023 O O . LEU E 1 80 ? 31.637 15.950 -22.808 1.00 12.59 315 LEU E O 1
ATOM 6028 N N . VAL E 1 81 ? 32.270 14.692 -24.579 1.00 11.38 316 VAL E N 1
ATOM 6029 C CA . VAL E 1 81 ? 33.397 14.039 -23.919 1.00 11.55 316 VAL E CA 1
ATOM 6030 C C . VAL E 1 81 ? 34.661 14.909 -23.782 1.00 11.25 316 VAL E C 1
ATOM 6031 O O . VAL E 1 81 ? 35.612 14.523 -23.099 1.00 11.26 316 VAL E O 1
ATOM 6035 N N . THR E 1 82 ? 34.685 16.068 -24.443 1.00 10.01 317 THR E N 1
ATOM 6036 C CA . THR E 1 82 ? 35.801 17.004 -24.292 1.00 9.86 317 THR E CA 1
ATOM 6037 C C . THR E 1 82 ? 35.270 18.440 -24.399 1.00 9.43 317 THR E C 1
ATOM 6038 O O . THR E 1 82 ? 34.143 18.656 -24.854 1.00 9.99 317 THR E O 1
ATOM 6042 N N . PRO E 1 83 ? 36.077 19.429 -24.006 1.00 9.68 318 PRO E N 1
ATOM 6043 C CA . PRO E 1 83 ? 35.667 20.828 -24.180 1.00 9.69 318 PRO E CA 1
ATOM 6044 C C . PRO E 1 83 ? 35.339 21.208 -25.629 1.00 9.72 318 PRO E C 1
ATOM 6045 O O . PRO E 1 83 ? 34.513 22.099 -25.849 1.00 10.66 318 PRO E O 1
ATOM 6049 N N . GLU E 1 84 ? 35.961 20.536 -26.601 1.00 9.80 319 GLU E N 1
ATOM 6050 C CA A GLU E 1 84 ? 35.636 20.809 -28.001 0.40 9.88 319 GLU E CA 1
ATOM 6051 C CA B GLU E 1 84 ? 35.649 20.780 -28.016 0.60 9.97 319 GLU E CA 1
ATOM 6052 C C . GLU E 1 84 ? 34.210 20.355 -28.323 1.00 9.84 319 GLU E C 1
ATOM 6053 O O . GLU E 1 84 ? 33.511 21.003 -29.092 1.00 9.86 319 GLU E O 1
ATOM 6064 N N . TYR E 1 85 ? 33.766 19.244 -27.726 1.00 9.40 320 TYR E N 1
ATOM 6065 C CA . TYR E 1 85 ? 32.396 18.819 -27.931 1.00 9.24 320 TYR E CA 1
ATOM 6066 C C . TYR E 1 85 ? 31.444 19.840 -27.312 1.00 9.40 320 TYR E C 1
ATOM 6067 O O . TYR E 1 85 ? 30.369 20.106 -27.853 1.00 10.10 320 TYR E O 1
ATOM 6076 N N . GLU E 1 86 ? 31.829 20.382 -26.159 1.00 9.39 321 GLU E N 1
ATOM 6077 C CA . GLU E 1 86 ? 30.995 21.402 -25.514 1.00 9.69 321 GLU E CA 1
ATOM 6078 C C . GLU E 1 86 ? 30.906 22.655 -26.382 1.00 9.53 321 GLU E C 1
ATOM 6079 O O . GLU E 1 86 ? 29.826 23.227 -26.547 1.00 9.96 321 GLU E O 1
ATOM 6085 N N . LYS E 1 87 ? 32.050 23.082 -26.927 1.00 8.94 322 LYS E N 1
ATOM 6086 C CA . LYS E 1 87 ? 32.083 24.245 -27.842 1.00 9.28 322 LYS E CA 1
ATOM 6087 C C . LYS E 1 87 ? 31.107 24.040 -29.005 1.00 9.56 322 LYS E C 1
ATOM 6088 O O . LYS E 1 87 ? 30.354 24.958 -29.387 1.00 9.99 322 LYS E O 1
ATOM 6094 N N . ASN E 1 88 ? 31.138 22.846 -29.585 1.00 9.11 323 ASN E N 1
ATOM 6095 C CA A ASN E 1 88 ? 30.268 22.557 -30.724 0.60 9.39 323 ASN E CA 1
ATOM 6096 C CA B ASN E 1 88 ? 30.259 22.508 -30.711 0.40 9.60 323 ASN E CA 1
ATOM 6097 C C . ASN E 1 88 ? 28.790 22.475 -30.329 1.00 9.50 323 ASN E C 1
ATOM 6098 O O . ASN E 1 88 ? 27.930 22.900 -31.098 1.00 10.48 323 ASN E O 1
ATOM 6107 N N . PHE E 1 89 ? 28.505 21.980 -29.124 1.00 9.63 324 PHE E N 1
ATOM 6108 C CA . PHE E 1 89 ? 27.118 21.978 -28.646 1.00 9.81 324 PHE E CA 1
ATOM 6109 C C . PHE E 1 89 ? 26.585 23.416 -28.551 1.00 9.74 324 PHE E C 1
ATOM 6110 O O . PHE E 1 89 ? 25.463 23.710 -28.992 1.00 10.38 324 PHE E O 1
ATOM 6118 N N . MET E 1 90 ? 27.395 24.300 -27.955 1.00 10.44 325 MET E N 1
ATOM 6119 C CA . MET E 1 90 ? 27.034 25.709 -27.878 1.00 9.58 325 MET E CA 1
ATOM 6120 C C . MET E 1 90 ? 26.834 26.324 -29.277 1.00 10.20 325 MET E C 1
ATOM 6121 O O . MET E 1 90 ? 25.919 27.120 -29.486 1.00 10.89 325 MET E O 1
ATOM 6126 N N . GLY E 1 91 ? 27.668 25.924 -30.233 1.00 9.57 326 GLY E N 1
ATOM 6127 C CA . GLY E 1 91 ? 27.468 26.368 -31.629 1.00 10.36 326 GLY E CA 1
ATOM 6128 C C . GLY E 1 91 ? 26.130 25.902 -32.190 1.00 10.48 326 GLY E C 1
ATOM 6129 O O . GLY E 1 91 ? 25.475 26.640 -32.942 1.00 11.35 326 GLY E O 1
ATOM 6130 N N . GLY E 1 92 ? 25.712 24.694 -31.817 1.00 10.53 327 GLY E N 1
ATOM 6131 C CA . GLY E 1 92 ? 24.422 24.153 -32.247 1.00 10.22 327 GLY E CA 1
ATOM 6132 C C . GLY E 1 92 ? 23.267 24.920 -31.622 1.00 10.19 327 GLY E C 1
ATOM 6133 O O . GLY E 1 92 ? 22.282 25.207 -32.297 1.00 10.78 327 GLY E O 1
ATOM 6134 N N . ILE E 1 93 ? 23.383 25.253 -30.334 1.00 10.05 328 ILE E N 1
ATOM 6135 C CA A ILE E 1 93 ? 22.426 26.125 -29.658 0.70 10.57 328 ILE E CA 1
ATOM 6136 C CA B ILE E 1 93 ? 22.362 26.097 -29.716 0.30 10.64 328 ILE E CA 1
ATOM 6137 C C . ILE E 1 93 ? 22.311 27.459 -30.404 1.00 10.77 328 ILE E C 1
ATOM 6138 O O . ILE E 1 93 ? 21.215 27.973 -30.644 1.00 11.61 328 ILE E O 1
ATOM 6147 N N . GLU E 1 94 ? 23.467 28.006 -30.762 1.00 11.14 329 GLU E N 1
ATOM 6148 C CA . GLU E 1 94 ? 23.517 29.286 -31.465 1.00 11.38 329 GLU E CA 1
ATOM 6149 C C . GLU E 1 94 ? 22.798 29.210 -32.811 1.00 10.93 329 GLU E C 1
ATOM 6150 O O . GLU E 1 94 ? 22.083 30.135 -33.189 1.00 11.73 329 GLU E O 1
ATOM 6156 N N . ARG E 1 95 ? 22.977 28.101 -33.527 1.00 11.05 330 ARG E N 1
ATOM 6157 C CA . ARG E 1 95 ? 22.346 27.928 -34.817 1.00 11.36 330 ARG E CA 1
ATOM 6158 C C . ARG E 1 95 ? 20.829 27.751 -34.655 1.00 11.58 330 ARG E C 1
ATOM 6159 O O . ARG E 1 95 ? 20.039 28.349 -35.386 1.00 11.92 330 ARG E O 1
ATOM 6167 N N . PHE E 1 96 ? 20.437 26.951 -33.667 1.00 11.39 331 PHE E N 1
ATOM 6168 C CA . PHE E 1 96 ? 19.037 26.773 -33.309 1.00 12.03 331 PHE E CA 1
ATOM 6169 C C . PHE E 1 96 ? 18.353 28.121 -33.001 1.00 12.20 331 PHE E C 1
ATOM 6170 O O . PHE E 1 96 ? 17.268 28.427 -33.511 1.00 12.36 331 PHE E O 1
ATOM 6178 N N . LEU E 1 97 ? 18.989 28.936 -32.178 1.00 12.08 332 LEU E N 1
ATOM 6179 C CA . LEU E 1 97 ? 18.381 30.199 -31.791 1.00 12.80 332 LEU E CA 1
ATOM 6180 C C . LEU E 1 97 ? 18.460 31.232 -32.898 1.00 13.47 332 LEU E C 1
ATOM 6181 O O . LEU E 1 97 ? 17.468 31.906 -33.190 1.00 14.93 332 LEU E O 1
ATOM 6186 N N . GLY E 1 98 ? 19.628 31.325 -33.526 1.00 14.24 333 GLY E N 1
ATOM 6187 C CA . GLY E 1 98 ? 19.939 32.432 -34.415 1.00 14.33 333 GLY E CA 1
ATOM 6188 C C . GLY E 1 98 ? 19.199 32.431 -35.725 1.00 15.57 333 GLY E C 1
ATOM 6189 O O . GLY E 1 98 ? 18.903 33.497 -36.266 1.00 15.98 333 GLY E O 1
ATOM 6190 N N . LEU E 1 99 ? 18.905 31.236 -36.234 1.00 15.60 334 LEU E N 1
ATOM 6191 C CA . LEU E 1 99 ? 18.249 31.114 -37.529 1.00 17.39 334 LEU E CA 1
ATOM 6192 C C . LEU E 1 99 ? 16.756 30.843 -37.430 1.00 18.54 334 LEU E C 1
ATOM 6193 O O . LEU E 1 99 ? 15.963 31.620 -37.972 1.00 20.61 334 LEU E O 1
ATOM 6198 N N . GLU E 1 100 ? 16.368 29.776 -36.725 1.00 19.57 335 GLU E N 1
ATOM 6199 C CA A GLU E 1 100 ? 15.000 29.246 -36.672 0.40 19.79 335 GLU E CA 1
ATOM 6200 C CA B GLU E 1 100 ? 14.943 29.416 -36.767 0.60 20.21 335 GLU E CA 1
ATOM 6201 C C . GLU E 1 100 ? 14.143 29.787 -35.522 1.00 19.42 335 GLU E C 1
ATOM 6202 O O . GLU E 1 100 ? 12.912 29.711 -35.550 1.00 19.25 335 GLU E O 1
ATOM 6213 N N . HIS E 1 101 ? 14.807 30.257 -34.467 1.00 18.69 336 HIS E N 1
ATOM 6214 C CA . HIS E 1 101 ? 14.099 30.615 -33.244 1.00 17.81 336 HIS E CA 1
ATOM 6215 C C . HIS E 1 101 ? 14.574 31.940 -32.656 1.00 16.90 336 HIS E C 1
ATOM 6216 O O . HIS E 1 101 ? 14.834 32.032 -31.458 1.00 15.90 336 HIS E O 1
ATOM 6223 N N . LYS E 1 102 ? 14.685 32.973 -33.487 1.00 16.37 337 LYS E N 1
ATOM 6224 C CA . LYS E 1 102 ? 15.169 34.282 -33.015 1.00 16.48 337 LYS E CA 1
ATOM 6225 C C . LYS E 1 102 ? 14.356 34.846 -31.851 1.00 16.20 337 LYS E C 1
ATOM 6226 O O . LYS E 1 102 ? 14.908 35.511 -30.979 1.00 15.10 337 LYS E O 1
ATOM 6232 N N . ASP E 1 103 ? 13.055 34.564 -31.827 1.00 15.78 338 ASP E N 1
ATOM 6233 C CA . ASP E 1 103 ? 12.210 35.056 -30.742 1.00 16.11 338 ASP E CA 1
ATOM 6234 C C . ASP E 1 103 ? 12.521 34.397 -29.394 1.00 15.61 338 ASP E C 1
ATOM 6235 O O . ASP E 1 103 ? 12.036 34.845 -28.352 1.00 16.15 338 ASP E O 1
ATOM 6240 N N . LEU E 1 104 ? 13.361 33.359 -29.428 1.00 13.97 339 LEU E N 1
ATOM 6241 C CA . LEU E 1 104 ? 13.775 32.653 -28.210 1.00 13.48 339 LEU E CA 1
ATOM 6242 C C . LEU E 1 104 ? 15.145 33.095 -27.701 1.00 13.01 339 LEU E C 1
ATOM 6243 O O . LEU E 1 104 ? 15.612 32.614 -26.663 1.00 12.55 339 LEU E O 1
ATOM 6248 N N . ILE E 1 105 ? 15.781 34.016 -28.415 1.00 12.48 340 ILE E N 1
ATOM 6249 C CA . ILE E 1 105 ? 17.091 34.511 -27.995 1.00 12.69 340 ILE E CA 1
ATOM 6250 C C . ILE E 1 105 ? 17.095 35.034 -26.538 1.00 12.12 340 ILE E C 1
ATOM 6251 O O . ILE E 1 105 ? 18.054 34.788 -25.802 1.00 12.30 340 ILE E O 1
ATOM 6256 N N . PRO E 1 106 ? 16.030 35.745 -26.111 1.00 11.97 341 PRO E N 1
ATOM 6257 C CA . PRO E 1 106 ? 16.005 36.161 -24.695 1.00 11.55 341 PRO E CA 1
ATOM 6258 C C . PRO E 1 106 ? 16.000 35.027 -23.659 1.00 11.90 341 PRO E C 1
ATOM 6259 O O . PRO E 1 106 ? 16.180 35.288 -22.457 1.00 12.70 341 PRO E O 1
ATOM 6263 N N . LEU E 1 107 ? 15.789 33.792 -24.105 1.00 11.27 342 LEU E N 1
ATOM 6264 C CA . LEU E 1 107 ? 15.817 32.643 -23.198 1.00 11.84 342 LEU E CA 1
ATOM 6265 C C . LEU E 1 107 ? 17.218 32.086 -23.063 1.00 11.06 342 LEU E C 1
ATOM 6266 O O . LEU E 1 107 ? 17.444 31.155 -22.305 1.00 10.13 342 LEU E O 1
ATOM 6271 N N . LEU E 1 108 ? 18.172 32.666 -23.780 1.00 10.22 343 LEU E N 1
ATOM 6272 C CA . LEU E 1 108 ? 19.541 32.154 -23.690 1.00 10.45 343 LEU E CA 1
ATOM 6273 C C . LEU E 1 108 ? 20.109 32.145 -22.251 1.00 9.74 343 LEU E C 1
ATOM 6274 O O . LEU E 1 108 ? 20.695 31.148 -21.839 1.00 10.21 343 LEU E O 1
ATOM 6279 N N . PRO E 1 109 ? 19.939 33.241 -21.478 1.00 9.25 344 PRO E N 1
ATOM 6280 C CA . PRO E 1 109 ? 20.421 33.149 -20.087 1.00 9.09 344 PRO E CA 1
ATOM 6281 C C . PRO E 1 109 ? 19.854 31.940 -19.315 1.00 9.55 344 PRO E C 1
ATOM 6282 O O . PRO E 1 109 ? 20.621 31.219 -18.646 1.00 9.30 344 PRO E O 1
ATOM 6286 N N . LYS E 1 110 ? 18.548 31.686 -19.430 1.00 10.08 345 LYS E N 1
ATOM 6287 C CA . LYS E 1 110 ? 17.951 30.540 -18.732 1.00 10.02 345 LYS E CA 1
ATOM 6288 C C . LYS E 1 110 ? 18.555 29.235 -19.240 1.00 9.58 345 LYS E C 1
ATOM 6289 O O . LYS E 1 110 ? 18.795 28.300 -18.448 1.00 10.33 345 LYS E O 1
ATOM 6295 N N . ILE E 1 111 ? 18.774 29.153 -20.552 1.00 9.18 346 ILE E N 1
ATOM 6296 C CA . ILE E 1 111 ? 19.377 27.959 -21.121 1.00 9.24 346 ILE E CA 1
ATOM 6297 C C . ILE E 1 111 ? 20.776 27.763 -20.529 1.00 9.11 346 ILE E C 1
ATOM 6298 O O . ILE E 1 111 ? 21.158 26.654 -20.161 1.00 9.85 346 ILE E O 1
ATOM 6303 N N . LEU E 1 112 ? 21.538 28.849 -20.408 1.00 8.71 347 LEU E N 1
ATOM 6304 C CA . LEU E 1 112 ? 22.880 28.769 -19.801 1.00 9.39 347 LEU E CA 1
ATOM 6305 C C . LEU E 1 112 ? 22.820 28.346 -18.331 1.00 8.77 347 LEU E C 1
ATOM 6306 O O . LEU E 1 112 ? 23.645 27.554 -17.894 1.00 9.38 347 LEU E O 1
ATOM 6311 N N . VAL E 1 113 ? 21.879 28.891 -17.552 1.00 9.18 348 VAL E N 1
ATOM 6312 C CA . VAL E 1 113 ? 21.681 28.457 -16.159 1.00 8.92 348 VAL E CA 1
ATOM 6313 C C . VAL E 1 113 ? 21.522 26.940 -16.101 1.00 9.08 348 VAL E C 1
ATOM 6314 O O . VAL E 1 113 ? 22.158 26.269 -15.290 1.00 9.03 348 VAL E O 1
ATOM 6318 N N . GLN E 1 114 ? 20.679 26.402 -16.978 1.00 9.63 349 GLN E N 1
ATOM 6319 C CA . GLN E 1 114 ? 20.416 24.960 -16.985 1.00 10.37 349 GLN E CA 1
ATOM 6320 C C . GLN E 1 114 ? 21.641 24.156 -17.393 1.00 9.80 349 GLN E C 1
ATOM 6321 O O . GLN E 1 114 ? 21.961 23.120 -16.802 1.00 10.68 349 GLN E O 1
ATOM 6327 N N . LEU E 1 115 ? 22.325 24.620 -18.428 1.00 9.15 350 LEU E N 1
ATOM 6328 C CA . LEU E 1 115 ? 23.503 23.893 -18.893 1.00 9.48 350 LEU E CA 1
ATOM 6329 C C . LEU E 1 115 ? 24.618 23.908 -17.868 1.00 9.30 350 LEU E C 1
ATOM 6330 O O . LEU E 1 115 ? 25.322 22.910 -17.671 1.00 10.48 350 LEU E O 1
ATOM 6335 N N . TYR E 1 116 ? 24.752 25.031 -17.167 1.00 8.99 351 TYR E N 1
ATOM 6336 C CA . TYR E 1 116 ? 25.768 25.185 -16.141 1.00 9.10 351 TYR E CA 1
ATOM 6337 C C . TYR E 1 116 ? 25.445 24.327 -14.921 1.00 9.41 351 TYR E C 1
ATOM 6338 O O . TYR E 1 116 ? 26.305 23.585 -14.430 1.00 9.72 351 TYR E O 1
ATOM 6347 N N . ASN E 1 117 ? 24.215 24.451 -14.426 1.00 9.40 352 ASN E N 1
ATOM 6348 C CA . ASN E 1 117 ? 23.839 23.766 -13.172 1.00 9.81 352 ASN E CA 1
ATOM 6349 C C . ASN E 1 117 ? 23.896 22.240 -13.310 1.00 9.85 352 ASN E C 1
ATOM 6350 O O . ASN E 1 117 ? 24.136 21.527 -12.328 1.00 11.03 352 ASN E O 1
ATOM 6355 N N . ASN E 1 118 ? 23.650 21.753 -14.526 1.00 10.08 353 ASN E N 1
ATOM 6356 C CA . ASN E 1 118 ? 23.586 20.307 -14.747 1.00 10.18 353 ASN E CA 1
ATOM 6357 C C . ASN E 1 118 ? 24.910 19.731 -15.272 1.00 10.62 353 ASN E C 1
ATOM 6358 O O . ASN E 1 118 ? 24.986 18.553 -15.690 1.00 12.36 353 ASN E O 1
ATOM 6363 N N . ASP E 1 119 ? 25.955 20.558 -15.263 1.00 11.53 354 ASP E N 1
ATOM 6364 C CA . ASP E 1 119 ? 27.297 20.137 -15.661 1.00 12.08 354 ASP E CA 1
ATOM 6365 C C . ASP E 1 119 ? 27.373 19.670 -17.103 1.00 12.51 354 ASP E C 1
ATOM 6366 O O . ASP E 1 119 ? 28.248 18.856 -17.470 1.00 13.89 354 ASP E O 1
ATOM 6371 N N . ILE E 1 120 ? 26.487 20.211 -17.933 1.00 11.15 355 ILE E N 1
ATOM 6372 C CA A ILE E 1 120 ? 26.449 19.839 -19.343 0.60 11.43 355 ILE E CA 1
ATOM 6373 C CA B ILE E 1 120 ? 26.447 19.847 -19.348 0.40 11.48 355 ILE E CA 1
ATOM 6374 C C . ILE E 1 120 ? 27.556 20.591 -20.068 1.00 11.88 355 ILE E C 1
ATOM 6375 O O . ILE E 1 120 ? 28.353 19.983 -20.807 1.00 12.26 355 ILE E O 1
ATOM 6384 N N . ILE E 1 121 ? 27.592 21.911 -19.851 1.00 11.01 356 ILE E N 1
ATOM 6385 C CA . ILE E 1 121 ? 28.622 22.783 -20.413 1.00 10.35 356 ILE E CA 1
ATOM 6386 C C . ILE E 1 121 ? 29.361 23.450 -19.273 1.00 10.38 356 ILE E C 1
ATOM 6387 O O . ILE E 1 121 ? 28.733 23.993 -18.348 1.00 11.40 356 ILE E O 1
ATOM 6392 N N . SER E 1 122 ? 30.690 23.391 -19.333 1.00 10.01 357 SER E N 1
ATOM 6393 C CA . SER E 1 122 ? 31.544 23.976 -18.297 1.00 10.04 357 SER E CA 1
ATOM 6394 C C . SER E 1 122 ? 31.475 25.490 -18.306 1.00 10.77 357 SER E C 1
ATOM 6395 O O . SER E 1 122 ? 31.227 26.105 -19.336 1.00 10.96 357 SER E O 1
ATOM 6398 N N . GLU E 1 123 ? 31.714 26.100 -17.147 1.00 11.61 358 GLU E N 1
ATOM 6399 C CA . GLU E 1 123 ? 31.744 27.554 -17.102 1.00 12.49 358 GLU E CA 1
ATOM 6400 C C . GLU E 1 123 ? 32.848 28.086 -18.018 1.00 12.41 358 GLU E C 1
ATOM 6401 O O . GLU E 1 123 ? 32.684 29.138 -18.625 1.00 12.62 358 GLU E O 1
ATOM 6407 N N . GLU E 1 124 ? 33.931 27.322 -18.165 1.00 12.87 359 GLU E N 1
ATOM 6408 C CA . GLU E 1 124 ? 35.013 27.688 -19.080 1.00 12.81 359 GLU E CA 1
ATOM 6409 C C . GLU E 1 124 ? 34.516 27.863 -20.521 1.00 13.14 359 GLU E C 1
ATOM 6410 O O . GLU E 1 124 ? 34.835 28.841 -21.198 1.00 12.38 359 GLU E O 1
ATOM 6416 N N . GLU E 1 125 ? 33.724 26.910 -20.996 1.00 11.05 360 GLU E N 1
ATOM 6417 C CA . GLU E 1 125 ? 33.211 26.997 -22.353 1.00 11.89 360 GLU E CA 1
ATOM 6418 C C . GLU E 1 125 ? 32.063 27.997 -22.494 1.00 12.26 360 GLU E C 1
ATOM 6419 O O . GLU E 1 125 ? 31.911 28.625 -23.554 1.00 13.42 360 GLU E O 1
ATOM 6425 N N . ILE E 1 126 ? 31.256 28.163 -21.436 1.00 12.35 361 ILE E N 1
ATOM 6426 C CA . ILE E 1 126 ? 30.250 29.234 -21.481 1.00 12.81 361 ILE E CA 1
ATOM 6427 C C . ILE E 1 126 ? 30.917 30.603 -21.612 1.00 13.15 361 ILE E C 1
ATOM 6428 O O . ILE E 1 126 ? 30.457 31.462 -22.382 1.00 13.08 361 ILE E O 1
ATOM 6433 N N . MET E 1 127 ? 31.997 30.794 -20.855 1.00 13.25 362 MET E N 1
ATOM 6434 C CA A MET E 1 127 ? 32.726 32.056 -20.899 0.70 13.55 362 MET E CA 1
ATOM 6435 C CA B MET E 1 127 ? 32.756 32.044 -20.902 0.30 13.64 362 MET E CA 1
ATOM 6436 C C . MET E 1 127 ? 33.285 32.314 -22.299 1.00 13.85 362 MET E C 1
ATOM 6437 O O . MET E 1 127 ? 33.160 33.428 -22.825 1.00 13.48 362 MET E O 1
ATOM 6446 N N . ARG E 1 128 ? 33.869 31.291 -22.924 1.00 13.41 363 ARG E N 1
ATOM 6447 C CA A ARG E 1 128 ? 34.383 31.430 -24.286 0.50 14.16 363 ARG E CA 1
ATOM 6448 C CA B ARG E 1 128 ? 34.391 31.439 -24.269 0.50 14.09 363 ARG E CA 1
ATOM 6449 C C . ARG E 1 128 ? 33.261 31.825 -25.229 1.00 14.36 363 ARG E C 1
ATOM 6450 O O . ARG E 1 128 ? 33.414 32.720 -26.066 1.00 14.89 363 ARG E O 1
ATOM 6465 N N . PHE E 1 129 ? 32.121 31.161 -25.083 1.00 13.98 364 PHE E N 1
ATOM 6466 C CA . PHE E 1 129 ? 30.980 31.404 -25.952 1.00 14.06 364 PHE E CA 1
ATOM 6467 C C . PHE E 1 129 ? 30.495 32.844 -25.852 1.00 14.02 364 PHE E C 1
ATOM 6468 O O . PHE E 1 129 ? 30.219 33.484 -26.870 1.00 14.38 364 PHE E O 1
ATOM 6476 N N . GLY E 1 130 ? 30.400 33.350 -24.628 1.00 14.13 365 GLY E N 1
ATOM 6477 C CA . GLY E 1 130 ? 29.825 34.672 -24.404 1.00 14.49 365 GLY E CA 1
ATOM 6478 C C . GLY E 1 130 ? 30.773 35.833 -24.589 1.00 15.95 365 GLY E C 1
ATOM 6479 O O . GLY E 1 130 ? 30.349 36.991 -24.473 1.00 16.36 365 GLY E O 1
ATOM 6480 N N . THR E 1 131 ? 32.043 35.551 -24.879 1.00 14.92 366 THR E N 1
ATOM 6481 C CA . THR E 1 131 ? 33.052 36.608 -25.027 1.00 16.11 366 THR E CA 1
ATOM 6482 C C . THR E 1 131 ? 33.676 36.721 -26.426 1.00 16.38 366 THR E C 1
ATOM 6483 O O . THR E 1 131 ? 34.581 37.526 -26.627 1.00 16.66 366 THR E O 1
ATOM 6487 N N . LYS E 1 132 ? 33.195 35.922 -27.378 1.00 17.39 367 LYS E N 1
ATOM 6488 C CA . LYS E 1 132 ? 33.648 36.015 -28.770 1.00 18.39 367 LYS E CA 1
ATOM 6489 C C . LYS E 1 132 ? 32.451 35.858 -29.687 1.00 18.67 367 LYS E C 1
ATOM 6490 O O . LYS E 1 132 ? 31.366 35.518 -29.241 1.00 19.15 367 LYS E O 1
ATOM 6496 N N . SER E 1 133 ? 32.650 36.140 -30.972 1.00 18.60 368 SER E N 1
ATOM 6497 C CA . SER E 1 133 ? 31.680 35.736 -31.987 1.00 18.68 368 SER E CA 1
ATOM 6498 C C . SER E 1 133 ? 32.373 34.832 -32.995 1.00 17.99 368 SER E C 1
ATOM 6499 O O . SER E 1 133 ? 33.597 34.720 -33.001 1.00 18.34 368 SER E O 1
ATOM 6502 N N . SER E 1 134 ? 31.592 34.188 -33.854 1.00 17.35 369 SER E N 1
ATOM 6503 C CA . SER E 1 134 ? 32.145 33.230 -34.807 1.00 17.00 369 SER E CA 1
ATOM 6504 C C . SER E 1 134 ? 31.228 33.175 -36.017 1.00 16.23 369 SER E C 1
ATOM 6505 O O . SER E 1 134 ? 30.044 33.486 -35.893 1.00 15.77 369 SER E O 1
ATOM 6508 N N . LYS E 1 135 ? 31.759 32.807 -37.183 1.00 16.01 370 LYS E N 1
ATOM 6509 C CA . LYS E 1 135 ? 30.889 32.500 -38.329 1.00 16.19 370 LYS E CA 1
ATOM 6510 C C . LYS E 1 135 ? 30.787 30.997 -38.620 1.00 15.61 370 LYS E C 1
ATOM 6511 O O . LYS E 1 135 ? 30.233 30.592 -39.649 1.00 16.13 370 LYS E O 1
ATOM 6517 N N . LYS E 1 136 ? 31.284 30.171 -37.696 1.00 15.49 371 LYS E N 1
ATOM 6518 C CA A LYS E 1 136 ? 31.289 28.721 -37.881 0.50 15.27 371 LYS E CA 1
ATOM 6519 C CA B LYS E 1 136 ? 31.283 28.729 -37.912 0.50 15.59 371 LYS E CA 1
ATOM 6520 C C . LYS E 1 136 ? 29.881 28.132 -37.864 1.00 15.18 371 LYS E C 1
ATOM 6521 O O . LYS E 1 136 ? 29.584 27.195 -38.605 1.00 15.48 371 LYS E O 1
ATOM 6532 N N . PHE E 1 137 ? 29.023 28.674 -36.998 1.00 14.51 372 PHE E N 1
ATOM 6533 C CA . PHE E 1 137 ? 27.693 28.103 -36.805 1.00 14.34 372 PHE E CA 1
ATOM 6534 C C . PHE E 1 137 ? 26.549 28.909 -37.424 1.00 14.62 372 PHE E C 1
ATOM 6535 O O . PHE E 1 137 ? 25.553 28.338 -37.866 1.00 14.95 372 PHE E O 1
ATOM 6543 N N . VAL E 1 138 ? 26.699 30.227 -37.435 1.00 14.00 373 VAL E N 1
ATOM 6544 C CA . VAL E 1 138 ? 25.719 31.140 -38.024 1.00 13.87 373 VAL E CA 1
ATOM 6545 C C . VAL E 1 138 ? 26.502 32.297 -38.610 1.00 13.75 373 VAL E C 1
ATOM 6546 O O . VAL E 1 138 ? 27.678 32.458 -38.318 1.00 13.87 373 VAL E O 1
ATOM 6550 N N . PRO E 1 139 ? 25.857 33.105 -39.473 1.00 13.38 374 PRO E N 1
ATOM 6551 C CA . PRO E 1 139 ? 26.563 34.264 -40.033 1.00 14.04 374 PRO E CA 1
ATOM 6552 C C . PRO E 1 139 ? 27.031 35.221 -38.940 1.00 14.11 374 PRO E C 1
ATOM 6553 O O . PRO E 1 139 ? 26.414 35.290 -37.871 1.00 14.59 374 PRO E O 1
ATOM 6557 N N . LYS E 1 140 ? 28.123 35.938 -39.205 1.00 15.12 375 LYS E N 1
ATOM 6558 C CA . LYS E 1 140 ? 28.773 36.764 -38.168 1.00 15.51 375 LYS E CA 1
ATOM 6559 C C . LYS E 1 140 ? 27.836 37.693 -37.379 1.00 15.65 375 LYS E C 1
ATOM 6560 O O . LYS E 1 140 ? 27.915 37.744 -36.152 1.00 14.80 375 LYS E O 1
ATOM 6566 N N . GLU E 1 141 ? 26.949 38.409 -38.071 1.00 15.42 376 GLU E N 1
ATOM 6567 C CA . GLU E 1 141 ? 26.030 39.345 -37.400 1.00 15.28 376 GLU E CA 1
ATOM 6568 C C . GLU E 1 141 ? 24.963 38.645 -36.553 1.00 15.17 376 GLU E C 1
ATOM 6569 O O . GLU E 1 141 ? 24.564 39.155 -35.495 1.00 15.48 376 GLU E O 1
ATOM 6575 N N . VAL E 1 142 ? 24.529 37.471 -36.998 1.00 14.40 377 VAL E N 1
ATOM 6576 C CA . VAL E 1 142 ? 23.626 36.620 -36.218 1.00 14.26 377 VAL E CA 1
ATOM 6577 C C . VAL E 1 142 ? 24.334 36.152 -34.935 1.00 14.15 377 VAL E C 1
ATOM 6578 O O . VAL E 1 142 ? 23.731 36.155 -33.848 1.00 15.04 377 VAL E O 1
ATOM 6582 N N . SER E 1 143 ? 25.601 35.751 -35.069 1.00 13.59 378 SER E N 1
ATOM 6583 C CA . SER E 1 143 ? 26.408 35.342 -33.913 1.00 13.96 378 SER E CA 1
ATOM 6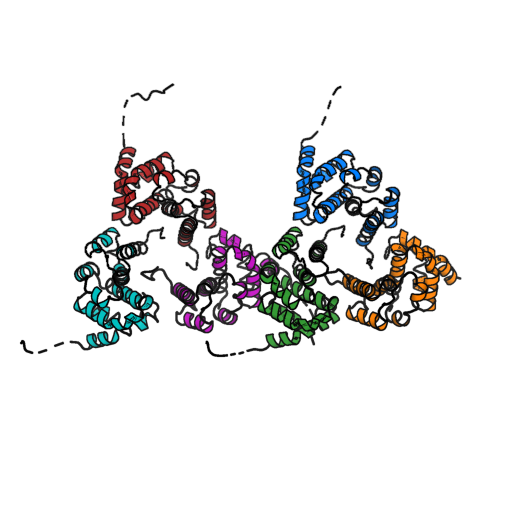584 C C . SER E 1 143 ? 26.521 36.438 -32.854 1.00 14.26 378 SER E C 1
ATOM 6585 O O . SER E 1 143 ? 26.343 36.178 -31.660 1.00 14.66 378 SER E O 1
ATOM 6588 N N . LYS E 1 144 ? 26.790 37.661 -33.292 1.00 15.11 379 LYS E N 1
ATOM 6589 C CA . LYS E 1 144 ? 26.883 38.776 -32.360 1.00 15.40 379 LYS E CA 1
ATOM 6590 C C . LYS E 1 144 ? 25.565 38.962 -31.626 1.00 15.68 379 LYS E C 1
ATOM 6591 O O . LYS E 1 144 ? 25.551 39.179 -30.415 1.00 15.69 379 LYS E O 1
ATOM 6597 N N . LYS E 1 145 ? 24.456 38.857 -32.349 1.00 15.50 380 LYS E N 1
ATOM 6598 C CA . LYS E 1 145 ? 23.134 39.011 -31.740 1.00 16.09 380 LYS E CA 1
ATOM 6599 C C . LYS E 1 145 ? 22.833 37.923 -30.708 1.00 15.64 380 LYS E C 1
ATOM 6600 O O . LYS E 1 145 ? 22.389 38.203 -29.596 1.00 15.52 380 LYS E O 1
ATOM 6606 N N . VAL E 1 146 ? 23.104 36.676 -31.059 1.00 14.44 381 VAL E N 1
ATOM 6607 C CA . VAL E 1 146 ? 22.804 35.598 -30.128 1.00 14.57 381 VAL E CA 1
ATOM 6608 C C . VAL E 1 146 ? 23.682 35.732 -28.887 1.00 14.67 381 VAL E C 1
ATOM 6609 O O . VAL E 1 146 ? 23.195 35.666 -27.748 1.00 15.70 381 VAL E O 1
ATOM 6613 N N . ARG E 1 147 ? 24.976 35.951 -29.096 1.00 14.27 382 ARG E N 1
ATOM 6614 C CA . ARG E 1 147 ? 25.911 35.865 -27.967 1.00 14.67 382 ARG E CA 1
ATOM 6615 C C . ARG E 1 147 ? 25.801 37.073 -27.048 1.00 14.64 382 ARG E C 1
ATOM 6616 O O . ARG E 1 147 ? 26.059 36.964 -25.841 1.00 15.16 382 ARG E O 1
ATOM 6624 N N . ARG E 1 148 ? 25.387 38.223 -27.578 1.00 14.53 383 ARG E N 1
ATOM 6625 C CA A ARG E 1 148 ? 25.151 39.362 -26.701 0.50 14.83 383 ARG E CA 1
ATOM 6626 C CA B ARG E 1 148 ? 25.101 39.384 -26.729 0.50 14.67 383 ARG E CA 1
ATOM 6627 C C . ARG E 1 148 ? 24.057 39.062 -25.655 1.00 14.67 383 ARG E C 1
ATOM 6628 O O . ARG E 1 148 ? 24.112 39.582 -24.541 1.00 14.89 383 ARG E O 1
ATOM 6643 N N . ALA E 1 149 ? 23.097 38.189 -25.993 1.00 14.38 384 ALA E N 1
ATOM 6644 C CA . ALA E 1 149 ? 22.016 37.827 -25.048 1.00 14.76 384 ALA E CA 1
ATOM 6645 C C . ALA E 1 149 ? 22.536 37.046 -23.841 1.00 14.98 384 ALA E C 1
ATOM 6646 O O . ALA E 1 149 ? 21.829 36.924 -22.830 1.00 15.81 384 ALA E O 1
ATOM 6648 N N . ALA E 1 150 ? 23.758 36.510 -23.940 1.00 14.64 385 ALA E N 1
ATOM 6649 C CA . ALA E 1 150 ? 24.374 35.801 -22.809 1.00 14.13 385 ALA E CA 1
ATOM 6650 C C . ALA E 1 150 ? 24.900 36.745 -21.730 1.00 14.17 385 ALA E C 1
ATOM 6651 O O . ALA E 1 150 ? 25.259 36.299 -20.642 1.00 13.83 385 ALA E O 1
ATOM 6653 N N . LYS E 1 151 ? 24.949 38.045 -22.035 1.00 14.15 386 LYS E N 1
ATOM 6654 C CA A LYS E 1 151 ? 25.586 39.042 -21.154 0.60 14.38 386 LYS E CA 1
ATOM 6655 C CA B LYS E 1 151 ? 25.622 38.995 -21.146 0.40 14.12 386 LYS E CA 1
ATOM 6656 C C . LYS E 1 151 ? 25.308 38.875 -19.648 1.00 13.80 386 LYS E C 1
ATOM 6657 O O . LYS E 1 151 ? 26.244 38.839 -18.856 1.00 14.65 386 LYS E O 1
ATOM 6668 N N . PRO E 1 152 ? 24.009 38.794 -19.250 1.00 13.49 387 PRO E N 1
ATOM 6669 C CA . PRO E 1 152 ? 23.765 38.710 -17.786 1.00 13.71 387 PRO E CA 1
ATOM 6670 C C . PRO E 1 152 ? 24.447 37.515 -17.118 1.00 13.15 387 PRO E C 1
ATOM 6671 O O . PRO E 1 152 ? 24.935 37.623 -15.992 1.00 13.53 387 PRO E O 1
ATOM 6675 N N . PHE E 1 153 ? 24.479 36.378 -17.809 1.00 13.21 388 PHE E N 1
ATOM 6676 C CA . PHE E 1 153 ? 25.114 35.203 -17.253 1.00 13.27 388 PHE E CA 1
ATOM 6677 C C . PHE E 1 153 ? 26.650 35.342 -17.223 1.00 13.01 388 PHE E C 1
ATOM 6678 O O . PHE E 1 153 ? 27.301 34.917 -16.278 1.00 13.86 388 PHE E O 1
ATOM 6686 N N . ILE E 1 154 ? 27.229 35.936 -18.263 1.00 13.91 389 ILE E N 1
ATOM 6687 C CA . ILE E 1 154 ? 28.663 36.223 -18.303 1.00 14.05 389 ILE E CA 1
ATOM 6688 C C . ILE E 1 154 ? 29.065 37.142 -17.151 1.00 13.98 389 ILE E C 1
ATOM 6689 O O . ILE E 1 154 ? 30.066 36.890 -16.471 1.00 15.31 389 ILE E O 1
ATOM 6694 N N . THR E 1 155 ? 28.273 38.190 -16.923 1.00 13.87 390 THR E N 1
ATOM 6695 C CA . THR E 1 155 ? 28.528 39.103 -15.807 1.00 14.27 390 THR E CA 1
ATOM 6696 C C . THR E 1 155 ? 28.520 38.323 -14.492 1.00 14.03 390 THR E C 1
ATOM 6697 O O . THR E 1 155 ? 29.392 38.531 -13.640 1.00 15.05 390 THR E O 1
ATOM 6701 N N . TRP E 1 156 ? 27.555 37.413 -14.346 1.00 14.28 391 TRP E N 1
ATOM 6702 C CA . TRP E 1 156 ? 27.464 36.590 -13.137 1.00 14.21 391 TRP E CA 1
ATOM 6703 C C . TRP E 1 156 ? 28.714 35.719 -12.955 1.00 14.53 391 TRP E C 1
ATOM 6704 O O . TRP E 1 156 ? 29.249 35.631 -11.854 1.00 14.70 391 TRP E O 1
ATOM 6715 N N . LEU E 1 157 ? 29.183 35.095 -14.037 1.00 14.48 392 LEU E N 1
ATOM 6716 C CA . LEU E 1 157 ? 30.437 34.331 -13.988 1.00 15.40 392 LEU E CA 1
ATOM 6717 C C . LEU E 1 157 ? 31.621 35.184 -13.529 1.00 16.83 392 LEU E C 1
ATOM 6718 O O . LEU E 1 157 ? 32.541 34.676 -12.878 1.00 17.00 392 LEU E O 1
ATOM 6723 N N . GLU E 1 158 ? 31.586 36.475 -13.857 1.00 18.07 393 GLU E N 1
ATOM 6724 C CA . GLU E 1 158 ? 32.688 37.397 -13.539 1.00 20.12 393 GLU E CA 1
ATOM 6725 C C . GLU E 1 158 ? 32.610 37.992 -12.130 1.00 20.74 393 GLU E C 1
ATOM 6726 O O . GLU E 1 158 ? 33.553 38.655 -11.680 1.00 21.13 393 GLU E O 1
ATOM 6732 N N . THR E 1 159 ? 31.504 37.757 -11.427 1.00 22.16 394 THR E N 1
ATOM 6733 C CA . THR E 1 159 ? 31.317 38.328 -10.084 1.00 23.87 394 THR E CA 1
ATOM 6734 C C . THR E 1 159 ? 31.737 37.351 -8.992 1.00 24.64 394 THR E C 1
ATOM 6735 O O . THR E 1 159 ? 31.578 36.140 -9.142 1.00 25.09 394 THR E O 1
ATOM 6739 N N . ALA E 1 160 ? 32.261 37.890 -7.892 1.00 25.59 395 ALA E N 1
ATOM 6740 C CA . ALA E 1 160 ? 32.699 37.079 -6.755 1.00 26.83 395 ALA E CA 1
ATOM 6741 C C . ALA E 1 160 ? 31.531 36.363 -6.072 1.00 27.53 395 ALA E C 1
ATOM 6742 O O . ALA E 1 160 ? 30.422 36.901 -5.988 1.00 27.92 395 ALA E O 1
ATOM 6744 N N . GLU E 1 161 ? 31.795 35.146 -5.595 1.00 28.25 396 GLU E N 1
ATOM 6745 C CA . GLU E 1 161 ? 30.813 34.367 -4.836 1.00 28.71 396 GLU E CA 1
ATOM 6746 C C . GLU E 1 161 ? 30.588 34.967 -3.449 1.00 28.87 396 GLU E C 1
ATOM 6747 O O . GLU E 1 161 ? 31.521 35.470 -2.814 1.00 28.87 396 GLU E O 1
ATOM 6753 N N . ASP E 1 168 ? 26.045 30.398 6.057 1.00 58.49 403 ASP E N 1
ATOM 6754 C CA . ASP E 1 168 ? 24.984 29.404 5.907 1.00 58.49 403 ASP E CA 1
ATOM 6755 C C . ASP E 1 168 ? 25.356 28.096 6.609 1.00 58.40 403 ASP E C 1
ATOM 6756 O O . ASP E 1 168 ? 26.345 27.449 6.250 1.00 58.40 403 ASP E O 1
ATOM 6761 N N . ASP E 1 169 ? 24.558 27.715 7.605 1.00 58.21 404 ASP E N 1
ATOM 6762 C CA . ASP E 1 169 ? 24.834 26.527 8.417 1.00 58.09 404 ASP E CA 1
ATOM 6763 C C . ASP E 1 169 ? 23.896 25.373 8.080 1.00 57.80 404 ASP E C 1
ATOM 6764 O O . ASP E 1 169 ? 22.715 25.588 7.790 1.00 57.57 404 ASP E O 1
ATOM 6769 N N . GLU E 1 170 ? 24.431 24.154 8.138 1.00 57.45 405 GLU E N 1
ATOM 6770 C CA . GLU E 1 170 ? 23.659 22.933 7.885 1.00 57.14 405 GLU E CA 1
ATOM 6771 C C . GLU E 1 170 ? 22.354 22.892 8.678 1.00 56.85 405 GLU E C 1
ATOM 6772 O O . GLU E 1 170 ? 22.323 23.214 9.870 1.00 56.73 405 GLU E O 1
ATOM 6774 N N . LEU E 1 171 ? 21.283 22.495 7.998 1.00 56.49 406 LEU E N 1
ATOM 6775 C CA . LEU E 1 171 ? 19.944 22.474 8.575 1.00 56.32 406 LEU E CA 1
ATOM 6776 C C . LEU E 1 171 ? 19.666 21.152 9.290 1.00 56.55 406 LEU E C 1
ATOM 6777 O O . LEU E 1 171 ? 20.091 20.087 8.827 1.00 56.62 406 LEU E O 1
ATOM 6782 N N . GLU E 1 172 ? 18.951 21.228 10.413 1.00 56.70 407 GLU E N 1
ATOM 6783 C CA . GLU E 1 172 ? 18.612 20.046 11.211 1.00 56.94 407 GLU E CA 1
ATOM 6784 C C . GLU E 1 172 ? 17.157 19.605 11.018 1.00 57.08 407 GLU E C 1
ATOM 6785 O O . GLU E 1 172 ? 16.240 20.097 11.685 1.00 57.21 407 GLU E O 1
ATOM 6787 N N . PRO F 1 3 ? 14.736 26.111 -55.940 1.00 22.78 238 PRO F N 1
ATOM 6788 C CA . PRO F 1 3 ? 15.306 25.621 -54.692 1.00 22.46 238 PRO F CA 1
ATOM 6789 C C . PRO F 1 3 ? 16.839 25.531 -54.705 1.00 22.19 238 PRO F C 1
ATOM 6790 O O . PRO F 1 3 ? 17.455 25.617 -53.633 1.00 23.14 238 PRO F O 1
ATOM 6794 N N . GLU F 1 4 ? 17.446 25.347 -55.881 1.00 20.58 239 GLU F N 1
ATOM 6795 C CA . GLU F 1 4 ? 18.908 25.397 -55.991 1.00 19.93 239 GLU F CA 1
ATOM 6796 C C . GLU F 1 4 ? 19.329 26.619 -56.792 1.00 19.40 239 GLU F C 1
ATOM 6797 O O . GLU F 1 4 ? 18.794 26.889 -57.878 1.00 19.21 239 GLU F O 1
ATOM 6803 N N . PHE F 1 5 ? 20.301 27.347 -56.258 1.00 18.44 240 PHE F N 1
ATOM 6804 C CA . PHE F 1 5 ? 20.738 28.601 -56.873 1.00 18.18 240 PHE F CA 1
ATOM 6805 C C . PHE F 1 5 ? 22.136 28.519 -57.463 1.00 18.77 240 PHE F C 1
ATOM 6806 O O . PHE F 1 5 ? 22.480 29.307 -58.367 1.00 20.16 240 PHE F O 1
ATOM 6814 N N . VAL F 1 6 ? 22.947 27.614 -56.914 1.00 18.03 241 VAL F N 1
ATOM 6815 C CA . VAL F 1 6 ? 24.366 27.507 -57.281 1.00 17.56 241 VAL F CA 1
ATOM 6816 C C . VAL F 1 6 ? 24.564 26.138 -57.964 1.00 17.12 241 VAL F C 1
ATOM 6817 O O . VAL F 1 6 ? 24.390 25.095 -57.334 1.00 18.20 241 VAL F O 1
ATOM 6821 N N . ASN F 1 7 ? 24.887 26.172 -59.259 1.00 16.30 242 ASN F N 1
ATOM 6822 C CA . ASN F 1 7 ? 25.082 24.998 -60.112 1.00 15.95 242 ASN F CA 1
ATOM 6823 C C . ASN F 1 7 ? 26.175 24.082 -59.590 1.00 15.90 242 ASN F C 1
ATOM 6824 O O . ASN F 1 7 ? 27.196 24.552 -59.083 1.00 16.06 242 ASN F O 1
ATOM 6829 N N . SER F 1 8 ? 25.936 22.774 -59.692 1.00 15.76 243 SER F N 1
ATOM 6830 C CA . SER F 1 8 ? 26.903 21.737 -59.330 1.00 17.61 243 SER F CA 1
ATOM 6831 C C . SER F 1 8 ? 26.514 20.456 -60.063 1.00 17.72 243 SER F C 1
ATOM 6832 O O . SER F 1 8 ? 25.410 20.341 -60.600 1.00 17.31 243 SER F O 1
ATOM 6835 N N . GLU F 1 9 ? 27.404 19.467 -60.051 1.00 19.49 244 GLU F N 1
ATOM 6836 C CA . GLU F 1 9 ? 27.097 18.174 -60.633 1.00 20.78 244 GLU F CA 1
ATOM 6837 C C . GLU F 1 9 ? 25.840 17.578 -59.978 1.00 19.96 244 GLU F C 1
ATOM 6838 O O . GLU F 1 9 ? 25.012 16.965 -60.661 1.00 21.22 244 GLU F O 1
ATOM 6844 N N . LEU F 1 10 ? 25.699 17.799 -58.666 1.00 20.18 245 LEU F N 1
ATOM 6845 C CA . LEU F 1 10 ? 24.533 17.325 -57.909 1.00 19.98 245 LEU F CA 1
ATOM 6846 C C . LEU F 1 10 ? 23.250 18.043 -58.323 1.00 18.11 245 LEU F C 1
ATOM 6847 O O . LEU F 1 10 ? 22.219 17.390 -58.498 1.00 18.56 245 LEU F O 1
ATOM 6852 N N . THR F 1 11 ? 23.295 19.373 -58.489 1.00 17.65 246 THR F N 1
ATOM 6853 C CA . THR F 1 11 ? 22.082 20.081 -58.893 1.00 17.17 246 THR F CA 1
ATOM 6854 C C . THR F 1 11 ? 21.644 19.630 -60.280 1.00 17.36 246 THR F C 1
ATOM 6855 O O . THR F 1 11 ? 20.451 19.550 -60.553 1.00 17.71 246 THR F O 1
ATOM 6859 N N . GLN F 1 12 ? 22.613 19.314 -61.134 1.00 17.86 247 GLN F N 1
ATOM 6860 C CA A GLN F 1 12 ? 22.293 18.850 -62.479 0.60 19.12 247 GLN F CA 1
ATOM 6861 C CA B GLN F 1 12 ? 22.330 18.832 -62.490 0.40 19.34 247 GLN F CA 1
ATOM 6862 C C . GLN F 1 12 ? 21.552 17.521 -62.454 1.00 19.27 247 GLN F C 1
ATOM 6863 O O . GLN F 1 12 ? 20.560 17.346 -63.169 1.00 19.61 247 GLN F O 1
ATOM 6874 N N . LEU F 1 13 ? 22.022 16.586 -61.623 1.00 19.47 248 LEU F N 1
ATOM 6875 C CA . LEU F 1 13 ? 21.331 15.313 -61.433 1.00 19.79 248 LEU F CA 1
ATOM 6876 C C . LEU F 1 13 ? 19.914 1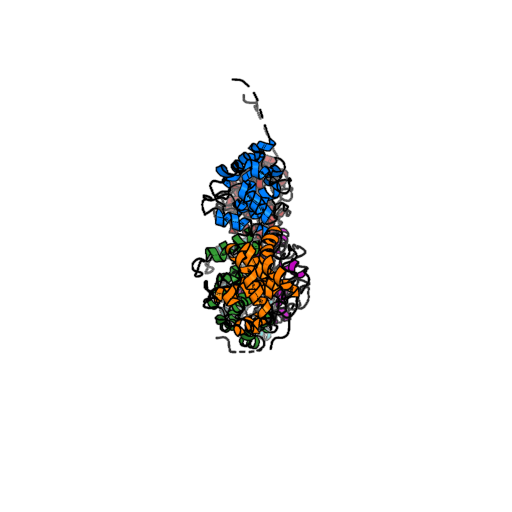5.506 -60.926 1.00 19.65 248 LEU F C 1
ATOM 6877 O O . LEU F 1 13 ? 18.976 14.911 -61.440 1.00 19.63 248 LEU F O 1
ATOM 6882 N N . ASP F 1 14 ? 19.761 16.398 -59.941 1.00 19.34 249 ASP F N 1
ATOM 6883 C CA . ASP F 1 14 ? 18.448 16.674 -59.354 1.00 20.13 249 ASP F CA 1
ATOM 6884 C C . ASP F 1 14 ? 17.492 17.292 -60.368 1.00 19.77 249 ASP F C 1
ATOM 6885 O O . ASP F 1 14 ? 16.318 16.944 -60.400 1.00 20.41 249 ASP F O 1
ATOM 6890 N N . GLU F 1 15 ? 17.999 18.199 -61.198 1.00 19.50 250 GLU F N 1
ATOM 6891 C CA . GLU F 1 15 ? 17.211 18.791 -62.271 1.00 20.10 250 GLU F CA 1
ATOM 6892 C C . GLU F 1 15 ? 16.625 17.716 -63.185 1.00 19.71 250 GLU F C 1
ATOM 6893 O O . GLU F 1 15 ? 15.446 17.754 -63.520 1.00 19.94 250 GLU F O 1
ATOM 6899 N N . TY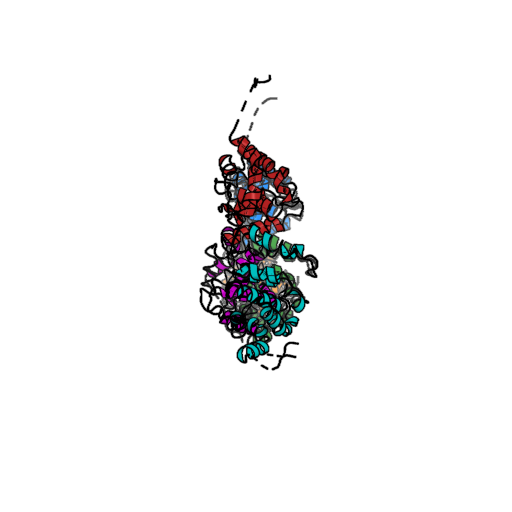R F 1 16 ? 17.455 16.751 -63.566 1.00 19.13 251 TYR F N 1
ATOM 6900 C CA . TYR F 1 16 ? 17.017 15.678 -64.444 1.00 19.08 251 TYR F CA 1
ATOM 6901 C C . TYR F 1 16 ? 15.928 14.837 -63.775 1.00 19.08 251 TYR F C 1
ATOM 6902 O O . TYR F 1 16 ? 14.878 14.581 -64.380 1.00 19.33 251 TYR F O 1
ATOM 6911 N N . GLY F 1 17 ? 16.187 14.400 -62.540 1.00 18.26 252 GLY F N 1
ATOM 6912 C CA . GLY F 1 17 ? 15.223 13.618 -61.777 1.00 18.72 252 GLY F CA 1
ATOM 6913 C C . GLY F 1 17 ? 13.904 14.329 -61.556 1.00 19.10 252 GLY F C 1
ATOM 6914 O O . GLY F 1 17 ? 12.838 13.755 -61.761 1.00 18.92 252 GLY F O 1
ATOM 6915 N N . GLU F 1 18 ? 13.965 15.589 -61.139 1.00 18.99 253 GLU F N 1
ATOM 6916 C CA A GLU F 1 18 ? 12.757 16.388 -60.929 0.60 19.61 253 GLU F CA 1
ATOM 6917 C CA B GLU F 1 18 ? 12.745 16.364 -60.927 0.40 19.54 253 GLU F CA 1
ATOM 6918 C C . GLU F 1 18 ? 11.940 16.542 -62.216 1.00 19.60 253 GLU F C 1
ATOM 6919 O O . GLU F 1 18 ? 10.706 16.515 -62.185 1.00 19.54 253 GLU F O 1
ATOM 6930 N N . TRP F 1 19 ? 12.633 16.696 -63.346 1.00 19.48 254 TRP F N 1
ATOM 6931 C CA . TRP F 1 19 ? 11.956 16.795 -64.637 1.00 20.03 254 TRP F CA 1
ATOM 6932 C C . TRP F 1 19 ? 11.193 15.497 -64.943 1.00 20.15 254 TRP F C 1
ATOM 6933 O O . TRP F 1 19 ? 10.028 15.540 -65.330 1.00 20.24 254 TRP F O 1
ATOM 6944 N N . ILE F 1 20 ? 11.837 14.346 -64.745 1.00 19.97 255 ILE F N 1
ATOM 6945 C CA . ILE F 1 20 ? 11.135 13.070 -64.936 1.00 20.55 255 ILE F CA 1
ATOM 6946 C C . ILE F 1 20 ? 9.871 13.009 -64.062 1.00 20.97 255 ILE F C 1
ATOM 6947 O O . ILE F 1 20 ? 8.780 12.708 -64.560 1.00 21.59 255 ILE F O 1
ATOM 6952 N N . LEU F 1 21 ? 10.022 13.309 -62.772 1.00 21.46 256 LEU F N 1
ATOM 6953 C CA . LEU F 1 21 ? 8.922 13.177 -61.809 1.00 21.92 256 LEU F CA 1
ATOM 6954 C C . LEU F 1 21 ? 7.724 14.094 -62.083 1.00 22.89 256 LEU F C 1
ATOM 6955 O O . LEU F 1 21 ? 6.565 13.665 -61.958 1.00 22.73 256 LEU F O 1
ATOM 6960 N N . GLU F 1 22 ? 8.004 15.338 -62.471 1.00 23.65 257 GLU F N 1
ATOM 6961 C CA . GLU F 1 22 ? 6.948 16.307 -62.774 1.00 25.16 257 GLU F CA 1
ATOM 6962 C C . GLU F 1 22 ? 6.154 15.942 -64.036 1.00 25.77 257 GLU F C 1
ATOM 6963 O O . GLU F 1 22 ? 4.980 16.299 -64.149 1.00 26.40 257 GLU F O 1
ATOM 6969 N N . GLN F 1 23 ? 6.795 15.237 -64.970 1.00 26.55 258 GLN F N 1
ATOM 6970 C CA . GLN F 1 23 ? 6.127 14.781 -66.193 1.00 27.09 258 GLN F CA 1
ATOM 6971 C C . GLN F 1 23 ? 5.339 13.494 -65.942 1.00 27.06 258 GLN F C 1
ATOM 6972 O O . GLN F 1 23 ? 4.170 13.391 -66.318 1.00 27.13 258 GLN F O 1
ATOM 6978 N N . ALA F 1 24 ? 5.992 12.534 -65.287 1.00 27.06 259 ALA F N 1
ATOM 6979 C CA . ALA F 1 24 ? 5.545 11.136 -65.216 1.00 26.99 259 ALA F CA 1
ATOM 6980 C C . ALA F 1 24 ? 4.146 10.880 -64.654 1.00 27.13 259 ALA F C 1
ATOM 6981 O O . ALA F 1 24 ? 3.446 9.973 -65.126 1.00 26.96 259 ALA F O 1
ATOM 6983 N N . GLY F 1 25 ? 3.756 11.655 -63.643 1.00 27.04 260 GLY F N 1
ATOM 6984 C CA . GLY F 1 25 ? 2.481 11.456 -62.958 1.00 27.15 260 GLY F CA 1
ATOM 6985 C C . GLY F 1 25 ? 2.536 10.421 -61.846 1.00 27.13 260 GLY F C 1
ATOM 6986 O O . GLY F 1 25 ? 3.497 9.652 -61.741 1.00 27.25 260 GLY F O 1
ATOM 6987 N N . GLU F 1 26 ? 1.483 10.400 -61.028 1.00 27.03 261 GLU F N 1
ATOM 6988 C CA . GLU F 1 26 ? 1.384 9.536 -59.843 1.00 26.84 261 GLU F CA 1
ATOM 6989 C C . GLU F 1 26 ? 1.578 8.053 -60.154 1.00 26.66 261 GLU F C 1
ATOM 6990 O O . GLU F 1 26 ? 2.285 7.343 -59.433 1.00 26.75 261 GLU F O 1
ATOM 6996 N N . ASP F 1 27 ? 0.953 7.597 -61.237 1.00 26.14 262 ASP F N 1
ATOM 6997 C CA . ASP F 1 27 ? 0.978 6.188 -61.612 1.00 25.75 262 ASP F CA 1
ATOM 6998 C C . ASP F 1 27 ? 2.059 5.892 -62.667 1.00 25.35 262 ASP F C 1
ATOM 6999 O O . ASP F 1 27 ? 2.090 4.797 -63.240 1.00 25.49 262 ASP F O 1
ATOM 7004 N N . LYS F 1 28 ? 2.952 6.861 -62.901 1.00 24.94 263 LYS F N 1
ATOM 7005 C CA . LYS F 1 28 ? 3.953 6.797 -63.986 1.00 24.31 263 LYS F CA 1
ATOM 7006 C C . LYS F 1 28 ? 3.292 6.617 -65.362 1.00 24.29 263 LYS F C 1
ATOM 7007 O O . LYS F 1 28 ? 3.875 6.010 -66.268 1.00 24.61 263 LYS F O 1
ATOM 7013 N N . GLU F 1 29 ? 2.079 7.151 -65.502 1.00 24.05 264 GLU F N 1
ATOM 7014 C CA . GLU F 1 29 ? 1.270 6.986 -66.712 1.00 23.92 264 GLU F CA 1
ATOM 7015 C C . GLU F 1 29 ? 1.734 7.881 -67.868 1.00 23.71 264 GLU F C 1
ATOM 7016 O O . GLU F 1 29 ? 1.424 7.612 -69.034 1.00 23.74 264 GLU F O 1
ATOM 7022 N N . ASN F 1 30 ? 2.488 8.930 -67.540 1.00 22.90 265 ASN F N 1
ATOM 7023 C CA . ASN F 1 30 ? 2.932 9.896 -68.536 1.00 22.49 265 ASN F CA 1
ATOM 7024 C C . ASN F 1 30 ? 4.447 10.066 -68.595 1.00 22.05 265 ASN F C 1
ATOM 7025 O O . ASN F 1 30 ? 4.932 11.163 -68.877 1.00 21.29 265 ASN F O 1
ATOM 7030 N N . LEU F 1 31 ? 5.194 8.990 -68.337 1.00 21.55 266 LEU F N 1
ATOM 7031 C CA . LEU F 1 31 ? 6.650 9.037 -68.465 1.00 21.51 266 LEU F CA 1
ATOM 7032 C C . LEU F 1 31 ? 7.036 9.544 -69.848 1.00 21.40 266 LEU F C 1
ATOM 7033 O O . LEU F 1 31 ? 6.419 9.151 -70.845 1.00 21.11 266 LEU F O 1
ATOM 7038 N N . PRO F 1 32 ? 8.061 10.415 -69.915 1.00 21.08 267 PRO F N 1
ATOM 7039 C CA . PRO F 1 32 ? 8.643 10.767 -71.209 1.00 21.09 267 PRO F CA 1
ATOM 7040 C C . PRO F 1 32 ? 9.062 9.474 -71.919 1.00 21.28 267 PRO F C 1
ATOM 7041 O O . PRO F 1 32 ? 9.400 8.494 -71.246 1.00 21.80 267 PRO F O 1
ATOM 7045 N N . SER F 1 33 ? 9.018 9.455 -73.252 1.00 20.62 268 SER F N 1
ATOM 7046 C CA . SER F 1 33 ? 9.474 8.280 -73.999 1.00 20.13 268 SER F CA 1
ATOM 7047 C C . SER F 1 33 ? 10.955 8.045 -73.700 1.00 19.54 268 SER F C 1
ATOM 7048 O O . SER F 1 33 ? 11.662 8.962 -73.269 1.00 19.22 268 SER F O 1
ATOM 7051 N N . ASP F 1 34 ? 11.429 6.823 -73.921 1.00 19.44 269 ASP F N 1
ATOM 7052 C CA . ASP F 1 34 ? 12.856 6.543 -73.746 1.00 19.02 269 ASP F CA 1
ATOM 7053 C C . ASP F 1 34 ? 13.742 7.433 -74.620 1.00 19.28 269 ASP F C 1
ATOM 7054 O O . ASP F 1 34 ? 14.816 7.851 -74.196 1.00 18.45 269 ASP F O 1
ATOM 7059 N N . VAL F 1 35 ? 13.295 7.727 -75.837 1.00 18.96 270 VAL F N 1
ATOM 7060 C CA . VAL F 1 35 ? 13.990 8.691 -76.694 1.00 19.80 270 VAL F CA 1
ATOM 7061 C C . VAL F 1 35 ? 14.122 10.059 -76.010 1.00 20.08 270 VAL F C 1
ATOM 7062 O O . VAL F 1 35 ? 15.216 10.638 -75.997 1.00 20.08 270 VAL F O 1
ATOM 7066 N N . GLU F 1 36 ? 13.020 10.548 -75.428 1.00 20.37 271 GLU F N 1
ATOM 7067 C CA A GLU F 1 36 ? 13.008 11.840 -74.738 0.60 20.68 271 GLU F CA 1
ATOM 7068 C CA B GLU F 1 36 ? 13.008 11.841 -74.743 0.40 20.81 271 GLU F CA 1
ATOM 7069 C C . GLU F 1 36 ? 13.865 11.812 -73.480 1.00 20.49 271 GLU F C 1
ATOM 7070 O O . GLU F 1 36 ? 14.545 12.797 -73.160 1.00 20.42 271 GLU F O 1
ATOM 7081 N N . LEU F 1 37 ? 13.825 10.692 -72.763 1.00 20.37 272 LEU F N 1
ATOM 7082 C CA . LEU F 1 37 ? 14.627 10.555 -71.555 1.00 20.19 272 LEU F CA 1
ATOM 7083 C C . LEU F 1 37 ? 16.105 10.677 -71.878 1.00 20.13 272 LEU F C 1
ATOM 7084 O O . LEU F 1 37 ? 16.851 11.315 -71.128 1.00 20.25 272 LEU F O 1
ATOM 7089 N N . TYR F 1 38 ? 16.523 10.063 -72.984 1.00 19.74 273 TYR F N 1
ATOM 7090 C CA . TYR F 1 38 ? 17.918 10.105 -73.415 1.00 19.25 273 TYR F CA 1
ATOM 7091 C C . TYR F 1 38 ? 18.328 11.492 -73.916 1.00 19.26 273 TYR F C 1
ATOM 7092 O O . TYR F 1 38 ? 19.347 12.035 -73.487 1.00 18.28 273 TYR F O 1
ATOM 7101 N N . LYS F 1 39 ? 17.535 12.064 -74.815 1.00 18.09 274 LYS F N 1
ATOM 7102 C CA . LYS F 1 39 ? 17.811 13.408 -75.305 1.00 19.02 274 LYS F CA 1
ATOM 7103 C C . LYS F 1 39 ? 17.878 14.450 -74.174 1.00 18.79 274 LYS F C 1
ATOM 7104 O O . LYS F 1 39 ? 18.706 15.377 -74.221 1.00 19.07 274 LYS F O 1
ATOM 7110 N N . LYS F 1 40 ? 17.025 14.309 -73.160 1.00 18.21 275 LYS F N 1
ATOM 7111 C CA . LYS F 1 40 ? 17.017 15.265 -72.051 1.00 18.07 275 LYS F CA 1
ATOM 7112 C C . LYS F 1 40 ? 18.252 15.102 -71.158 1.00 17.58 275 LYS F C 1
ATOM 7113 O O . LYS F 1 40 ? 18.787 16.093 -70.639 1.00 17.88 275 LYS F O 1
ATOM 7119 N N . ALA F 1 41 ? 18.706 13.860 -70.990 1.00 16.78 276 ALA F N 1
ATOM 7120 C CA . ALA F 1 41 ? 19.942 13.602 -70.255 1.00 16.59 276 ALA F CA 1
ATOM 7121 C C . ALA F 1 41 ? 21.153 14.243 -70.953 1.00 16.41 276 ALA F C 1
ATOM 7122 O O . ALA F 1 41 ? 22.045 14.785 -70.291 1.00 16.41 276 ALA F O 1
ATOM 7124 N N . ALA F 1 42 ? 21.175 14.210 -72.288 1.00 16.08 277 ALA F N 1
ATOM 7125 C CA . ALA F 1 42 ? 22.231 14.871 -73.049 1.00 16.43 277 ALA F CA 1
ATOM 7126 C C . ALA F 1 42 ? 22.145 16.375 -72.853 1.00 16.53 277 ALA F C 1
ATOM 7127 O O . ALA F 1 42 ? 23.148 17.038 -72.578 1.00 15.81 277 ALA F O 1
ATOM 7129 N N . GLU F 1 43 ? 20.937 16.912 -72.989 1.00 16.50 278 GLU F N 1
ATOM 7130 C CA . GLU F 1 43 ? 20.742 18.354 -72.869 1.00 17.20 278 GLU F CA 1
ATOM 7131 C C . GLU F 1 43 ? 21.170 18.856 -71.490 1.00 17.31 278 GLU F C 1
ATOM 7132 O O . GLU F 1 43 ? 21.802 19.930 -71.376 1.00 17.00 278 GLU F O 1
ATOM 7138 N N . LEU F 1 44 ? 20.848 18.081 -70.453 1.00 17.65 279 LEU F N 1
ATOM 7139 C CA . LEU F 1 44 ? 21.171 18.466 -69.079 1.00 17.56 279 LEU F CA 1
ATOM 7140 C C . LEU F 1 44 ? 22.581 18.039 -68.640 1.00 17.11 279 LEU F C 1
ATOM 7141 O O . LEU F 1 44 ? 22.977 18.274 -67.499 1.00 17.56 279 LEU F O 1
ATOM 7146 N N . ASP F 1 45 ? 23.327 17.423 -69.561 1.00 16.93 280 ASP F N 1
ATOM 7147 C CA . ASP F 1 45 ? 24.724 17.029 -69.325 1.00 16.09 280 ASP F CA 1
ATOM 7148 C C . ASP F 1 45 ? 24.885 16.096 -68.122 1.00 15.43 280 ASP F C 1
ATOM 7149 O O . ASP F 1 45 ? 25.770 16.277 -67.270 1.00 15.67 280 ASP F O 1
ATOM 7154 N N . VAL F 1 46 ? 24.025 15.091 -68.054 1.00 12.29 281 VAL F N 1
ATOM 7155 C CA . VAL F 1 46 ? 24.123 14.114 -66.974 1.00 11.84 281 VAL F CA 1
ATOM 7156 C C . VAL F 1 46 ? 24.428 12.721 -67.511 1.00 11.53 281 VAL F C 1
ATOM 7157 O O . VAL F 1 46 ? 24.584 11.794 -66.722 1.00 11.40 281 VAL F O 1
ATOM 7161 N N . LEU F 1 47 ? 24.537 12.562 -68.833 1.00 11.32 282 LEU F N 1
ATOM 7162 C CA . LEU F 1 47 ? 24.935 11.238 -69.374 1.00 11.80 282 LEU F CA 1
ATOM 7163 C C . LEU F 1 47 ? 26.296 10.805 -68.856 1.00 11.67 282 LEU F C 1
ATOM 7164 O O . LEU F 1 47 ? 26.529 9.605 -68.643 1.00 12.01 282 LEU F O 1
ATOM 7169 N N . ASN F 1 48 ? 27.199 11.772 -68.656 1.00 12.39 283 ASN F N 1
ATOM 7170 C CA A ASN F 1 48 ? 28.566 11.469 -68.255 0.70 12.72 283 ASN F CA 1
ATOM 7171 C CA B ASN F 1 48 ? 28.567 11.454 -68.255 0.30 12.63 283 ASN F CA 1
ATOM 7172 C C . ASN F 1 48 ? 28.741 11.301 -66.745 1.00 12.43 283 ASN F C 1
ATOM 7173 O O . ASN F 1 48 ? 29.863 11.220 -66.255 1.00 13.33 283 ASN F O 1
ATOM 7182 N N . ASP F 1 49 ? 27.628 11.230 -66.016 1.00 11.86 284 ASP F N 1
ATOM 7183 C CA . ASP F 1 49 ? 27.692 11.071 -64.562 1.00 11.91 284 ASP F CA 1
ATOM 7184 C C . ASP F 1 49 ? 27.140 9.698 -64.189 1.00 11.47 284 ASP F C 1
ATOM 7185 O O . ASP F 1 49 ? 25.945 9.459 -64.353 1.00 11.45 284 ASP F O 1
ATOM 7190 N N . PRO F 1 50 ? 28.004 8.794 -63.679 1.00 12.21 285 PRO F N 1
ATOM 7191 C CA . PRO F 1 50 ? 27.524 7.455 -63.309 1.00 12.37 285 PRO F CA 1
ATOM 7192 C C . PRO F 1 50 ? 26.340 7.459 -62.345 1.00 12.17 285 PRO F C 1
ATOM 7193 O O . PRO F 1 50 ? 25.552 6.503 -62.330 1.00 12.47 285 PRO F O 1
ATOM 7197 N N . LYS F 1 51 ? 26.172 8.544 -61.590 1.00 11.96 286 LYS F N 1
ATOM 7198 C CA . LYS F 1 51 ? 25.048 8.643 -60.668 1.00 12.12 286 LYS F CA 1
ATOM 7199 C C . LYS F 1 51 ? 23.705 8.749 -61.369 1.00 12.44 286 LYS F C 1
ATOM 7200 O O . LYS F 1 51 ? 22.668 8.582 -60.724 1.00 12.88 286 LYS F O 1
ATOM 7206 N N . ILE F 1 52 ? 23.708 9.016 -62.675 1.00 11.22 287 ILE F N 1
ATOM 7207 C CA . ILE F 1 52 ? 22.448 9.049 -63.412 1.00 12.08 287 ILE F CA 1
ATOM 7208 C C . ILE F 1 52 ? 21.674 7.727 -63.218 1.00 11.95 287 ILE F C 1
ATOM 7209 O O . ILE F 1 52 ? 20.439 7.736 -63.200 1.00 12.57 287 ILE F O 1
ATOM 7214 N N . GLY F 1 53 ? 22.392 6.606 -63.052 1.00 12.44 288 GLY F N 1
ATOM 7215 C CA . GLY F 1 53 ? 21.732 5.314 -62.829 1.00 13.08 288 GLY F CA 1
ATOM 7216 C C . GLY F 1 53 ? 20.883 5.316 -61.564 1.00 13.25 288 GLY F C 1
ATOM 7217 O O . GLY F 1 53 ? 19.770 4.768 -61.506 1.00 13.73 288 GLY F O 1
ATOM 7218 N N . CYS F 1 54 ? 21.421 5.947 -60.541 1.00 13.25 289 CYS F N 1
ATOM 7219 C CA . CYS F 1 54 ? 20.752 6.021 -59.259 1.00 13.40 289 CYS F CA 1
ATOM 7220 C C . CYS F 1 54 ? 19.485 6.873 -59.338 1.00 13.25 289 CYS F C 1
ATOM 7221 O O . CYS F 1 54 ? 18.442 6.520 -58.784 1.00 14.74 289 CYS F O 1
ATOM 7224 N N . VAL F 1 55 ? 19.581 8.000 -60.039 1.00 12.76 290 VAL F N 1
ATOM 7225 C CA . VAL F 1 55 ? 18.418 8.846 -60.246 1.00 13.01 290 VAL F CA 1
ATOM 7226 C C . VAL F 1 55 ? 17.317 8.090 -61.003 1.00 12.95 290 VAL F C 1
ATOM 7227 O O . VAL F 1 55 ? 16.156 8.075 -60.577 1.00 13.20 290 VAL F O 1
ATOM 7231 N N . LEU F 1 56 ? 17.679 7.450 -62.111 1.00 13.42 291 LEU F N 1
ATOM 7232 C CA . LEU F 1 56 ? 16.680 6.776 -62.932 1.00 13.61 291 LEU F CA 1
ATOM 7233 C C . LEU F 1 56 ? 15.935 5.677 -62.161 1.00 14.53 291 LEU F C 1
ATOM 7234 O O . LEU F 1 56 ? 14.712 5.538 -62.286 1.00 14.97 291 LEU F O 1
ATOM 7239 N N . ALA F 1 57 ? 16.670 4.903 -61.363 1.00 14.87 292 ALA F N 1
ATOM 7240 C CA . ALA F 1 57 ? 16.042 3.804 -60.606 1.00 15.44 292 ALA F CA 1
ATOM 7241 C C . ALA F 1 57 ? 15.027 4.314 -59.565 1.00 15.65 292 ALA F C 1
ATOM 7242 O O . ALA F 1 57 ? 14.170 3.557 -59.128 1.00 16.42 292 ALA F O 1
ATOM 7244 N N . GLN F 1 58 ? 15.130 5.590 -59.189 1.00 16.08 293 GLN F N 1
ATOM 7245 C CA . GLN F 1 58 ? 14.202 6.207 -58.241 1.00 16.37 293 GLN F CA 1
ATOM 7246 C C . GLN F 1 58 ? 13.082 7.035 -58.889 1.00 16.72 293 GLN F C 1
ATOM 7247 O O . GLN F 1 58 ? 12.176 7.509 -58.197 1.00 17.75 293 GLN F O 1
ATOM 7253 N N . CYS F 1 59 ? 13.130 7.207 -60.210 1.00 16.28 294 CYS F N 1
ATOM 7254 C CA . CYS F 1 59 ? 12.153 8.059 -60.887 1.00 16.50 294 CYS F CA 1
ATOM 7255 C C . CYS F 1 59 ? 11.194 7.312 -61.803 1.00 16.23 294 CYS F C 1
ATOM 7256 O O . CYS F 1 59 ? 10.063 7.759 -62.009 1.00 16.10 294 CYS F O 1
ATOM 7259 N N . LEU F 1 60 ? 11.653 6.203 -62.371 1.00 16.09 295 LEU F N 1
ATOM 7260 C CA . LEU F 1 60 ? 10.881 5.539 -63.425 1.00 16.39 295 LEU F CA 1
ATOM 7261 C C . LEU F 1 60 ? 9.809 4.586 -62.924 1.00 16.53 295 LEU F C 1
ATOM 7262 O O . LEU F 1 60 ? 8.906 4.223 -63.689 1.00 17.07 295 LEU F O 1
ATOM 7267 N N . PHE F 1 61 ? 9.908 4.165 -61.665 1.00 15.63 296 PHE F N 1
ATOM 7268 C CA . PHE F 1 61 ? 9.157 2.993 -61.204 1.00 16.03 296 PHE F CA 1
ATOM 7269 C C . PHE F 1 61 ? 8.232 3.294 -60.040 1.00 16.05 296 PHE F C 1
ATOM 7270 O O . PHE F 1 61 ? 8.443 4.248 -59.293 1.00 16.51 296 PHE F O 1
ATOM 7278 N N . ASP F 1 62 ? 7.198 2.468 -59.923 1.00 16.54 297 ASP F N 1
ATOM 7279 C CA . ASP F 1 62 ? 6.310 2.449 -58.762 1.00 17.02 297 ASP F CA 1
ATOM 7280 C C . ASP F 1 62 ? 6.066 0.991 -58.342 1.00 17.06 297 ASP F C 1
ATOM 7281 O O . ASP F 1 62 ? 6.923 0.129 -58.550 1.00 16.90 297 ASP F O 1
ATOM 7286 N N . GLU F 1 63 ? 4.897 0.729 -57.761 1.00 17.11 298 GLU F N 1
ATOM 7287 C CA . GLU F 1 63 ? 4.524 -0.592 -57.247 1.00 17.27 298 GLU F CA 1
ATOM 7288 C C . GLU F 1 63 ? 4.606 -1.698 -58.303 1.00 17.02 298 GLU F C 1
ATOM 7289 O O . GLU F 1 63 ? 4.763 -2.873 -57.960 1.00 17.49 298 GLU F O 1
ATOM 7295 N N . ASP F 1 64 ? 4.488 -1.324 -59.577 1.00 16.23 299 ASP F N 1
ATOM 7296 C CA . ASP F 1 64 ? 4.545 -2.302 -60.672 1.00 16.52 299 ASP F CA 1
ATOM 7297 C C . ASP F 1 64 ? 5.957 -2.480 -61.229 1.00 16.04 299 ASP F C 1
ATOM 7298 O O . ASP F 1 64 ? 6.140 -2.909 -62.375 1.00 16.18 299 ASP F O 1
ATOM 7303 N N . ILE F 1 65 ? 6.954 -2.159 -60.409 1.00 15.45 300 ILE F N 1
ATOM 7304 C CA . ILE F 1 65 ? 8.353 -2.222 -60.834 1.00 14.85 300 ILE F CA 1
ATOM 7305 C C . ILE F 1 65 ? 8.745 -3.538 -61.525 1.00 14.77 300 ILE F C 1
ATOM 7306 O O . ILE F 1 65 ? 9.473 -3.519 -62.516 1.00 14.33 300 ILE F O 1
ATOM 7311 N N . VAL F 1 66 ? 8.257 -4.675 -61.030 1.00 14.98 301 VAL F N 1
ATOM 7312 C CA . VAL F 1 66 ? 8.692 -5.943 -61.631 1.00 15.27 301 VAL F CA 1
ATOM 7313 C C . VAL F 1 66 ? 8.366 -5.943 -63.120 1.00 16.53 301 VAL F C 1
ATOM 7314 O O . VAL F 1 66 ? 9.172 -6.386 -63.943 1.00 17.11 301 VAL F O 1
ATOM 7318 N N . ASN F 1 67 ? 7.194 -5.420 -63.450 1.00 16.57 302 ASN F N 1
ATOM 7319 C CA . ASN F 1 67 ? 6.739 -5.321 -64.823 1.00 17.97 302 ASN F CA 1
ATOM 7320 C C . ASN F 1 67 ? 7.440 -4.183 -65.582 1.00 18.35 302 ASN F C 1
ATOM 7321 O O . ASN F 1 67 ? 7.773 -4.295 -66.765 1.00 20.45 302 ASN F O 1
ATOM 7326 N N . GLU F 1 68 ? 7.718 -3.101 -64.880 1.00 17.49 303 GLU F N 1
ATOM 7327 C CA . GLU F 1 68 ? 8.253 -1.906 -65.523 1.00 17.04 303 GLU F CA 1
ATOM 7328 C C . GLU F 1 68 ? 9.742 -1.968 -65.834 1.00 16.91 303 GLU F C 1
ATOM 7329 O O . GLU F 1 68 ? 10.221 -1.317 -66.777 1.00 17.07 303 GLU F O 1
ATOM 7335 N N . ILE F 1 69 ? 10.477 -2.703 -65.006 1.00 16.05 304 ILE F N 1
ATOM 7336 C CA . ILE F 1 69 ? 11.938 -2.635 -65.040 1.00 16.73 304 ILE F CA 1
ATOM 7337 C C . ILE F 1 69 ? 12.549 -3.210 -66.329 1.00 15.39 304 ILE F C 1
ATOM 7338 O O . ILE F 1 69 ? 13.676 -2.830 -66.699 1.00 14.97 304 ILE F O 1
ATOM 7343 N N . ALA F 1 70 ? 11.798 -4.080 -67.019 1.00 15.49 305 ALA F N 1
ATOM 7344 C CA . ALA F 1 70 ? 12.210 -4.634 -68.303 1.00 15.28 305 ALA F CA 1
ATOM 7345 C C . ALA F 1 70 ? 11.609 -3.922 -69.528 1.00 15.39 305 ALA F C 1
ATOM 7346 O O . ALA F 1 70 ? 11.720 -4.441 -70.650 1.00 16.74 305 ALA F O 1
ATOM 7348 N N . GLU F 1 71 ? 11.017 -2.741 -69.328 1.00 15.88 306 GLU F N 1
ATOM 7349 C CA . GLU F 1 71 ? 10.353 -2.000 -70.405 1.00 16.04 306 GLU F CA 1
ATOM 7350 C C . GLU F 1 71 ? 11.180 -0.841 -70.988 1.00 15.80 306 GLU F C 1
ATOM 7351 O O . GLU F 1 71 ? 10.679 -0.041 -71.792 1.00 16.79 306 GLU F O 1
ATOM 7357 N N . HIS F 1 72 ? 12.448 -0.754 -70.594 1.00 14.38 307 HIS F N 1
ATOM 7358 C CA . HIS F 1 72 ? 13.307 0.337 -71.038 1.00 13.99 307 HIS F CA 1
ATOM 7359 C C . HIS F 1 72 ? 14.657 -0.217 -71.481 1.00 13.25 307 HIS F C 1
ATOM 7360 O O . HIS F 1 72 ? 15.697 0.417 -71.273 1.00 12.58 307 HIS F O 1
ATOM 7367 N N . ASN F 1 73 ? 14.658 -1.393 -72.094 1.00 12.92 308 ASN F N 1
ATOM 7368 C CA . ASN F 1 73 ? 15.920 -2.093 -72.333 1.00 12.96 308 ASN F CA 1
ATOM 7369 C C . ASN F 1 73 ? 16.953 -1.349 -73.190 1.00 12.66 308 ASN F C 1
ATOM 7370 O O . ASN F 1 73 ? 18.101 -1.193 -72.772 1.00 13.31 308 ASN F O 1
ATOM 7375 N N . ALA F 1 74 ? 16.564 -0.903 -74.383 1.00 12.82 309 ALA F N 1
ATOM 7376 C CA . ALA F 1 74 ? 17.521 -0.200 -75.233 1.00 13.07 309 ALA F CA 1
ATOM 7377 C C . ALA F 1 74 ? 18.032 1.069 -74.545 1.00 13.09 309 ALA F C 1
ATOM 7378 O O . ALA F 1 74 ? 19.216 1.378 -74.613 1.00 13.50 309 ALA F O 1
ATOM 7380 N N . PHE F 1 75 ? 17.128 1.789 -73.887 1.00 12.59 310 PHE F N 1
ATOM 7381 C CA . PHE F 1 75 ? 17.486 2.971 -73.120 1.00 12.69 310 PHE F CA 1
ATOM 7382 C C . PHE F 1 75 ? 18.560 2.632 -72.078 1.00 12.59 310 PHE F C 1
ATOM 7383 O O . PHE F 1 75 ? 19.609 3.290 -72.021 1.00 12.78 310 PHE F O 1
ATOM 7391 N N . PHE F 1 76 ? 18.345 1.580 -71.293 1.00 12.67 311 PHE F N 1
ATOM 7392 C CA . PHE F 1 76 ? 19.334 1.277 -70.259 1.00 13.36 311 PHE F CA 1
ATOM 7393 C C . PHE F 1 76 ? 20.661 0.820 -70.859 1.00 13.16 311 PHE F C 1
ATOM 7394 O O . PHE F 1 76 ? 21.715 1.103 -70.286 1.00 13.22 311 PHE F O 1
ATOM 7402 N N . THR F 1 77 ? 20.626 0.144 -72.005 1.00 13.20 312 THR F N 1
ATOM 7403 C CA . THR F 1 77 ? 21.888 -0.262 -72.623 1.00 14.77 312 THR F CA 1
ATOM 7404 C C . THR F 1 77 ? 22.677 0.925 -73.143 1.00 14.27 312 THR F C 1
ATOM 7405 O O . THR F 1 77 ? 23.898 0.844 -73.230 1.00 15.13 312 THR F O 1
ATOM 7409 N N . LYS F 1 78 ? 21.983 2.027 -73.480 1.00 13.36 313 LYS F N 1
ATOM 7410 C CA . LYS F 1 78 ? 22.631 3.268 -73.928 1.00 13.94 313 LYS F CA 1
ATOM 7411 C C . LYS F 1 78 ? 23.099 4.167 -72.790 1.00 13.47 313 LYS F C 1
ATOM 7412 O O . LYS F 1 78 ? 23.986 5.007 -72.984 1.00 14.08 313 LYS F O 1
ATOM 7418 N N . ILE F 1 79 ? 22.465 4.020 -71.629 1.00 12.66 314 ILE F N 1
ATOM 7419 C CA . ILE F 1 79 ? 22.727 4.854 -70.434 1.00 13.53 314 ILE F CA 1
ATOM 7420 C C . ILE F 1 79 ? 23.761 4.243 -69.495 1.00 12.79 314 ILE F C 1
ATOM 7421 O O . ILE F 1 79 ? 24.651 4.943 -68.982 1.00 12.77 314 ILE F O 1
ATOM 7426 N N . LEU F 1 80 ? 23.636 2.947 -69.223 1.00 12.04 315 LEU F N 1
ATOM 7427 C CA . LEU F 1 80 ? 24.444 2.328 -68.167 1.00 13.39 315 LEU F CA 1
ATOM 7428 C C . LEU F 1 80 ? 25.730 1.825 -68.803 1.00 12.98 315 LEU F C 1
ATOM 7429 O O . LEU F 1 80 ? 25.954 0.624 -68.997 1.00 13.85 315 LEU F O 1
ATOM 7434 N N . VAL F 1 81 ? 26.589 2.791 -69.101 1.00 12.33 316 VAL F N 1
ATOM 7435 C CA . VAL F 1 81 ? 27.718 2.572 -70.000 1.00 12.47 316 VAL F CA 1
ATOM 7436 C C . VAL F 1 81 ? 28.971 1.982 -69.360 1.00 12.12 316 VAL F C 1
ATOM 7437 O O . VAL F 1 81 ? 29.901 1.605 -70.077 1.00 12.80 316 VAL F O 1
ATOM 7441 N N . THR F 1 82 ? 29.024 1.925 -68.025 1.00 10.93 317 THR F N 1
ATOM 7442 C CA . THR F 1 82 ? 30.129 1.226 -67.355 1.00 10.83 317 THR F CA 1
ATOM 7443 C C . THR F 1 82 ? 29.602 0.535 -66.107 1.00 10.85 317 THR F C 1
ATOM 7444 O O . THR F 1 82 ? 28.478 0.811 -65.682 1.00 11.84 317 THR F O 1
ATOM 7448 N N . PRO F 1 83 ? 30.416 -0.353 -65.505 1.00 10.49 318 PRO F N 1
ATOM 7449 C CA . PRO F 1 83 ? 29.971 -0.994 -64.250 1.00 10.17 318 PRO F CA 1
ATOM 7450 C C . PRO F 1 83 ? 29.656 -0.003 -63.127 1.00 10.61 318 PRO F C 1
ATOM 7451 O O . PRO F 1 83 ? 28.875 -0.332 -62.244 1.00 12.03 318 PRO F O 1
ATOM 7455 N N . GLU F 1 84 ? 30.252 1.196 -63.159 1.00 10.59 319 GLU F N 1
ATOM 7456 C CA . GLU F 1 84 ? 29.953 2.172 -62.113 1.00 11.01 319 GLU F CA 1
ATOM 7457 C C . GLU F 1 84 ? 28.515 2.697 -62.268 1.00 10.84 319 GLU F C 1
ATOM 7458 O O . GLU F 1 84 ? 27.858 2.988 -61.267 1.00 11.54 319 GLU F O 1
ATOM 7464 N N . TYR F 1 85 ? 28.033 2.824 -63.506 1.00 11.03 320 TYR F N 1
ATOM 7465 C CA . TYR F 1 85 ? 26.637 3.181 -63.727 1.00 10.53 320 TYR F CA 1
ATOM 7466 C C . TYR F 1 85 ? 25.720 2.094 -63.194 1.00 10.79 320 TYR F C 1
ATOM 7467 O O . TYR F 1 85 ? 24.671 2.382 -62.642 1.00 11.64 320 TYR F O 1
ATOM 7476 N N . GLU F 1 86 ? 26.094 0.822 -63.412 1.00 10.14 321 GLU F N 1
ATOM 7477 C CA A GLU F 1 86 ? 25.318 -0.315 -62.895 0.70 10.63 321 GLU F CA 1
ATOM 7478 C CA B GLU F 1 86 ? 25.311 -0.304 -62.903 0.30 10.79 321 GLU F CA 1
ATOM 7479 C C . GLU F 1 86 ? 25.253 -0.308 -61.373 1.00 10.50 321 GLU F C 1
ATOM 7480 O O . GLU F 1 86 ? 24.190 -0.513 -60.802 1.00 11.45 321 GLU F O 1
ATOM 7491 N N . LYS F 1 87 ? 26.398 -0.084 -60.723 1.00 10.74 322 LYS F N 1
ATOM 7492 C CA . LYS F 1 87 ? 26.456 0.008 -59.272 1.00 11.33 322 LYS F CA 1
ATOM 7493 C C . LYS F 1 87 ? 25.516 1.099 -58.767 1.00 11.11 322 LYS F C 1
ATOM 7494 O O . LYS F 1 87 ? 24.771 0.895 -57.791 1.00 11.54 322 LYS F O 1
ATOM 7500 N N . ASN F 1 88 ? 25.518 2.249 -59.445 1.00 10.82 323 ASN F N 1
ATOM 7501 C CA . ASN F 1 88 ? 24.633 3.337 -59.040 1.00 11.41 323 ASN F CA 1
ATOM 7502 C C . ASN F 1 88 ? 23.160 2.990 -59.283 1.00 10.91 323 ASN F C 1
ATOM 7503 O O . ASN F 1 88 ? 22.295 3.351 -58.470 1.00 11.22 323 ASN F O 1
ATOM 7508 N N . PHE F 1 89 ? 22.865 2.299 -60.391 1.00 11.21 324 PHE F N 1
ATOM 7509 C CA . PHE F 1 89 ? 21.493 1.869 -60.642 1.00 11.69 324 PHE F CA 1
ATOM 7510 C C . PHE F 1 89 ? 21.020 0.982 -59.493 1.00 12.25 324 PHE F C 1
ATOM 7511 O O . PHE F 1 89 ? 19.921 1.165 -58.964 1.00 12.16 324 PHE F O 1
ATOM 7519 N N . MET F 1 90 ? 21.859 0.037 -59.086 1.00 13.15 325 MET F N 1
ATOM 7520 C CA . MET F 1 90 ? 21.503 -0.840 -57.966 1.00 13.84 325 MET F CA 1
ATOM 7521 C C . MET F 1 90 ? 21.326 -0.063 -56.664 1.00 14.03 325 MET F C 1
ATOM 7522 O O . MET F 1 90 ? 20.428 -0.375 -55.875 1.00 14.41 325 MET F O 1
ATOM 7527 N N . GLY F 1 91 ? 22.147 0.976 -56.465 1.00 13.34 326 GLY F N 1
ATOM 7528 C CA . GLY F 1 91 ? 21.988 1.878 -55.313 1.00 14.23 326 GLY F CA 1
ATOM 7529 C C . GLY F 1 91 ? 20.643 2.580 -55.341 1.00 13.75 326 GLY F C 1
ATOM 7530 O O . GLY F 1 91 ? 20.005 2.789 -54.292 1.00 13.94 326 GLY F O 1
ATOM 7531 N N . GLY F 1 92 ? 20.205 2.963 -56.543 1.00 13.96 327 GLY F N 1
ATOM 7532 C CA . GLY F 1 92 ? 18.879 3.566 -56.712 1.00 14.30 327 GLY F CA 1
ATOM 7533 C C . GLY F 1 92 ? 17.751 2.592 -56.364 1.00 14.32 327 GLY F C 1
ATOM 7534 O O . GLY F 1 92 ? 16.777 2.959 -55.707 1.00 13.99 327 GLY F O 1
ATOM 7535 N N . ILE F 1 93 ? 17.873 1.343 -56.824 1.00 13.87 328 ILE F N 1
ATOM 7536 C CA . ILE F 1 93 ? 16.908 0.295 -56.455 1.00 14.58 328 ILE F CA 1
ATOM 7537 C C . ILE F 1 93 ? 16.870 0.094 -54.937 1.00 14.70 328 ILE F C 1
ATOM 7538 O O . ILE F 1 93 ? 15.801 -0.087 -54.353 1.00 15.15 328 ILE F O 1
ATOM 7543 N N . GLU F 1 94 ? 18.046 0.122 -54.314 1.00 14.48 329 GLU F N 1
ATOM 7544 C CA . GLU F 1 94 ? 18.168 -0.013 -52.871 1.00 14.98 329 GLU F CA 1
ATOM 7545 C C . GLU F 1 94 ? 17.429 1.101 -52.133 1.00 14.89 329 GLU F C 1
ATOM 7546 O O . GLU F 1 94 ? 16.785 0.855 -51.109 1.00 15.43 329 GLU F O 1
ATOM 7552 N N . ARG F 1 95 ? 17.541 2.321 -52.646 1.00 14.41 330 ARG F N 1
ATOM 7553 C CA . ARG F 1 95 ? 16.830 3.466 -52.066 1.00 14.65 330 ARG F CA 1
ATOM 7554 C C . ARG F 1 95 ? 15.328 3.369 -52.306 1.00 15.08 330 ARG F C 1
ATOM 7555 O O . ARG F 1 95 ? 14.532 3.640 -51.405 1.00 15.27 330 ARG F O 1
ATOM 7563 N N . PHE F 1 96 ? 14.947 2.978 -53.522 1.00 15.04 331 PHE F N 1
ATOM 7564 C CA . PHE F 1 96 ? 13.549 2.721 -53.857 1.00 15.78 331 PHE F CA 1
ATOM 7565 C C . PHE F 1 96 ? 12.920 1.728 -52.867 1.00 15.63 331 PHE F C 1
ATOM 7566 O O . PHE F 1 96 ? 11.872 2.011 -52.271 1.00 16.49 331 PHE F O 1
ATOM 7574 N N . LEU F 1 97 ? 13.575 0.588 -52.671 1.00 15.60 332 LEU F N 1
ATOM 7575 C CA . LEU F 1 97 ? 13.049 -0.451 -51.786 1.00 15.76 332 LEU F CA 1
ATOM 7576 C C . LEU F 1 97 ? 13.191 -0.099 -50.311 1.00 15.50 332 LEU F C 1
ATOM 7577 O O . LEU F 1 97 ? 12.227 -0.204 -49.556 1.00 15.20 332 LEU F O 1
ATOM 7582 N N . GLY F 1 98 ? 14.388 0.329 -49.918 1.00 15.27 333 GLY F N 1
ATOM 7583 C CA . GLY F 1 98 ? 14.708 0.547 -48.503 1.00 15.50 333 GLY F CA 1
ATOM 7584 C C . GLY F 1 98 ? 14.113 1.802 -47.884 1.00 15.95 333 GLY F C 1
ATOM 7585 O O . GLY F 1 98 ? 13.775 1.819 -46.696 1.00 17.10 333 GLY F O 1
ATOM 7586 N N . LEU F 1 99 ? 13.982 2.859 -48.679 1.00 16.16 334 LEU F N 1
ATOM 7587 C CA . LEU F 1 99 ? 13.480 4.128 -48.147 1.00 17.02 334 LEU F CA 1
ATOM 7588 C C . LEU F 1 99 ? 12.010 4.326 -48.474 1.00 17.74 334 LEU F C 1
ATOM 7589 O O . LEU F 1 99 ? 11.250 4.792 -47.621 1.00 18.78 334 LEU F O 1
ATOM 7594 N N . GLU F 1 100 ? 11.610 3.948 -49.692 1.00 18.99 335 GLU F N 1
ATOM 7595 C CA . GLU F 1 100 ? 10.287 4.313 -50.202 1.00 19.69 335 GLU F CA 1
ATOM 7596 C C . GLU F 1 100 ? 9.265 3.174 -50.238 1.00 19.35 335 GLU F C 1
ATOM 7597 O O . GLU F 1 100 ? 8.067 3.424 -50.132 1.00 19.49 335 GLU F O 1
ATOM 7603 N N . HIS F 1 101 ? 9.726 1.936 -50.396 1.00 19.11 336 HIS F N 1
ATOM 7604 C CA . HIS F 1 101 ? 8.815 0.805 -50.575 1.00 19.14 336 HIS F CA 1
ATOM 7605 C C . HIS F 1 101 ? 9.279 -0.439 -49.827 1.00 18.88 336 HIS F C 1
ATOM 7606 O O . HIS F 1 101 ? 9.531 -1.484 -50.437 1.00 18.52 336 HIS F O 1
ATOM 7613 N N . LYS F 1 102 ? 9.371 -0.336 -48.500 1.00 18.76 337 LYS F N 1
ATOM 7614 C CA . LYS F 1 102 ? 9.854 -1.444 -47.676 1.00 18.87 337 LYS F CA 1
ATOM 7615 C C . LYS F 1 102 ? 9.025 -2.715 -47.857 1.00 18.89 337 LYS F C 1
ATOM 7616 O O . LYS F 1 102 ? 9.558 -3.826 -47.803 1.00 18.21 337 LYS F O 1
ATOM 7622 N N . ASP F 1 103 ? 7.733 -2.542 -48.112 1.00 19.13 338 ASP F N 1
ATOM 7623 C CA . ASP F 1 103 ? 6.843 -3.676 -48.342 1.00 19.45 338 ASP F CA 1
ATOM 7624 C C . ASP F 1 103 ? 7.098 -4.380 -49.686 1.00 18.88 338 ASP F C 1
ATOM 7625 O O . ASP F 1 103 ? 6.576 -5.470 -49.928 1.00 18.94 338 ASP F O 1
ATOM 7630 N N . LEU F 1 104 ? 7.909 -3.761 -50.544 1.00 18.45 339 LEU F N 1
ATOM 7631 C CA . LEU F 1 104 ? 8.255 -4.369 -51.835 1.00 17.82 339 LEU F CA 1
ATOM 7632 C C . LEU F 1 104 ? 9.630 -5.045 -51.829 1.00 17.34 339 LEU F C 1
ATOM 7633 O O . LEU F 1 104 ? 10.076 -5.580 -52.857 1.00 16.63 339 LEU F O 1
ATOM 7638 N N . ILE F 1 105 ? 10.291 -5.028 -50.672 1.00 16.12 340 ILE F N 1
ATOM 7639 C CA . ILE F 1 105 ? 11.572 -5.722 -50.496 1.00 16.50 340 ILE F CA 1
ATOM 7640 C C . ILE F 1 105 ? 11.546 -7.216 -50.910 1.00 16.06 340 ILE F C 1
ATOM 7641 O O . ILE F 1 105 ? 12.492 -7.685 -51.563 1.00 15.91 340 ILE F O 1
ATOM 7646 N N . PRO F 1 106 ? 10.472 -7.961 -50.554 1.00 15.67 341 PRO F N 1
ATOM 7647 C CA . PRO F 1 106 ? 10.393 -9.353 -51.039 1.00 15.14 341 PRO F CA 1
ATOM 7648 C C . PRO F 1 106 ? 10.442 -9.535 -52.566 1.00 15.05 341 PRO F C 1
ATOM 7649 O O . PRO F 1 106 ? 10.691 -10.657 -53.039 1.00 14.96 341 PRO F O 1
ATOM 7653 N N . LEU F 1 107 ? 10.217 -8.457 -53.324 1.00 14.63 342 LEU F N 1
ATOM 7654 C CA . LEU F 1 107 ? 10.258 -8.526 -54.794 1.00 14.74 342 LEU F CA 1
ATOM 7655 C C . LEU F 1 107 ? 11.667 -8.422 -55.351 1.00 14.23 342 LEU F C 1
ATOM 7656 O O . LEU F 1 107 ? 11.855 -8.523 -56.567 1.00 13.79 342 LEU F O 1
ATOM 7661 N N . LEU F 1 108 ? 12.651 -8.259 -54.475 1.00 13.47 343 LEU F N 1
ATOM 7662 C CA . LEU F 1 108 ? 14.020 -8.072 -54.933 1.00 14.02 343 LEU F CA 1
ATOM 7663 C C . LEU F 1 108 ? 14.583 -9.215 -55.794 1.00 13.77 343 LEU F C 1
ATOM 7664 O O . LEU F 1 108 ? 15.108 -8.950 -56.870 1.00 13.89 343 LEU F O 1
ATOM 7669 N N . PRO F 1 109 ? 14.478 -10.486 -55.347 1.00 13.73 344 PRO F N 1
ATOM 7670 C CA . PRO F 1 109 ? 14.981 -11.537 -56.253 1.00 13.23 344 PRO F CA 1
ATOM 7671 C C . PRO F 1 109 ? 14.378 -11.473 -57.655 1.00 13.78 344 PRO F C 1
ATOM 7672 O O . PRO F 1 109 ? 15.104 -11.626 -58.633 1.00 13.48 344 PRO F O 1
ATOM 7676 N N . LYS F 1 110 ? 13.071 -11.248 -57.753 1.00 13.79 345 LYS F N 1
ATOM 7677 C CA . LYS F 1 110 ? 12.416 -11.173 -59.060 1.00 13.95 345 LYS F CA 1
ATOM 7678 C C . LYS F 1 110 ? 12.907 -9.972 -59.884 1.00 14.33 345 LYS F C 1
ATOM 7679 O O . LYS F 1 110 ? 13.095 -10.058 -61.099 1.00 14.45 345 LYS F O 1
ATOM 7685 N N . ILE F 1 111 ? 13.128 -8.859 -59.197 1.00 14.07 346 ILE F N 1
ATOM 7686 C CA . ILE F 1 111 ? 13.741 -7.689 -59.830 1.00 13.68 346 ILE F CA 1
ATOM 7687 C C . ILE F 1 111 ? 15.120 -8.050 -60.377 1.00 13.80 346 ILE F C 1
ATOM 7688 O O . ILE F 1 111 ? 15.440 -7.711 -61.516 1.00 13.80 346 ILE F O 1
ATOM 7693 N N . LEU F 1 112 ? 15.907 -8.788 -59.594 1.00 13.73 347 LEU F N 1
ATOM 7694 C CA . LEU F 1 112 ? 17.250 -9.196 -60.033 1.00 13.71 347 LEU F CA 1
ATOM 7695 C C . LEU F 1 112 ? 17.190 -10.153 -61.217 1.00 13.80 347 LEU F C 1
ATOM 7696 O O . LEU F 1 112 ? 17.987 -10.047 -62.149 1.00 14.66 347 LEU F O 1
ATOM 7701 N N . VAL F 1 113 ? 16.229 -11.077 -61.195 1.00 12.96 348 VAL F N 1
ATOM 7702 C CA . VAL F 1 113 ? 15.995 -11.949 -62.351 1.00 12.55 348 VAL F CA 1
ATOM 7703 C C . VAL F 1 113 ? 15.741 -11.123 -63.626 1.00 12.11 348 VAL F C 1
ATOM 7704 O O . VAL F 1 113 ? 16.310 -11.404 -64.679 1.00 13.17 348 VAL F O 1
ATOM 7708 N N . GLN F 1 114 ? 14.891 -10.095 -63.521 1.00 12.44 349 GLN F N 1
ATOM 7709 C CA . GLN F 1 114 ? 14.574 -9.255 -64.672 1.00 13.32 349 GLN F CA 1
ATOM 7710 C C . GLN F 1 114 ? 15.826 -8.509 -65.155 1.00 12.96 349 GLN F C 1
ATOM 7711 O O . GLN F 1 114 ? 16.087 -8.450 -66.358 1.00 13.94 349 GLN F O 1
ATOM 7717 N N . LEU F 1 115 ? 16.600 -7.970 -64.223 1.00 13.00 350 LEU F N 1
ATOM 7718 C CA . LEU F 1 115 ? 17.805 -7.201 -64.593 1.00 13.94 350 LEU F CA 1
ATOM 7719 C C . LEU F 1 115 ? 18.855 -8.096 -65.237 1.00 14.19 350 LEU F C 1
ATOM 7720 O O . LEU F 1 115 ? 19.527 -7.703 -66.194 1.00 15.15 350 LEU F O 1
ATOM 7725 N N . TYR F 1 116 ? 18.978 -9.302 -64.695 1.00 14.37 351 TYR F N 1
ATOM 7726 C CA . TYR F 1 116 ? 19.911 -10.304 -65.191 1.00 14.38 351 TYR F CA 1
ATOM 7727 C C . TYR F 1 116 ? 19.532 -10.759 -66.597 1.00 15.08 351 TYR F C 1
ATOM 7728 O O . TYR F 1 116 ? 20.365 -10.731 -67.498 1.00 16.27 351 TYR F O 1
ATOM 7737 N N . ASN F 1 117 ? 18.281 -11.176 -66.785 1.00 14.52 352 ASN F N 1
ATOM 7738 C CA . ASN F 1 117 ? 17.874 -11.771 -68.073 1.00 14.63 352 ASN F CA 1
ATOM 7739 C C . ASN F 1 117 ? 17.879 -10.763 -69.208 1.00 14.08 352 ASN F C 1
ATOM 7740 O O . ASN F 1 117 ? 18.046 -11.146 -70.370 1.00 15.19 352 ASN F O 1
ATOM 7745 N N . ASN F 1 118 ? 17.641 -9.498 -68.871 1.00 14.18 353 ASN F N 1
ATOM 7746 C CA . ASN F 1 118 ? 17.601 -8.441 -69.884 1.00 14.21 353 ASN F CA 1
ATOM 7747 C C . ASN F 1 118 ? 18.957 -7.744 -70.073 1.00 14.92 353 ASN F C 1
ATOM 7748 O O . ASN F 1 118 ? 19.048 -6.755 -70.804 1.00 15.26 353 ASN F O 1
ATOM 7753 N N . ASP F 1 119 ? 19.995 -8.248 -69.398 1.00 14.90 354 ASP F N 1
ATOM 7754 C CA . ASP F 1 119 ? 21.355 -7.686 -69.506 1.00 15.45 354 ASP F CA 1
ATOM 7755 C C . ASP F 1 119 ? 21.462 -6.232 -69.060 1.00 15.93 354 ASP F C 1
ATOM 7756 O O . ASP F 1 119 ? 22.312 -5.489 -69.542 1.00 16.74 354 ASP F O 1
ATOM 7761 N N . ILE F 1 120 ? 20.591 -5.834 -68.145 1.00 14.68 355 ILE F N 1
ATOM 7762 C CA . ILE F 1 120 ? 20.594 -4.459 -67.644 1.00 14.97 355 ILE F CA 1
ATOM 7763 C C . ILE F 1 120 ? 21.750 -4.280 -66.649 1.00 14.74 355 ILE F C 1
ATOM 7764 O O . ILE F 1 120 ? 22.532 -3.319 -66.727 1.00 15.41 355 ILE F O 1
ATOM 7769 N N . ILE F 1 121 ? 21.854 -5.227 -65.720 1.00 14.14 356 ILE F N 1
ATOM 7770 C CA . ILE F 1 121 ? 22.908 -5.242 -64.713 1.00 13.80 356 ILE F CA 1
ATOM 7771 C C . ILE F 1 121 ? 23.637 -6.572 -64.846 1.00 13.83 356 ILE F C 1
ATOM 7772 O O . ILE F 1 121 ? 23.009 -7.618 -64.977 1.00 14.88 356 ILE F O 1
ATOM 7777 N N . SER F 1 122 ? 24.962 -6.493 -64.874 1.00 13.32 357 SER F N 1
ATOM 7778 C CA . SER F 1 122 ? 25.815 -7.677 -65.014 1.00 13.13 357 SER F CA 1
ATOM 7779 C C . SER F 1 122 ? 25.701 -8.601 -63.809 1.00 12.94 357 SER F C 1
ATOM 7780 O O . SER F 1 122 ? 25.362 -8.193 -62.700 1.00 13.36 357 SER F O 1
ATOM 7783 N N . GLU F 1 123 ? 26.012 -9.873 -64.044 1.00 13.85 358 GLU F N 1
ATOM 7784 C CA . GLU F 1 123 ? 26.094 -10.833 -62.941 1.00 14.24 358 GLU F CA 1
ATOM 7785 C C . GLU F 1 123 ? 27.098 -10.341 -61.899 1.00 14.76 358 GLU F C 1
ATOM 7786 O O . GLU F 1 123 ? 26.861 -10.466 -60.706 1.00 13.96 358 GLU F O 1
ATOM 7792 N N . GLU F 1 124 ? 28.197 -9.745 -62.354 1.00 14.47 359 GLU F N 1
ATOM 7793 C CA . GLU F 1 124 ? 29.240 -9.262 -61.457 1.00 15.43 359 GLU F CA 1
ATOM 7794 C C . GLU F 1 124 ? 28.711 -8.192 -60.503 1.00 15.05 359 GLU F C 1
ATOM 7795 O O . GLU F 1 124 ? 29.022 -8.208 -59.301 1.00 15.36 359 GLU F O 1
ATOM 7801 N N . GLU F 1 125 ? 27.921 -7.244 -61.009 1.00 14.05 360 GLU F N 1
ATOM 7802 C CA . GLU F 1 125 ? 27.387 -6.200 -60.145 1.00 14.78 360 GLU F CA 1
ATOM 7803 C C . GLU F 1 125 ? 26.242 -6.714 -59.261 1.00 14.78 360 GLU F C 1
ATOM 7804 O O . GLU F 1 125 ? 26.072 -6.269 -58.115 1.00 15.63 360 GLU F O 1
ATOM 7810 N N . ILE F 1 126 ? 25.470 -7.679 -59.760 1.00 14.22 361 ILE F N 1
ATOM 7811 C CA . ILE F 1 126 ? 24.432 -8.276 -58.920 1.00 14.14 361 ILE F CA 1
ATOM 7812 C C . ILE F 1 126 ? 25.088 -9.018 -57.754 1.00 14.36 361 ILE F C 1
ATOM 7813 O O . ILE F 1 126 ? 24.625 -8.926 -56.614 1.00 14.24 361 ILE F O 1
ATOM 7818 N N . MET F 1 127 ? 26.176 -9.727 -58.047 1.00 14.14 362 MET F N 1
ATOM 7819 C CA . MET F 1 127 ? 26.927 -10.441 -57.017 1.00 14.90 362 MET F CA 1
ATOM 7820 C C . MET F 1 127 ? 27.487 -9.497 -55.964 1.00 15.03 362 MET F C 1
ATOM 7821 O O . MET F 1 127 ? 27.398 -9.791 -54.762 1.00 15.18 362 MET F O 1
ATOM 7826 N N . ARG F 1 128 ? 28.059 -8.372 -56.403 1.00 15.13 363 ARG F N 1
ATOM 7827 C CA A ARG F 1 128 ? 28.589 -7.373 -55.467 0.60 15.62 363 ARG F CA 1
ATOM 7828 C CA B ARG F 1 128 ? 28.600 -7.420 -55.450 0.40 15.68 363 ARG F CA 1
ATOM 7829 C C . ARG F 1 128 ? 27.477 -6.899 -54.555 1.00 16.08 363 ARG F C 1
ATOM 7830 O O . ARG F 1 128 ? 27.627 -6.867 -53.327 1.00 16.46 363 ARG F O 1
ATOM 7845 N N . PHE F 1 129 ? 26.351 -6.535 -55.162 1.00 15.60 364 PHE F N 1
ATOM 7846 C CA . PHE F 1 129 ? 25.198 -6.002 -54.429 1.00 15.81 364 PHE F CA 1
ATOM 7847 C C . PHE F 1 129 ? 24.706 -6.992 -53.374 1.00 15.76 364 PHE F C 1
ATOM 7848 O O . PHE F 1 129 ? 24.375 -6.607 -52.252 1.00 15.67 364 PHE F O 1
ATOM 7856 N N . GLY F 1 130 ? 24.677 -8.270 -53.728 1.00 15.39 365 GLY F N 1
ATOM 7857 C CA . GLY F 1 130 ? 24.104 -9.284 -52.847 1.00 16.12 365 GLY F CA 1
ATOM 7858 C C . GLY F 1 130 ? 25.058 -9.940 -51.863 1.00 16.95 365 GLY F C 1
ATOM 7859 O O . GLY F 1 130 ? 24.637 -10.801 -51.071 1.00 17.66 365 GLY F O 1
ATOM 7860 N N . THR F 1 131 ? 26.338 -9.578 -51.909 1.00 17.11 366 THR F N 1
ATOM 7861 C CA . THR F 1 131 ? 27.329 -10.199 -51.003 1.00 17.46 366 THR F CA 1
ATOM 7862 C C . THR F 1 131 ? 28.009 -9.205 -50.061 1.00 18.11 366 THR F C 1
ATOM 7863 O O . THR F 1 131 ? 28.900 -9.581 -49.295 1.00 18.27 366 THR F O 1
ATOM 7867 N N . LYS F 1 132 ? 27.578 -7.951 -50.128 1.00 18.73 367 LYS F N 1
ATOM 7868 C CA . LYS F 1 132 ? 28.132 -6.870 -49.305 1.00 20.37 367 LYS F CA 1
ATOM 7869 C 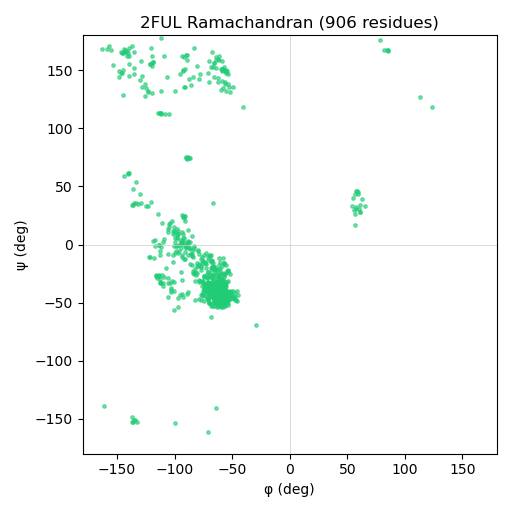C . LYS F 1 132 ? 26.975 -6.005 -48.845 1.00 20.21 367 LYS F C 1
ATOM 7870 O O . LYS F 1 132 ? 25.939 -5.962 -49.496 1.00 21.03 367 LYS F O 1
ATOM 7876 N N . SER F 1 133 ? 27.137 -5.308 -47.727 1.00 20.38 368 SER F N 1
ATOM 7877 C CA . SER F 1 133 ? 26.236 -4.198 -47.412 1.00 20.09 368 SER F CA 1
ATOM 7878 C C . SER F 1 133 ? 27.013 -2.899 -47.558 1.00 19.50 368 SER F C 1
ATOM 7879 O O . SER F 1 133 ? 28.246 -2.907 -47.597 1.00 20.02 368 SER F O 1
ATOM 7882 N N . SER F 1 134 ? 26.299 -1.787 -47.674 1.00 18.12 369 SER F N 1
ATOM 7883 C CA . SER F 1 134 ? 26.957 -0.507 -47.901 1.00 17.56 369 SER F CA 1
ATOM 7884 C C . SER F 1 134 ? 26.155 0.607 -47.264 1.00 16.23 369 SER F C 1
ATOM 7885 O O . SER F 1 134 ? 24.935 0.523 -47.191 1.00 16.04 369 SER F O 1
ATOM 7888 N N . LYS F 1 135 ? 26.838 1.657 -46.819 1.00 16.18 370 LYS F N 1
ATOM 7889 C CA . LYS F 1 135 ? 26.142 2.859 -46.373 1.00 15.64 370 LYS F CA 1
ATOM 7890 C C . LYS F 1 135 ? 26.121 3.960 -47.446 1.00 16.03 370 LYS F C 1
ATOM 7891 O O . LYS F 1 135 ? 25.735 5.096 -47.161 1.00 16.88 370 LYS F O 1
ATOM 7897 N N . LYS F 1 136 ? 26.529 3.633 -48.676 1.00 16.39 371 LYS F N 1
ATOM 7898 C CA . LYS F 1 136 ? 26.657 4.646 -49.724 1.00 17.85 371 LYS F CA 1
ATOM 7899 C C . LYS F 1 136 ? 25.310 5.241 -50.162 1.00 17.20 371 LYS F C 1
ATOM 7900 O O . LYS F 1 136 ? 25.210 6.456 -50.362 1.00 18.91 371 LYS F O 1
ATOM 7906 N N . PHE F 1 137 ? 24.277 4.409 -50.262 1.00 16.08 372 PHE F N 1
ATOM 7907 C CA . PHE F 1 137 ? 22.990 4.838 -50.828 1.00 15.25 372 PHE F CA 1
ATOM 7908 C C . PHE F 1 137 ? 21.884 4.932 -49.787 1.00 15.59 372 PHE F C 1
ATOM 7909 O O . PHE F 1 137 ? 21.002 5.771 -49.893 1.00 15.98 372 PHE F O 1
ATOM 7917 N N . VAL F 1 138 ? 21.915 4.013 -48.826 1.00 15.31 373 VAL F N 1
ATOM 7918 C CA . VAL F 1 138 ? 21.010 4.018 -47.683 1.00 15.52 373 VAL F CA 1
ATOM 7919 C C . VAL F 1 138 ? 21.846 3.725 -46.435 1.00 14.86 373 VAL F C 1
ATOM 7920 O O . VAL F 1 138 ? 22.993 3.295 -46.545 1.00 14.61 373 VAL F O 1
ATOM 7924 N N . PRO F 1 139 ? 21.289 3.959 -45.236 1.00 14.98 374 PRO F N 1
ATOM 7925 C CA . PRO F 1 139 ? 22.058 3.572 -44.051 1.00 14.69 374 PRO F 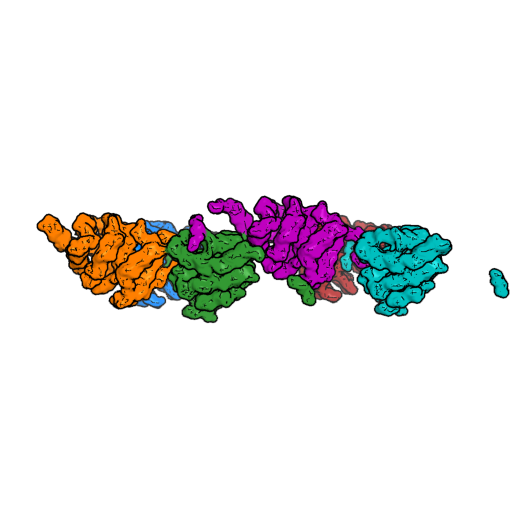CA 1
ATOM 7926 C C . PRO F 1 139 ? 22.385 2.065 -44.047 1.00 15.09 374 PRO F C 1
ATOM 7927 O O . PRO F 1 139 ? 21.621 1.260 -44.593 1.00 15.12 374 PRO F O 1
ATOM 7931 N N . LYS F 1 140 ? 23.508 1.707 -43.426 1.00 15.46 375 LYS F N 1
ATOM 7932 C CA . LYS F 1 140 ? 23.985 0.319 -43.377 1.00 15.74 375 LYS F CA 1
ATOM 7933 C C . LYS F 1 140 ? 22.945 -0.712 -42.897 1.00 16.05 375 LYS F C 1
ATOM 7934 O O . LYS F 1 140 ? 22.877 -1.818 -43.461 1.00 15.21 375 LYS F O 1
ATOM 7940 N N . GLU F 1 141 ? 22.144 -0.369 -41.881 1.00 17.06 376 GLU F N 1
ATOM 7941 C CA A GLU F 1 141 ? 21.111 -1.282 -41.385 0.50 17.11 376 GLU F CA 1
ATOM 7942 C CA B GLU F 1 141 ? 21.113 -1.283 -41.382 0.50 17.32 376 GLU F CA 1
ATOM 7943 C C . GLU F 1 141 ? 19.985 -1.497 -42.397 1.00 17.49 376 GLU F C 1
ATOM 7944 O O . GLU F 1 141 ? 19.430 -2.599 -42.492 1.00 17.73 376 GLU F O 1
ATOM 7955 N N . VAL F 1 142 ? 19.654 -0.448 -43.150 1.00 17.46 377 VAL F N 1
ATOM 7956 C CA . VAL F 1 142 ? 18.660 -0.536 -44.220 1.00 17.48 377 VAL F CA 1
ATOM 7957 C C . VAL F 1 142 ? 19.251 -1.409 -45.338 1.00 17.24 377 VAL F C 1
ATOM 7958 O O . VAL F 1 142 ? 18.577 -2.298 -45.871 1.00 17.60 377 VAL F O 1
ATOM 7962 N N . SER F 1 143 ? 20.522 -1.162 -45.657 1.00 16.59 378 SER F N 1
ATOM 7963 C CA . SER F 1 143 ? 21.250 -1.937 -46.677 1.00 16.32 378 SER F CA 1
ATOM 7964 C C . SER F 1 143 ? 21.227 -3.435 -46.402 1.00 16.17 378 SER F C 1
ATOM 7965 O O . SER F 1 143 ? 20.964 -4.227 -47.317 1.00 16.40 378 SER F O 1
ATOM 7968 N N . LYS F 1 144 ? 21.492 -3.815 -45.146 1.00 16.59 379 LYS F N 1
ATOM 7969 C CA . LYS F 1 144 ? 21.462 -5.215 -44.722 1.00 16.79 379 LYS F CA 1
ATOM 7970 C C . LYS F 1 144 ? 20.080 -5.824 -44.976 1.00 17.31 379 LYS F C 1
ATOM 7971 O O . LYS F 1 144 ? 19.970 -6.940 -45.495 1.00 17.40 379 LYS F O 1
ATOM 7977 N N . LYS F 1 145 ? 19.030 -5.078 -44.634 1.00 17.58 380 LYS F N 1
ATOM 7978 C CA . LYS F 1 145 ? 17.645 -5.544 -44.767 1.00 18.72 380 LYS F CA 1
ATOM 7979 C C . LYS F 1 145 ? 17.260 -5.750 -46.239 1.00 18.21 380 LYS F C 1
ATOM 7980 O O . LYS F 1 145 ? 16.644 -6.752 -46.601 1.00 19.02 380 LYS F O 1
ATOM 7986 N N . VAL F 1 146 ? 17.619 -4.796 -47.081 1.00 17.30 381 VAL F N 1
ATOM 7987 C CA . VAL F 1 146 ? 17.328 -4.915 -48.500 1.00 16.68 381 VAL F CA 1
ATOM 7988 C C . VAL F 1 146 ? 18.119 -6.061 -49.113 1.00 16.46 381 VAL F C 1
ATOM 7989 O O . VAL F 1 146 ? 17.547 -6.938 -49.788 1.00 17.08 381 VAL F O 1
ATOM 7993 N N . ARG F 1 147 ? 19.434 -6.050 -48.916 1.00 16.46 382 ARG F N 1
ATOM 7994 C CA . ARG F 1 147 ? 20.304 -6.964 -49.662 1.00 16.05 382 ARG F CA 1
ATOM 7995 C C . ARG F 1 147 ? 20.173 -8.420 -49.231 1.00 16.47 382 ARG F C 1
ATOM 7996 O O . ARG F 1 147 ? 20.455 -9.321 -50.029 1.00 16.66 382 ARG F O 1
ATOM 8004 N N . ARG F 1 148 ? 19.723 -8.646 -47.996 1.00 16.72 383 ARG F N 1
ATOM 8005 C CA A ARG F 1 148 ? 19.431 -9.997 -47.513 0.50 17.00 383 ARG F CA 1
ATOM 8006 C CA B ARG F 1 148 ? 19.445 -10.004 -47.517 0.50 16.83 383 ARG F CA 1
ATOM 8007 C C . ARG F 1 148 ? 18.381 -10.697 -48.377 1.00 16.92 383 ARG F C 1
ATOM 8008 O O . ARG F 1 148 ? 18.449 -11.903 -48.584 1.00 17.43 383 ARG F O 1
ATOM 8023 N N . ALA F 1 149 ? 17.416 -9.920 -48.877 1.00 16.34 384 ALA F N 1
ATOM 8024 C CA . ALA F 1 149 ? 16.327 -10.441 -49.689 1.00 16.57 384 ALA F CA 1
ATOM 8025 C C . ALA F 1 149 ? 16.826 -11.005 -51.016 1.00 16.22 384 ALA F C 1
ATOM 8026 O O . ALA F 1 149 ? 16.134 -11.802 -51.628 1.00 16.98 384 ALA F O 1
ATOM 8028 N N . ALA F 1 150 ? 18.022 -10.594 -51.445 1.00 16.04 385 ALA F N 1
ATOM 8029 C CA . ALA F 1 150 ? 18.619 -11.082 -52.704 1.00 15.41 385 ALA F CA 1
ATOM 8030 C C . ALA F 1 150 ? 19.139 -12.514 -52.611 1.00 15.40 385 ALA F C 1
ATOM 8031 O O . ALA F 1 150 ? 19.414 -13.139 -53.633 1.00 15.23 385 ALA F O 1
ATOM 8033 N N . LYS F 1 151 ? 19.299 -13.025 -51.392 1.00 15.18 386 LYS F N 1
ATOM 8034 C CA . LYS F 1 151 ? 20.043 -14.268 -51.197 1.00 15.58 386 LYS F CA 1
ATOM 8035 C C . LYS F 1 151 ? 19.672 -15.459 -52.104 1.00 15.45 386 LYS F C 1
ATOM 8036 O O . LYS F 1 151 ? 20.576 -16.099 -52.623 1.00 16.62 386 LYS F O 1
ATOM 8042 N N . PRO F 1 152 ? 18.364 -15.748 -52.311 1.00 15.87 387 PRO F N 1
ATOM 8043 C CA . PRO F 1 152 ? 18.028 -16.885 -53.176 1.00 15.95 387 PRO F CA 1
ATOM 8044 C C . PRO F 1 152 ? 18.638 -16.774 -54.571 1.00 15.91 387 PRO F C 1
ATOM 8045 O O . PRO F 1 152 ? 19.103 -17.773 -55.136 1.00 16.81 387 PRO F O 1
ATOM 8049 N N . PHE F 1 153 ? 18.644 -15.564 -55.126 1.00 15.85 388 PHE F N 1
ATOM 8050 C CA . PHE F 1 153 ? 19.187 -15.380 -56.455 1.00 16.27 388 PHE F CA 1
ATOM 8051 C C . PHE F 1 153 ? 20.716 -15.449 -56.451 1.00 16.27 388 PHE F C 1
ATOM 8052 O O . PHE F 1 153 ? 21.331 -15.980 -57.381 1.00 17.21 388 PHE F O 1
ATOM 8060 N N . ILE F 1 154 ? 21.332 -14.908 -55.401 1.00 16.56 389 ILE F N 1
ATOM 8061 C CA . ILE F 1 154 ? 22.782 -14.998 -55.254 1.00 16.51 389 ILE F CA 1
ATOM 8062 C C . ILE F 1 154 ? 23.228 -16.469 -55.179 1.00 16.96 389 ILE F C 1
ATOM 8063 O O . ILE F 1 154 ? 24.177 -16.889 -55.865 1.00 17.34 389 ILE F O 1
ATOM 8068 N N . THR F 1 155 ? 22.528 -17.256 -54.368 1.00 17.21 390 THR F N 1
ATOM 8069 C CA . THR F 1 155 ? 22.827 -18.684 -54.281 1.00 17.55 390 THR F CA 1
ATOM 8070 C C . THR F 1 155 ? 22.691 -19.342 -55.655 1.00 17.36 390 THR F C 1
ATOM 8071 O O . THR F 1 155 ? 23.526 -20.166 -56.037 1.00 17.99 390 THR F O 1
ATOM 8075 N N . TRP F 1 156 ? 21.655 -18.951 -56.401 1.00 17.03 391 TRP F N 1
ATOM 8076 C CA . TRP F 1 156 ? 21.446 -19.477 -57.752 1.00 16.81 391 TRP F CA 1
ATOM 8077 C C . TRP F 1 156 ? 22.631 -19.150 -58.664 1.00 16.75 391 TRP F C 1
ATOM 8078 O O . TRP F 1 156 ? 23.132 -20.019 -59.368 1.00 17.28 391 TRP F O 1
ATOM 8089 N N . LEU F 1 157 ? 23.097 -17.901 -58.621 1.00 17.19 392 LEU F N 1
ATOM 8090 C CA . LEU F 1 157 ? 24.226 -17.479 -59.447 1.00 17.83 392 LEU F CA 1
ATOM 8091 C C . LEU F 1 157 ? 25.492 -18.283 -59.148 1.00 18.53 392 LEU F C 1
ATOM 8092 O O . LEU F 1 157 ? 26.281 -18.567 -60.052 1.00 18.92 392 LEU F O 1
ATOM 8097 N N . GLU F 1 158 ? 25.661 -18.660 -57.882 1.00 19.33 393 GLU F N 1
ATOM 8098 C CA . GLU F 1 158 ? 26.831 -19.428 -57.424 1.00 20.88 393 GLU F CA 1
ATOM 8099 C C . GLU F 1 158 ? 26.761 -20.929 -57.733 1.00 21.98 393 GLU F C 1
ATOM 8100 O O . GLU F 1 158 ? 27.782 -21.625 -57.663 1.00 22.18 393 GLU F O 1
ATOM 8106 N N . THR F 1 159 ? 25.565 -21.426 -58.050 1.00 23.15 394 THR F N 1
ATOM 8107 C CA . THR F 1 159 ? 25.352 -22.848 -58.360 1.00 25.04 394 THR F CA 1
ATOM 8108 C C . THR F 1 159 ? 25.544 -23.110 -59.855 1.00 26.04 394 THR F C 1
ATOM 8109 O O . THR F 1 159 ? 26.131 -24.125 -60.246 1.00 26.71 394 THR F O 1
ATOM 8113 N N . ALA F 1 160 ? 25.012 -22.206 -60.677 1.00 27.30 395 ALA F N 1
ATOM 8114 C CA . ALA F 1 160 ? 25.225 -22.204 -62.127 1.00 28.36 395 ALA F CA 1
ATOM 8115 C C . ALA F 1 160 ? 24.883 -20.831 -62.716 1.00 29.00 395 ALA F C 1
ATOM 8116 O O . ALA F 1 160 ? 23.848 -20.229 -62.387 1.00 29.58 395 ALA F O 1
ATOM 8118 N N . ASP F 1 169 ? 18.047 -32.739 -74.708 1.00 60.93 404 ASP F N 1
ATOM 8119 C CA . ASP F 1 169 ? 17.498 -33.296 -75.940 1.00 60.89 404 ASP F CA 1
ATOM 8120 C C . ASP F 1 169 ? 16.498 -32.338 -76.576 1.00 60.85 404 ASP F C 1
ATOM 8121 O O . ASP F 1 169 ? 15.474 -32.010 -75.969 1.00 60.91 404 ASP F O 1
ATOM 8123 N N . GLU F 1 170 ? 16.804 -31.893 -77.796 1.00 60.67 405 GLU F N 1
ATOM 8124 C CA . GLU F 1 170 ? 15.915 -31.013 -78.563 1.00 60.46 405 GLU F CA 1
ATOM 8125 C C . GLU F 1 170 ? 14.575 -31.688 -78.861 1.00 60.30 405 GLU F C 1
ATOM 8126 O O . GLU F 1 170 ? 14.517 -32.894 -79.116 1.00 60.29 405 GLU F O 1
ATOM 8128 N N . LEU F 1 171 ? 13.506 -30.898 -78.827 1.00 60.04 406 LEU F N 1
ATOM 8129 C CA . LEU F 1 171 ? 12.145 -31.416 -78.971 1.00 59.83 406 LEU F CA 1
ATOM 8130 C C . LEU F 1 171 ? 11.829 -31.833 -80.407 1.00 59.90 406 LEU F C 1
ATOM 8131 O O . LEU F 1 171 ? 12.228 -31.168 -81.362 1.00 59.97 406 LEU F O 1
#

Organism: Saccharomyces cerevisiae (strain ATCC 204508 / S288c) (NCBI:txid559292)